Protein AF-A0A0J9XJW2-F1 (afdb_monomer)

Solvent-accessible surface area (backbone atoms only — not comparable to full-atom values): 61788 Å² total; per-residue (Å²): 132,53,54,18,39,38,32,34,36,69,76,20,51,72,46,77,43,64,49,90,80,41,97,39,64,64,52,48,35,55,50,43,28,76,78,68,73,45,54,61,86,39,52,44,51,27,31,77,86,30,41,74,68,50,65,95,68,60,41,72,58,36,48,37,40,40,42,57,51,64,70,35,33,88,87,49,48,76,69,57,67,71,68,71,67,60,87,67,82,83,89,82,77,81,84,81,76,72,84,84,75,93,72,75,88,44,55,66,59,50,45,56,50,40,52,50,40,47,55,49,50,53,52,53,47,51,52,39,52,54,43,47,54,49,38,55,48,49,52,50,19,44,51,40,27,49,54,41,50,52,32,52,49,52,34,50,48,56,55,50,54,54,46,49,56,55,46,51,54,45,48,51,56,47,52,54,47,53,59,54,46,66,67,55,66,48,30,69,60,40,43,69,48,27,61,72,39,70,58,62,73,65,79,55,59,92,85,60,90,59,94,49,31,53,41,73,79,50,67,67,65,60,48,55,56,47,51,60,48,44,56,53,52,51,54,52,48,54,55,51,50,55,50,49,52,54,53,53,50,48,54,52,56,54,47,51,51,53,50,52,58,47,52,50,60,64,68,53,75,89,80,55,99,70,80,66,49,63,60,56,48,50,52,50,44,51,52,53,50,51,51,52,48,53,53,39,57,53,49,68,72,54,66,91,40,77,69,48,49,54,52,48,51,51,53,53,56,43,41,69,68,51,51,57,53,48,48,55,50,49,39,50,49,43,47,55,49,34,48,50,52,26,49,52,43,53,50,52,40,56,52,51,38,55,50,45,30,53,52,49,48,52,51,58,70,47,56,66,47,56,60,53,49,55,49,50,47,50,53,50,54,52,48,47,53,48,49,56,59,49,43,48,55,57,48,44,65,44,54,54,50,52,53,51,50,50,43,34,51,52,52,52,51,54,49,52,50,52,52,53,38,51,54,49,37,53,52,52,52,49,50,53,54,51,52,52,49,51,42,52,52,49,32,74,72,49,16,88,83,36,72,73,42,54,78,77,48,74,86,91,64,91,85,80,83,67,73,77,82,85,80,72,89,73,84,73,58,80,56,49,73,66,57,53,51,53,48,47,51,51,30,51,78,64,75,36,57,70,55,30,53,56,52,47,56,54,52,63,53,67,74,51,83,83,78,77,87,80,75,82,70,86,82,73,81,91,73,83,90,77,87,81,84,86,88,85,77,89,80,87,85,90,85,92,87,88,79,87,90,77,75,62,62,66,59,53,53,54,56,47,52,63,47,49,59,57,48,53,62,50,51,78,69,62,78,83,76,88,86,91,87,86,87,86,91,89,86,89,90,88,88,90,93,87,93,90,92,92,91,93,91,89,87,92,83,90,92,84,80,85,90,79,72,93,85,73,81,79,78,73,73,74,70,61,63,73,58,62,61,70,55,54,66,59,52,59,58,53,55,52,61,54,49,58,56,47,52,62,50,48,61,54,49,55,52,52,53,51,53,54,48,52,56,49,50,53,52,50,50,54,54,48,51,56,51,52,52,50,47,55,51,54,55,50,52,53,52,49,54,51,52,52,56,50,48,54,55,49,50,57,52,46,55,62,46,50,54,50,49,55,51,50,53,51,51,50,52,55,50,52,50,52,52,51,52,52,54,49,54,51,49,55,53,48,50,64,46,49,52,57,49,51,56,54,46,52,58,50,52,55,49,52,52,52,50,51,54,49,51,53,52,50,51,50,52,54,46,57,47,35,28,50,76,24,29,44,78,39,83,40,59,51,98,88,66,50,82,74,47,76,50,74,44,82,45,88,68,52,49,63,66,76,79,55,90,80,70,91,80,87,86,83,89,82,91,84,89,90,78,97,71,88,76,77,77,80,84,77,69,74,85,66,63,76,83,59,52,97,73,69,57,89,83,76,77,76,84,92,77,92,78,99,72,85,70,82,69,59,75,64,48,58,72,57,43,55,58,52,47,53,51,48,52,53,54,41,66,74,65,64,64,61,65,62,62,50,54,50,49,53,49,47,70,72,71,61,73,68,59,67,69,47,40,53,52,51,40,51,56,49,51,55,51,52,51,50,53,55,48,52,54,53,50,56,48,52,51,52,57,49,49,53,52,55,51,58,62,52,63,76,43,75,46,41,62,78,84,50,76,65,36,29,34,44,33,32,66,58,95,56,82,90,44,88,78,58,56,31,31,53,54,59,56,97,52,80,55,42,30,52,59,90,52,87,88,68,57,66,91,82,54,80,62,45,58,26,31,26,73,41,74,44,83,46,63,32,58,76,86,67,85,51,86,77,76,50,84,80,74,66,60,72,71,41,70,34,31,46,29,39,61,44,76,69,130

Secondary structure (DSSP, 8-state):
-PPEEEEETTT--EEEE-GGG-SSHHHHHHHHHHHH---TTTEEEEETTSPBP-GGG--TT-EEEEEETTTT-TTSHHHHTTS---------PPPP-----S---SHHHHHHHHHHHHHHHHHHHHHHHHHHHHHHHHHHHHHHHHHHHHHHHHHHHHHHHHHHHHHHHHHHHHHHHHHHHHHHTTHHHHHHHHTT-BPPGGGS-TT--S--BGGGGS-HHHHHHHHHHHHHHHHHHHHHHHHHHHHHHHHHHHHHHHHHHHHHHHHS----TTTTHHHHHHHHHHHHHHHHHHHHHHHHT--S-HHHHHHHHHHHHHIIIIIHHHHHHHHHHHHHHHHHHHHHHHHHHHHHHHHHHHHHHHHHHHTTHHHHHHHHHHHHHHHHHHHHHHHHHHHHHHHHHHHHHHHHHHHHHHHHHHHHHHHHHHHHHHHHHHHHHHHHHHHHHHTTTSGGGGSSSSS-SPP-----S-----------HHHHHHHHHHHHHTT-HHHHHHHHHHHHHHTS----TT------------------------------SSSSHHHHHHHHHHHHHHHHHHHTTTSS---------------------------------SSS-TTS-SGGGGSHHHHHHHHHHHHHHHHHHHHHHHHHHHHHHHHHHHHHHHHHHHHHHHHHHHHHHHHHHHHHHHHHHHHHHHHHHHHHHHHHHHHHHHHHHHHHHHHHHHHHHHHHHHHHHHHHHHHHHHHHHHHHHHHHHHHHHHHHHHHHHHHHHHHHTTEEEEEEE-TTS-EEEEEEEE-TTGGGGGG-TT-------------------TT-----GGGGGGGSSTTT-S---------TTHHHHHHHHHHHHHHHHHHHHHHS-THHHHHHHHHHHHH---HHHHHHHHHHHHHHHHHHHHHHHHHHHHHHHHHHHHHHHHTTSEESSS--TT-EEEEEE-S-TTSSSPPEEE--SS---EEEPP-GGG-GGG-S-EEEEEEEEEEEE--TTS--TTS-TT-PPTT-EEEEEEEEE--

Sequence (1035 aa):
MSAMRIYNALTGRMTEANPDEFLSVADLKAWIQRNQNVSVDSQLLLTSRAVQLKLESMSYGQQVFIFDKNLFSLSTSSTNLALLKPDCDSLEIPPIPNLNNPSSTSVVSIINVCMARFTWAQEVQKTAQALTMQIDRILFEIGVIKQSLDISLVHLRHHAVGIEKLFNSTVEFAMALEQDASAGSNWKSVLGKLDQIQVLPALLSEEASGKRALSDWIDQTELATIDHQFDSNQQAIKTILSQLRNDVGKVINEGHKLNDDANTWLKERPSITGDSGWQDLLEDIITILHKIQEDCDFVATLSDNAANKKTAVRLMTLHEKEFLPNISDMTREIWEITKKWALVKVSAQKQMISFLQRVSKLQSDTSPLRPKITETGKRLKALEAQRVVLARAIDMPYLYGTILLEFLRRQEWLTEVKQSVSKSAETMAGWINQEQHVRNKWQKKYGDSLGQLKSFGGHDSPSVDVSLLYSRESSMYKVTRRDMENYIDTLKNLNLEEECEELRVQYYQLSKPVIYNSFAVQKKPNKLFKGGSISESQIEPSFRSTTPIEEVDNAIVQGYEARIRKLEDLLHRNQFRDSFQSPELKGVFKKPITPPATNQEEIKRLNEKIQQLEKANETGAQEIENIKKSLKDSEEENKRLVEEARMMKSDLFDNLRTKENEFKQERMSLNGEIKELKGKIYDLEIDLDRETNKCISLEGSADDLQQKVILLENQLKTNQNSVNEQLALEKAQIEANYDKLRIKFELLYSSARDISQKLFTSYKRSCDMLECIGLQASKVLDDNGELVSFKIQRVKGLGRRRNASGSIGDVSILDSPGTEEKLNNNSDIPIDPKVFYWLNSYYNDSEDEEAEADEDDRTSVITADSSMQSALIQKHRRKMSTVREHRYRQFLDTVYLDYDLFRDSVTKRFNDVEHLARKLQKEARNYRDRAHTQEQQSRQKLAYKSFQKGELALFLPTRDPTRDPNPWAAFNVGAPHYFLKPSSELQLSNREWLVARITKMEERVVDRAKGKEGDNPFDLSDGLRWHLIEAKEER

pLDDT: mean 73.36, std 18.09, range [24.77, 93.56]

Structure (mmCIF, N/CA/C/O backbone):
data_AF-A0A0J9XJW2-F1
#
_entry.id   AF-A0A0J9XJW2-F1
#
loop_
_atom_site.group_PDB
_atom_site.id
_atom_site.type_symbol
_atom_site.label_atom_id
_atom_site.label_alt_id
_atom_site.label_comp_id
_atom_site.label_asym_id
_atom_site.label_entity_id
_atom_site.label_seq_id
_atom_site.pdbx_PDB_ins_code
_atom_site.Cartn_x
_atom_site.Cartn_y
_atom_site.Cartn_z
_atom_site.occupancy
_atom_site.B_iso_or_equiv
_atom_site.auth_seq_id
_atom_site.auth_comp_id
_atom_site.auth_asym_id
_atom_site.auth_atom_id
_atom_site.pdbx_PDB_model_num
ATOM 1 N N . MET A 1 1 ? -11.170 -0.815 -29.399 1.00 49.28 1 MET A N 1
ATOM 2 C CA . MET A 1 1 ? -10.513 -0.901 -28.074 1.00 49.28 1 MET A CA 1
ATOM 3 C C . MET A 1 1 ? -9.138 -1.519 -28.291 1.00 49.28 1 MET A C 1
ATOM 5 O O . MET A 1 1 ? -9.046 -2.383 -29.154 1.00 49.28 1 MET A O 1
ATOM 9 N N . SER A 1 2 ? -8.082 -1.086 -27.592 1.00 58.72 2 SER A N 1
ATOM 10 C CA . SER A 1 2 ? -6.783 -1.785 -27.664 1.00 58.72 2 SER A CA 1
ATOM 11 C C . SER A 1 2 ? -6.867 -3.079 -26.862 1.00 58.72 2 SER A C 1
ATOM 13 O O . SER A 1 2 ? -7.333 -3.042 -25.726 1.00 58.72 2 SER A O 1
ATOM 15 N N . ALA A 1 3 ? -6.390 -4.197 -27.405 1.00 82.62 3 ALA A N 1
ATOM 16 C CA . ALA A 1 3 ? -6.274 -5.448 -26.657 1.00 82.62 3 ALA A CA 1
ATOM 17 C C . ALA A 1 3 ? -5.361 -5.292 -25.420 1.00 82.62 3 ALA A C 1
ATOM 19 O O . ALA A 1 3 ? -4.586 -4.333 -25.320 1.00 82.62 3 ALA A O 1
ATOM 20 N N . MET A 1 4 ? -5.459 -6.229 -24.472 1.00 88.88 4 MET A N 1
ATOM 21 C CA . MET A 1 4 ? -4.522 -6.320 -23.348 1.00 88.88 4 MET A CA 1
ATOM 22 C C . MET A 1 4 ? -3.169 -6.804 -23.878 1.00 88.88 4 MET A C 1
ATOM 24 O O . MET A 1 4 ? -3.104 -7.807 -24.593 1.00 88.88 4 MET A O 1
ATOM 28 N N . ARG A 1 5 ? -2.084 -6.103 -23.538 1.00 91.56 5 ARG A N 1
ATOM 29 C CA . ARG A 1 5 ? -0.738 -6.404 -24.044 1.00 91.56 5 ARG A CA 1
ATOM 30 C C . ARG A 1 5 ? 0.055 -7.186 -23.012 1.00 91.56 5 ARG A C 1
ATOM 32 O O . ARG A 1 5 ? 0.322 -6.703 -21.912 1.00 91.56 5 ARG A O 1
ATOM 39 N N . ILE A 1 6 ? 0.432 -8.401 -23.387 1.00 91.81 6 ILE A N 1
ATOM 40 C CA . ILE A 1 6 ? 1.173 -9.336 -22.549 1.00 91.81 6 ILE A CA 1
ATOM 41 C C . ILE A 1 6 ? 2.620 -9.393 -23.041 1.00 91.81 6 ILE A C 1
ATOM 43 O O . ILE A 1 6 ? 2.886 -9.840 -24.157 1.00 91.81 6 ILE A O 1
ATOM 47 N N . TYR A 1 7 ? 3.546 -8.963 -22.192 1.00 92.81 7 TYR A N 1
ATOM 48 C CA . TYR A 1 7 ? 4.979 -8.882 -22.447 1.00 92.81 7 TYR A CA 1
ATOM 49 C C . TYR A 1 7 ? 5.727 -9.996 -21.711 1.00 92.81 7 TYR A C 1
ATOM 51 O O . TYR A 1 7 ? 5.528 -10.220 -20.517 1.00 92.81 7 TYR A O 1
ATOM 59 N N . ASN A 1 8 ? 6.627 -10.687 -22.402 1.00 91.19 8 ASN A N 1
ATOM 60 C CA . ASN A 1 8 ? 7.506 -11.689 -21.807 1.00 91.19 8 ASN A CA 1
ATOM 61 C C . ASN A 1 8 ? 8.812 -11.025 -21.334 1.00 91.19 8 ASN A C 1
ATOM 63 O O . ASN A 1 8 ? 9.619 -10.592 -22.159 1.00 91.19 8 ASN A O 1
ATOM 67 N N . ALA A 1 9 ? 9.037 -10.969 -20.016 1.00 88.75 9 ALA A N 1
ATOM 68 C CA . ALA A 1 9 ? 10.122 -10.194 -19.403 1.00 88.75 9 ALA A CA 1
ATOM 69 C C . ALA A 1 9 ? 11.542 -10.646 -19.787 1.00 88.75 9 ALA A C 1
ATOM 71 O O . ALA A 1 9 ? 12.489 -9.880 -19.618 1.00 88.75 9 ALA A O 1
ATOM 72 N N . LEU A 1 10 ? 11.707 -11.878 -20.292 1.00 85.56 10 LEU A N 1
ATOM 73 C CA . LEU A 1 10 ?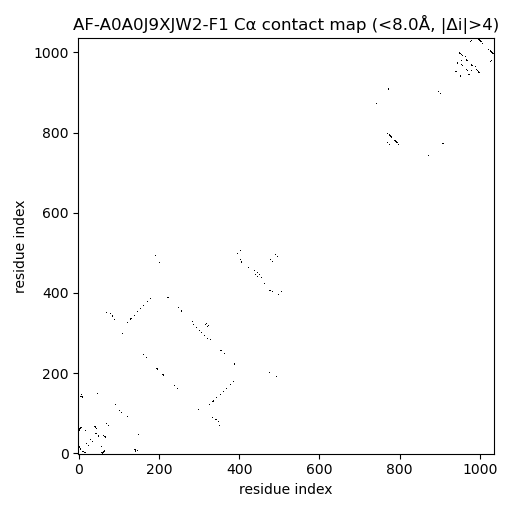 12.998 -12.365 -20.779 1.00 85.56 10 LEU A CA 1
ATOM 74 C C . LEU A 1 10 ? 13.139 -12.245 -22.298 1.00 85.56 10 LEU A C 1
ATOM 76 O O . LEU A 1 10 ? 14.211 -11.894 -22.780 1.00 85.56 10 LEU A O 1
ATOM 80 N N . THR A 1 11 ? 12.114 -12.581 -23.082 1.00 85.25 11 THR A N 1
ATOM 81 C CA . THR A 1 11 ? 12.255 -12.574 -24.552 1.00 85.25 11 THR A CA 1
ATOM 82 C C . THR A 1 11 ? 12.023 -11.199 -25.170 1.00 85.25 11 THR A C 1
ATOM 84 O O . THR A 1 11 ? 12.455 -10.978 -26.301 1.00 85.25 11 THR A O 1
ATOM 87 N N . GLY A 1 12 ? 11.359 -10.295 -24.442 1.00 86.44 12 GLY A N 1
ATOM 88 C CA . GLY A 1 12 ? 10.872 -9.005 -24.930 1.00 86.44 12 GLY A CA 1
ATOM 89 C C . GLY A 1 12 ? 9.621 -9.111 -25.809 1.00 86.44 12 GLY A C 1
ATOM 90 O O . GLY A 1 12 ? 9.044 -8.089 -26.176 1.00 86.44 12 GLY A O 1
ATOM 91 N N . ARG A 1 13 ? 9.181 -10.333 -26.151 1.00 88.44 13 ARG A N 1
ATOM 92 C CA . ARG A 1 13 ? 8.066 -10.559 -27.078 1.00 88.44 13 ARG A CA 1
ATOM 93 C C . ARG A 1 13 ? 6.748 -10.100 -26.466 1.00 88.44 13 ARG A C 1
ATOM 95 O O . ARG A 1 13 ? 6.432 -10.429 -25.321 1.00 88.44 13 ARG A O 1
ATOM 102 N N . MET A 1 14 ? 5.980 -9.378 -27.273 1.00 90.81 14 MET A N 1
ATOM 103 C CA . MET A 1 14 ? 4.640 -8.894 -26.967 1.00 90.81 14 MET A CA 1
ATOM 104 C C . MET A 1 14 ? 3.604 -9.782 -27.667 1.00 90.81 14 MET A C 1
ATOM 106 O O . MET A 1 14 ? 3.793 -10.187 -28.813 1.00 90.81 14 MET A O 1
ATOM 110 N N . THR A 1 15 ? 2.528 -10.103 -26.958 1.00 90.19 15 THR A N 1
ATOM 111 C CA . THR A 1 15 ? 1.366 -10.847 -27.456 1.00 90.19 15 THR A CA 1
ATOM 112 C C . THR A 1 15 ? 0.100 -10.152 -26.984 1.00 90.19 15 THR A C 1
ATOM 114 O O . THR A 1 15 ? -0.012 -9.821 -25.804 1.00 90.19 15 THR A O 1
ATOM 117 N N . GLU A 1 16 ? -0.852 -9.940 -27.885 1.00 90.44 16 GLU A N 1
ATOM 118 C CA . GLU A 1 16 ? -2.149 -9.356 -27.545 1.00 90.44 16 GLU A CA 1
ATOM 119 C C . GLU A 1 16 ? -3.139 -10.436 -27.090 1.00 90.44 16 GLU A C 1
ATOM 121 O O . GLU A 1 16 ? -3.129 -11.561 -27.594 1.00 90.44 16 GLU A O 1
ATOM 126 N N . ALA A 1 17 ? -3.984 -10.092 -26.118 1.00 87.12 17 ALA A N 1
ATOM 127 C CA . ALA A 1 17 ? -5.018 -10.960 -25.573 1.00 87.12 17 ALA A CA 1
ATOM 128 C C . ALA A 1 17 ? -6.316 -10.179 -25.323 1.00 87.12 17 ALA A C 1
ATOM 130 O O . ALA A 1 17 ? -6.302 -8.985 -25.011 1.00 87.12 17 ALA A O 1
ATOM 131 N N . ASN A 1 18 ? -7.445 -10.869 -25.438 1.00 87.19 18 ASN A N 1
ATOM 132 C CA . ASN A 1 18 ? -8.772 -10.314 -25.206 1.00 87.19 18 ASN A CA 1
ATOM 133 C C . ASN A 1 18 ? -9.171 -10.506 -23.727 1.00 87.19 18 ASN A C 1
ATOM 135 O O . ASN A 1 18 ? -9.251 -11.656 -23.297 1.00 87.19 18 ASN A O 1
ATOM 139 N N . PRO A 1 19 ? -9.415 -9.442 -22.933 1.00 83.69 19 PRO A N 1
ATOM 140 C CA . PRO A 1 19 ? -9.812 -9.576 -21.525 1.00 83.69 19 PRO A CA 1
ATOM 141 C C . PRO A 1 19 ? -11.045 -10.468 -21.325 1.00 83.69 19 PRO A C 1
ATOM 143 O O . PRO A 1 19 ? -11.065 -11.294 -20.414 1.00 83.69 19 PRO A O 1
ATOM 146 N N . ASP A 1 20 ? -12.025 -10.347 -22.223 1.00 83.50 20 ASP A N 1
ATOM 147 C CA . ASP A 1 20 ? -13.349 -10.970 -22.112 1.00 83.50 20 ASP A CA 1
ATOM 148 C C . ASP A 1 20 ? -13.332 -12.504 -22.280 1.00 83.50 20 ASP A C 1
ATOM 150 O O . ASP A 1 20 ? -14.319 -13.178 -21.985 1.00 83.50 20 ASP A O 1
ATOM 154 N N . GLU A 1 21 ? -12.210 -13.084 -22.722 1.00 83.56 21 GLU A N 1
ATOM 155 C CA . GLU A 1 21 ? -12.017 -14.539 -22.831 1.00 83.56 21 GLU A CA 1
ATOM 156 C C . GLU A 1 21 ? -11.643 -15.208 -21.493 1.00 83.56 21 GLU A C 1
ATOM 158 O O . GLU A 1 21 ? -11.610 -16.440 -21.407 1.00 83.56 21 GLU A O 1
ATOM 163 N N . PHE A 1 22 ? -11.368 -14.431 -20.437 1.00 86.44 22 PHE A N 1
ATOM 164 C CA . PHE A 1 22 ? -10.823 -14.938 -19.175 1.00 86.44 22 PHE A CA 1
ATOM 165 C C . PHE A 1 22 ? -11.764 -14.706 -17.987 1.00 86.44 22 PHE A C 1
ATOM 167 O O . PHE A 1 22 ? -11.821 -13.624 -17.407 1.00 86.44 22 PHE A O 1
ATOM 174 N N . LEU A 1 23 ? -12.437 -15.770 -17.543 1.00 83.88 23 LEU A N 1
ATOM 175 C CA . LEU A 1 23 ? -13.270 -15.741 -16.332 1.00 83.88 23 LEU A CA 1
ATOM 176 C C . LEU A 1 23 ? -12.440 -15.708 -15.034 1.00 83.88 23 LEU A C 1
ATOM 178 O O . LEU A 1 23 ? -12.959 -15.376 -13.968 1.00 83.88 23 LEU A O 1
ATOM 182 N N . SER A 1 24 ? -11.151 -16.051 -15.102 1.00 87.75 24 SER A N 1
ATOM 183 C CA . SER A 1 24 ? -10.222 -15.997 -13.977 1.00 87.75 24 SER A CA 1
ATOM 184 C C . SER A 1 24 ? -8.772 -15.751 -14.414 1.00 87.75 24 SER A C 1
ATOM 186 O O . SER A 1 24 ? -8.363 -16.033 -15.541 1.00 87.75 24 SER A O 1
ATOM 188 N N . VAL A 1 25 ? -7.937 -15.323 -13.461 1.00 86.56 25 VAL A N 1
ATOM 189 C CA . VAL A 1 25 ? -6.478 -15.218 -13.658 1.00 86.56 25 VAL A CA 1
ATOM 190 C C . VAL A 1 25 ? -5.845 -16.592 -13.958 1.00 86.56 25 VAL A C 1
ATOM 192 O O . VAL A 1 25 ? -4.792 -16.653 -14.589 1.00 86.56 25 VAL A O 1
ATOM 195 N N . ALA A 1 26 ? -6.471 -17.706 -13.556 1.00 87.62 26 ALA A N 1
ATOM 196 C CA . ALA A 1 26 ? -5.978 -19.048 -13.874 1.00 87.62 26 ALA A CA 1
ATOM 197 C C . ALA A 1 26 ? -6.157 -19.396 -15.364 1.00 87.62 26 ALA A C 1
ATOM 199 O O . ALA A 1 26 ? -5.262 -20.001 -15.955 1.00 87.62 26 ALA A O 1
ATOM 200 N N . ASP A 1 27 ? -7.251 -18.948 -15.987 1.00 88.12 27 ASP A N 1
ATOM 201 C CA . ASP A 1 27 ? -7.502 -19.138 -17.422 1.00 88.12 27 ASP A CA 1
ATOM 202 C C . ASP A 1 27 ? -6.476 -18.364 -18.258 1.00 88.12 27 ASP A C 1
ATOM 204 O O . ASP A 1 27 ? -5.870 -18.919 -19.179 1.00 88.12 27 ASP A O 1
ATOM 208 N N . LEU A 1 28 ? -6.187 -17.119 -17.859 1.00 88.69 28 LEU A N 1
ATOM 209 C CA . LEU A 1 28 ? -5.109 -16.315 -18.437 1.00 88.69 28 LEU A CA 1
ATOM 210 C C . LEU A 1 28 ? -3.745 -17.010 -18.295 1.00 88.69 28 LEU A C 1
ATOM 212 O O . LEU A 1 28 ? -2.991 -17.090 -19.264 1.00 88.69 28 LEU A O 1
ATOM 216 N N . LYS A 1 29 ? -3.424 -17.575 -17.122 1.00 90.25 29 LYS A N 1
ATOM 217 C CA . LYS A 1 29 ? -2.177 -18.337 -16.937 1.00 90.25 29 LYS A CA 1
ATOM 218 C C . LYS A 1 29 ? -2.088 -19.564 -17.852 1.00 90.25 29 LYS A C 1
ATOM 220 O O . LYS A 1 29 ? -1.014 -19.846 -18.390 1.00 90.25 29 LYS A O 1
ATOM 225 N N . ALA A 1 30 ? -3.192 -20.284 -18.052 1.00 89.06 30 ALA A N 1
ATOM 226 C CA . ALA A 1 30 ? -3.252 -21.437 -18.950 1.00 89.06 30 ALA A CA 1
ATOM 227 C C . ALA A 1 30 ? -3.125 -21.032 -20.434 1.00 89.06 30 ALA A C 1
ATOM 229 O O . ALA A 1 30 ? -2.483 -21.735 -21.215 1.00 89.06 30 ALA A O 1
ATOM 230 N N . TRP A 1 31 ? -3.674 -19.879 -20.824 1.00 90.50 31 TRP A N 1
ATOM 231 C CA . TRP A 1 31 ? -3.475 -19.269 -22.145 1.00 90.50 31 TRP A CA 1
ATOM 232 C C . TRP A 1 31 ? -2.008 -18.868 -22.360 1.00 90.50 31 TRP A C 1
ATOM 234 O O . TRP A 1 31 ? -1.409 -19.223 -23.376 1.00 90.50 31 TRP A O 1
ATOM 244 N N . ILE A 1 32 ? -1.379 -18.236 -21.361 1.00 88.31 32 ILE A N 1
ATOM 245 C CA . ILE A 1 32 ? 0.049 -17.877 -21.386 1.00 88.31 32 ILE A CA 1
ATOM 246 C C . ILE A 1 32 ? 0.928 -19.129 -21.516 1.00 88.31 32 ILE A C 1
ATOM 248 O O . ILE A 1 32 ? 1.893 -19.116 -22.278 1.00 88.31 32 ILE A O 1
ATOM 252 N N . GLN A 1 33 ? 0.582 -20.236 -20.852 1.00 88.56 33 GLN A N 1
ATOM 253 C CA . GLN A 1 33 ? 1.317 -21.495 -21.007 1.00 88.56 33 GLN A CA 1
ATOM 254 C C . GLN A 1 33 ? 1.276 -22.015 -22.453 1.00 88.56 33 GLN A C 1
ATOM 256 O O . GLN A 1 33 ? 2.303 -22.464 -22.954 1.00 88.56 33 GLN A O 1
ATOM 261 N N . ARG A 1 34 ? 0.125 -21.924 -23.137 1.00 86.94 34 ARG A N 1
ATOM 262 C CA . ARG A 1 34 ? -0.034 -22.371 -24.535 1.00 86.94 34 ARG A CA 1
ATOM 263 C C . ARG A 1 34 ? 0.729 -21.494 -25.533 1.00 86.94 34 ARG A C 1
ATOM 265 O O . ARG A 1 34 ? 1.278 -22.024 -26.492 1.00 86.94 34 ARG A O 1
ATOM 272 N N . ASN A 1 35 ? 0.773 -20.180 -25.301 1.00 85.19 35 ASN A N 1
ATOM 273 C CA . ASN A 1 35 ? 1.282 -19.211 -26.281 1.00 85.19 35 ASN A CA 1
ATOM 274 C C . ASN A 1 35 ? 2.735 -18.762 -26.031 1.00 85.19 35 ASN A C 1
ATOM 276 O O . ASN A 1 35 ? 3.412 -18.333 -26.960 1.00 85.19 35 ASN A O 1
ATOM 280 N N . GLN A 1 36 ? 3.224 -18.847 -24.789 1.00 80.06 36 GLN A N 1
ATOM 281 C CA . GLN A 1 36 ? 4.563 -18.388 -24.376 1.00 80.06 36 GLN A CA 1
ATOM 282 C C . GLN A 1 36 ? 5.411 -19.503 -23.723 1.00 80.06 36 GLN A C 1
ATOM 284 O O . GLN A 1 36 ? 6.542 -19.244 -23.318 1.00 80.06 36 GLN A O 1
ATOM 289 N N . ASN A 1 37 ? 4.897 -20.739 -23.617 1.00 80.81 37 ASN A N 1
ATOM 290 C CA . ASN A 1 37 ? 5.572 -21.914 -23.034 1.00 80.81 37 ASN A CA 1
ATOM 291 C C . ASN A 1 37 ? 6.049 -21.771 -21.566 1.00 80.81 37 ASN A C 1
ATOM 293 O O . ASN A 1 37 ? 6.883 -22.552 -21.109 1.00 80.81 37 ASN A O 1
ATOM 297 N N . VAL A 1 38 ? 5.501 -20.824 -20.791 1.00 82.88 38 VAL A N 1
ATOM 298 C CA . VAL A 1 38 ? 5.831 -20.651 -19.359 1.00 82.88 38 VAL A CA 1
ATOM 299 C C . VAL A 1 38 ? 4.868 -21.453 -18.477 1.00 82.88 38 VAL A C 1
ATOM 301 O O . VAL A 1 38 ? 3.652 -21.321 -18.613 1.00 82.88 38 VAL A O 1
ATOM 304 N N . SER A 1 39 ? 5.378 -22.249 -17.532 1.00 84.44 39 SER A N 1
ATOM 305 C CA . SER A 1 39 ? 4.537 -23.076 -16.648 1.00 84.44 39 SER A CA 1
ATOM 306 C C . SER A 1 39 ? 3.681 -22.243 -15.682 1.00 84.44 39 SER A C 1
ATOM 308 O O . SER A 1 39 ? 4.165 -21.291 -15.071 1.00 84.44 39 SER A O 1
ATOM 310 N N . VAL A 1 40 ? 2.414 -22.628 -15.496 1.00 84.44 40 VAL A N 1
ATOM 311 C CA . VAL A 1 40 ? 1.411 -21.918 -14.670 1.00 84.44 40 VAL A CA 1
ATOM 312 C C . VAL A 1 40 ? 1.913 -21.610 -13.252 1.00 84.44 40 VAL A C 1
ATOM 314 O O . VAL A 1 40 ? 1.679 -20.508 -12.745 1.00 84.44 40 VAL A O 1
ATOM 317 N N . ASP A 1 41 ? 2.651 -22.529 -12.627 1.00 81.31 41 ASP A N 1
ATOM 318 C CA . ASP A 1 41 ? 3.181 -22.370 -11.264 1.00 81.31 41 ASP A CA 1
ATOM 319 C C . ASP A 1 41 ? 4.353 -21.374 -11.190 1.00 81.31 41 ASP A C 1
ATOM 321 O O . ASP A 1 41 ? 4.481 -20.588 -10.235 1.00 81.31 41 ASP A O 1
ATOM 325 N N . SER A 1 42 ? 5.197 -21.366 -12.227 1.00 82.62 42 SER A N 1
ATOM 326 C CA . SER A 1 42 ? 6.384 -20.515 -12.294 1.00 82.62 42 SER A CA 1
ATOM 327 C C . SER A 1 42 ? 6.091 -19.108 -12.821 1.00 82.62 42 SER A C 1
ATOM 329 O O . SER A 1 42 ? 6.840 -18.188 -12.502 1.00 82.62 42 SER A O 1
ATOM 331 N N . GLN A 1 43 ? 4.959 -18.894 -13.503 1.00 89.00 43 GLN A N 1
ATOM 332 C CA . GLN A 1 43 ? 4.474 -17.562 -13.883 1.00 89.00 43 GLN A CA 1
ATOM 333 C C . GLN A 1 43 ? 4.234 -16.654 -12.657 1.00 89.00 43 GLN A C 1
ATOM 335 O O . GLN A 1 43 ? 3.375 -16.922 -11.802 1.00 89.00 43 GLN A O 1
ATOM 340 N N . LEU A 1 44 ? 4.939 -15.526 -12.619 1.00 89.44 44 LEU A N 1
ATOM 341 C CA . LEU A 1 44 ? 4.588 -14.309 -11.885 1.00 89.44 44 LEU A CA 1
ATOM 342 C C . LEU A 1 44 ? 4.103 -13.267 -12.909 1.00 89.44 44 LEU A C 1
ATOM 344 O O . LEU A 1 44 ? 4.768 -13.051 -13.918 1.00 89.44 44 LEU A O 1
ATOM 348 N N . LEU A 1 45 ? 2.945 -12.649 -12.657 1.00 91.69 45 LEU A N 1
ATOM 349 C CA . LEU A 1 45 ? 2.326 -11.652 -13.538 1.00 91.69 45 LEU A CA 1
ATOM 350 C C . LEU A 1 45 ? 2.264 -10.307 -12.809 1.00 91.69 45 LEU A C 1
ATOM 352 O O . LEU A 1 45 ? 1.586 -10.216 -11.782 1.00 91.69 45 LEU A O 1
ATOM 356 N N . LEU A 1 46 ? 2.948 -9.290 -13.333 1.00 92.25 46 LEU A N 1
ATOM 357 C CA . LEU A 1 46 ? 2.930 -7.919 -12.808 1.00 92.25 46 LEU A CA 1
ATOM 358 C C . LEU A 1 46 ? 2.266 -6.971 -13.812 1.00 92.25 46 LEU A C 1
ATOM 360 O O . LEU A 1 46 ? 2.419 -7.144 -15.018 1.00 92.25 46 LEU A O 1
ATOM 364 N N . THR A 1 47 ? 1.543 -5.964 -13.333 1.00 92.69 47 THR A N 1
ATOM 365 C CA . THR A 1 47 ? 1.082 -4.839 -14.162 1.00 92.69 47 THR A CA 1
ATOM 366 C C . THR A 1 47 ? 2.212 -3.832 -14.399 1.00 92.69 47 THR A C 1
ATOM 368 O O . THR A 1 47 ? 3.241 -3.877 -13.722 1.00 92.69 47 THR A O 1
ATOM 371 N N . SER A 1 48 ? 2.005 -2.869 -15.303 1.00 88.25 48 SER A N 1
ATOM 372 C CA . SER A 1 48 ? 2.882 -1.693 -15.458 1.00 88.25 48 SER A CA 1
ATOM 373 C C . SER A 1 48 ? 3.155 -0.957 -14.137 1.00 88.25 48 SER A C 1
ATOM 375 O O . SER A 1 48 ? 4.280 -0.541 -13.891 1.00 88.25 48 SER A O 1
ATOM 377 N N . ARG A 1 49 ? 2.162 -0.876 -13.236 1.00 86.44 49 ARG A N 1
ATOM 378 C CA . ARG A 1 49 ? 2.294 -0.296 -11.881 1.00 86.44 49 ARG A CA 1
ATOM 379 C C . ARG A 1 49 ? 3.018 -1.213 -10.871 1.00 86.44 49 ARG A C 1
ATOM 381 O O . ARG A 1 49 ? 2.929 -0.986 -9.668 1.00 86.44 49 ARG A O 1
ATOM 388 N N . ALA A 1 50 ? 3.697 -2.270 -11.328 1.00 86.94 50 ALA A N 1
ATOM 389 C CA . ALA A 1 50 ? 4.454 -3.224 -10.508 1.00 86.94 50 ALA A CA 1
ATOM 390 C C . ALA A 1 50 ? 3.644 -3.952 -9.411 1.00 86.94 50 ALA A C 1
ATOM 392 O O . ALA A 1 50 ? 4.194 -4.396 -8.399 1.00 86.94 50 ALA A O 1
ATOM 393 N N . VAL A 1 51 ? 2.332 -4.110 -9.619 1.00 87.62 51 VAL A N 1
ATOM 394 C CA . VAL A 1 51 ? 1.423 -4.849 -8.728 1.00 87.62 51 VAL A CA 1
ATOM 395 C C . VAL A 1 51 ? 1.107 -6.215 -9.338 1.00 87.62 51 VAL A C 1
ATOM 397 O O . VAL A 1 51 ? 0.948 -6.336 -10.551 1.00 87.62 51 VAL A O 1
ATOM 400 N N . GLN A 1 52 ? 0.988 -7.256 -8.509 1.00 88.56 52 GLN A N 1
ATOM 401 C CA . GLN A 1 52 ? 0.567 -8.579 -8.978 1.00 88.56 52 GLN A CA 1
ATOM 402 C C . GLN A 1 52 ? -0.852 -8.525 -9.574 1.00 88.56 52 GLN A C 1
ATOM 404 O O . GLN A 1 52 ? -1.779 -8.029 -8.933 1.00 88.56 52 GLN A O 1
ATOM 409 N N . LEU A 1 53 ? -1.018 -9.060 -10.788 1.00 88.44 53 LEU A N 1
ATOM 410 C CA . LEU A 1 53 ? -2.279 -9.006 -11.534 1.00 88.44 53 LEU A CA 1
ATOM 411 C C . LEU A 1 53 ? -3.448 -9.653 -10.765 1.00 88.44 53 LEU A C 1
ATOM 413 O O . LEU A 1 53 ? -3.330 -10.769 -10.250 1.00 88.44 53 LEU A O 1
ATOM 417 N N . LYS A 1 54 ? -4.597 -8.969 -10.758 1.00 88.12 54 LYS A N 1
ATOM 418 C CA . LYS A 1 54 ? -5.886 -9.454 -10.251 1.00 88.12 54 LYS A CA 1
ATOM 419 C C . LYS A 1 54 ? -6.912 -9.505 -11.383 1.00 88.12 54 LYS A C 1
ATOM 421 O O . LYS A 1 54 ? -6.769 -8.796 -12.370 1.00 88.12 54 LYS A O 1
ATOM 426 N N . LEU A 1 55 ? -8.000 -10.253 -11.184 1.00 83.50 55 LEU A N 1
ATOM 427 C CA . LEU A 1 55 ? -9.139 -10.265 -12.112 1.00 83.50 55 LEU A CA 1
ATOM 428 C C . LEU A 1 55 ? -9.762 -8.863 -12.274 1.00 83.50 55 LEU A C 1
ATOM 430 O O . LEU A 1 55 ? -10.034 -8.434 -13.385 1.00 83.50 55 LEU A O 1
ATOM 434 N N . GLU A 1 56 ? -9.875 -8.119 -11.169 1.00 78.38 56 GLU A N 1
ATOM 435 C CA . GLU A 1 56 ? -10.339 -6.718 -11.105 1.00 78.38 56 GLU A CA 1
ATOM 436 C C . GLU A 1 56 ? -9.522 -5.748 -11.984 1.00 78.38 56 GLU A C 1
ATOM 438 O O . GLU A 1 56 ? -9.991 -4.655 -12.278 1.00 78.38 56 GLU A O 1
ATOM 443 N N . SER A 1 57 ? -8.294 -6.116 -12.370 1.00 78.88 57 SER A N 1
ATOM 444 C CA . SER A 1 57 ? -7.381 -5.277 -13.155 1.00 78.88 57 SER A CA 1
ATOM 445 C C . SER A 1 57 ? -7.104 -5.816 -14.564 1.00 78.88 57 SER A C 1
ATOM 447 O O . SER A 1 57 ? -6.141 -5.386 -15.202 1.00 78.88 57 SER A O 1
ATOM 449 N N . MET A 1 58 ? -7.937 -6.738 -15.058 1.00 82.50 58 MET A N 1
ATOM 450 C CA . MET A 1 58 ? -7.903 -7.244 -16.433 1.00 82.50 58 MET A CA 1
ATOM 451 C C . MET A 1 58 ? -8.851 -6.425 -17.317 1.00 82.50 58 MET A C 1
ATOM 453 O O . MET A 1 58 ? -10.052 -6.670 -17.349 1.00 82.50 58 MET A O 1
ATOM 457 N N . SER A 1 59 ? -8.302 -5.439 -18.025 1.00 83.69 59 SER A N 1
ATOM 458 C CA . SER A 1 59 ? -9.049 -4.506 -18.876 1.00 83.69 59 SER A CA 1
ATOM 459 C C . SER A 1 59 ? -8.379 -4.305 -20.239 1.00 83.69 59 SER A C 1
ATOM 461 O O . SER A 1 59 ? -7.204 -4.625 -20.441 1.00 83.69 59 SER A O 1
ATOM 463 N N . TYR A 1 60 ? -9.133 -3.764 -21.197 1.00 84.75 60 TYR A N 1
ATOM 464 C CA . TYR A 1 60 ? -8.597 -3.346 -22.493 1.00 84.75 60 TYR A CA 1
ATOM 465 C C . TYR A 1 60 ? -7.500 -2.281 -22.307 1.00 84.75 60 TYR A C 1
ATOM 467 O O . TYR A 1 60 ? -7.612 -1.399 -21.460 1.00 84.75 60 TYR A O 1
ATOM 475 N N . GLY A 1 61 ? -6.417 -2.377 -23.083 1.00 82.44 61 GLY A N 1
ATOM 476 C CA . GLY A 1 61 ? -5.239 -1.505 -22.982 1.00 82.44 61 GLY A CA 1
ATOM 477 C C . GLY A 1 61 ? -4.264 -1.819 -21.835 1.00 82.44 61 GLY A C 1
ATOM 478 O O . GLY A 1 61 ? -3.147 -1.301 -21.855 1.00 82.44 61 GLY A O 1
ATOM 479 N N . GLN A 1 62 ? -4.625 -2.682 -20.876 1.00 88.50 62 GLN A N 1
ATOM 480 C CA . GLN A 1 62 ? -3.751 -3.049 -19.755 1.00 88.50 62 GLN A CA 1
ATOM 481 C C . GLN A 1 62 ? -2.433 -3.682 -20.238 1.00 88.50 62 GLN A C 1
ATOM 483 O O . GLN A 1 62 ? -2.419 -4.480 -21.180 1.00 88.50 62 GLN A O 1
ATOM 488 N N . GLN A 1 63 ? -1.327 -3.364 -19.557 1.00 91.44 63 GLN A N 1
ATOM 489 C CA . GLN A 1 63 ? -0.008 -3.958 -19.809 1.00 91.44 63 GLN A CA 1
ATOM 490 C C . GLN A 1 63 ? 0.357 -4.950 -18.699 1.00 91.44 63 GLN A C 1
ATOM 492 O O . GLN A 1 63 ? 0.347 -4.600 -17.515 1.00 91.44 63 GLN A O 1
ATOM 497 N N . VAL A 1 64 ? 0.693 -6.185 -19.082 1.00 92.38 64 VAL A N 1
ATOM 498 C CA . VAL A 1 64 ? 1.015 -7.292 -18.168 1.00 92.38 64 VAL A CA 1
ATOM 499 C C . VAL A 1 64 ? 2.376 -7.884 -18.520 1.00 92.38 64 VAL A C 1
ATOM 501 O O . VAL A 1 64 ? 2.605 -8.283 -19.656 1.00 92.38 64 VAL A O 1
ATOM 504 N N . PHE A 1 65 ? 3.260 -8.000 -17.535 1.00 93.56 65 PHE A N 1
ATOM 505 C CA . PHE A 1 65 ? 4.626 -8.495 -17.677 1.00 93.56 65 PHE A CA 1
ATOM 506 C C . PHE A 1 65 ? 4.759 -9.875 -17.014 1.00 93.56 65 PHE A C 1
ATOM 508 O O . PHE A 1 65 ? 4.477 -10.036 -15.822 1.00 93.56 65 PHE A O 1
ATOM 515 N N . ILE A 1 66 ? 5.164 -10.881 -17.797 1.00 92.69 66 ILE A N 1
ATOM 516 C CA . ILE A 1 66 ? 5.349 -12.273 -17.362 1.00 92.69 66 ILE A CA 1
ATOM 517 C C . ILE A 1 66 ? 6.802 -12.508 -16.956 1.00 92.69 66 ILE A C 1
ATOM 519 O O . ILE A 1 66 ? 7.706 -12.371 -17.780 1.00 92.69 66 ILE A O 1
ATOM 523 N N . PHE A 1 67 ? 7.008 -12.991 -15.734 1.00 90.00 67 PHE A N 1
ATOM 524 C CA . PHE A 1 67 ? 8.297 -13.453 -15.223 1.00 90.00 67 PHE A CA 1
ATOM 525 C C . PHE A 1 67 ? 8.224 -14.958 -14.925 1.00 90.00 67 PHE A C 1
ATOM 527 O O . PHE A 1 67 ? 7.292 -15.412 -14.259 1.00 90.00 67 PHE A O 1
ATOM 534 N N . ASP A 1 68 ? 9.210 -15.733 -15.383 1.00 86.31 68 ASP A N 1
ATOM 535 C CA . ASP A 1 68 ? 9.334 -17.163 -15.067 1.00 86.31 68 ASP A CA 1
ATOM 536 C C . ASP A 1 68 ? 10.307 -17.383 -13.899 1.00 86.31 68 ASP A C 1
ATOM 538 O O . ASP A 1 68 ? 11.527 -17.281 -14.060 1.00 86.31 68 ASP A O 1
ATOM 542 N N . LYS A 1 69 ? 9.763 -17.737 -12.727 1.00 83.00 69 LYS A N 1
ATOM 543 C CA . LYS A 1 69 ? 10.527 -18.015 -11.496 1.00 83.00 69 LYS A CA 1
ATOM 544 C C . LYS A 1 69 ? 11.615 -19.075 -11.674 1.00 83.00 69 LYS A C 1
ATOM 546 O O . LYS A 1 69 ? 12.609 -19.046 -10.951 1.00 83.00 69 LYS A O 1
ATOM 551 N N . ASN A 1 70 ? 11.460 -20.003 -12.620 1.00 78.50 70 ASN A N 1
ATOM 552 C CA . ASN A 1 70 ? 12.441 -21.065 -12.834 1.00 78.50 70 ASN A CA 1
ATOM 553 C C . ASN A 1 70 ? 13.784 -20.503 -13.327 1.00 78.50 70 ASN A C 1
ATOM 555 O O . ASN A 1 70 ? 14.841 -21.020 -12.963 1.00 78.50 70 ASN A O 1
ATOM 559 N N . LEU A 1 71 ? 13.760 -19.419 -14.108 1.00 71.31 71 LEU A N 1
ATOM 560 C CA . LEU A 1 71 ? 14.934 -18.879 -14.803 1.00 71.31 71 LEU A CA 1
ATOM 561 C C . LEU A 1 71 ? 15.863 -18.068 -13.886 1.00 71.31 71 LEU A C 1
ATOM 563 O O . LEU A 1 71 ? 17.069 -18.021 -14.122 1.00 71.31 71 LEU A O 1
ATOM 567 N N . PHE A 1 72 ? 15.322 -17.486 -12.812 1.00 71.38 72 PHE A N 1
ATOM 568 C CA . PHE A 1 72 ? 16.084 -16.788 -11.768 1.00 71.38 72 PHE A CA 1
ATOM 569 C C . PHE A 1 72 ? 16.156 -17.555 -10.434 1.00 71.38 72 PHE A C 1
ATOM 571 O O . PHE A 1 72 ? 16.661 -17.033 -9.441 1.00 71.38 72 PHE A O 1
ATOM 578 N N . SER A 1 73 ? 15.723 -18.821 -10.414 1.00 69.81 73 SER A N 1
ATOM 579 C CA . SER A 1 73 ? 15.976 -19.729 -9.292 1.00 69.81 73 SER A CA 1
ATOM 580 C C . SER A 1 73 ? 17.469 -20.089 -9.202 1.00 69.81 73 SER A C 1
ATOM 582 O O . SER A 1 73 ? 18.075 -20.548 -10.171 1.00 69.81 73 SER A O 1
ATOM 584 N N . LEU A 1 74 ? 18.067 -19.910 -8.017 1.00 60.53 74 LEU A N 1
ATOM 585 C CA . LEU A 1 74 ? 19.507 -20.113 -7.764 1.00 60.53 74 LEU A CA 1
ATOM 586 C C . LEU A 1 74 ? 20.008 -21.549 -8.034 1.00 60.53 74 LEU A C 1
ATOM 588 O O . LEU A 1 74 ? 21.211 -21.764 -8.158 1.00 60.53 74 LEU A O 1
ATOM 592 N N . SER A 1 75 ? 19.101 -22.525 -8.123 1.00 54.56 75 SER A N 1
ATOM 593 C CA . SER A 1 75 ? 19.384 -23.947 -8.353 1.00 54.56 75 SER A CA 1
ATOM 594 C C . SER A 1 75 ? 19.571 -24.343 -9.821 1.00 54.56 75 SER A C 1
ATOM 596 O O . SER A 1 75 ? 20.063 -25.436 -10.089 1.00 54.56 75 SER A O 1
ATOM 598 N N . THR A 1 76 ? 19.143 -23.506 -10.771 1.00 53.72 76 THR A N 1
ATOM 599 C CA . THR A 1 76 ? 18.855 -23.937 -12.160 1.00 53.72 76 THR A CA 1
ATOM 600 C C . THR A 1 76 ? 19.660 -23.141 -13.205 1.00 53.72 76 THR A C 1
ATOM 602 O O . THR A 1 76 ? 19.389 -23.174 -14.406 1.00 53.72 76 THR A O 1
ATOM 605 N N . SER A 1 77 ? 20.657 -22.391 -12.735 1.00 51.50 77 SER A N 1
ATOM 606 C CA . SER A 1 77 ? 21.250 -21.240 -13.424 1.00 51.50 77 SER A CA 1
ATOM 607 C C . SER A 1 77 ? 22.102 -21.592 -14.649 1.00 51.50 77 SER A C 1
ATOM 609 O O . SER A 1 77 ? 21.996 -20.944 -15.689 1.00 51.50 77 SER A O 1
ATOM 611 N N . SER A 1 78 ? 22.969 -22.602 -14.540 1.00 51.28 78 SER A N 1
ATOM 612 C CA . SER A 1 78 ? 24.006 -22.892 -15.543 1.00 51.28 78 SER A CA 1
ATOM 613 C C . SER A 1 78 ? 23.463 -23.527 -16.825 1.00 51.28 78 SER A C 1
ATOM 615 O O . SER A 1 78 ? 23.969 -23.235 -17.907 1.00 51.28 78 SER A O 1
ATOM 617 N N . THR A 1 79 ? 22.418 -24.352 -16.734 1.00 50.66 79 THR A N 1
ATOM 618 C CA . THR A 1 79 ? 21.837 -25.056 -17.889 1.00 50.66 79 THR A CA 1
ATOM 619 C C . THR A 1 79 ? 21.004 -24.128 -18.774 1.00 50.66 79 THR A C 1
ATOM 621 O O . THR A 1 79 ? 21.108 -24.179 -19.997 1.00 50.66 79 THR A O 1
ATOM 624 N N . ASN A 1 80 ? 20.204 -23.242 -18.171 1.00 55.97 80 ASN A N 1
ATOM 625 C CA . ASN A 1 80 ? 19.267 -22.387 -18.910 1.00 55.97 80 ASN A CA 1
ATOM 626 C C . ASN A 1 80 ? 19.968 -21.234 -19.649 1.00 55.97 80 ASN A C 1
ATOM 628 O O . ASN A 1 80 ? 19.591 -20.901 -20.772 1.00 55.97 80 ASN A O 1
ATOM 632 N N . LEU A 1 81 ? 21.043 -20.672 -19.081 1.00 59.00 81 LEU A N 1
ATOM 633 C CA . LEU A 1 81 ? 21.842 -19.618 -19.727 1.00 59.00 81 LEU A CA 1
ATOM 634 C C . LEU A 1 81 ? 22.540 -20.081 -21.023 1.00 59.00 81 LEU A C 1
ATOM 636 O O . LEU A 1 81 ? 22.895 -19.241 -21.853 1.00 59.00 81 LEU A O 1
ATOM 640 N N . ALA A 1 82 ? 22.716 -21.394 -21.213 1.00 53.25 82 ALA A N 1
ATOM 641 C CA . ALA A 1 82 ? 23.293 -21.992 -22.419 1.00 53.25 82 ALA A CA 1
ATOM 642 C C . ALA A 1 82 ? 22.279 -22.180 -23.569 1.00 53.25 82 ALA A C 1
ATOM 644 O O . ALA A 1 82 ? 22.685 -22.420 -24.706 1.00 53.25 82 ALA A O 1
ATOM 645 N N . LEU A 1 83 ? 20.973 -22.058 -23.299 1.00 58.56 83 LEU A N 1
ATOM 646 C CA . LEU A 1 83 ? 19.910 -22.195 -24.306 1.00 58.56 83 LEU A CA 1
ATOM 647 C C . LEU A 1 83 ? 19.587 -20.876 -25.032 1.00 58.56 83 LEU A C 1
ATOM 649 O O . LEU A 1 83 ? 18.949 -20.900 -26.084 1.00 58.56 83 LEU A O 1
ATOM 653 N N . LEU A 1 84 ? 20.051 -19.734 -24.509 1.00 67.81 84 LEU A N 1
ATOM 654 C CA . LEU A 1 84 ? 19.887 -18.412 -25.124 1.00 67.81 84 LEU A CA 1
ATOM 655 C C . LEU A 1 84 ? 20.772 -18.267 -26.375 1.00 67.81 84 LEU A C 1
ATOM 657 O O . LEU A 1 84 ? 21.946 -17.896 -26.289 1.00 67.81 84 LEU A O 1
ATOM 661 N N . LYS A 1 85 ? 20.186 -18.549 -27.542 1.00 70.81 85 LYS A N 1
ATOM 662 C CA . LYS A 1 85 ? 20.774 -18.313 -28.870 1.00 70.81 85 LYS A CA 1
ATOM 663 C C . LYS A 1 85 ? 20.306 -16.963 -29.444 1.00 70.81 85 LYS A C 1
ATOM 665 O O . LYS A 1 85 ? 19.185 -16.554 -29.142 1.00 70.81 85 LYS A O 1
ATOM 670 N N . PRO A 1 86 ? 21.119 -16.280 -30.272 1.00 73.69 86 PRO A N 1
ATOM 671 C CA . PRO A 1 86 ? 20.669 -15.099 -31.007 1.00 73.69 86 PRO A CA 1
ATOM 672 C C . PRO A 1 86 ? 19.566 -15.471 -32.013 1.00 73.69 86 PRO A C 1
ATOM 674 O O . PRO A 1 86 ? 19.691 -16.445 -32.750 1.00 73.69 86 PRO A O 1
ATOM 677 N N . ASP A 1 87 ? 18.494 -14.678 -32.024 1.00 69.75 87 ASP A N 1
ATOM 678 C CA . ASP A 1 87 ? 17.276 -14.845 -32.836 1.00 69.75 87 ASP A CA 1
ATOM 679 C C . ASP A 1 87 ? 17.471 -14.176 -34.215 1.00 69.75 87 ASP A C 1
ATOM 681 O O . ASP A 1 87 ? 16.904 -13.118 -34.490 1.00 69.75 87 ASP A O 1
ATOM 685 N N . CYS A 1 88 ? 18.374 -14.744 -35.025 1.00 72.50 88 CYS A N 1
ATOM 686 C CA . CYS A 1 88 ? 18.807 -14.222 -36.327 1.00 72.50 88 CYS A CA 1
ATOM 687 C C . CYS A 1 88 ? 18.899 -15.356 -37.361 1.00 72.50 88 CYS A C 1
ATOM 689 O O . CYS A 1 88 ? 19.541 -16.379 -37.107 1.00 72.50 88 CYS A O 1
ATOM 691 N N . ASP A 1 89 ? 18.253 -15.164 -38.509 1.00 70.94 89 ASP A N 1
ATOM 692 C CA . ASP A 1 89 ? 18.091 -16.172 -39.556 1.00 70.94 89 ASP A CA 1
ATOM 693 C C .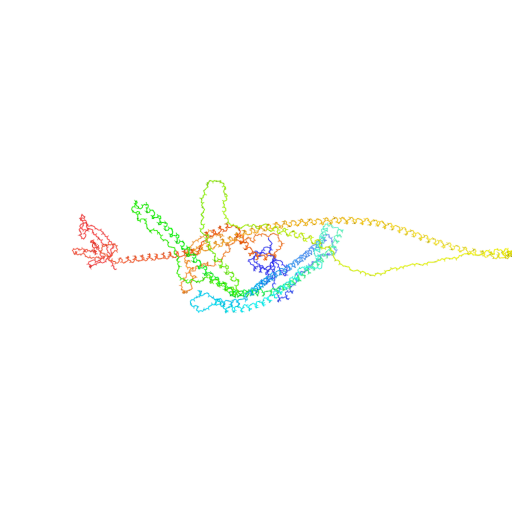 ASP A 1 89 ? 19.294 -16.223 -40.518 1.00 70.94 89 ASP A C 1
ATOM 695 O O . ASP A 1 89 ? 20.121 -15.306 -40.586 1.00 70.94 89 ASP A O 1
ATOM 699 N N . SER A 1 90 ? 19.426 -17.319 -41.270 1.00 72.94 90 SER A N 1
ATOM 700 C CA . SER A 1 90 ? 20.473 -17.472 -42.285 1.00 72.94 90 SER A CA 1
ATOM 701 C C . SER A 1 90 ? 20.183 -16.616 -43.519 1.00 72.94 90 SER A C 1
ATOM 703 O O . SER A 1 90 ? 19.121 -16.736 -44.125 1.00 72.94 90 SER A O 1
ATOM 705 N N . LEU A 1 91 ? 21.150 -15.786 -43.918 1.00 78.62 91 LEU A N 1
ATOM 706 C CA . LEU A 1 91 ? 21.041 -14.920 -45.091 1.00 78.62 91 LEU A CA 1
ATOM 707 C C . LEU A 1 91 ? 21.049 -15.731 -46.398 1.00 78.62 91 LEU A C 1
ATOM 709 O O . LEU A 1 91 ? 22.104 -16.169 -46.860 1.00 78.62 91 LEU A O 1
ATOM 713 N N . GLU A 1 92 ? 19.881 -15.875 -47.020 1.00 76.00 92 GLU A N 1
ATOM 714 C CA . GLU A 1 92 ? 19.722 -16.467 -48.350 1.00 76.00 92 GLU A CA 1
ATOM 715 C C . GLU A 1 92 ? 19.536 -15.362 -49.402 1.00 76.00 92 GLU A C 1
ATOM 717 O O . GLU A 1 92 ? 18.465 -14.773 -49.527 1.00 76.00 92 GLU A O 1
ATOM 722 N N . ILE A 1 93 ? 20.595 -15.072 -50.168 1.00 78.50 93 ILE A N 1
ATOM 723 C CA . ILE A 1 93 ? 20.535 -14.180 -51.337 1.00 78.50 93 ILE A CA 1
ATOM 724 C C . ILE A 1 93 ? 20.467 -15.053 -52.604 1.00 78.50 93 ILE A C 1
ATOM 726 O O . ILE A 1 93 ? 21.371 -15.869 -52.815 1.00 78.50 93 ILE A O 1
ATOM 730 N N . PRO A 1 94 ? 19.437 -14.913 -53.465 1.00 78.56 94 PRO A N 1
ATOM 731 C CA . PRO A 1 94 ? 19.345 -15.677 -54.708 1.00 78.56 94 PRO A CA 1
ATOM 732 C C . PRO A 1 94 ? 20.501 -15.344 -55.675 1.00 78.56 94 PRO A C 1
ATOM 734 O O . PRO A 1 94 ? 21.038 -14.236 -55.642 1.00 78.56 94 PRO A O 1
ATOM 737 N N . PRO A 1 95 ? 20.896 -16.257 -56.582 1.00 78.94 95 PRO A N 1
ATOM 738 C CA . PRO A 1 95 ? 21.960 -15.990 -57.549 1.00 78.94 95 PRO A CA 1
ATOM 739 C C . PRO A 1 95 ? 21.557 -14.905 -58.563 1.00 78.94 95 PRO A C 1
ATOM 741 O O . PRO A 1 95 ? 20.428 -14.889 -59.053 1.00 78.94 95 PRO A O 1
ATOM 744 N N . ILE A 1 96 ? 22.499 -14.018 -58.905 1.00 80.25 96 ILE A N 1
ATOM 745 C CA . ILE A 1 96 ? 22.279 -12.905 -59.845 1.00 80.25 96 ILE A CA 1
ATOM 746 C C . ILE A 1 96 ? 21.914 -13.436 -61.252 1.00 80.25 96 ILE A C 1
ATOM 748 O O . ILE A 1 96 ? 22.621 -14.304 -61.777 1.00 80.25 96 ILE A O 1
ATOM 752 N N . PRO A 1 97 ? 20.868 -12.897 -61.917 1.00 75.12 97 PRO A N 1
ATOM 753 C CA . PRO A 1 97 ? 20.541 -13.222 -63.306 1.00 75.12 97 PRO A CA 1
ATOM 754 C C . PRO A 1 97 ? 21.632 -12.766 -64.293 1.00 75.12 97 PRO A C 1
ATOM 756 O O . PRO A 1 97 ? 21.727 -11.597 -64.690 1.00 75.12 97 PRO A O 1
ATOM 759 N N . ASN A 1 98 ? 22.470 -13.717 -64.700 1.00 65.75 98 ASN A N 1
ATOM 760 C CA . ASN A 1 98 ? 23.590 -13.495 -65.612 1.00 65.75 98 ASN A CA 1
ATOM 761 C C . ASN A 1 98 ? 23.160 -13.391 -67.083 1.00 65.75 98 ASN A C 1
ATOM 763 O O . ASN A 1 98 ? 22.223 -14.050 -67.535 1.00 65.75 98 ASN A O 1
ATOM 767 N N . LEU A 1 99 ? 23.916 -12.608 -67.858 1.00 60.09 99 LEU A N 1
ATOM 768 C CA . LEU A 1 99 ? 23.848 -12.627 -69.317 1.00 60.09 99 LEU A CA 1
ATOM 769 C C . LEU A 1 99 ? 24.520 -13.900 -69.853 1.00 60.09 99 LEU A C 1
ATOM 771 O O . LEU A 1 99 ? 25.744 -14.033 -69.806 1.00 60.09 99 LEU A O 1
ATOM 775 N N . ASN A 1 100 ? 23.734 -14.800 -70.449 1.00 53.00 100 ASN A N 1
ATOM 776 C CA . ASN A 1 100 ? 24.266 -15.865 -71.303 1.00 53.00 100 ASN A CA 1
ATOM 777 C C . ASN A 1 100 ? 24.805 -15.246 -72.609 1.00 53.00 100 ASN A C 1
ATOM 779 O O . ASN A 1 100 ? 24.100 -15.111 -73.608 1.00 53.00 100 ASN A O 1
ATOM 783 N N . ASN A 1 101 ? 26.065 -14.818 -72.554 1.00 49.09 101 ASN A N 1
ATOM 784 C CA . ASN A 1 101 ? 26.836 -14.244 -73.657 1.00 49.09 101 ASN A CA 1
ATOM 785 C C . ASN A 1 101 ? 26.967 -15.204 -74.868 1.00 49.09 101 ASN A C 1
ATOM 787 O O . ASN A 1 101 ? 26.915 -16.418 -74.669 1.00 49.09 101 ASN A O 1
ATOM 791 N N . PRO A 1 102 ? 27.242 -14.716 -76.106 1.00 48.00 102 PRO A N 1
ATOM 792 C CA . PRO A 1 102 ? 27.490 -13.326 -76.502 1.00 48.00 102 PRO A CA 1
ATOM 793 C C . PRO A 1 102 ? 26.713 -12.899 -77.777 1.00 48.00 102 PRO A C 1
ATOM 795 O O . PRO A 1 102 ? 27.315 -12.457 -78.753 1.00 48.00 102 PRO A O 1
ATOM 798 N N . SER A 1 103 ? 25.379 -13.026 -77.821 1.00 47.91 103 SER A N 1
ATOM 799 C CA . SER A 1 103 ? 24.583 -12.391 -78.897 1.00 47.91 103 SER A CA 1
ATOM 800 C C . SER A 1 103 ? 23.143 -12.060 -78.484 1.00 47.91 103 SER A C 1
ATOM 802 O O . SER A 1 103 ? 22.230 -12.871 -78.593 1.00 47.91 103 SER A O 1
ATOM 804 N N . SER A 1 104 ? 22.918 -10.820 -78.043 1.00 51.12 104 SER A N 1
ATOM 805 C CA . SER A 1 104 ? 21.578 -10.258 -77.834 1.00 51.12 104 SER A CA 1
ATOM 806 C C . SER A 1 104 ? 20.962 -9.851 -79.181 1.00 51.12 104 SER A C 1
ATOM 808 O O . SER A 1 104 ? 20.988 -8.679 -79.570 1.00 51.12 104 SER A O 1
ATOM 810 N N . THR A 1 105 ? 20.471 -10.836 -79.937 1.00 57.06 105 THR A N 1
ATOM 811 C CA . THR A 1 105 ? 20.042 -10.683 -81.342 1.00 57.06 105 THR A CA 1
ATOM 812 C C . THR A 1 105 ? 18.944 -9.622 -81.524 1.00 57.06 105 THR A C 1
ATOM 814 O O . THR A 1 105 ? 18.923 -8.918 -82.536 1.00 57.06 105 THR A O 1
ATOM 817 N N . SER A 1 106 ? 18.083 -9.434 -80.520 1.00 64.25 106 SER A N 1
ATOM 818 C CA . SER A 1 106 ? 17.024 -8.413 -80.469 1.00 64.25 106 SER A CA 1
ATOM 819 C C . SER A 1 106 ? 17.023 -7.651 -79.138 1.00 64.25 106 SER A C 1
ATOM 821 O O . SER A 1 106 ? 17.410 -8.201 -78.105 1.00 64.25 106 SER A O 1
ATOM 823 N N . VAL A 1 107 ? 16.523 -6.411 -79.132 1.00 67.75 107 VAL A N 1
ATOM 824 C CA . VAL A 1 107 ? 16.290 -5.616 -77.907 1.00 67.75 107 VAL A CA 1
ATOM 825 C C . VAL A 1 107 ? 15.378 -6.358 -76.919 1.00 67.75 107 VAL A C 1
ATOM 827 O O . VAL A 1 107 ? 15.619 -6.301 -75.718 1.00 67.75 107 VAL A O 1
ATOM 830 N N . VAL A 1 108 ? 14.420 -7.160 -77.403 1.00 73.25 108 VAL A N 1
ATOM 831 C CA . VAL A 1 108 ? 13.545 -8.014 -76.570 1.00 73.25 108 VAL A CA 1
ATOM 832 C C . VAL A 1 108 ? 14.344 -8.955 -75.655 1.00 73.25 108 VAL A C 1
ATOM 834 O O . VAL A 1 108 ? 13.991 -9.131 -74.492 1.00 73.25 108 VAL A O 1
ATOM 837 N N . SER A 1 109 ? 15.462 -9.517 -76.135 1.00 74.31 109 SER A N 1
ATOM 838 C CA . SER A 1 109 ? 16.330 -10.360 -75.295 1.00 74.31 109 SER A CA 1
ATOM 839 C C . SER A 1 109 ? 16.998 -9.583 -74.151 1.00 74.31 109 SER A C 1
ATOM 841 O O . SER A 1 109 ? 17.218 -10.142 -73.080 1.00 74.31 109 SER A O 1
ATOM 843 N N . ILE A 1 110 ? 17.261 -8.287 -74.353 1.00 76.12 110 ILE A N 1
ATOM 844 C CA . ILE A 1 110 ? 17.849 -7.390 -73.352 1.00 76.12 110 ILE A CA 1
ATOM 845 C C . ILE A 1 110 ? 16.780 -6.965 -72.335 1.00 76.12 110 ILE A C 1
ATOM 847 O O . ILE A 1 110 ? 17.041 -7.012 -71.136 1.00 76.12 110 ILE A O 1
ATOM 851 N N . ILE A 1 111 ? 15.563 -6.641 -72.794 1.00 78.75 111 ILE A N 1
ATOM 852 C CA . ILE A 1 111 ? 14.409 -6.333 -71.931 1.00 78.75 111 ILE A CA 1
ATOM 853 C C . ILE A 1 111 ? 14.141 -7.492 -70.963 1.00 78.75 111 ILE A C 1
ATOM 855 O O . ILE A 1 111 ? 14.064 -7.269 -69.759 1.00 78.75 111 ILE A O 1
ATOM 859 N N . ASN A 1 112 ? 14.089 -8.737 -71.452 1.00 81.25 112 ASN A N 1
ATOM 860 C CA . ASN A 1 112 ? 13.854 -9.910 -70.601 1.00 81.25 112 ASN A CA 1
ATOM 861 C C . ASN A 1 112 ? 14.914 -10.069 -69.491 1.00 81.25 112 ASN A C 1
ATOM 863 O O . ASN A 1 112 ? 14.577 -10.453 -68.372 1.00 81.25 112 ASN A O 1
ATOM 867 N N . VAL A 1 113 ? 16.183 -9.750 -69.775 1.00 81.44 113 VAL A N 1
ATOM 868 C CA . VAL A 1 113 ? 17.267 -9.787 -68.777 1.00 81.44 113 VAL A CA 1
ATOM 869 C C . VAL A 1 113 ? 17.184 -8.603 -67.808 1.00 81.44 113 VAL A C 1
ATOM 871 O O . VAL A 1 113 ? 17.418 -8.792 -66.616 1.00 81.44 113 VAL A O 1
ATOM 874 N N . CYS A 1 114 ? 16.795 -7.415 -68.280 1.00 82.44 114 CYS A N 1
ATOM 875 C CA . CYS A 1 114 ? 16.541 -6.252 -67.425 1.00 82.44 114 CYS A CA 1
ATOM 876 C C . CYS A 1 114 ? 15.429 -6.556 -66.413 1.00 82.44 114 CYS A C 1
ATOM 878 O O . CYS A 1 114 ? 15.639 -6.438 -65.209 1.00 82.44 114 CYS A O 1
ATOM 880 N N . MET A 1 115 ? 14.290 -7.072 -66.889 1.00 82.81 115 MET A N 1
ATOM 881 C CA . MET A 1 115 ? 13.165 -7.467 -66.038 1.00 82.81 115 MET A CA 1
ATOM 882 C C . MET A 1 115 ? 13.559 -8.558 -65.035 1.00 82.81 115 MET A C 1
ATOM 884 O O . MET A 1 115 ? 13.221 -8.442 -63.862 1.00 82.81 115 MET A O 1
ATOM 888 N N . ALA A 1 116 ? 14.330 -9.573 -65.448 1.00 83.81 116 ALA A N 1
ATOM 889 C CA . ALA A 1 116 ? 14.827 -10.600 -64.528 1.00 83.81 116 ALA A CA 1
ATOM 890 C C . ALA A 1 116 ? 15.712 -10.005 -63.413 1.00 83.81 116 ALA A C 1
ATOM 892 O O . ALA A 1 116 ? 15.538 -10.334 -62.237 1.00 83.81 116 ALA A O 1
ATOM 893 N N . ARG A 1 117 ? 16.626 -9.091 -63.762 1.00 85.12 117 ARG A N 1
ATOM 894 C CA . ARG A 1 117 ? 17.506 -8.387 -62.810 1.00 85.12 117 ARG A CA 1
ATOM 895 C C . ARG A 1 117 ? 16.737 -7.460 -61.876 1.00 85.12 117 ARG A C 1
ATOM 897 O O . ARG A 1 117 ? 17.028 -7.443 -60.685 1.00 85.12 117 ARG A O 1
ATOM 904 N N . PHE A 1 118 ? 15.725 -6.764 -62.387 1.00 86.44 118 PHE A N 1
ATOM 905 C CA . PHE A 1 118 ? 14.810 -5.965 -61.581 1.00 86.44 118 PHE A CA 1
ATOM 906 C C . PHE A 1 118 ? 14.034 -6.839 -60.585 1.00 86.44 118 PHE A C 1
ATOM 908 O O . PHE A 1 118 ? 14.053 -6.546 -59.395 1.00 86.44 118 PHE A O 1
ATOM 915 N N . THR A 1 119 ? 13.456 -7.969 -61.015 1.00 86.75 119 THR A N 1
ATOM 916 C CA . THR A 1 119 ? 12.763 -8.892 -60.092 1.00 86.75 119 THR A CA 1
ATOM 917 C C . THR A 1 119 ? 13.693 -9.511 -59.044 1.00 86.75 119 THR A C 1
ATOM 919 O O . THR A 1 119 ? 13.278 -9.702 -57.905 1.00 86.75 119 THR A O 1
ATOM 922 N N . TRP A 1 120 ? 14.963 -9.767 -59.381 1.00 91.19 120 TRP A N 1
ATOM 923 C CA . TRP A 1 120 ? 15.975 -10.187 -58.404 1.00 91.19 120 TRP A CA 1
ATOM 924 C C . TRP A 1 120 ? 16.267 -9.078 -57.385 1.00 91.19 120 TRP A C 1
ATOM 926 O O . TRP A 1 120 ? 16.268 -9.335 -56.183 1.00 91.19 120 TRP A O 1
ATOM 936 N N . ALA A 1 121 ? 16.453 -7.838 -57.847 1.00 89.12 121 ALA A N 1
ATOM 937 C CA . ALA A 1 121 ? 16.745 -6.699 -56.980 1.00 89.12 121 ALA A CA 1
ATOM 938 C C . ALA A 1 121 ? 15.561 -6.366 -56.054 1.00 89.12 121 ALA A C 1
ATOM 940 O O . ALA A 1 121 ? 15.774 -6.063 -54.883 1.00 89.12 121 ALA A O 1
ATOM 941 N N . GLN A 1 122 ? 14.320 -6.509 -56.538 1.00 89.88 122 GLN A N 1
ATOM 942 C CA . GLN A 1 122 ? 13.108 -6.437 -55.715 1.00 89.88 122 GLN A CA 1
ATOM 943 C C . GLN A 1 122 ? 13.062 -7.526 -54.633 1.00 89.88 122 GLN A C 1
ATOM 945 O O . GLN A 1 122 ? 12.616 -7.256 -53.522 1.00 89.88 122 GLN A O 1
ATOM 950 N N . GLU A 1 123 ? 13.500 -8.755 -54.918 1.00 89.38 123 GLU A N 1
ATOM 951 C CA . GLU A 1 123 ? 13.492 -9.823 -53.909 1.00 89.38 123 GLU A CA 1
ATOM 952 C C . GLU A 1 123 ? 14.553 -9.583 -52.826 1.00 89.38 123 GLU A C 1
ATOM 954 O O . GLU A 1 123 ? 14.249 -9.666 -51.639 1.00 89.38 123 GLU A O 1
ATOM 959 N N . VAL A 1 124 ? 15.767 -9.176 -53.216 1.00 89.56 124 VAL A N 1
ATOM 960 C CA . VAL A 1 124 ? 16.832 -8.822 -52.259 1.00 89.56 124 VAL A CA 1
ATOM 961 C C . VAL A 1 124 ? 16.457 -7.583 -51.431 1.00 89.56 124 VAL A C 1
ATOM 963 O O . VAL A 1 124 ? 16.712 -7.554 -50.228 1.00 89.56 124 VAL A O 1
ATOM 966 N N . GLN A 1 125 ? 15.758 -6.604 -52.021 1.00 91.62 125 GLN A N 1
ATOM 967 C CA . GLN A 1 125 ? 15.176 -5.471 -51.290 1.00 91.62 125 GLN A CA 1
ATOM 968 C C . GLN A 1 125 ? 14.187 -5.935 -50.205 1.00 91.62 125 GLN A C 1
ATOM 970 O O . GLN A 1 125 ? 14.258 -5.437 -49.082 1.00 91.62 125 GLN A O 1
ATOM 975 N N . LYS A 1 126 ? 13.293 -6.897 -50.485 1.00 90.62 126 LYS A N 1
ATOM 976 C CA . LYS A 1 126 ? 12.383 -7.452 -49.459 1.00 90.62 126 LYS A CA 1
ATOM 977 C C . LYS A 1 126 ? 13.158 -8.114 -48.322 1.00 90.62 126 LYS A C 1
ATOM 979 O O . LYS A 1 126 ? 12.793 -7.933 -47.162 1.00 90.62 126 LYS A O 1
ATOM 984 N N . THR A 1 127 ? 14.234 -8.843 -48.628 1.00 90.25 127 THR A N 1
ATOM 985 C CA . THR A 1 127 ? 15.118 -9.426 -47.607 1.00 90.25 127 THR A CA 1
ATOM 986 C C . THR A 1 127 ? 15.754 -8.337 -46.739 1.00 90.25 127 THR A C 1
ATOM 988 O O . THR A 1 127 ? 15.715 -8.446 -45.516 1.00 90.25 127 THR A O 1
ATOM 991 N N . ALA A 1 128 ? 16.256 -7.248 -47.333 1.00 90.25 128 ALA A N 1
ATOM 992 C CA . ALA A 1 128 ? 16.779 -6.100 -46.586 1.00 90.25 128 ALA A CA 1
ATOM 993 C C . ALA A 1 128 ? 15.705 -5.435 -45.698 1.00 90.25 128 ALA A C 1
ATOM 995 O O . ALA A 1 128 ? 15.951 -5.183 -44.521 1.00 90.25 128 ALA A O 1
ATOM 996 N N . GLN A 1 129 ? 14.486 -5.231 -46.215 1.00 91.31 129 GLN A N 1
ATOM 997 C CA . GLN A 1 129 ? 13.353 -4.704 -45.439 1.00 91.31 129 GLN A CA 1
ATOM 998 C C . GLN A 1 129 ? 12.992 -5.607 -44.250 1.00 91.31 129 GLN A C 1
ATOM 1000 O O . GLN A 1 129 ? 12.788 -5.111 -43.142 1.00 91.31 129 GLN A O 1
ATOM 1005 N N . ALA A 1 130 ? 12.955 -6.928 -44.449 1.00 90.56 130 ALA A N 1
ATOM 1006 C CA . ALA A 1 130 ? 12.682 -7.893 -43.386 1.00 90.56 130 ALA A CA 1
ATOM 1007 C C . ALA A 1 130 ? 13.768 -7.881 -42.293 1.00 90.56 130 ALA A C 1
ATOM 1009 O O . ALA A 1 130 ? 13.444 -7.954 -41.107 1.00 90.56 130 ALA A O 1
ATOM 1010 N N . LEU A 1 131 ? 15.042 -7.726 -42.672 1.00 89.81 131 LEU A N 1
ATOM 1011 C CA . LEU A 1 131 ? 16.163 -7.605 -41.733 1.00 89.81 131 LEU A CA 1
ATOM 1012 C C . LEU A 1 131 ? 16.123 -6.295 -40.933 1.00 89.81 131 LEU A C 1
ATOM 1014 O O . LEU A 1 131 ? 16.380 -6.320 -39.729 1.00 89.81 131 LEU A O 1
ATOM 1018 N N . THR A 1 132 ? 15.740 -5.174 -41.552 1.00 89.94 132 THR A N 1
ATOM 1019 C CA . THR A 1 132 ? 15.516 -3.903 -40.839 1.00 89.94 132 THR A CA 1
ATOM 1020 C C . THR A 1 132 ? 14.341 -4.013 -39.863 1.00 89.94 132 THR A C 1
ATOM 1022 O O . THR A 1 132 ? 14.497 -3.683 -38.690 1.00 89.94 132 THR A O 1
ATOM 1025 N N . MET A 1 133 ? 13.216 -4.617 -40.268 1.00 90.81 133 MET A N 1
ATOM 1026 C CA . MET A 1 133 ? 12.111 -4.921 -39.343 1.00 90.81 133 MET A CA 1
ATOM 1027 C C . MET A 1 133 ? 12.531 -5.864 -38.197 1.00 90.81 133 MET A C 1
ATOM 1029 O O . MET A 1 133 ? 12.008 -5.758 -37.086 1.00 90.81 133 MET A O 1
ATOM 1033 N N . GLN A 1 134 ? 13.482 -6.777 -38.426 1.00 89.94 134 GLN A N 1
ATOM 1034 C CA . GLN A 1 134 ? 14.058 -7.631 -37.380 1.00 89.94 134 GLN A CA 1
ATOM 1035 C C . GLN A 1 134 ? 14.960 -6.840 -36.419 1.00 89.94 134 GLN A C 1
ATOM 1037 O O . GLN A 1 134 ? 14.919 -7.111 -35.219 1.00 89.94 134 GLN A O 1
ATOM 1042 N N . ILE A 1 135 ? 15.715 -5.841 -36.897 1.00 89.06 135 ILE A N 1
ATOM 1043 C CA . ILE A 1 135 ? 16.469 -4.903 -36.044 1.00 89.06 135 ILE A CA 1
ATOM 1044 C C . ILE A 1 135 ? 15.506 -4.105 -35.158 1.00 89.06 135 ILE A C 1
ATOM 1046 O O . ILE A 1 135 ? 15.653 -4.131 -33.936 1.00 89.06 135 ILE A O 1
ATOM 1050 N N . ASP A 1 136 ? 14.481 -3.480 -35.740 1.00 89.69 136 ASP A N 1
ATOM 1051 C CA . ASP A 1 136 ? 13.501 -2.680 -34.995 1.00 89.69 136 ASP A CA 1
ATOM 1052 C C . ASP A 1 136 ? 12.748 -3.532 -33.955 1.00 89.69 136 ASP A C 1
ATOM 1054 O O . ASP A 1 136 ? 12.559 -3.111 -32.808 1.00 89.69 136 ASP A O 1
ATOM 1058 N N . ARG A 1 137 ? 12.403 -4.785 -34.302 1.00 90.69 137 ARG A N 1
ATOM 1059 C CA . ARG A 1 137 ? 11.848 -5.764 -33.352 1.00 90.69 137 ARG A CA 1
ATOM 1060 C C . ARG A 1 137 ? 12.818 -6.056 -32.208 1.00 90.69 137 ARG A C 1
ATOM 1062 O O . ARG A 1 137 ? 12.400 -6.042 -31.054 1.00 90.69 137 ARG A O 1
ATOM 1069 N N . ILE A 1 138 ? 14.095 -6.308 -32.500 1.00 89.69 138 ILE A N 1
ATOM 1070 C CA . ILE A 1 138 ? 15.113 -6.601 -31.480 1.00 89.69 138 ILE A CA 1
ATOM 1071 C C . ILE A 1 138 ? 15.320 -5.399 -30.547 1.00 89.69 138 ILE A C 1
ATOM 1073 O O . ILE A 1 138 ? 15.408 -5.590 -29.333 1.00 89.69 138 ILE A O 1
ATOM 1077 N N . LEU A 1 139 ? 15.342 -4.174 -31.078 1.00 89.75 139 LEU A N 1
ATOM 1078 C CA . LEU A 1 139 ? 15.435 -2.937 -30.296 1.00 89.75 139 LEU A CA 1
ATOM 1079 C C . LEU A 1 139 ? 14.230 -2.768 -29.359 1.00 89.75 139 LEU A C 1
ATOM 1081 O O . LEU A 1 139 ? 14.409 -2.525 -28.163 1.00 89.75 139 LEU A O 1
ATOM 1085 N N . PHE A 1 140 ? 13.013 -2.982 -29.867 1.00 91.81 140 PHE A N 1
ATOM 1086 C CA . PHE A 1 140 ? 11.793 -2.984 -29.057 1.00 91.81 140 PHE A CA 1
ATOM 1087 C C . PHE A 1 140 ? 11.827 -4.065 -27.964 1.00 91.81 140 PHE A C 1
ATOM 1089 O O . PHE A 1 140 ? 11.557 -3.779 -26.798 1.00 91.81 140 PHE A O 1
ATOM 1096 N N . GLU A 1 141 ? 12.225 -5.294 -28.306 1.00 91.94 141 GLU A N 1
ATOM 1097 C CA . GLU A 1 141 ? 12.353 -6.400 -27.353 1.00 91.94 141 GLU A CA 1
ATOM 1098 C C . GLU A 1 141 ? 13.397 -6.101 -26.255 1.00 91.94 141 GLU A C 1
ATOM 1100 O O . GLU A 1 141 ? 13.162 -6.427 -25.091 1.00 91.94 141 GLU A O 1
ATOM 1105 N N . ILE A 1 142 ? 14.517 -5.436 -26.575 1.00 90.94 142 ILE A N 1
ATOM 1106 C CA . ILE A 1 142 ? 15.499 -4.953 -25.582 1.00 90.94 142 ILE A CA 1
ATOM 1107 C C . ILE A 1 142 ? 14.876 -3.886 -24.667 1.00 90.94 142 ILE A C 1
ATOM 1109 O O . ILE A 1 142 ? 15.078 -3.938 -23.451 1.00 90.94 142 ILE A O 1
ATOM 1113 N N . GLY A 1 143 ? 14.092 -2.956 -25.221 1.00 91.19 143 GLY A N 1
ATOM 1114 C CA . GLY A 1 143 ? 13.341 -1.960 -24.451 1.00 91.19 143 GLY A CA 1
ATOM 1115 C C . GLY A 1 143 ? 12.379 -2.602 -23.447 1.00 91.19 143 GLY A C 1
ATOM 1116 O O . GLY A 1 143 ? 12.417 -2.272 -22.262 1.00 91.19 143 GLY A O 1
ATOM 1117 N N . VAL A 1 144 ? 11.597 -3.594 -23.887 1.00 92.94 144 VAL A N 1
ATOM 1118 C CA . VAL A 1 144 ? 10.687 -4.373 -23.027 1.00 92.94 144 VAL A CA 1
ATOM 1119 C C . VAL A 1 144 ? 11.447 -5.124 -21.928 1.00 92.94 144 VAL A C 1
ATOM 1121 O O . VAL A 1 144 ? 10.993 -5.141 -20.784 1.00 92.94 144 VAL A O 1
ATOM 1124 N N . ILE A 1 145 ? 12.613 -5.714 -22.222 1.00 92.19 145 ILE A N 1
ATOM 1125 C CA . ILE A 1 145 ? 13.457 -6.385 -21.212 1.00 92.19 145 ILE A CA 1
ATOM 1126 C C . ILE A 1 145 ? 13.934 -5.383 -20.144 1.00 92.19 145 ILE A C 1
ATOM 1128 O O . ILE A 1 145 ? 13.868 -5.690 -18.952 1.00 92.19 145 ILE A O 1
ATOM 1132 N N . LYS A 1 146 ? 14.355 -4.171 -20.539 1.00 92.00 146 LYS A N 1
ATOM 1133 C CA . LYS A 1 146 ? 14.740 -3.105 -19.595 1.00 92.00 146 LYS A CA 1
ATOM 1134 C C . LYS A 1 146 ? 13.555 -2.625 -18.751 1.00 92.00 146 LYS A C 1
ATOM 1136 O O . LYS A 1 146 ? 13.653 -2.626 -17.526 1.00 92.00 146 LYS A O 1
ATOM 1141 N N . GLN A 1 147 ? 12.418 -2.315 -19.374 1.00 92.38 147 GLN A N 1
ATOM 1142 C CA . GLN A 1 147 ? 11.182 -1.932 -18.675 1.00 92.38 147 GLN A CA 1
ATOM 1143 C C . GLN A 1 147 ? 10.727 -3.015 -17.679 1.00 92.38 147 GLN A C 1
ATOM 1145 O O . GLN A 1 147 ? 10.306 -2.716 -16.564 1.00 92.38 147 GLN A O 1
ATOM 1150 N N . SER A 1 148 ? 10.872 -4.291 -18.046 1.00 92.19 148 SER A N 1
ATOM 1151 C CA . SER A 1 148 ? 10.534 -5.417 -17.171 1.00 92.19 148 SER A CA 1
ATOM 1152 C C . SER A 1 148 ? 11.440 -5.507 -15.938 1.00 92.19 148 SER A C 1
ATOM 1154 O O . SER A 1 148 ? 10.977 -5.926 -14.877 1.00 92.19 148 SER A O 1
ATOM 1156 N N . LEU A 1 149 ? 12.721 -5.125 -16.040 1.00 91.94 149 LEU A N 1
ATOM 1157 C CA . LEU A 1 149 ? 13.596 -5.063 -14.867 1.00 91.94 149 LEU A CA 1
ATOM 1158 C C . LEU A 1 149 ? 13.144 -3.957 -13.911 1.00 91.94 149 LEU A C 1
ATOM 1160 O O . LEU A 1 149 ? 13.014 -4.212 -12.715 1.00 91.94 149 LEU A O 1
ATOM 1164 N N . ASP A 1 150 ? 12.873 -2.764 -14.438 1.00 92.12 150 ASP A N 1
ATOM 1165 C CA . ASP A 1 150 ? 12.423 -1.616 -13.648 1.00 92.12 150 ASP A CA 1
ATOM 1166 C C . ASP A 1 150 ? 11.140 -1.940 -12.861 1.00 92.12 150 ASP A C 1
ATOM 1168 O O . ASP A 1 150 ? 11.112 -1.844 -11.635 1.00 92.12 150 ASP A O 1
ATOM 1172 N N . ILE A 1 151 ? 10.131 -2.513 -13.525 1.00 92.50 151 ILE A N 1
ATOM 1173 C CA . ILE A 1 151 ? 8.893 -3.000 -12.887 1.00 92.50 151 ILE A CA 1
ATOM 1174 C C . ILE A 1 151 ? 9.183 -4.028 -11.771 1.00 92.50 151 ILE A C 1
ATOM 1176 O O . ILE A 1 151 ? 8.526 -4.021 -10.726 1.00 92.50 151 ILE A O 1
ATOM 1180 N N . SER A 1 152 ? 10.189 -4.894 -11.936 1.00 91.06 152 SER A N 1
ATOM 1181 C CA . SER A 1 152 ? 10.604 -5.849 -10.896 1.00 91.06 152 SER A CA 1
ATOM 1182 C C . SER A 1 152 ? 11.260 -5.164 -9.684 1.00 91.06 152 SER A C 1
ATOM 1184 O O . SER A 1 152 ? 11.016 -5.552 -8.537 1.00 91.06 152 SER A O 1
ATOM 1186 N N . LEU A 1 153 ? 12.045 -4.108 -9.916 1.00 90.81 153 LEU A N 1
ATOM 1187 C CA . LEU A 1 153 ? 12.690 -3.304 -8.872 1.00 90.81 153 LEU A CA 1
ATOM 1188 C C . LEU A 1 153 ? 11.682 -2.427 -8.122 1.00 90.81 153 LEU A C 1
ATOM 1190 O O . LEU A 1 153 ? 11.732 -2.361 -6.894 1.00 90.81 153 LEU A O 1
ATOM 1194 N N . VAL A 1 154 ? 10.714 -1.830 -8.820 1.00 90.50 154 VAL A N 1
ATOM 1195 C CA . VAL A 1 154 ? 9.598 -1.094 -8.206 1.00 90.50 154 VAL A CA 1
ATOM 1196 C C . VAL A 1 154 ? 8.758 -2.035 -7.329 1.00 90.50 154 VAL A C 1
ATOM 1198 O O . VAL A 1 154 ? 8.448 -1.696 -6.184 1.00 90.50 154 VAL A O 1
ATOM 1201 N N . HIS A 1 155 ? 8.473 -3.265 -7.781 1.00 88.94 155 HIS A N 1
ATOM 1202 C CA . HIS A 1 155 ? 7.806 -4.275 -6.947 1.00 88.94 155 HIS A CA 1
ATOM 1203 C C . HIS A 1 155 ? 8.622 -4.606 -5.681 1.00 88.94 155 HIS A C 1
ATOM 1205 O O . HIS A 1 155 ? 8.056 -4.693 -4.583 1.00 88.94 155 HIS A O 1
ATOM 1211 N N . LEU A 1 156 ? 9.945 -4.754 -5.809 1.00 87.50 156 LEU A N 1
ATOM 1212 C CA . LEU A 1 156 ? 10.846 -4.996 -4.680 1.00 87.50 156 LEU A CA 1
ATOM 1213 C C . LEU A 1 156 ? 10.857 -3.818 -3.690 1.00 87.50 156 LEU A C 1
ATOM 1215 O O . LEU A 1 156 ? 10.743 -4.043 -2.483 1.00 87.50 156 LEU A O 1
ATOM 1219 N N . ARG A 1 157 ? 10.924 -2.576 -4.189 1.00 86.75 157 ARG A N 1
ATOM 1220 C CA . ARG A 1 157 ? 10.883 -1.337 -3.394 1.00 86.75 157 ARG A CA 1
ATOM 1221 C C . ARG A 1 157 ? 9.590 -1.238 -2.586 1.00 86.75 157 ARG A C 1
ATOM 1223 O O . ARG A 1 157 ? 9.662 -1.016 -1.379 1.00 86.75 157 ARG A O 1
ATOM 1230 N N . HIS A 1 158 ? 8.430 -1.501 -3.195 1.00 85.88 158 HIS A N 1
ATOM 1231 C CA . HIS A 1 158 ? 7.148 -1.559 -2.478 1.00 85.88 158 HIS A CA 1
ATOM 1232 C C . HIS A 1 158 ? 7.165 -2.567 -1.314 1.00 85.88 158 HIS A C 1
ATOM 1234 O O . HIS A 1 158 ? 6.645 -2.279 -0.233 1.00 85.88 158 HIS A O 1
ATOM 1240 N N . HIS A 1 159 ? 7.782 -3.740 -1.498 1.00 84.00 159 HIS A N 1
ATOM 1241 C CA . HIS A 1 159 ? 7.866 -4.751 -0.441 1.00 84.00 159 HIS A CA 1
ATOM 1242 C C . HIS A 1 159 ? 8.853 -4.368 0.678 1.00 84.00 159 HIS A C 1
ATOM 1244 O O . HIS A 1 159 ? 8.553 -4.581 1.855 1.00 84.00 159 HIS A O 1
ATOM 1250 N N . ALA A 1 160 ? 9.998 -3.771 0.328 1.00 86.00 160 ALA A N 1
ATOM 1251 C CA . ALA A 1 160 ? 11.000 -3.302 1.284 1.00 86.00 160 ALA A CA 1
ATOM 1252 C C . ALA A 1 160 ? 10.463 -2.155 2.161 1.00 86.00 160 ALA A C 1
ATOM 1254 O O . ALA A 1 160 ? 10.447 -2.286 3.385 1.00 86.00 160 ALA A O 1
ATOM 1255 N N . VAL A 1 161 ? 9.920 -1.095 1.547 1.00 87.06 161 VAL A N 1
ATOM 1256 C CA . VAL A 1 161 ? 9.321 0.058 2.251 1.00 87.06 161 VAL A CA 1
ATOM 1257 C C . VAL A 1 161 ? 8.147 -0.380 3.137 1.00 87.06 161 VAL A C 1
ATOM 1259 O O . VAL A 1 161 ? 7.995 0.095 4.263 1.00 87.06 161 VAL A O 1
ATOM 1262 N N . GLY A 1 162 ? 7.341 -1.347 2.683 1.00 87.56 162 GLY A N 1
ATOM 1263 C CA . GLY A 1 162 ? 6.265 -1.924 3.492 1.00 87.56 162 GLY A CA 1
ATOM 1264 C C . GLY A 1 162 ? 6.756 -2.624 4.768 1.00 87.56 162 GLY A C 1
ATOM 1265 O O . GLY A 1 162 ? 6.066 -2.590 5.787 1.00 87.56 162 GLY A O 1
ATOM 1266 N N . ILE A 1 163 ? 7.943 -3.236 4.744 1.00 87.94 163 ILE A N 1
ATOM 1267 C CA . ILE A 1 163 ? 8.553 -3.893 5.911 1.00 87.94 163 ILE A CA 1
ATOM 1268 C C . ILE A 1 163 ? 9.306 -2.900 6.795 1.00 87.94 163 ILE A C 1
ATOM 1270 O O . ILE A 1 163 ? 9.220 -3.018 8.016 1.00 87.94 163 ILE A O 1
ATOM 1274 N N . GLU A 1 164 ? 9.950 -1.889 6.216 1.00 89.31 164 GLU A N 1
ATOM 1275 C CA . GLU A 1 164 ? 10.526 -0.768 6.961 1.00 89.31 164 GLU A CA 1
ATOM 1276 C C . GLU A 1 164 ? 9.451 -0.028 7.773 1.00 89.31 164 GLU A C 1
ATOM 1278 O O . GLU A 1 164 ? 9.594 0.124 8.984 1.00 89.31 164 GLU A O 1
ATOM 1283 N N . LYS A 1 165 ? 8.315 0.327 7.155 1.00 91.25 165 LYS A N 1
ATOM 1284 C CA . LYS A 1 165 ? 7.187 0.984 7.841 1.00 91.25 165 LYS A CA 1
ATOM 1285 C C . LYS A 1 165 ? 6.606 0.125 8.974 1.00 91.25 165 LYS A C 1
ATOM 1287 O O . LYS A 1 165 ? 6.288 0.649 10.041 1.00 91.25 165 LYS A O 1
ATOM 1292 N N . LEU A 1 166 ? 6.504 -1.195 8.779 1.00 89.75 166 LEU A N 1
ATOM 1293 C CA . LEU A 1 166 ? 6.080 -2.135 9.829 1.00 89.75 166 LEU A CA 1
ATOM 1294 C C . LEU A 1 166 ? 7.109 -2.253 10.964 1.00 89.75 166 LEU A C 1
ATOM 1296 O O . LEU A 1 166 ? 6.724 -2.349 12.131 1.00 89.75 166 LEU A O 1
ATOM 1300 N N . PHE A 1 167 ? 8.404 -2.249 10.642 1.00 93.44 167 PHE A N 1
ATOM 1301 C CA . PHE A 1 167 ? 9.474 -2.293 11.634 1.00 93.44 167 PHE A CA 1
ATOM 1302 C C . PHE A 1 167 ? 9.526 -1.000 12.456 1.00 93.44 167 PHE A C 1
ATOM 1304 O O . PHE A 1 167 ? 9.460 -1.070 13.681 1.00 93.44 167 PHE A O 1
ATOM 1311 N N . ASN A 1 168 ? 9.548 0.162 11.800 1.00 92.81 168 ASN A N 1
ATOM 1312 C CA . ASN A 1 168 ? 9.607 1.471 12.451 1.00 92.81 168 ASN A CA 1
ATOM 1313 C C . ASN A 1 168 ? 8.404 1.682 13.380 1.00 92.81 168 ASN A C 1
ATOM 1315 O O . ASN A 1 168 ? 8.606 1.972 14.553 1.00 92.81 168 ASN A O 1
ATOM 1319 N N . SER A 1 169 ? 7.180 1.367 12.939 1.00 92.44 169 SER A N 1
ATOM 1320 C CA . SER A 1 169 ? 5.987 1.417 13.804 1.00 92.44 169 SER A CA 1
ATOM 1321 C C . SER A 1 169 ? 6.062 0.460 15.010 1.00 92.44 169 SER A C 1
ATOM 1323 O O . SER A 1 169 ? 5.568 0.773 16.094 1.00 92.44 169 SER A O 1
ATOM 1325 N N . THR A 1 170 ? 6.732 -0.691 14.870 1.00 91.00 170 THR A N 1
ATOM 1326 C CA . THR A 1 170 ? 6.976 -1.613 15.997 1.00 91.00 170 THR A CA 1
ATOM 1327 C C . THR A 1 170 ? 8.031 -1.060 16.969 1.00 91.00 170 THR A C 1
ATOM 1329 O O . THR A 1 170 ? 7.919 -1.276 18.174 1.00 91.00 170 THR A O 1
ATOM 1332 N N . VAL A 1 171 ? 9.032 -0.325 16.471 1.00 92.31 171 VAL A N 1
ATOM 1333 C CA . VAL A 1 171 ? 10.056 0.358 17.283 1.00 92.31 171 VAL A CA 1
ATOM 1334 C C . VAL A 1 171 ? 9.489 1.595 17.986 1.00 92.31 171 VAL A C 1
ATOM 1336 O O . VAL A 1 171 ? 9.775 1.793 19.160 1.00 92.31 171 VAL A O 1
ATOM 1339 N N . GLU A 1 172 ? 8.645 2.385 17.325 1.00 91.19 172 GLU A N 1
ATOM 1340 C CA . GLU A 1 172 ? 7.921 3.519 17.919 1.00 91.19 172 GLU A CA 1
ATOM 1341 C C . GLU A 1 172 ? 7.049 3.058 19.094 1.00 91.19 172 GLU A C 1
ATOM 1343 O O . GLU A 1 172 ? 7.129 3.616 20.187 1.00 91.19 172 GLU A O 1
ATOM 1348 N N . PHE A 1 173 ? 6.282 1.978 18.905 1.00 90.44 173 PHE A N 1
ATOM 1349 C CA . PHE A 1 173 ? 5.476 1.374 19.969 1.00 90.44 173 PHE A CA 1
ATOM 1350 C C . PHE A 1 173 ? 6.342 0.817 21.115 1.00 90.44 173 PHE A C 1
ATOM 1352 O O . PHE A 1 173 ? 5.969 0.942 22.281 1.00 90.44 173 PHE A O 1
ATOM 1359 N N . ALA A 1 174 ? 7.530 0.277 20.814 1.00 89.12 174 ALA A N 1
ATOM 1360 C CA . ALA A 1 174 ? 8.503 -0.122 21.833 1.00 89.12 174 ALA A CA 1
ATOM 1361 C C . ALA A 1 174 ? 9.026 1.076 22.644 1.00 89.12 174 ALA A C 1
ATOM 1363 O O . ALA A 1 174 ? 9.029 1.026 23.870 1.00 89.12 174 ALA A O 1
ATOM 1364 N N . MET A 1 175 ? 9.429 2.158 21.971 1.00 87.44 175 MET A N 1
ATOM 1365 C CA . MET A 1 175 ? 9.961 3.370 22.604 1.00 87.44 175 MET A CA 1
ATOM 1366 C C . MET A 1 175 ? 8.917 4.071 23.476 1.00 87.44 175 MET A C 1
ATOM 1368 O O . MET A 1 175 ? 9.230 4.446 24.605 1.00 87.44 175 MET A O 1
ATOM 1372 N N . ALA A 1 176 ? 7.677 4.190 22.993 1.00 86.06 176 ALA A N 1
ATOM 1373 C CA . ALA A 1 176 ? 6.569 4.736 23.773 1.00 86.06 176 ALA A CA 1
ATOM 1374 C C . ALA A 1 176 ? 6.329 3.916 25.050 1.00 86.06 176 ALA A C 1
ATOM 1376 O O . ALA A 1 176 ? 6.216 4.482 26.135 1.00 86.06 176 ALA A O 1
ATOM 1377 N N . LEU A 1 177 ? 6.334 2.580 24.948 1.00 83.31 177 LEU A N 1
ATOM 1378 C CA . LEU A 1 177 ? 6.169 1.715 26.115 1.00 83.31 177 LEU A CA 1
ATOM 1379 C C . LEU A 1 177 ? 7.362 1.827 27.078 1.00 83.31 177 LEU A C 1
ATOM 1381 O O . LEU A 1 177 ? 7.153 1.877 28.283 1.00 83.31 177 LEU A O 1
ATOM 1385 N N . GLU A 1 178 ? 8.604 1.922 26.595 1.00 79.19 178 GLU A N 1
ATOM 1386 C CA . GLU A 1 178 ? 9.769 2.148 27.465 1.00 79.19 178 GLU A CA 1
ATOM 1387 C C . GLU A 1 178 ? 9.716 3.485 28.217 1.00 79.19 178 GLU A C 1
ATOM 1389 O O . GLU A 1 178 ? 10.048 3.527 29.405 1.00 79.19 178 GLU A O 1
ATOM 1394 N N . GLN A 1 179 ? 9.260 4.556 27.563 1.00 76.62 179 GLN A N 1
ATOM 1395 C CA . GLN A 1 179 ? 9.046 5.854 28.204 1.00 76.62 179 GLN A CA 1
ATOM 1396 C C . GLN A 1 179 ? 7.986 5.742 29.314 1.00 76.62 179 GLN A C 1
ATOM 1398 O O . GLN A 1 179 ? 8.247 6.112 30.460 1.00 76.62 179 GLN A O 1
ATOM 1403 N N . ASP A 1 180 ? 6.846 5.121 29.017 1.00 67.56 180 ASP A N 1
ATOM 1404 C CA . ASP A 1 180 ? 5.756 4.848 29.960 1.00 67.56 180 ASP A CA 1
ATOM 1405 C C . ASP A 1 180 ? 6.147 3.892 31.108 1.00 67.56 180 ASP A C 1
ATOM 1407 O O . ASP A 1 180 ? 5.666 4.017 32.238 1.00 67.56 180 ASP A O 1
ATOM 1411 N N . ALA A 1 181 ? 7.031 2.927 30.848 1.00 62.78 181 ALA A N 1
ATOM 1412 C CA . ALA A 1 181 ? 7.527 1.986 31.852 1.00 62.78 181 ALA A CA 1
ATOM 1413 C C . ALA A 1 181 ? 8.392 2.680 32.915 1.00 62.78 181 ALA A C 1
ATOM 1415 O O . ALA A 1 181 ? 8.394 2.253 34.071 1.00 62.78 181 ALA A O 1
ATOM 1416 N N . SER A 1 182 ? 9.079 3.774 32.561 1.00 59.19 182 SER A N 1
ATOM 1417 C CA . SER A 1 182 ? 9.854 4.554 33.533 1.00 59.19 182 SER A CA 1
ATOM 1418 C C . SER A 1 182 ? 8.967 5.154 34.639 1.00 59.19 182 SER A C 1
ATOM 1420 O O . SER A 1 182 ? 9.337 5.089 35.813 1.00 59.19 182 SER A O 1
ATOM 1422 N N . ALA A 1 183 ? 7.751 5.603 34.300 1.00 51.38 183 ALA A N 1
ATOM 1423 C CA . ALA A 1 183 ? 6.741 6.048 35.265 1.00 51.38 183 ALA A CA 1
ATOM 1424 C C . ALA A 1 183 ? 6.134 4.879 36.071 1.00 51.38 183 ALA A C 1
ATOM 1426 O O . ALA A 1 183 ? 5.943 4.989 37.284 1.00 51.38 183 ALA A O 1
ATOM 1427 N N . GLY A 1 184 ? 5.890 3.736 35.416 1.00 55.00 184 GLY A N 1
ATOM 1428 C CA . GLY A 1 184 ? 5.321 2.531 36.040 1.00 55.00 184 GLY A CA 1
ATOM 1429 C C . GLY A 1 184 ? 6.203 1.867 37.108 1.00 55.00 184 GLY A C 1
ATOM 1430 O O . GLY A 1 184 ? 5.689 1.141 37.959 1.00 55.00 184 GLY A O 1
ATOM 1431 N N . SER A 1 185 ? 7.513 2.143 37.122 1.00 60.09 185 SER A N 1
ATOM 1432 C CA . SER A 1 185 ? 8.460 1.594 38.112 1.00 60.09 185 SER A CA 1
ATOM 1433 C C . SER A 1 185 ? 8.102 1.914 39.577 1.00 60.09 185 SER A C 1
ATOM 1435 O O . SER A 1 185 ? 8.502 1.192 40.493 1.00 60.09 185 SER A O 1
ATOM 1437 N N . ASN A 1 186 ? 7.287 2.949 39.806 1.00 66.38 186 ASN A N 1
ATOM 1438 C CA . ASN A 1 186 ? 6.869 3.399 41.131 1.00 66.38 186 ASN A CA 1
ATOM 1439 C C . ASN A 1 186 ? 5.845 2.486 41.834 1.00 66.38 186 ASN A C 1
ATOM 1441 O O . ASN A 1 186 ? 5.603 2.688 43.025 1.00 66.38 186 ASN A O 1
ATOM 1445 N N . TRP A 1 187 ? 5.266 1.474 41.169 1.00 74.81 187 TRP A N 1
ATOM 1446 C CA . TRP A 1 187 ? 4.193 0.641 41.747 1.00 74.81 187 TRP A CA 1
ATOM 1447 C C . TRP A 1 187 ? 4.575 -0.007 43.094 1.00 74.81 187 TRP A C 1
ATOM 1449 O O . TRP A 1 187 ? 3.769 -0.030 44.022 1.00 74.81 187 TRP A O 1
ATOM 1459 N N . LYS A 1 188 ? 5.837 -0.435 43.250 1.00 75.56 188 LYS A N 1
ATOM 1460 C CA . LYS A 1 188 ? 6.389 -0.997 44.501 1.00 75.56 188 LYS A CA 1
ATOM 1461 C C . LYS A 1 188 ? 6.452 0.032 45.639 1.00 75.56 188 LYS A C 1
ATOM 1463 O O . LYS A 1 188 ? 6.253 -0.317 46.799 1.00 75.56 188 LYS A O 1
ATOM 1468 N N . SER A 1 189 ? 6.701 1.301 45.308 1.00 77.12 189 SER A N 1
ATOM 1469 C CA . SER A 1 189 ? 6.680 2.418 46.263 1.00 77.12 189 SER A CA 1
ATOM 1470 C C . SER A 1 189 ? 5.246 2.763 46.673 1.00 77.12 189 SER A C 1
ATOM 1472 O O . SER A 1 189 ? 4.974 2.951 47.857 1.00 77.12 189 SER A O 1
ATOM 1474 N N . VAL A 1 190 ? 4.304 2.771 45.720 1.00 75.62 190 VAL A N 1
ATOM 1475 C CA . VAL A 1 190 ? 2.879 3.001 46.013 1.00 75.62 190 VAL A CA 1
ATOM 1476 C C . VAL A 1 190 ? 2.295 1.872 46.865 1.00 75.62 190 VAL A C 1
ATOM 1478 O O . VAL A 1 190 ? 1.582 2.167 47.818 1.00 75.62 190 VAL A O 1
ATOM 1481 N N . LEU A 1 191 ? 2.665 0.605 46.638 1.00 77.19 191 LEU A N 1
ATOM 1482 C CA . LEU A 1 191 ? 2.228 -0.511 47.488 1.00 77.19 191 LEU A CA 1
ATOM 1483 C C . LEU A 1 191 ? 2.619 -0.305 48.967 1.00 77.19 191 LEU A C 1
ATOM 1485 O O . LEU A 1 191 ? 1.764 -0.397 49.844 1.00 77.19 191 LEU A O 1
ATOM 1489 N N . GLY A 1 192 ? 3.862 0.112 49.234 1.00 78.44 192 GLY A N 1
ATOM 1490 C CA . GLY A 1 192 ? 4.325 0.458 50.587 1.00 78.44 192 GLY A CA 1
ATOM 1491 C C . GLY A 1 192 ? 3.689 1.724 51.191 1.00 78.44 192 GLY A C 1
ATOM 1492 O O . GLY A 1 192 ? 3.816 1.964 52.394 1.00 78.44 192 GLY A O 1
ATOM 1493 N N . LYS A 1 193 ? 2.986 2.542 50.391 1.00 81.88 193 LYS A N 1
ATOM 1494 C CA . LYS A 1 193 ? 2.081 3.604 50.876 1.00 81.88 193 LYS A CA 1
ATOM 1495 C C . LYS A 1 193 ? 0.672 3.061 51.141 1.00 81.88 193 LYS A C 1
ATOM 1497 O O . LYS A 1 193 ? 0.051 3.458 52.123 1.00 81.88 193 LYS A O 1
ATOM 1502 N N . LEU A 1 194 ? 0.173 2.146 50.306 1.00 79.62 194 LEU A N 1
ATOM 1503 C CA . LEU A 1 194 ? -1.139 1.502 50.461 1.00 79.62 194 LEU A CA 1
ATOM 1504 C C . LEU A 1 194 ? -1.243 0.697 51.767 1.00 79.62 194 LEU A C 1
ATOM 1506 O O . LEU A 1 194 ? -2.301 0.722 52.391 1.00 79.62 194 LEU A O 1
ATOM 1510 N N . ASP A 1 195 ? -0.144 0.090 52.231 1.00 80.44 195 ASP A N 1
ATOM 1511 C CA . ASP A 1 195 ? -0.032 -0.546 53.560 1.00 80.44 195 ASP A CA 1
ATOM 1512 C C . ASP A 1 195 ? -0.354 0.409 54.730 1.00 80.44 195 ASP A C 1
ATOM 1514 O O . ASP A 1 195 ? -0.758 -0.019 55.812 1.00 80.44 195 ASP A O 1
ATOM 1518 N N . GLN A 1 196 ? -0.177 1.719 54.529 1.00 80.25 196 GLN A N 1
ATOM 1519 C CA . GLN A 1 196 ? -0.388 2.753 55.548 1.00 80.25 196 GLN A CA 1
ATOM 1520 C C . GLN A 1 196 ? -1.822 3.314 55.520 1.00 80.25 196 GLN A C 1
ATOM 1522 O O . GLN A 1 196 ? -2.264 3.936 56.488 1.00 80.25 196 GLN A O 1
ATOM 1527 N N . ILE A 1 197 ? -2.572 3.068 54.439 1.00 83.06 197 ILE A N 1
ATOM 1528 C CA . ILE A 1 197 ? -3.971 3.479 54.283 1.00 83.06 197 ILE A CA 1
ATOM 1529 C C . ILE A 1 197 ? -4.874 2.382 54.853 1.00 83.06 197 ILE A C 1
ATOM 1531 O O . ILE A 1 197 ? -4.986 1.299 54.283 1.00 83.06 197 ILE A O 1
ATOM 1535 N N . GLN A 1 198 ? -5.566 2.661 55.959 1.00 81.38 198 GLN A N 1
ATOM 1536 C CA . GLN A 1 198 ? -6.557 1.731 56.512 1.00 81.38 198 GLN A CA 1
ATOM 1537 C C . GLN A 1 198 ? -7.923 1.914 55.847 1.00 81.38 198 GLN A C 1
ATOM 1539 O O . GLN A 1 198 ? -8.417 3.034 55.689 1.00 81.38 198 GLN A O 1
ATOM 1544 N N . VAL A 1 199 ? -8.552 0.794 55.493 1.00 81.00 199 VAL A N 1
ATOM 1545 C CA . VAL A 1 199 ? -9.911 0.767 54.944 1.00 81.00 199 VAL A CA 1
ATOM 1546 C C . VAL A 1 199 ? -10.916 1.202 56.017 1.00 81.00 199 VAL A C 1
ATOM 1548 O O . VAL A 1 199 ? -10.841 0.774 57.170 1.00 81.00 199 VAL A O 1
ATOM 1551 N N . LEU A 1 200 ? -11.875 2.052 55.641 1.00 77.19 200 LEU A N 1
ATOM 1552 C CA . LEU A 1 200 ? -12.900 2.571 56.548 1.00 77.19 200 LEU A CA 1
ATOM 1553 C C . LEU A 1 200 ? -13.747 1.418 57.118 1.00 77.19 200 LEU A C 1
ATOM 1555 O O . LEU A 1 200 ? -14.365 0.698 56.330 1.00 77.19 200 LEU A O 1
ATOM 1559 N N . PRO A 1 201 ? -13.864 1.265 58.457 1.00 68.56 201 PRO A N 1
ATOM 1560 C CA . PRO A 1 201 ? -14.541 0.119 59.074 1.00 68.56 201 PRO A CA 1
ATOM 1561 C C . PRO A 1 201 ? -15.993 -0.091 58.640 1.00 68.56 201 PRO A C 1
ATOM 1563 O O . PRO A 1 201 ? -16.484 -1.211 58.695 1.00 68.56 201 PRO A O 1
ATOM 1566 N N . ALA A 1 202 ? -16.672 0.963 58.174 1.00 65.44 202 ALA A N 1
ATOM 1567 C CA . ALA A 1 202 ? -18.009 0.853 57.602 1.00 65.44 202 ALA A CA 1
ATOM 1568 C C . ALA A 1 202 ? -18.064 -0.098 56.391 1.00 65.44 202 ALA A C 1
ATOM 1570 O O . ALA A 1 202 ? -19.070 -0.772 56.218 1.00 65.44 202 ALA A O 1
ATOM 1571 N N . LEU A 1 203 ? -17.014 -0.150 55.563 1.00 68.06 203 LEU A N 1
ATOM 1572 C CA . LEU A 1 203 ? -16.973 -0.915 54.309 1.00 68.06 203 LEU A CA 1
ATOM 1573 C C . LEU A 1 203 ? -16.621 -2.401 54.492 1.00 68.06 203 LEU A C 1
ATOM 1575 O O . LEU A 1 203 ? -16.650 -3.155 53.521 1.00 68.06 203 LEU A O 1
ATOM 1579 N N . LEU A 1 204 ? -16.275 -2.825 55.708 1.00 68.00 204 LEU A N 1
ATOM 1580 C CA . LEU A 1 204 ? -15.919 -4.208 56.016 1.00 68.00 204 LEU A CA 1
ATOM 1581 C C . LEU A 1 204 ? -17.181 -5.010 56.373 1.00 68.00 204 LEU A C 1
ATOM 1583 O O . LEU A 1 204 ? -18.056 -4.520 57.084 1.00 68.00 204 LEU A O 1
ATOM 1587 N N . SER A 1 205 ? -17.284 -6.249 55.887 1.00 59.72 205 SER A N 1
ATOM 1588 C CA . SER A 1 205 ? -18.343 -7.174 56.308 1.00 59.72 205 SER A CA 1
ATOM 1589 C C . SER A 1 205 ? -18.071 -7.715 57.716 1.00 59.72 205 SER A C 1
ATOM 1591 O O . SER A 1 205 ? -16.919 -7.863 58.121 1.00 59.72 205 SER A O 1
ATOM 1593 N N . GLU A 1 206 ? -19.128 -8.059 58.458 1.00 56.25 206 GLU A N 1
ATOM 1594 C CA . GLU A 1 206 ? -19.024 -8.512 59.859 1.00 56.25 206 GLU A CA 1
ATOM 1595 C C . GLU A 1 206 ? -18.201 -9.809 60.032 1.00 56.25 206 GLU A C 1
ATOM 1597 O O . GLU A 1 206 ? -17.674 -10.074 61.110 1.00 56.25 206 GLU A O 1
ATOM 1602 N N . GLU A 1 207 ? -18.028 -10.591 58.961 1.00 51.09 207 GLU A N 1
ATOM 1603 C CA . GLU A 1 207 ? -17.208 -11.811 58.930 1.00 51.09 207 GLU A CA 1
ATOM 1604 C C . GLU A 1 207 ? -15.695 -11.533 58.763 1.00 51.09 207 GLU A C 1
ATOM 1606 O O . GLU A 1 207 ? -14.865 -12.405 59.027 1.00 51.09 207 GLU A O 1
ATOM 1611 N N . ALA A 1 208 ? -15.299 -10.326 58.342 1.00 51.19 208 ALA A N 1
ATOM 1612 C CA . ALA A 1 208 ? -13.915 -9.973 58.015 1.00 51.19 208 ALA A CA 1
ATOM 1613 C C . ALA A 1 208 ? -13.126 -9.464 59.241 1.00 51.19 208 ALA A C 1
ATOM 1615 O O . ALA A 1 208 ? -12.679 -8.319 59.284 1.00 51.19 208 ALA A O 1
ATOM 1616 N N . SER A 1 209 ? -12.916 -10.324 60.244 1.00 48.25 209 SER A N 1
ATOM 1617 C CA . SER A 1 209 ? -12.342 -9.980 61.564 1.00 48.25 209 SER A CA 1
ATOM 1618 C C . SER A 1 209 ? -10.837 -9.625 61.608 1.00 48.25 209 SER A C 1
ATOM 1620 O O . SER A 1 209 ? -10.195 -9.735 62.654 1.00 48.25 209 SER A O 1
ATOM 1622 N N . GLY A 1 210 ? -10.256 -9.165 60.497 1.00 49.97 210 GLY A N 1
ATOM 1623 C CA . GLY A 1 210 ? -8.871 -8.698 60.410 1.00 49.97 210 GLY A CA 1
ATOM 1624 C C . GLY A 1 210 ? -8.799 -7.241 59.961 1.00 49.97 210 GLY A C 1
ATOM 1625 O O . GLY A 1 210 ? -9.466 -6.858 59.003 1.00 49.97 210 GLY A O 1
ATOM 1626 N N . LYS A 1 211 ? -7.951 -6.434 60.615 1.00 59.00 211 LYS A N 1
ATOM 1627 C CA . LYS A 1 211 ? -7.560 -5.120 60.078 1.00 59.00 211 LYS A CA 1
ATOM 1628 C C . LYS A 1 211 ? -6.941 -5.339 58.701 1.00 59.00 211 LYS A C 1
ATOM 1630 O O . LYS A 1 211 ? -6.012 -6.135 58.601 1.00 59.00 211 LYS A O 1
ATOM 1635 N N . ARG A 1 212 ? -7.445 -4.639 57.687 1.00 65.31 212 ARG A N 1
ATOM 1636 C CA . ARG A 1 212 ? -6.919 -4.697 56.323 1.00 65.31 212 ARG A CA 1
ATOM 1637 C C . ARG A 1 212 ? -6.550 -3.303 55.834 1.00 65.31 212 ARG A C 1
ATOM 1639 O O . ARG A 1 212 ? -7.342 -2.364 55.963 1.00 65.31 212 ARG A O 1
ATOM 1646 N N . ALA A 1 213 ? -5.329 -3.180 55.337 1.00 77.50 213 ALA A N 1
ATOM 1647 C CA . ALA A 1 213 ? -4.864 -2.002 54.629 1.00 77.50 213 ALA A CA 1
ATOM 1648 C C . ALA A 1 213 ? -5.433 -2.001 53.202 1.00 77.50 213 ALA A C 1
ATOM 1650 O O . ALA A 1 213 ? -5.990 -2.997 52.736 1.00 77.50 213 ALA A O 1
ATOM 1651 N N . LEU A 1 214 ? -5.303 -0.888 52.481 1.00 80.00 214 LEU A N 1
ATOM 1652 C CA . LEU A 1 214 ? -5.778 -0.810 51.098 1.00 80.00 214 LEU A CA 1
ATOM 1653 C C . LEU A 1 214 ? -4.956 -1.711 50.150 1.00 80.00 214 LEU A C 1
ATOM 1655 O O . LEU A 1 214 ? -5.437 -2.090 49.085 1.00 80.00 214 LEU A O 1
ATOM 1659 N N . SER A 1 215 ? -3.753 -2.119 50.563 1.00 77.19 215 SER A N 1
ATOM 1660 C CA . SER A 1 215 ? -2.924 -3.124 49.888 1.00 77.19 215 SER A CA 1
ATOM 1661 C C . SER A 1 215 ? -3.473 -4.558 49.985 1.00 77.19 215 SER A C 1
ATOM 1663 O O . SER A 1 215 ? -3.200 -5.353 49.091 1.00 77.19 215 SER A O 1
ATOM 1665 N N . ASP A 1 216 ? -4.296 -4.893 50.991 1.00 79.00 216 ASP A N 1
ATOM 1666 C CA . ASP A 1 216 ? -4.969 -6.204 51.114 1.00 79.00 216 ASP A CA 1
ATOM 1667 C C . ASP A 1 216 ? -6.138 -6.377 50.120 1.00 79.00 216 ASP A C 1
ATOM 1669 O O . ASP A 1 216 ? -6.763 -7.438 50.056 1.00 79.00 216 ASP A O 1
ATOM 1673 N N . TRP A 1 217 ? -6.487 -5.326 49.369 1.00 77.94 217 TRP A N 1
ATOM 1674 C CA . TRP A 1 217 ? -7.471 -5.377 48.279 1.00 77.94 217 TRP A CA 1
ATOM 1675 C C . TRP A 1 217 ? -6.824 -5.742 46.927 1.00 77.94 217 TRP A C 1
ATOM 1677 O O . TRP A 1 217 ? -7.497 -5.715 45.897 1.00 77.94 217 TRP A O 1
ATOM 1687 N N . ILE A 1 218 ? -5.528 -6.077 46.920 1.00 78.94 218 ILE A N 1
ATOM 1688 C CA . ILE A 1 218 ? -4.718 -6.344 45.727 1.00 78.94 218 ILE A CA 1
ATOM 1689 C C . ILE A 1 218 ? -3.909 -7.630 45.947 1.00 78.94 218 ILE A C 1
ATOM 1691 O O . ILE A 1 218 ? -3.296 -7.800 47.000 1.00 78.94 218 ILE A O 1
ATOM 1695 N N . ASP A 1 219 ? -3.853 -8.528 44.959 1.00 80.81 219 ASP A N 1
ATOM 1696 C CA . ASP A 1 219 ? -2.978 -9.702 45.050 1.00 80.81 219 ASP A CA 1
ATOM 1697 C C . ASP A 1 219 ? -1.514 -9.301 44.793 1.00 80.81 219 ASP A C 1
ATOM 1699 O O . ASP A 1 219 ? -1.062 -9.097 43.662 1.00 80.81 219 ASP A O 1
ATOM 1703 N N . GLN A 1 220 ? -0.759 -9.179 45.885 1.00 78.81 220 GLN A N 1
ATOM 1704 C CA . GLN A 1 220 ? 0.662 -8.835 45.859 1.00 78.81 220 GLN A CA 1
ATOM 1705 C C . GLN A 1 220 ? 1.519 -9.929 45.196 1.00 78.81 220 GLN A C 1
ATOM 1707 O O . GLN A 1 220 ? 2.591 -9.634 44.664 1.00 78.81 220 GLN A O 1
ATOM 1712 N N . THR A 1 221 ? 1.057 -11.186 45.198 1.00 79.69 221 THR A N 1
ATOM 1713 C CA . THR A 1 221 ? 1.762 -12.311 44.567 1.00 79.69 221 THR A CA 1
ATOM 1714 C C . THR A 1 221 ? 1.537 -12.335 43.057 1.00 79.69 221 THR A C 1
ATOM 1716 O O . THR A 1 221 ? 2.498 -12.527 42.310 1.00 79.69 221 THR A O 1
ATOM 1719 N N . GLU A 1 222 ? 0.320 -12.027 42.591 1.00 83.19 222 GLU A N 1
ATOM 1720 C CA . GLU A 1 222 ? 0.023 -11.824 41.168 1.00 83.19 222 GLU A CA 1
ATOM 1721 C C . GLU A 1 222 ? 0.935 -10.724 40.599 1.00 83.19 222 GLU A C 1
ATOM 1723 O O . GLU A 1 222 ? 1.714 -10.986 39.678 1.00 83.19 222 GLU A O 1
ATOM 1728 N N . LEU A 1 223 ? 0.939 -9.536 41.218 1.00 82.31 223 LEU A N 1
ATOM 1729 C CA . LEU A 1 223 ? 1.781 -8.406 40.803 1.00 82.31 223 LEU A CA 1
ATOM 1730 C C . LEU A 1 223 ? 3.275 -8.757 40.755 1.00 82.31 223 LEU A C 1
ATOM 1732 O O . LEU A 1 223 ? 3.935 -8.470 39.756 1.00 82.31 223 LEU A O 1
ATOM 1736 N N . ALA A 1 224 ? 3.809 -9.415 41.789 1.00 81.25 224 ALA A N 1
ATOM 1737 C CA . ALA A 1 224 ? 5.221 -9.796 41.832 1.00 81.25 224 ALA A CA 1
ATOM 1738 C C . ALA A 1 224 ? 5.609 -10.796 40.722 1.00 81.25 224 ALA A C 1
ATOM 1740 O O . ALA A 1 224 ? 6.708 -10.711 40.170 1.00 81.25 224 ALA A O 1
ATOM 1741 N N . THR A 1 225 ? 4.715 -11.722 40.349 1.00 85.12 225 THR A N 1
ATOM 1742 C CA . THR A 1 225 ? 4.974 -12.630 39.215 1.00 85.12 225 THR A CA 1
ATOM 1743 C C . THR A 1 225 ? 4.887 -11.924 37.862 1.00 85.12 225 THR A C 1
ATOM 1745 O O . THR A 1 225 ? 5.680 -12.232 36.970 1.00 85.12 225 THR A O 1
ATOM 1748 N N . ILE A 1 226 ? 3.975 -10.959 37.705 1.00 85.00 226 ILE A N 1
ATOM 1749 C CA . ILE A 1 226 ? 3.829 -10.166 36.476 1.00 85.00 226 ILE A CA 1
ATOM 1750 C C . ILE A 1 226 ? 5.034 -9.241 36.272 1.00 85.00 226 ILE A C 1
ATOM 1752 O O . ILE A 1 226 ? 5.525 -9.141 35.154 1.00 85.00 226 ILE A O 1
ATOM 1756 N N . ASP A 1 227 ? 5.556 -8.630 37.333 1.00 83.69 227 ASP A N 1
ATOM 1757 C CA . ASP A 1 227 ? 6.741 -7.760 37.317 1.00 83.69 227 ASP A CA 1
ATOM 1758 C C . ASP A 1 227 ? 8.007 -8.503 36.840 1.00 83.69 227 ASP A C 1
ATOM 1760 O O . ASP A 1 227 ? 8.658 -8.072 35.887 1.00 83.69 227 ASP A O 1
ATOM 1764 N N . HIS A 1 228 ? 8.288 -9.699 37.373 1.00 84.38 228 HIS A N 1
ATOM 1765 C CA . HIS A 1 228 ? 9.399 -10.529 36.883 1.00 84.38 228 HIS A CA 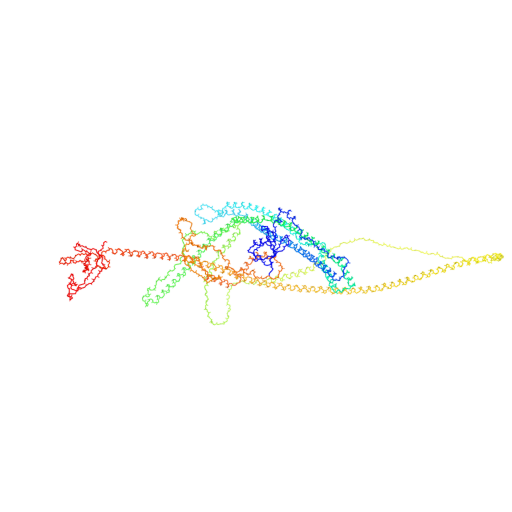1
ATOM 1766 C C . HIS A 1 228 ? 9.186 -11.000 35.427 1.00 84.38 228 HIS A C 1
ATOM 1768 O O . HIS A 1 228 ? 10.146 -11.133 34.658 1.00 84.38 228 HIS A O 1
ATOM 1774 N N . GLN A 1 229 ? 7.945 -11.280 35.013 1.00 85.31 229 GLN A N 1
ATOM 1775 C CA . GLN A 1 229 ? 7.655 -11.609 33.611 1.00 85.31 229 GLN A CA 1
ATOM 1776 C C . GLN A 1 229 ? 7.842 -10.396 32.692 1.00 85.31 229 GLN A C 1
ATOM 1778 O O . GLN A 1 229 ? 8.367 -10.554 31.591 1.00 85.31 229 GLN A O 1
ATOM 1783 N N . PHE A 1 230 ? 7.450 -9.202 33.140 1.00 85.50 230 PHE A N 1
ATOM 1784 C CA . PHE A 1 230 ? 7.577 -7.945 32.411 1.00 85.50 230 PHE A CA 1
ATOM 1785 C C . PHE A 1 230 ? 9.047 -7.630 32.110 1.00 85.50 230 PHE A C 1
ATOM 1787 O O . PHE A 1 230 ? 9.398 -7.499 30.937 1.00 85.50 230 PHE A O 1
ATOM 1794 N N . ASP A 1 231 ? 9.919 -7.622 33.124 1.00 83.25 231 ASP A N 1
ATOM 1795 C CA . ASP A 1 231 ? 11.360 -7.375 32.956 1.00 83.25 231 ASP A CA 1
ATOM 1796 C C . ASP A 1 231 ? 12.009 -8.389 31.998 1.00 83.25 231 ASP A C 1
ATOM 1798 O O . ASP A 1 231 ? 12.755 -8.021 31.084 1.00 83.25 231 ASP A O 1
ATOM 1802 N N . SER A 1 232 ? 11.689 -9.677 32.163 1.00 87.00 232 SER A N 1
ATOM 1803 C CA . SER A 1 232 ? 12.221 -10.750 31.315 1.00 87.00 232 SER A CA 1
ATOM 1804 C C . SER A 1 232 ? 11.762 -10.614 29.855 1.00 87.00 232 SER A C 1
ATOM 1806 O O . SER A 1 232 ? 12.578 -10.694 28.929 1.00 87.00 232 SER A O 1
ATOM 1808 N N . ASN A 1 233 ? 10.475 -10.324 29.636 1.00 86.44 233 ASN A N 1
ATOM 1809 C CA . ASN A 1 233 ? 9.919 -10.076 28.308 1.00 86.44 233 ASN A CA 1
ATOM 1810 C C . ASN A 1 233 ? 10.501 -8.799 27.677 1.00 86.44 233 ASN A C 1
ATOM 1812 O O . ASN A 1 233 ? 10.791 -8.798 26.479 1.00 86.44 233 ASN A O 1
ATOM 1816 N N . GLN A 1 234 ? 10.721 -7.732 28.455 1.00 86.44 234 GLN A N 1
ATOM 1817 C CA . GLN A 1 234 ? 11.274 -6.466 27.964 1.00 86.44 234 GLN A CA 1
ATOM 1818 C C . GLN A 1 234 ? 12.714 -6.648 27.465 1.00 86.44 234 GLN A C 1
ATOM 1820 O O . GLN A 1 234 ? 13.052 -6.199 26.367 1.00 86.44 234 GLN A O 1
ATOM 1825 N N . GLN A 1 235 ? 13.552 -7.360 28.226 1.00 86.56 235 GLN A N 1
ATOM 1826 C CA . GLN A 1 235 ? 14.924 -7.685 27.823 1.00 86.56 235 GLN A CA 1
ATOM 1827 C C . GLN A 1 235 ? 14.948 -8.551 26.554 1.00 86.56 235 GLN A C 1
ATOM 1829 O O . GLN A 1 235 ? 15.673 -8.237 25.608 1.00 86.56 235 GLN A O 1
ATOM 1834 N N . ALA A 1 236 ? 14.097 -9.581 26.478 1.00 88.81 236 ALA A N 1
ATOM 1835 C CA . ALA A 1 236 ? 13.981 -10.423 25.288 1.00 88.81 236 ALA A CA 1
ATOM 1836 C C . ALA A 1 236 ? 13.540 -9.624 24.044 1.00 88.81 236 ALA A C 1
ATOM 1838 O O . ALA A 1 236 ? 14.112 -9.788 22.965 1.00 88.81 236 ALA A O 1
ATOM 1839 N N . ILE A 1 237 ? 12.564 -8.719 24.188 1.00 90.44 237 ILE A N 1
ATOM 1840 C CA . ILE A 1 237 ? 12.099 -7.838 23.106 1.00 90.44 237 ILE A CA 1
ATOM 1841 C C . ILE A 1 237 ? 13.215 -6.886 22.650 1.00 90.44 237 ILE A C 1
ATOM 1843 O O . ILE A 1 237 ? 13.422 -6.753 21.445 1.00 90.44 237 ILE A O 1
ATOM 1847 N N . LYS A 1 238 ? 13.999 -6.297 23.563 1.00 88.88 238 LYS A N 1
ATOM 1848 C CA . LYS A 1 238 ? 15.168 -5.456 23.222 1.00 88.88 238 LYS A CA 1
ATOM 1849 C C . LYS A 1 238 ? 16.219 -6.212 22.401 1.00 88.88 238 LYS A C 1
ATOM 1851 O O . LYS A 1 238 ? 16.744 -5.686 21.412 1.00 88.88 238 LYS A O 1
ATOM 1856 N N . THR A 1 239 ? 16.500 -7.467 22.752 1.00 91.31 239 THR A N 1
ATOM 1857 C CA . THR A 1 239 ? 17.398 -8.329 21.967 1.00 91.31 239 THR A CA 1
ATOM 1858 C C . THR A 1 239 ? 16.823 -8.640 20.580 1.00 91.31 239 THR A C 1
ATOM 1860 O O . THR A 1 239 ? 17.537 -8.537 19.585 1.00 91.31 239 THR A O 1
ATOM 1863 N N . ILE A 1 240 ? 15.527 -8.951 20.477 1.00 92.38 240 ILE A N 1
ATOM 1864 C CA . ILE A 1 240 ? 14.874 -9.254 19.191 1.00 92.38 240 ILE A CA 1
ATOM 1865 C C . ILE A 1 240 ? 14.809 -8.009 18.287 1.00 92.38 240 ILE A C 1
ATOM 1867 O O . ILE A 1 240 ? 15.116 -8.100 17.098 1.00 92.38 240 ILE A O 1
ATOM 1871 N N . LEU A 1 241 ? 14.475 -6.834 18.831 1.00 92.50 241 LEU A N 1
ATOM 1872 C CA . LEU A 1 241 ? 14.406 -5.577 18.076 1.00 92.50 241 LEU A CA 1
ATOM 1873 C C . LEU A 1 241 ? 15.776 -5.131 17.554 1.00 92.50 241 LEU A C 1
ATOM 1875 O O . LEU A 1 241 ? 15.864 -4.663 16.421 1.00 92.50 241 LEU A O 1
ATOM 1879 N N . SER A 1 242 ? 16.854 -5.305 18.326 1.00 90.44 242 SER A N 1
ATOM 1880 C CA . SER A 1 242 ? 18.211 -4.983 17.854 1.00 90.44 242 SER A CA 1
ATOM 1881 C C . SER A 1 242 ? 18.702 -5.945 16.762 1.00 90.44 242 SER A C 1
ATOM 1883 O O . SER A 1 242 ? 19.324 -5.499 15.796 1.00 90.44 242 SER A O 1
ATOM 1885 N N . GLN A 1 243 ? 18.353 -7.235 16.835 1.00 92.00 243 GLN A N 1
ATOM 1886 C CA . GLN A 1 243 ? 18.589 -8.188 15.741 1.00 92.00 243 GLN A CA 1
ATOM 1887 C C . GLN A 1 243 ? 17.791 -7.816 14.481 1.00 92.00 243 GLN A C 1
ATOM 1889 O O . GLN A 1 243 ? 18.370 -7.701 13.401 1.00 92.00 243 GLN A O 1
ATOM 1894 N N . LEU A 1 244 ? 16.488 -7.541 14.621 1.00 92.44 244 LEU A N 1
ATOM 1895 C CA . LEU A 1 244 ? 15.632 -7.119 13.509 1.00 92.44 244 LEU A CA 1
ATOM 1896 C C . LEU A 1 244 ? 16.103 -5.807 12.871 1.00 92.44 244 LEU A C 1
ATOM 1898 O O . LEU A 1 244 ? 16.105 -5.719 11.647 1.00 92.44 244 LEU A O 1
ATOM 1902 N N . ARG A 1 245 ? 16.579 -4.830 13.656 1.00 93.12 245 ARG A N 1
ATOM 1903 C CA . ARG A 1 245 ? 17.159 -3.581 13.130 1.00 93.12 245 ARG A CA 1
ATOM 1904 C C . ARG A 1 245 ? 18.343 -3.853 12.205 1.00 93.12 245 ARG A C 1
ATOM 1906 O O . ARG A 1 245 ? 18.442 -3.251 11.139 1.00 93.12 245 ARG A O 1
ATOM 1913 N N . ASN A 1 246 ? 19.222 -4.771 12.603 1.00 91.00 246 ASN A N 1
ATOM 1914 C CA . ASN A 1 246 ? 20.390 -5.146 11.812 1.00 91.00 246 ASN A CA 1
ATOM 1915 C C . ASN A 1 246 ? 20.000 -5.917 10.543 1.00 91.00 246 ASN A C 1
ATOM 1917 O O . ASN A 1 246 ? 20.590 -5.683 9.493 1.00 91.00 246 ASN A O 1
ATOM 1921 N N . ASP A 1 247 ? 19.016 -6.816 10.609 1.00 89.12 247 ASP A N 1
ATOM 1922 C CA . ASP A 1 247 ? 18.595 -7.611 9.449 1.00 89.12 247 ASP A CA 1
ATOM 1923 C C . ASP A 1 247 ? 17.771 -6.792 8.437 1.00 89.12 247 ASP A C 1
ATOM 1925 O O . ASP A 1 247 ? 18.049 -6.849 7.239 1.00 89.12 247 ASP A O 1
ATOM 1929 N N . VAL A 1 248 ? 16.835 -5.956 8.903 1.00 91.38 248 VAL A N 1
ATOM 1930 C CA . VAL A 1 248 ? 16.108 -4.985 8.061 1.00 91.38 248 VAL A CA 1
ATOM 1931 C C . VAL A 1 248 ? 17.089 -3.984 7.438 1.00 91.38 248 VAL A C 1
ATOM 1933 O O . VAL A 1 248 ? 17.032 -3.737 6.235 1.00 91.38 248 VAL A O 1
ATOM 1936 N N . GLY A 1 249 ? 18.058 -3.484 8.213 1.00 88.88 249 GLY A N 1
ATOM 1937 C CA . GLY A 1 249 ? 19.106 -2.593 7.714 1.00 88.88 249 GLY A CA 1
ATOM 1938 C C . GLY A 1 249 ? 19.992 -3.220 6.629 1.00 88.88 249 GLY A C 1
ATOM 1939 O O . GLY A 1 249 ? 20.354 -2.531 5.676 1.00 88.88 249 GLY A O 1
ATOM 1940 N N . LYS A 1 250 ? 20.319 -4.519 6.707 1.00 88.56 250 LYS A N 1
ATOM 1941 C CA . LYS A 1 250 ? 21.020 -5.229 5.614 1.00 88.56 250 LYS A CA 1
ATOM 1942 C C . LYS A 1 250 ? 20.163 -5.279 4.351 1.00 88.56 250 LYS A C 1
ATOM 1944 O O . LYS A 1 250 ? 20.653 -4.917 3.287 1.00 88.56 250 LYS A O 1
ATOM 1949 N N . VAL A 1 251 ? 18.896 -5.683 4.477 1.00 89.12 251 VAL A N 1
ATOM 1950 C CA . VAL A 1 251 ? 17.960 -5.806 3.346 1.00 89.12 251 VAL A CA 1
ATOM 1951 C C . VAL A 1 251 ? 17.769 -4.470 2.626 1.00 89.12 251 VAL A C 1
ATOM 1953 O O . VAL A 1 251 ? 17.857 -4.428 1.402 1.00 89.12 251 VAL A O 1
ATOM 1956 N N . ILE A 1 252 ? 17.581 -3.374 3.365 1.00 88.19 252 ILE A N 1
ATOM 1957 C CA . ILE A 1 252 ? 17.456 -2.026 2.791 1.00 88.19 252 ILE A CA 1
ATOM 1958 C C . ILE A 1 252 ? 18.751 -1.630 2.058 1.00 88.19 252 ILE A C 1
ATOM 1960 O O . ILE A 1 252 ? 18.705 -1.239 0.893 1.00 88.19 252 ILE A O 1
ATOM 1964 N N . ASN A 1 253 ? 19.920 -1.814 2.681 1.00 89.00 253 ASN A N 1
ATOM 1965 C CA . ASN A 1 253 ? 21.211 -1.468 2.073 1.00 89.00 253 ASN A CA 1
ATOM 1966 C C . ASN A 1 253 ? 21.579 -2.327 0.843 1.00 89.00 253 ASN A C 1
ATOM 1968 O O . ASN A 1 253 ? 22.169 -1.810 -0.106 1.00 89.00 253 ASN A O 1
ATOM 1972 N N . GLU A 1 254 ? 21.261 -3.626 0.832 1.00 88.12 254 GLU A N 1
ATOM 1973 C CA . GLU A 1 254 ? 21.430 -4.482 -0.356 1.00 88.12 254 GLU A CA 1
ATOM 1974 C C . GLU A 1 254 ? 20.406 -4.133 -1.451 1.00 88.12 254 GLU A C 1
ATOM 1976 O O . GLU A 1 254 ? 20.752 -4.163 -2.634 1.00 88.12 254 GLU A O 1
ATOM 1981 N N . GLY A 1 255 ? 19.190 -3.723 -1.070 1.00 89.88 255 GLY A N 1
ATOM 1982 C CA . GLY A 1 255 ? 18.154 -3.219 -1.973 1.00 89.88 255 GLY A CA 1
ATOM 1983 C C . GLY A 1 255 ? 18.548 -1.928 -2.690 1.00 89.88 255 GLY A C 1
ATOM 1984 O O . GLY A 1 255 ? 18.435 -1.870 -3.912 1.00 89.88 255 GLY A O 1
ATOM 1985 N N . HIS A 1 256 ? 19.082 -0.932 -1.973 1.00 88.31 256 HIS A N 1
ATOM 1986 C CA . HIS A 1 256 ? 19.601 0.298 -2.587 1.00 88.31 256 HIS A CA 1
ATOM 1987 C C . HIS A 1 256 ? 20.739 0.004 -3.571 1.00 88.31 256 HIS A C 1
ATOM 1989 O O . HIS A 1 256 ? 20.656 0.397 -4.727 1.00 88.31 256 HIS A O 1
ATOM 1995 N N . LYS A 1 257 ? 21.745 -0.790 -3.181 1.00 89.88 257 LYS A N 1
ATOM 1996 C CA . LYS A 1 257 ? 22.848 -1.159 -4.091 1.00 89.88 257 LYS A CA 1
ATOM 1997 C C . LYS A 1 257 ? 22.359 -1.868 -5.357 1.00 89.88 257 LYS A C 1
ATOM 1999 O O . LYS A 1 257 ? 22.827 -1.570 -6.447 1.00 89.88 257 LYS A O 1
ATOM 2004 N N . LEU A 1 258 ? 21.406 -2.794 -5.223 1.00 91.31 258 LEU A N 1
ATOM 2005 C CA . LEU A 1 258 ? 20.775 -3.468 -6.362 1.00 91.31 258 LEU A CA 1
ATOM 2006 C C . LEU A 1 258 ? 20.017 -2.485 -7.268 1.00 91.31 258 LEU A C 1
ATOM 2008 O O . LEU A 1 258 ? 20.126 -2.578 -8.488 1.00 91.31 258 LEU A O 1
ATOM 2012 N N . ASN A 1 259 ? 19.281 -1.546 -6.674 1.00 90.69 259 ASN A N 1
ATOM 2013 C CA . ASN A 1 259 ? 18.597 -0.474 -7.388 1.00 90.69 259 ASN A CA 1
ATOM 2014 C C . ASN A 1 259 ? 19.583 0.426 -8.149 1.00 90.69 259 ASN A C 1
ATOM 2016 O O . ASN A 1 259 ? 19.309 0.770 -9.293 1.00 90.69 259 ASN A O 1
ATOM 2020 N N . ASP A 1 260 ? 20.718 0.786 -7.554 1.00 89.69 260 ASP A N 1
ATOM 2021 C CA . ASP A 1 260 ? 21.673 1.737 -8.134 1.00 89.69 260 ASP A CA 1
ATOM 2022 C C . ASP A 1 260 ? 22.501 1.097 -9.265 1.00 89.69 260 ASP A C 1
ATOM 2024 O O . ASP A 1 260 ? 22.647 1.688 -10.341 1.00 89.69 260 ASP A O 1
ATOM 2028 N N . ASP A 1 261 ? 22.943 -0.154 -9.075 1.00 90.94 261 ASP A N 1
ATOM 2029 C CA . ASP A 1 261 ? 23.560 -0.974 -10.127 1.00 90.94 261 ASP A CA 1
ATOM 2030 C C . ASP A 1 261 ? 22.620 -1.104 -11.340 1.00 90.94 261 ASP A C 1
ATOM 2032 O O . ASP A 1 261 ? 23.019 -0.900 -12.489 1.00 90.94 261 ASP A O 1
ATOM 2036 N N . ALA A 1 262 ? 21.345 -1.422 -11.090 1.00 91.19 262 ALA A N 1
ATOM 2037 C CA . ALA A 1 262 ? 20.366 -1.612 -12.151 1.00 91.19 262 ALA A CA 1
ATOM 2038 C C . ALA A 1 262 ? 19.946 -0.295 -12.816 1.00 91.19 262 ALA A C 1
ATOM 2040 O O . ALA A 1 262 ? 19.819 -0.256 -14.034 1.00 91.19 262 ALA A O 1
ATOM 2041 N N . ASN A 1 263 ? 19.791 0.802 -12.067 1.00 89.56 263 ASN A N 1
ATOM 2042 C CA . ASN A 1 263 ? 19.510 2.126 -12.632 1.00 89.56 263 ASN A CA 1
ATOM 2043 C C . ASN A 1 263 ? 20.645 2.629 -13.530 1.00 89.56 263 ASN A C 1
ATOM 2045 O O . ASN A 1 263 ? 20.384 3.348 -14.494 1.00 89.56 263 ASN A O 1
ATOM 2049 N N . THR A 1 264 ? 21.889 2.244 -13.241 1.00 91.06 264 THR A N 1
ATOM 2050 C CA . THR A 1 264 ? 23.031 2.506 -14.125 1.00 91.06 264 THR A CA 1
ATOM 2051 C C . THR A 1 264 ? 22.839 1.769 -15.452 1.00 91.06 264 THR A C 1
ATOM 2053 O O . THR A 1 264 ? 22.752 2.409 -16.500 1.00 91.06 264 THR A O 1
ATOM 2056 N N . TRP A 1 265 ? 22.617 0.450 -15.404 1.00 92.00 265 TRP A N 1
ATOM 2057 C CA . TRP A 1 265 ? 22.353 -0.365 -16.596 1.00 92.00 265 TRP A CA 1
ATOM 2058 C C . TRP A 1 265 ? 21.085 0.047 -17.363 1.00 92.00 265 TRP A C 1
ATOM 2060 O O . TRP A 1 265 ? 21.048 -0.041 -18.587 1.00 92.00 265 TRP A O 1
ATOM 2070 N N . LEU A 1 266 ? 20.032 0.521 -16.694 1.00 88.81 266 LEU A N 1
ATOM 2071 C CA . LEU A 1 266 ? 18.815 1.011 -17.351 1.00 88.81 266 LEU A CA 1
ATOM 2072 C C . LEU A 1 266 ? 19.084 2.290 -18.161 1.00 88.81 266 LEU A C 1
ATOM 2074 O O . LEU A 1 266 ? 18.579 2.411 -19.276 1.00 88.81 266 LEU A O 1
ATOM 2078 N N . LYS A 1 267 ? 19.922 3.198 -17.640 1.00 87.00 267 LYS A N 1
ATOM 2079 C CA . LYS A 1 267 ? 20.306 4.465 -18.292 1.00 87.00 267 LYS A CA 1
ATOM 2080 C C . LYS A 1 267 ? 21.309 4.294 -19.435 1.00 87.00 267 LYS A C 1
ATOM 2082 O O . LYS A 1 267 ? 21.335 5.129 -20.338 1.00 87.00 267 LYS A O 1
ATOM 2087 N N . GLU A 1 268 ? 22.112 3.231 -19.428 1.00 85.62 268 GLU A N 1
ATOM 2088 C CA . GLU A 1 268 ? 22.963 2.866 -20.566 1.00 85.62 268 GLU A CA 1
ATOM 2089 C C . GLU A 1 268 ? 22.102 2.644 -21.819 1.00 85.62 268 GLU A C 1
ATOM 2091 O O . GLU A 1 268 ? 21.324 1.687 -21.900 1.00 85.62 268 GLU A O 1
ATOM 2096 N N . ARG A 1 269 ? 22.238 3.505 -22.833 1.00 76.81 269 ARG A N 1
ATOM 2097 C CA . ARG A 1 269 ? 21.625 3.236 -24.139 1.00 76.81 269 ARG A CA 1
ATOM 2098 C C . ARG A 1 269 ? 22.329 2.030 -24.773 1.00 76.81 269 ARG A C 1
ATOM 2100 O O . ARG A 1 269 ? 23.556 2.054 -24.859 1.00 76.81 269 ARG A O 1
ATOM 2107 N N . PRO A 1 270 ? 21.597 0.990 -25.219 1.00 74.12 270 PRO A N 1
ATOM 2108 C CA . PRO A 1 270 ? 22.164 -0.016 -26.106 1.00 74.12 270 PRO A CA 1
ATOM 2109 C C . PRO A 1 270 ? 22.701 0.691 -27.351 1.00 74.12 270 PRO A C 1
ATOM 2111 O O . PRO A 1 270 ? 21.966 1.472 -27.952 1.00 74.12 270 PRO A O 1
ATOM 2114 N N . SER A 1 271 ? 23.957 0.441 -27.704 1.00 70.00 271 SER A N 1
ATOM 2115 C CA . SER A 1 271 ? 24.592 1.056 -28.865 1.00 70.00 271 SER A CA 1
ATOM 2116 C C . SER A 1 271 ? 25.612 0.131 -29.513 1.00 70.00 271 SER A C 1
ATOM 2118 O O . SER A 1 271 ? 26.243 -0.709 -28.861 1.00 70.00 271 SER A O 1
ATOM 2120 N N . ILE A 1 272 ? 25.765 0.294 -30.820 1.00 68.06 272 ILE A N 1
ATOM 2121 C CA . ILE A 1 272 ? 26.756 -0.362 -31.662 1.00 68.06 272 ILE A CA 1
ATOM 2122 C C . ILE A 1 272 ? 27.594 0.733 -32.331 1.00 68.06 272 ILE A C 1
ATOM 2124 O O . ILE A 1 272 ? 27.125 1.814 -32.682 1.00 68.06 272 ILE A O 1
ATOM 2128 N N . THR A 1 273 ? 28.886 0.470 -32.518 1.00 54.94 273 THR A N 1
ATOM 2129 C CA . THR A 1 273 ? 29.767 1.367 -33.274 1.00 54.94 273 THR A CA 1
ATOM 2130 C C . THR A 1 273 ? 29.284 1.458 -34.729 1.00 54.94 273 THR A C 1
ATOM 2132 O O . THR A 1 273 ? 29.456 0.494 -35.477 1.00 54.94 273 THR A O 1
ATOM 2135 N N . GLY A 1 274 ? 28.686 2.593 -35.114 1.00 55.03 274 GLY A N 1
ATOM 2136 C CA . GLY A 1 274 ? 28.035 2.791 -36.422 1.00 55.03 274 GLY A CA 1
ATOM 2137 C C . GLY A 1 274 ? 26.496 2.829 -36.393 1.00 55.03 274 GLY A C 1
ATOM 2138 O O . GLY A 1 274 ? 25.873 2.563 -37.415 1.00 55.03 274 GLY A O 1
ATOM 2139 N N . ASP A 1 275 ? 25.897 3.144 -35.240 1.00 54.66 275 ASP A N 1
ATOM 2140 C CA . ASP A 1 275 ? 24.460 3.079 -34.895 1.00 54.66 275 ASP A CA 1
ATOM 2141 C C . ASP A 1 275 ? 23.413 3.748 -35.822 1.00 54.66 275 ASP A C 1
ATOM 2143 O O . ASP A 1 275 ? 22.228 3.665 -35.515 1.00 54.66 275 ASP A O 1
ATOM 2147 N N . SER A 1 276 ? 23.788 4.413 -36.921 1.00 57.00 276 SER A N 1
ATOM 2148 C CA . SER A 1 276 ? 22.836 5.057 -37.848 1.00 57.00 276 SER A CA 1
ATOM 2149 C C . SER A 1 276 ? 22.645 4.329 -39.186 1.00 57.00 276 SER A C 1
ATOM 2151 O O . SER A 1 276 ? 21.640 4.540 -39.853 1.00 57.00 276 SER A O 1
ATOM 2153 N N . GLY A 1 277 ? 23.576 3.461 -39.597 1.00 71.31 277 GLY A N 1
ATOM 2154 C CA . GLY A 1 277 ? 23.714 3.115 -41.020 1.00 71.31 277 GLY A CA 1
ATOM 2155 C C . GLY A 1 277 ? 22.627 2.233 -41.651 1.00 71.31 277 GLY A C 1
ATOM 2156 O O . GLY A 1 277 ? 22.494 2.240 -42.867 1.00 71.31 277 GLY A O 1
ATOM 2157 N N . TRP A 1 278 ? 21.847 1.444 -40.898 1.00 85.44 278 TRP A N 1
ATOM 2158 C CA . TRP A 1 278 ? 20.969 0.428 -41.520 1.00 85.44 278 TRP A CA 1
ATOM 2159 C C . TRP A 1 278 ? 19.670 0.979 -42.128 1.00 85.44 278 TRP A C 1
ATOM 2161 O O . TRP A 1 278 ? 19.029 0.280 -42.914 1.00 85.44 278 TRP A O 1
ATOM 2171 N N . GLN A 1 279 ? 19.272 2.204 -41.771 1.00 88.06 279 GLN A N 1
ATOM 2172 C CA . GLN A 1 279 ? 18.160 2.902 -42.426 1.00 88.06 279 GLN A CA 1
ATOM 2173 C C . GLN A 1 279 ? 18.658 3.562 -43.719 1.00 88.06 279 GLN A C 1
ATOM 2175 O O . GLN A 1 279 ? 18.100 3.288 -44.780 1.00 88.06 279 GLN A O 1
ATOM 2180 N N . ASP A 1 280 ? 19.781 4.283 -43.648 1.00 88.94 280 ASP A N 1
ATOM 2181 C CA . ASP A 1 280 ? 20.486 4.872 -44.795 1.00 88.94 280 ASP A CA 1
ATOM 2182 C C . ASP A 1 280 ? 20.786 3.813 -45.883 1.00 88.94 280 ASP A C 1
ATOM 2184 O O . ASP A 1 280 ? 20.395 3.971 -47.037 1.00 88.94 280 ASP A O 1
ATOM 2188 N N . LEU A 1 281 ? 21.370 2.665 -45.503 1.00 89.44 281 LEU A N 1
ATOM 2189 C CA . LEU A 1 281 ? 21.653 1.536 -46.409 1.00 89.44 281 LEU A CA 1
ATOM 2190 C C . LEU A 1 281 ? 20.392 0.967 -47.082 1.00 89.44 281 LEU A C 1
ATOM 2192 O O . LEU A 1 281 ? 20.462 0.456 -48.201 1.00 89.44 281 LEU A O 1
ATOM 2196 N N . LEU A 1 282 ? 19.232 1.023 -46.419 1.00 91.25 282 LEU A N 1
ATOM 2197 C CA . LEU A 1 282 ? 17.969 0.578 -47.007 1.00 91.25 282 LEU A CA 1
ATOM 2198 C C . LEU A 1 282 ? 17.421 1.613 -48.003 1.00 91.25 282 LEU A C 1
ATOM 2200 O O . LEU A 1 282 ? 16.884 1.224 -49.042 1.00 91.25 282 LEU A O 1
ATOM 2204 N N . GLU A 1 283 ? 17.584 2.908 -47.726 1.00 91.88 283 GLU A N 1
ATOM 2205 C CA . GLU A 1 283 ? 17.232 3.995 -48.648 1.00 91.88 283 GLU A CA 1
ATOM 2206 C C . GLU A 1 283 ? 18.146 4.009 -49.890 1.00 91.88 283 GLU A C 1
ATOM 2208 O O . GLU A 1 283 ? 17.653 4.168 -51.011 1.00 91.88 283 GLU A O 1
ATOM 2213 N N . ASP A 1 284 ? 19.437 3.698 -49.738 1.00 90.69 284 ASP A N 1
ATOM 2214 C CA . ASP A 1 284 ? 20.365 3.471 -50.855 1.00 90.69 284 ASP A CA 1
ATOM 2215 C C . ASP A 1 284 ? 19.944 2.264 -51.717 1.00 90.69 284 ASP A C 1
ATOM 2217 O O . ASP A 1 284 ? 19.881 2.369 -52.946 1.00 90.69 284 ASP A O 1
ATOM 2221 N N . ILE A 1 285 ? 19.575 1.125 -51.108 1.00 91.25 285 ILE A N 1
ATOM 2222 C CA . ILE A 1 285 ? 19.031 -0.038 -51.842 1.00 91.25 285 ILE A CA 1
ATOM 2223 C C . ILE A 1 285 ? 17.763 0.349 -52.625 1.00 91.25 285 ILE A C 1
ATOM 2225 O O . ILE A 1 285 ? 17.625 -0.025 -53.793 1.00 91.25 285 ILE A O 1
ATOM 2229 N N . ILE A 1 286 ? 16.847 1.111 -52.014 1.00 92.25 286 ILE A N 1
ATOM 2230 C CA . ILE A 1 286 ? 15.621 1.607 -52.663 1.00 92.25 286 ILE A CA 1
ATOM 2231 C C . ILE A 1 286 ? 15.959 2.535 -53.841 1.00 92.25 286 ILE A C 1
ATOM 2233 O O . ILE A 1 286 ? 15.372 2.403 -54.917 1.00 92.25 286 ILE A O 1
ATOM 2237 N N . THR A 1 287 ? 16.934 3.426 -53.670 1.00 92.81 287 THR A N 1
ATOM 2238 C CA . THR A 1 287 ? 17.362 4.395 -54.689 1.00 92.81 287 THR A CA 1
ATOM 2239 C C . THR A 1 287 ? 17.995 3.700 -55.897 1.00 92.81 287 THR A C 1
ATOM 2241 O O . THR A 1 287 ? 17.623 3.977 -57.041 1.00 92.81 287 THR A O 1
ATOM 2244 N N . ILE A 1 288 ? 18.886 2.726 -55.673 1.00 90.50 288 ILE A N 1
ATOM 2245 C CA . ILE A 1 288 ? 19.481 1.925 -56.755 1.00 90.50 288 ILE A CA 1
ATOM 2246 C C . ILE A 1 288 ? 18.413 1.062 -57.444 1.00 90.50 288 ILE A C 1
ATOM 2248 O O . ILE A 1 288 ? 18.423 0.942 -58.671 1.00 90.50 288 ILE A O 1
ATOM 2252 N N . LEU A 1 289 ? 17.451 0.501 -56.702 1.00 91.81 289 LEU A N 1
ATOM 2253 C CA . LEU A 1 289 ? 16.340 -0.253 -57.288 1.00 91.81 289 LEU A CA 1
ATOM 2254 C C . LEU A 1 289 ? 15.461 0.622 -58.196 1.00 91.81 289 LEU A C 1
ATOM 2256 O O . LEU A 1 289 ? 15.096 0.186 -59.289 1.00 91.81 289 LEU A O 1
ATOM 2260 N N . HIS A 1 290 ? 15.158 1.857 -57.787 1.00 91.44 290 HIS A N 1
ATOM 2261 C CA . HIS A 1 290 ? 14.421 2.803 -58.627 1.00 91.44 290 HIS A CA 1
ATOM 2262 C C . HIS A 1 290 ? 15.215 3.165 -59.892 1.00 91.44 290 HIS A C 1
ATOM 2264 O O . HIS A 1 290 ? 14.658 3.179 -60.987 1.00 91.44 290 HIS A O 1
ATOM 2270 N N . LYS A 1 291 ? 16.538 3.334 -59.778 1.00 90.50 291 LYS A N 1
ATOM 2271 C CA . LYS A 1 291 ? 17.431 3.570 -60.924 1.00 90.50 291 LYS A CA 1
ATOM 2272 C C . LYS A 1 291 ? 17.482 2.374 -61.891 1.00 90.50 291 LYS A C 1
ATOM 2274 O O . LYS A 1 291 ? 17.451 2.579 -63.104 1.00 90.50 291 LYS A O 1
ATOM 2279 N N . ILE A 1 292 ? 17.472 1.132 -61.391 1.00 87.88 292 ILE A N 1
ATOM 2280 C CA . ILE A 1 292 ? 17.306 -0.079 -62.222 1.00 87.88 292 ILE A CA 1
ATOM 2281 C C . ILE A 1 292 ? 15.949 -0.060 -62.942 1.00 87.88 292 ILE A C 1
ATOM 2283 O O . ILE A 1 292 ? 15.895 -0.389 -64.128 1.00 87.88 292 ILE A O 1
ATOM 2287 N N . GLN A 1 293 ? 14.872 0.345 -62.258 1.00 89.94 293 GLN A N 1
ATOM 2288 C CA . GLN A 1 293 ? 13.538 0.444 -62.854 1.00 89.94 293 GLN A CA 1
ATOM 2289 C C . GLN A 1 293 ? 13.503 1.464 -64.002 1.00 89.94 293 GLN A C 1
ATOM 2291 O O . GLN A 1 293 ? 13.123 1.098 -65.112 1.00 89.94 293 GLN A O 1
ATOM 2296 N N . GLU A 1 294 ? 13.967 2.698 -63.769 1.00 89.62 294 GLU A N 1
ATOM 2297 C CA . GLU A 1 294 ? 14.067 3.741 -64.802 1.00 89.62 294 GLU A CA 1
ATOM 2298 C C . GLU A 1 294 ? 14.843 3.258 -66.035 1.00 89.62 294 GLU A C 1
ATOM 2300 O O . GLU A 1 294 ? 14.446 3.523 -67.169 1.00 89.62 294 GLU A O 1
ATOM 2305 N N . ASP A 1 295 ? 15.953 2.543 -65.827 1.00 86.44 295 ASP A N 1
ATOM 2306 C CA . ASP A 1 295 ? 16.776 2.023 -66.917 1.00 86.44 295 ASP A CA 1
ATOM 2307 C C . ASP A 1 295 ? 16.067 0.897 -67.692 1.00 86.44 295 ASP A C 1
ATOM 2309 O O . ASP A 1 295 ? 16.213 0.821 -68.915 1.00 86.44 295 ASP A O 1
ATOM 2313 N N . CYS A 1 296 ? 15.277 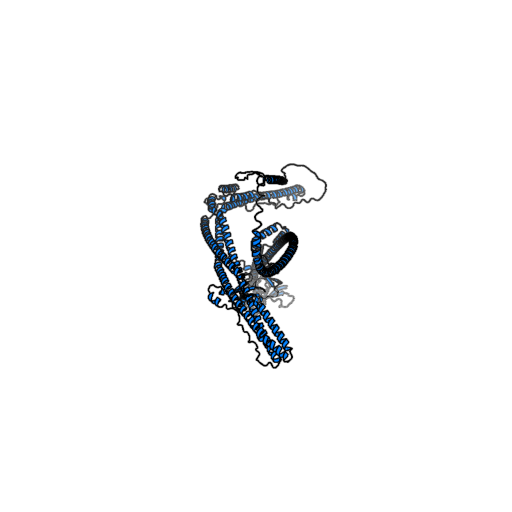0.043 -67.028 1.00 84.56 296 CYS A N 1
ATOM 2314 C CA . CYS A 1 296 ? 14.464 -0.973 -67.704 1.00 84.56 296 CYS A CA 1
ATOM 2315 C C . CYS A 1 296 ? 13.285 -0.364 -68.470 1.00 84.56 296 CYS A C 1
ATOM 2317 O O . CYS A 1 296 ? 13.070 -0.737 -69.626 1.00 84.56 296 CYS A O 1
ATOM 2319 N N . ASP A 1 297 ? 12.577 0.601 -67.880 1.00 86.62 297 ASP A N 1
ATOM 2320 C CA . ASP A 1 297 ? 11.495 1.339 -68.540 1.00 86.62 297 ASP A CA 1
ATOM 2321 C C . ASP A 1 297 ? 12.039 2.114 -69.756 1.00 86.62 297 ASP A C 1
ATOM 2323 O O . ASP A 1 297 ? 11.474 2.043 -70.851 1.00 86.62 297 ASP A O 1
ATOM 2327 N N . PHE A 1 298 ? 13.207 2.756 -69.630 1.00 85.75 298 PHE A N 1
ATOM 2328 C CA . PHE A 1 298 ? 13.904 3.385 -70.754 1.00 85.75 298 PHE A CA 1
ATOM 2329 C C . PHE A 1 298 ? 14.254 2.371 -71.852 1.00 85.75 298 PHE A C 1
ATOM 2331 O O . PHE A 1 298 ? 13.911 2.594 -73.015 1.00 85.75 298 PHE A O 1
ATOM 2338 N N . VAL A 1 299 ? 14.879 1.236 -71.513 1.00 83.06 299 VAL A N 1
ATOM 2339 C CA . VAL A 1 299 ? 15.233 0.188 -72.490 1.00 83.06 299 VAL A CA 1
ATOM 2340 C C . VAL A 1 299 ? 13.994 -0.409 -73.171 1.00 83.06 299 VAL A C 1
ATOM 2342 O O . VAL A 1 299 ? 14.070 -0.739 -74.356 1.00 83.06 299 VAL A O 1
ATOM 2345 N N . ALA A 1 300 ? 12.844 -0.471 -72.494 1.00 82.06 300 ALA A N 1
ATOM 2346 C CA . ALA A 1 300 ? 11.578 -0.906 -73.084 1.00 82.06 300 ALA A CA 1
ATOM 2347 C C . ALA A 1 300 ? 11.029 0.061 -74.157 1.00 82.06 300 ALA A C 1
ATOM 2349 O O . ALA A 1 300 ? 10.326 -0.380 -75.066 1.00 82.06 300 ALA A O 1
ATOM 2350 N N . THR A 1 301 ? 11.384 1.354 -74.117 1.00 83.06 301 THR A N 1
ATOM 2351 C CA . THR A 1 301 ? 11.001 2.331 -75.163 1.00 83.06 301 THR A CA 1
ATOM 2352 C C . THR A 1 301 ? 11.886 2.301 -76.418 1.00 83.06 301 THR A C 1
ATOM 2354 O O . THR A 1 301 ? 11.557 2.937 -77.423 1.00 83.06 301 THR A O 1
ATOM 2357 N N . LEU A 1 302 ? 13.013 1.579 -76.400 1.00 80.88 302 LEU A N 1
ATOM 2358 C CA . LEU A 1 302 ? 14.001 1.620 -77.481 1.00 80.88 302 LEU A CA 1
ATOM 2359 C C . LEU A 1 302 ? 13.614 0.752 -78.688 1.00 80.88 302 LEU A C 1
ATOM 2361 O O . LEU A 1 302 ? 13.410 -0.456 -78.587 1.00 80.88 302 LEU A O 1
ATOM 2365 N N . SER A 1 303 ? 13.640 1.350 -79.882 1.00 73.06 303 SER A N 1
ATOM 2366 C CA . SER A 1 303 ? 13.508 0.621 -81.149 1.00 73.06 303 SER A CA 1
ATOM 2367 C C . SER A 1 303 ? 14.755 -0.218 -81.478 1.00 73.06 303 SER A C 1
ATOM 2369 O O . SER A 1 303 ? 15.873 0.118 -81.072 1.00 73.06 303 SER A O 1
ATOM 2371 N N . ASP A 1 304 ? 14.578 -1.306 -82.239 1.00 71.81 304 ASP A N 1
ATOM 2372 C CA . ASP A 1 304 ? 15.613 -2.313 -82.540 1.00 71.81 304 ASP A CA 1
ATOM 2373 C C . ASP A 1 304 ? 16.671 -1.811 -83.553 1.00 71.81 304 ASP A C 1
ATOM 2375 O O . ASP A 1 304 ? 16.745 -2.241 -84.699 1.00 71.81 304 ASP A O 1
ATOM 2379 N N . ASN A 1 305 ? 17.507 -0.863 -83.122 1.00 76.50 305 ASN A N 1
ATOM 2380 C CA . ASN A 1 305 ? 18.592 -0.261 -83.902 1.00 76.50 305 ASN A CA 1
ATOM 2381 C C . ASN A 1 305 ? 19.959 -0.588 -83.266 1.00 76.50 305 ASN A C 1
ATOM 2383 O O . ASN A 1 305 ? 20.079 -0.665 -82.044 1.00 76.50 305 ASN A O 1
ATOM 2387 N N . ALA A 1 306 ? 21.015 -0.741 -84.071 1.00 71.69 306 ALA A N 1
ATOM 2388 C CA . ALA A 1 306 ? 22.370 -1.058 -83.608 1.00 71.69 306 ALA A CA 1
ATOM 2389 C C . ALA A 1 306 ? 22.925 -0.039 -82.588 1.00 71.69 306 ALA A C 1
ATOM 2391 O O . ALA A 1 306 ? 23.606 -0.429 -81.639 1.00 71.69 306 ALA A O 1
ATOM 2392 N N . ALA A 1 307 ? 22.591 1.249 -82.738 1.00 75.25 307 ALA A N 1
ATOM 2393 C CA . ALA A 1 307 ? 22.938 2.279 -81.756 1.00 75.25 307 ALA A CA 1
ATOM 2394 C C . ALA A 1 307 ? 22.233 2.040 -80.406 1.00 75.25 307 ALA A C 1
ATOM 2396 O O . ALA A 1 307 ? 22.888 1.976 -79.367 1.00 75.25 307 ALA A O 1
ATOM 2397 N N . ASN A 1 308 ? 20.917 1.813 -80.434 1.00 76.88 308 ASN A N 1
ATOM 2398 C CA . ASN A 1 308 ? 20.101 1.558 -79.244 1.00 76.88 308 ASN A CA 1
ATOM 2399 C C . ASN A 1 308 ? 20.527 0.269 -78.526 1.00 76.88 308 ASN A C 1
ATOM 2401 O O . ASN A 1 308 ? 20.667 0.272 -77.305 1.00 76.88 308 ASN A O 1
ATOM 2405 N N . LYS A 1 309 ? 20.830 -0.803 -79.275 1.00 73.44 309 LYS A N 1
ATOM 2406 C CA . LYS A 1 309 ? 21.395 -2.052 -78.732 1.00 73.44 309 LYS A CA 1
ATOM 2407 C C . LYS A 1 309 ? 22.698 -1.794 -77.972 1.00 73.44 309 LYS A C 1
ATOM 2409 O O . LYS A 1 309 ? 22.867 -2.314 -76.874 1.00 73.44 309 LYS A O 1
ATOM 2414 N N . LYS A 1 310 ? 23.593 -0.948 -78.498 1.00 77.00 310 LYS A N 1
ATOM 2415 C CA . LYS A 1 310 ? 24.847 -0.577 -77.817 1.00 77.00 310 LYS A CA 1
ATOM 2416 C C . LYS A 1 310 ? 24.600 0.206 -76.518 1.00 77.00 310 LYS A C 1
ATOM 2418 O O . LYS A 1 310 ? 25.300 -0.033 -75.536 1.00 77.00 310 LYS A O 1
ATOM 2423 N N . THR A 1 311 ? 23.603 1.092 -76.487 1.00 79.25 311 THR A N 1
ATOM 2424 C CA . THR A 1 311 ? 23.195 1.817 -75.268 1.00 79.25 311 THR A CA 1
ATOM 2425 C C . THR A 1 311 ? 22.583 0.878 -74.224 1.00 79.25 311 THR A C 1
ATOM 2427 O O . THR A 1 311 ? 23.011 0.895 -73.073 1.00 79.25 311 THR A O 1
ATOM 2430 N N . ALA A 1 312 ? 21.653 0.007 -74.624 1.00 78.56 312 ALA A N 1
ATOM 2431 C CA . ALA A 1 312 ? 21.008 -0.950 -73.726 1.00 78.56 312 ALA A CA 1
ATOM 2432 C C . ALA A 1 312 ? 22.013 -1.958 -73.134 1.00 78.56 312 ALA A C 1
ATOM 2434 O O . ALA A 1 312 ? 22.007 -2.201 -71.929 1.00 78.56 312 ALA A O 1
ATOM 2435 N N . VAL A 1 313 ? 22.948 -2.476 -73.943 1.00 80.19 313 VAL A N 1
ATOM 2436 C CA . VAL A 1 313 ? 24.050 -3.322 -73.448 1.00 80.19 313 VAL A CA 1
ATOM 2437 C C . VAL A 1 313 ? 24.940 -2.558 -72.461 1.00 80.19 313 VAL A C 1
ATOM 2439 O O . VAL A 1 313 ? 25.321 -3.130 -71.444 1.00 80.19 313 VAL A O 1
ATOM 2442 N N . ARG A 1 314 ? 25.232 -1.266 -72.691 1.00 82.38 314 ARG A N 1
ATOM 2443 C CA . ARG A 1 314 ? 26.012 -0.452 -71.741 1.00 82.38 314 ARG A CA 1
ATOM 2444 C C . ARG A 1 314 ? 25.322 -0.350 -70.376 1.00 82.38 314 ARG A C 1
ATOM 2446 O O . ARG A 1 314 ? 25.993 -0.565 -69.369 1.00 82.38 314 ARG A O 1
ATOM 2453 N N . LEU A 1 315 ? 24.013 -0.082 -70.343 1.00 82.44 315 LEU A N 1
ATOM 2454 C CA . LEU A 1 315 ? 23.230 -0.066 -69.098 1.00 82.44 315 LEU A CA 1
ATOM 2455 C C . LEU A 1 315 ? 23.260 -1.439 -68.409 1.00 82.44 315 LEU A C 1
ATOM 2457 O O . LEU A 1 315 ? 23.575 -1.524 -67.225 1.00 82.44 315 LEU A O 1
ATOM 2461 N N . MET A 1 316 ? 23.073 -2.534 -69.155 1.00 82.00 316 MET A N 1
ATOM 2462 C CA . MET A 1 316 ? 23.141 -3.885 -68.579 1.00 82.00 316 MET A CA 1
ATOM 2463 C C . MET A 1 316 ? 24.524 -4.241 -68.022 1.00 82.00 316 MET A C 1
ATOM 2465 O O . MET A 1 316 ? 24.601 -4.923 -67.001 1.00 82.00 316 MET A O 1
ATOM 2469 N N . THR A 1 317 ? 25.616 -3.762 -68.629 1.00 81.50 317 THR A N 1
ATOM 2470 C CA . THR A 1 317 ? 26.967 -3.939 -68.063 1.00 81.50 317 THR A CA 1
ATOM 2471 C C . THR A 1 317 ? 27.241 -3.073 -66.834 1.00 81.50 317 THR A C 1
ATOM 2473 O O . THR A 1 317 ? 28.146 -3.404 -66.074 1.00 81.50 317 THR A O 1
ATOM 2476 N N . LEU A 1 318 ? 26.484 -1.990 -66.628 1.00 84.62 318 LEU A N 1
ATOM 2477 C CA . LEU A 1 318 ? 26.559 -1.157 -65.426 1.00 84.62 318 LEU A CA 1
ATOM 2478 C C . LEU A 1 318 ? 25.776 -1.814 -64.282 1.00 84.62 318 LEU A C 1
ATOM 2480 O O . LEU A 1 318 ? 26.318 -1.999 -63.195 1.00 84.62 318 LEU A O 1
ATOM 2484 N N . HIS A 1 319 ? 24.557 -2.295 -64.557 1.00 84.19 319 HIS A N 1
ATOM 2485 C CA . HIS A 1 319 ? 23.760 -3.069 -63.594 1.00 84.19 319 HIS A CA 1
ATOM 2486 C C . HIS A 1 319 ? 24.536 -4.284 -63.063 1.00 84.19 319 HIS A C 1
ATOM 2488 O O . HIS A 1 319 ? 24.572 -4.521 -61.861 1.00 84.19 319 HIS A O 1
ATOM 2494 N N . GLU A 1 320 ? 25.200 -5.024 -63.955 1.00 82.69 320 GLU A N 1
ATOM 2495 C CA . GLU A 1 320 ? 25.981 -6.227 -63.630 1.00 82.69 320 GLU A CA 1
ATOM 2496 C C . GLU A 1 320 ? 27.228 -5.962 -62.772 1.00 82.69 320 GLU A C 1
ATOM 2498 O O . GLU A 1 320 ? 27.628 -6.834 -62.004 1.00 82.69 320 GLU A O 1
ATOM 2503 N N . LYS A 1 321 ? 27.851 -4.784 -62.906 1.00 82.81 321 LYS A N 1
ATOM 2504 C CA . LYS A 1 321 ? 29.137 -4.466 -62.261 1.00 82.81 321 LYS A CA 1
ATOM 2505 C C . LYS A 1 321 ? 29.024 -3.604 -61.015 1.00 82.81 321 LYS A C 1
ATOM 2507 O O . LYS A 1 321 ? 29.867 -3.732 -60.136 1.00 82.81 321 LYS A O 1
ATOM 2512 N N . GLU A 1 322 ? 28.040 -2.714 -60.970 1.00 85.19 322 GLU A N 1
ATOM 2513 C CA . GLU A 1 322 ? 27.945 -1.668 -59.949 1.00 85.19 322 GLU A CA 1
ATOM 2514 C C . GLU A 1 322 ? 26.680 -1.861 -59.104 1.00 85.19 322 GLU A C 1
ATOM 2516 O O . GLU A 1 322 ? 26.777 -2.066 -57.898 1.00 85.19 322 GLU A O 1
ATOM 2521 N N . PHE A 1 323 ? 25.493 -1.888 -59.718 1.00 87.50 323 PHE A N 1
ATOM 2522 C CA . PHE A 1 323 ? 24.233 -1.878 -58.959 1.00 87.50 323 PHE A CA 1
ATOM 2523 C C . PHE A 1 323 ? 23.906 -3.204 -58.253 1.00 87.50 323 PHE A C 1
ATOM 2525 O O . PHE A 1 323 ? 23.633 -3.210 -57.053 1.00 87.50 323 PHE A O 1
ATOM 2532 N N . LEU A 1 324 ? 23.920 -4.333 -58.971 1.00 87.81 324 LEU A N 1
ATOM 2533 C CA . LEU A 1 324 ? 23.498 -5.626 -58.413 1.00 87.81 324 LEU A CA 1
ATOM 2534 C C . LEU A 1 324 ? 24.470 -6.157 -57.335 1.00 87.81 324 LEU A C 1
ATOM 2536 O O . LEU A 1 324 ? 23.984 -6.643 -56.311 1.00 87.81 324 LEU A O 1
ATOM 2540 N N . PRO A 1 325 ? 25.810 -6.026 -57.476 1.00 88.75 325 PRO A N 1
ATOM 2541 C CA . PRO A 1 325 ? 26.737 -6.333 -56.388 1.00 88.75 325 PRO A CA 1
ATOM 2542 C C . PRO A 1 325 ? 26.517 -5.439 -55.162 1.00 88.75 325 PRO A C 1
ATOM 2544 O O . PRO A 1 325 ? 26.394 -5.963 -54.059 1.00 88.75 325 PRO A O 1
ATOM 2547 N N . ASN A 1 326 ? 26.368 -4.119 -55.346 1.00 89.31 326 ASN A N 1
ATOM 2548 C CA . ASN A 1 326 ? 26.204 -3.189 -54.225 1.00 89.31 326 ASN A CA 1
ATOM 2549 C C . ASN A 1 326 ? 24.923 -3.472 -53.415 1.00 89.31 326 ASN A C 1
ATOM 2551 O O . ASN A 1 326 ? 24.969 -3.512 -52.190 1.00 89.31 326 ASN A O 1
ATOM 2555 N N . ILE A 1 327 ? 23.798 -3.784 -54.074 1.00 88.50 327 ILE A N 1
ATOM 2556 C CA . ILE A 1 327 ? 22.566 -4.221 -53.387 1.00 88.50 327 ILE A CA 1
ATOM 2557 C C . ILE A 1 327 ? 22.807 -5.492 -52.544 1.00 88.50 327 ILE A C 1
ATOM 2559 O O . ILE A 1 327 ? 22.343 -5.570 -51.404 1.00 88.50 327 ILE A O 1
ATOM 2563 N N . SER A 1 328 ? 23.555 -6.475 -53.061 1.00 88.94 328 SER A N 1
ATOM 2564 C CA . SER A 1 328 ? 23.903 -7.705 -52.322 1.00 88.94 328 SER A CA 1
ATOM 2565 C C . SER A 1 328 ? 24.828 -7.445 -51.128 1.00 88.94 328 SER A C 1
ATOM 2567 O O . SER A 1 328 ? 24.696 -8.091 -50.085 1.00 88.94 328 SER A O 1
ATOM 2569 N N . ASP A 1 329 ? 25.763 -6.506 -51.265 1.00 89.50 329 ASP A N 1
ATOM 2570 C CA . ASP A 1 329 ? 26.755 -6.200 -50.237 1.00 89.50 329 ASP A CA 1
ATOM 2571 C C . ASP A 1 329 ? 26.158 -5.341 -49.110 1.00 89.50 329 ASP A C 1
ATOM 2573 O O . ASP A 1 329 ? 26.303 -5.710 -47.943 1.00 89.50 329 ASP A O 1
ATOM 2577 N N . MET A 1 330 ? 25.366 -4.309 -49.431 1.00 89.88 330 MET A N 1
ATOM 2578 C CA . MET A 1 330 ? 24.601 -3.534 -48.440 1.00 89.88 330 MET A CA 1
ATOM 2579 C C . MET A 1 330 ? 23.596 -4.414 -47.674 1.00 89.88 330 MET A C 1
ATOM 2581 O O . MET A 1 330 ? 23.497 -4.328 -46.451 1.00 89.88 330 MET A O 1
ATOM 2585 N N . THR A 1 331 ? 22.911 -5.345 -48.352 1.00 90.31 331 THR A N 1
ATOM 2586 C CA . THR A 1 331 ? 22.005 -6.305 -47.684 1.00 90.31 331 THR A CA 1
ATOM 2587 C C . THR A 1 331 ? 22.760 -7.224 -46.712 1.00 90.31 331 THR A C 1
ATOM 2589 O O . THR A 1 331 ? 22.243 -7.577 -45.649 1.00 90.31 331 THR A O 1
ATOM 2592 N N . ARG A 1 332 ? 24.010 -7.589 -47.031 1.00 90.00 332 ARG A N 1
ATOM 2593 C CA . ARG A 1 332 ? 24.878 -8.379 -46.142 1.00 90.00 332 ARG A CA 1
ATOM 2594 C C . ARG A 1 332 ? 25.386 -7.567 -44.949 1.00 90.00 332 ARG A C 1
ATOM 2596 O O . ARG A 1 332 ? 25.531 -8.128 -43.864 1.00 90.00 332 ARG A O 1
ATOM 2603 N N . GLU A 1 333 ? 25.623 -6.270 -45.126 1.00 89.81 333 GLU A N 1
ATOM 2604 C CA . GLU A 1 333 ? 25.958 -5.364 -44.025 1.00 89.81 333 GLU A CA 1
ATOM 2605 C C . GLU A 1 333 ? 24.782 -5.192 -43.055 1.00 89.81 333 GLU A C 1
ATOM 2607 O O . GLU A 1 333 ? 24.973 -5.371 -41.850 1.00 89.81 333 GLU A O 1
ATOM 2612 N N . ILE A 1 334 ? 23.560 -4.979 -43.564 1.00 89.12 334 ILE A N 1
ATOM 2613 C CA . ILE A 1 334 ? 22.337 -4.959 -42.743 1.00 89.12 334 ILE A CA 1
ATOM 2614 C C . ILE A 1 334 ? 22.209 -6.271 -41.945 1.00 89.12 334 ILE A C 1
ATOM 2616 O O . ILE A 1 334 ? 21.996 -6.221 -40.737 1.00 89.12 334 ILE A O 1
ATOM 2620 N N . TRP A 1 335 ? 22.444 -7.441 -42.556 1.00 90.31 335 TRP A N 1
ATOM 2621 C CA . TRP A 1 335 ? 22.423 -8.729 -41.839 1.00 90.31 335 TRP A CA 1
ATOM 2622 C C . TRP A 1 335 ? 23.486 -8.841 -40.727 1.00 90.31 335 TRP A C 1
ATOM 2624 O O . TRP A 1 335 ? 23.182 -9.303 -39.624 1.00 90.31 335 TRP A O 1
ATOM 2634 N N . GLU A 1 336 ? 24.726 -8.390 -40.959 1.00 88.25 336 GLU A N 1
ATOM 2635 C CA . GLU A 1 336 ? 25.746 -8.335 -39.899 1.00 88.25 336 GLU A CA 1
ATOM 2636 C C . GLU A 1 336 ? 25.369 -7.336 -38.786 1.00 88.25 336 GLU A C 1
ATOM 2638 O O . GLU A 1 336 ? 25.693 -7.570 -37.619 1.00 88.25 336 GLU A O 1
ATOM 2643 N N . ILE A 1 337 ? 24.640 -6.257 -39.093 1.00 88.50 337 ILE A N 1
ATOM 2644 C CA . ILE A 1 337 ? 24.061 -5.347 -38.091 1.00 88.50 337 ILE A CA 1
ATOM 2645 C C . ILE A 1 337 ? 22.955 -6.056 -37.285 1.00 88.50 337 ILE A C 1
ATOM 2647 O O . ILE A 1 337 ? 23.034 -6.069 -36.053 1.00 88.50 337 ILE A O 1
ATOM 2651 N N . THR A 1 338 ? 21.999 -6.740 -37.929 1.00 89.00 338 THR A N 1
ATOM 2652 C CA . THR A 1 338 ? 20.962 -7.562 -37.264 1.00 89.00 338 THR A CA 1
ATOM 2653 C C . THR A 1 338 ? 21.581 -8.595 -36.320 1.00 89.00 338 THR A C 1
ATOM 2655 O O . THR A 1 338 ? 21.161 -8.754 -35.172 1.00 89.00 338 THR A O 1
ATOM 2658 N N . LYS A 1 339 ? 22.644 -9.268 -36.769 1.00 88.25 339 LYS A N 1
ATOM 2659 C CA . LYS A 1 339 ? 23.403 -10.269 -36.011 1.00 88.25 339 LYS A CA 1
ATOM 2660 C C . LYS A 1 339 ? 24.133 -9.673 -34.799 1.00 88.25 339 LYS A C 1
ATOM 2662 O O . LYS A 1 339 ? 24.112 -10.288 -33.730 1.00 88.25 339 LYS A O 1
ATOM 2667 N N . LYS A 1 340 ? 24.721 -8.473 -34.909 1.00 88.75 340 LYS A N 1
ATOM 2668 C CA . LYS A 1 340 ? 25.282 -7.744 -33.752 1.00 88.75 340 LYS A CA 1
ATOM 2669 C C . LYS A 1 340 ? 24.178 -7.364 -32.753 1.00 88.75 340 LYS A C 1
ATOM 2671 O O . LYS A 1 340 ? 24.330 -7.644 -31.564 1.00 88.75 340 LYS A O 1
ATOM 2676 N N . TRP A 1 341 ? 23.044 -6.825 -33.212 1.00 89.75 341 TRP A N 1
ATOM 2677 C CA . TRP A 1 341 ? 21.897 -6.499 -32.349 1.00 89.75 341 TRP A CA 1
ATOM 2678 C C . TRP A 1 341 ? 21.332 -7.728 -31.621 1.00 89.75 341 TRP A C 1
ATOM 2680 O O . TRP A 1 341 ? 21.067 -7.668 -30.418 1.00 89.75 341 TRP A O 1
ATOM 2690 N N . ALA A 1 342 ? 21.239 -8.880 -32.290 1.00 88.75 342 ALA A N 1
ATOM 2691 C CA . ALA A 1 342 ? 20.821 -10.135 -31.664 1.00 88.75 342 ALA A CA 1
ATOM 2692 C C . ALA A 1 342 ? 21.784 -10.595 -30.545 1.00 88.75 342 ALA A C 1
ATOM 2694 O O . ALA A 1 342 ? 21.338 -11.134 -29.528 1.00 88.75 342 ALA A O 1
ATOM 2695 N N . LEU A 1 343 ? 23.093 -10.342 -30.676 1.00 88.75 343 LEU A N 1
ATOM 2696 C CA . LEU A 1 343 ? 24.073 -10.590 -29.608 1.00 88.75 343 LEU A CA 1
ATOM 2697 C C . LEU A 1 343 ? 23.930 -9.596 -28.441 1.00 88.75 343 LEU A C 1
ATOM 2699 O O . LEU A 1 343 ? 24.017 -10.012 -27.282 1.00 88.75 343 LEU A O 1
ATOM 2703 N N . VAL A 1 344 ? 23.647 -8.316 -28.718 1.00 89.50 344 VAL A N 1
ATOM 2704 C CA . VAL A 1 344 ? 23.335 -7.310 -27.682 1.00 89.50 344 VAL A CA 1
ATOM 2705 C C . VAL A 1 344 ? 22.085 -7.718 -26.892 1.00 89.50 344 VAL A C 1
ATOM 2707 O O . VAL A 1 344 ? 22.115 -7.692 -25.660 1.00 89.50 344 VAL A O 1
ATOM 2710 N N . LYS A 1 345 ? 21.031 -8.211 -27.561 1.00 90.25 345 LYS A N 1
ATOM 2711 C CA . LYS A 1 345 ? 19.837 -8.768 -26.901 1.00 90.25 345 LYS A CA 1
ATOM 2712 C C . LYS A 1 345 ? 20.184 -9.932 -25.970 1.00 90.25 345 LYS A C 1
ATOM 2714 O O . LYS A 1 345 ? 19.791 -9.912 -24.807 1.00 90.25 345 LYS A O 1
ATOM 2719 N N . VAL A 1 346 ? 20.970 -10.909 -26.430 1.00 89.38 346 VAL A N 1
ATOM 2720 C CA . VAL A 1 346 ? 21.402 -12.046 -25.590 1.00 89.38 346 VAL A CA 1
ATOM 2721 C C . VAL A 1 346 ? 22.265 -11.589 -24.402 1.00 89.38 346 VAL A C 1
ATOM 2723 O O . VAL A 1 346 ? 22.181 -12.178 -23.324 1.00 89.38 346 VAL A O 1
ATOM 2726 N N . SER A 1 347 ? 23.060 -10.522 -24.546 1.00 88.56 347 SER A N 1
ATOM 2727 C CA . SER A 1 347 ? 23.771 -9.899 -23.418 1.00 88.56 347 SER A CA 1
ATOM 2728 C C . SER A 1 347 ? 22.801 -9.272 -22.408 1.00 88.56 347 SER A C 1
ATOM 2730 O O . SER A 1 347 ? 22.888 -9.556 -21.212 1.00 88.56 347 SER A O 1
ATOM 2732 N N . ALA A 1 348 ? 21.826 -8.489 -22.880 1.00 90.44 348 ALA A N 1
ATOM 2733 C CA . ALA A 1 348 ? 20.809 -7.866 -22.035 1.00 90.44 348 ALA A CA 1
ATOM 2734 C C . ALA A 1 348 ? 19.970 -8.905 -21.266 1.00 90.44 348 ALA A C 1
ATOM 2736 O O . ALA A 1 348 ? 19.723 -8.739 -20.075 1.00 90.44 348 ALA A O 1
ATOM 2737 N N . GLN A 1 349 ? 19.615 -10.023 -21.906 1.00 89.12 349 GLN A N 1
ATOM 2738 C CA . GLN A 1 349 ? 18.916 -11.148 -21.271 1.00 89.12 349 GLN A CA 1
ATOM 2739 C C . GLN A 1 349 ? 19.719 -11.780 -20.125 1.00 89.12 349 GLN A C 1
ATOM 2741 O O . GLN A 1 349 ? 19.164 -12.082 -19.069 1.00 89.12 349 GLN A O 1
ATOM 2746 N N . LYS A 1 350 ? 21.033 -11.956 -20.302 1.00 87.44 350 LYS A N 1
ATOM 2747 C CA . LYS A 1 350 ? 21.917 -12.515 -19.263 1.00 87.44 350 LYS A CA 1
ATOM 2748 C C . LYS A 1 350 ? 22.061 -11.571 -18.065 1.00 87.44 350 LYS A C 1
ATOM 2750 O O . LYS A 1 350 ? 22.089 -12.042 -16.930 1.00 87.44 350 LYS A O 1
ATOM 2755 N N . GLN A 1 351 ? 22.098 -10.261 -18.309 1.00 88.88 351 GLN A N 1
ATOM 2756 C CA . GLN A 1 351 ? 22.138 -9.236 -17.259 1.00 88.88 351 GLN A CA 1
ATOM 2757 C C . GLN A 1 351 ? 20.794 -9.128 -16.519 1.00 88.88 351 GLN A C 1
ATOM 2759 O O . GLN A 1 351 ? 20.766 -9.141 -15.293 1.00 88.88 351 GLN A O 1
ATOM 2764 N N . MET A 1 352 ? 19.668 -9.158 -17.238 1.00 89.75 352 MET A N 1
ATOM 2765 C CA . MET A 1 352 ? 18.327 -9.254 -16.646 1.00 89.75 352 MET A CA 1
ATOM 2766 C C . MET A 1 352 ? 18.198 -10.469 -15.710 1.00 89.75 352 MET A C 1
ATOM 2768 O O . MET A 1 352 ? 17.735 -10.332 -14.579 1.00 89.75 352 MET A O 1
ATOM 2772 N N . ILE A 1 353 ? 18.677 -11.651 -16.121 1.00 88.31 353 ILE A N 1
ATOM 2773 C CA . ILE A 1 353 ? 18.663 -12.850 -15.265 1.00 88.31 353 ILE A CA 1
ATOM 2774 C C . ILE A 1 353 ? 19.507 -12.657 -13.992 1.00 88.31 353 ILE A C 1
ATOM 2776 O O . ILE A 1 353 ? 19.049 -13.038 -12.914 1.00 88.31 353 ILE A O 1
ATOM 2780 N N . SER A 1 354 ? 20.703 -12.058 -14.066 1.00 88.25 354 SER A N 1
ATOM 2781 C CA . SER A 1 354 ? 21.540 -11.858 -12.871 1.00 88.25 354 SER A CA 1
ATOM 2782 C C . SER A 1 354 ? 20.962 -10.807 -11.912 1.00 88.25 354 SER A C 1
ATOM 2784 O O . SER A 1 354 ? 21.026 -10.993 -10.693 1.00 88.25 354 SER A O 1
ATOM 2786 N N . PHE A 1 355 ? 20.308 -9.759 -12.426 1.00 90.94 355 PHE A N 1
ATOM 2787 C CA . PHE A 1 355 ? 19.532 -8.834 -11.599 1.00 90.94 355 PHE A CA 1
ATOM 2788 C C . PHE A 1 355 ? 18.328 -9.530 -10.943 1.00 90.94 355 PHE A C 1
ATOM 2790 O O . PHE A 1 355 ? 18.172 -9.432 -9.726 1.00 90.94 355 PHE A O 1
ATOM 2797 N N . LEU A 1 356 ? 17.527 -10.305 -11.685 1.00 89.75 356 LEU A N 1
ATOM 2798 C CA . LEU A 1 356 ? 16.390 -11.051 -11.122 1.00 89.75 356 LEU A CA 1
ATOM 2799 C C . LEU A 1 356 ? 16.816 -12.099 -10.076 1.00 89.75 356 LEU A C 1
ATOM 2801 O O . LEU A 1 356 ? 16.104 -12.308 -9.095 1.00 89.75 356 LEU A O 1
ATOM 2805 N N . GLN A 1 357 ? 17.994 -12.713 -10.217 1.00 87.62 357 GLN A N 1
ATOM 2806 C CA . GLN A 1 357 ? 18.569 -13.589 -9.185 1.00 87.62 357 GLN A CA 1
ATOM 2807 C C . GLN A 1 357 ? 18.890 -12.814 -7.893 1.00 87.62 357 GLN A C 1
ATOM 2809 O O . GLN A 1 357 ? 18.607 -13.304 -6.797 1.00 87.62 357 GLN A O 1
ATOM 2814 N N . ARG A 1 358 ? 19.414 -11.582 -7.997 1.00 89.06 358 ARG A N 1
ATOM 2815 C CA . ARG A 1 358 ? 19.636 -10.692 -6.838 1.00 89.06 358 ARG A CA 1
ATOM 2816 C C . ARG A 1 358 ? 18.316 -10.237 -6.206 1.00 89.06 358 ARG A C 1
ATOM 2818 O O . ARG A 1 358 ? 18.199 -10.297 -4.984 1.00 89.06 358 ARG A O 1
ATOM 2825 N N . VAL A 1 359 ? 17.312 -9.875 -7.014 1.00 89.94 359 VAL A N 1
ATOM 2826 C CA . VAL A 1 359 ? 15.937 -9.578 -6.556 1.00 89.94 359 VAL A CA 1
ATOM 2827 C C . VAL A 1 359 ? 15.370 -10.773 -5.782 1.00 89.94 359 VAL A C 1
ATOM 2829 O O . VAL A 1 359 ? 14.921 -10.617 -4.648 1.00 89.94 359 VAL A O 1
ATOM 2832 N N . SER A 1 360 ? 15.447 -11.981 -6.347 1.00 88.62 360 SER A N 1
ATOM 2833 C CA . SER A 1 360 ? 14.920 -13.202 -5.728 1.00 88.62 360 SER A CA 1
ATOM 2834 C C . SER A 1 360 ? 15.655 -13.589 -4.442 1.00 88.62 360 SER A C 1
ATOM 2836 O O . SER A 1 360 ? 15.009 -14.077 -3.511 1.00 88.62 360 SER A O 1
ATOM 2838 N N . LYS A 1 361 ? 16.975 -13.359 -4.350 1.00 86.88 361 LYS A N 1
ATOM 2839 C CA . LYS A 1 361 ? 17.718 -13.515 -3.090 1.00 86.88 361 LYS A CA 1
ATOM 2840 C C . LYS A 1 361 ? 17.194 -12.532 -2.043 1.00 86.88 361 LYS A C 1
ATOM 2842 O O . LYS A 1 361 ? 16.822 -12.961 -0.956 1.00 86.88 361 LYS A O 1
ATOM 2847 N N . LEU A 1 362 ? 17.091 -11.242 -2.379 1.00 88.25 362 LEU A N 1
ATOM 2848 C CA . LEU A 1 362 ? 16.622 -10.232 -1.429 1.00 88.25 362 LEU A CA 1
ATOM 2849 C C . LEU A 1 362 ? 15.190 -10.524 -0.954 1.00 88.25 362 LEU A C 1
ATOM 2851 O O . LEU A 1 362 ? 14.910 -10.417 0.236 1.00 88.25 362 LEU A O 1
ATOM 2855 N N . GLN A 1 363 ? 14.296 -10.967 -1.844 1.00 86.31 363 GLN A N 1
ATOM 2856 C CA . GLN A 1 363 ? 12.942 -11.405 -1.479 1.00 86.31 363 GLN A CA 1
ATOM 2857 C C . GLN A 1 363 ? 12.953 -12.607 -0.519 1.00 86.31 363 GLN A C 1
ATOM 2859 O O . GLN A 1 363 ? 12.193 -12.612 0.451 1.00 86.31 363 GLN A O 1
ATOM 2864 N N . SER A 1 364 ? 13.838 -13.587 -0.739 1.00 86.25 364 SER A N 1
ATOM 2865 C CA . SER A 1 364 ? 14.038 -14.723 0.173 1.00 86.25 364 SER A CA 1
ATOM 2866 C C . SER A 1 364 ? 14.519 -14.268 1.554 1.00 86.25 364 SER A C 1
ATOM 2868 O O . SER A 1 364 ? 13.918 -14.642 2.559 1.00 86.25 364 SER A O 1
ATOM 2870 N N . ASP A 1 365 ? 15.542 -13.410 1.608 1.00 85.00 365 ASP A N 1
ATOM 2871 C CA . ASP A 1 365 ? 16.105 -12.868 2.855 1.00 85.00 365 ASP A CA 1
ATOM 2872 C C . ASP A 1 365 ? 15.089 -11.978 3.608 1.00 85.00 365 ASP A C 1
ATOM 2874 O O . ASP A 1 365 ? 15.067 -11.933 4.839 1.00 85.00 365 ASP A O 1
ATOM 2878 N N . THR A 1 366 ? 14.187 -11.320 2.872 1.00 87.25 366 THR A N 1
ATOM 2879 C CA . THR A 1 366 ? 13.120 -10.454 3.404 1.00 87.25 366 THR A CA 1
ATOM 2880 C C . THR A 1 366 ? 11.920 -11.241 3.950 1.00 87.25 366 THR A C 1
ATOM 2882 O O . THR A 1 366 ? 11.309 -10.836 4.943 1.00 87.25 366 THR A O 1
ATOM 2885 N N . SER A 1 367 ? 11.573 -12.371 3.325 1.00 86.81 367 SER A N 1
ATOM 2886 C CA . SER A 1 367 ? 10.419 -13.216 3.672 1.00 86.81 367 SER A CA 1
ATOM 2887 C C . SER A 1 367 ? 10.290 -13.551 5.176 1.00 86.81 367 SER A C 1
ATOM 2889 O O . SER A 1 367 ? 9.214 -13.318 5.737 1.00 86.81 367 SER A O 1
ATOM 2891 N N . PRO A 1 368 ? 11.345 -14.002 5.895 1.00 89.12 368 PRO A N 1
ATOM 2892 C CA . PRO A 1 368 ? 11.255 -14.310 7.325 1.00 89.12 368 PRO A CA 1
ATOM 2893 C C . PRO A 1 368 ? 11.221 -13.079 8.247 1.00 89.12 368 PRO A C 1
ATOM 2895 O O . PRO A 1 368 ? 10.957 -13.239 9.440 1.00 89.12 368 PRO A O 1
ATOM 2898 N N . LEU A 1 369 ? 11.478 -11.858 7.760 1.00 90.06 369 LEU A N 1
ATOM 2899 C CA . LEU A 1 369 ? 11.478 -10.659 8.612 1.00 90.06 369 LEU A CA 1
ATOM 2900 C C . LEU A 1 369 ? 10.057 -10.234 8.987 1.00 90.06 369 LEU A C 1
ATOM 2902 O O . LEU A 1 369 ? 9.773 -9.988 10.159 1.00 90.06 369 LEU A O 1
ATOM 2906 N N . ARG A 1 370 ? 9.135 -10.218 8.018 1.00 90.06 370 ARG A N 1
ATOM 2907 C CA . ARG A 1 370 ? 7.735 -9.821 8.238 1.00 90.06 370 ARG A CA 1
ATOM 2908 C C . ARG A 1 370 ? 7.027 -10.625 9.347 1.00 90.06 370 ARG A C 1
ATOM 2910 O O . ARG A 1 370 ? 6.460 -9.979 10.230 1.00 90.06 370 ARG A O 1
ATOM 2917 N N . PRO A 1 371 ? 7.068 -11.977 9.393 1.00 92.00 371 PRO A N 1
ATOM 2918 C CA . PRO A 1 371 ? 6.469 -12.723 10.498 1.00 92.00 371 PRO A CA 1
ATOM 2919 C C . PRO A 1 371 ? 7.142 -12.411 11.843 1.00 92.00 371 PRO A C 1
ATOM 2921 O O . PRO A 1 371 ? 6.420 -12.115 12.794 1.00 92.00 371 PRO A O 1
ATOM 2924 N N . LYS A 1 372 ? 8.485 -12.357 11.921 1.00 91.50 372 LYS A N 1
ATOM 2925 C CA . LYS A 1 372 ? 9.217 -11.990 13.154 1.00 91.50 372 LYS A CA 1
ATOM 2926 C C . LYS A 1 372 ? 8.810 -10.612 13.694 1.00 91.50 372 LYS A C 1
ATOM 2928 O O . LYS A 1 372 ? 8.606 -10.465 14.898 1.00 91.50 372 LYS A O 1
ATOM 2933 N N . ILE A 1 373 ? 8.650 -9.612 12.822 1.00 93.00 373 ILE A N 1
ATOM 2934 C CA . ILE A 1 373 ? 8.181 -8.268 13.200 1.00 93.00 373 ILE A CA 1
ATOM 2935 C C . ILE A 1 373 ? 6.757 -8.350 13.770 1.00 93.00 373 ILE A C 1
ATOM 2937 O O . ILE A 1 373 ? 6.511 -7.860 14.871 1.00 93.00 373 ILE A O 1
ATOM 2941 N N . THR A 1 374 ? 5.830 -9.042 13.093 1.00 91.69 374 THR A N 1
ATOM 2942 C CA . THR A 1 374 ? 4.452 -9.192 13.606 1.00 91.69 374 THR A CA 1
ATOM 2943 C C . THR A 1 374 ? 4.365 -9.996 14.907 1.00 91.69 374 THR A C 1
ATOM 2945 O O . THR A 1 374 ? 3.498 -9.722 15.734 1.00 91.69 374 THR A O 1
ATOM 2948 N N . GLU A 1 375 ? 5.260 -10.961 15.131 1.00 92.25 375 GLU A N 1
ATOM 2949 C CA . GLU A 1 375 ? 5.355 -11.682 16.401 1.00 92.25 375 GLU A CA 1
ATOM 2950 C C . GLU A 1 375 ? 5.901 -10.780 17.514 1.00 92.25 375 GLU A C 1
ATOM 2952 O O . GLU A 1 375 ? 5.343 -10.750 18.610 1.00 92.25 375 GLU A O 1
ATOM 2957 N N . THR A 1 376 ? 6.923 -9.974 17.219 1.00 92.12 376 THR A N 1
ATOM 2958 C CA . THR A 1 376 ? 7.467 -8.978 18.155 1.00 92.12 376 THR A CA 1
ATOM 2959 C C . THR A 1 376 ? 6.389 -7.970 18.557 1.00 92.12 376 THR A C 1
ATOM 2961 O O . THR A 1 376 ? 6.195 -7.735 19.745 1.00 92.12 376 THR A O 1
ATOM 2964 N N . GLY A 1 377 ? 5.592 -7.474 17.603 1.00 91.88 377 GLY A N 1
ATOM 2965 C CA . GLY A 1 377 ? 4.435 -6.618 17.884 1.00 91.88 377 GLY A CA 1
ATOM 2966 C C . GLY A 1 377 ? 3.353 -7.290 18.746 1.00 91.88 377 GLY A C 1
ATOM 2967 O O . GLY A 1 377 ? 2.761 -6.633 19.600 1.00 91.88 377 GLY A O 1
ATOM 2968 N N . LYS A 1 378 ? 3.117 -8.605 18.600 1.00 90.31 378 LYS A N 1
ATOM 2969 C CA . LYS A 1 378 ? 2.228 -9.365 19.507 1.00 90.31 378 LYS A CA 1
ATOM 2970 C C . LYS A 1 378 ? 2.808 -9.463 20.921 1.00 90.31 378 LYS A C 1
ATOM 2972 O O . LYS A 1 378 ? 2.079 -9.230 21.881 1.00 90.31 378 LYS A O 1
ATOM 2977 N N . ARG A 1 379 ? 4.104 -9.774 21.051 1.00 90.25 379 ARG A N 1
ATOM 2978 C CA . ARG A 1 379 ? 4.809 -9.827 22.345 1.00 90.25 379 ARG A CA 1
ATOM 2979 C C . ARG A 1 379 ? 4.769 -8.468 23.054 1.00 90.25 379 ARG A C 1
ATOM 2981 O O . ARG A 1 379 ? 4.532 -8.421 24.254 1.00 90.25 379 ARG A O 1
ATOM 2988 N N . LEU A 1 380 ? 4.905 -7.369 22.310 1.00 90.88 380 LEU A N 1
ATOM 2989 C CA . LEU A 1 380 ? 4.869 -6.011 22.861 1.00 90.88 380 LEU A CA 1
ATOM 2990 C C . LEU A 1 380 ? 3.466 -5.608 23.354 1.00 90.88 380 LEU A C 1
ATOM 2992 O O . LEU A 1 380 ? 3.354 -5.012 24.418 1.00 90.88 380 LEU A O 1
ATOM 2996 N N . LYS A 1 381 ? 2.391 -6.042 22.677 1.00 89.19 381 LYS A N 1
ATOM 2997 C CA . LYS A 1 381 ? 1.007 -5.897 23.181 1.00 89.19 381 LYS A CA 1
ATOM 2998 C C . LYS A 1 381 ? 0.704 -6.764 24.408 1.00 89.19 381 LYS A C 1
ATOM 3000 O O . LYS A 1 381 ? -0.066 -6.358 25.272 1.00 89.19 381 LYS A O 1
ATOM 3005 N N . ALA A 1 382 ? 1.305 -7.950 24.515 1.00 87.62 382 ALA A N 1
ATOM 3006 C CA . ALA A 1 382 ? 1.203 -8.755 25.735 1.00 87.62 382 ALA A CA 1
ATOM 3007 C C . ALA A 1 382 ? 1.915 -8.070 26.919 1.00 87.62 382 ALA A C 1
ATOM 3009 O O . ALA A 1 382 ? 1.392 -8.054 28.030 1.00 87.62 382 ALA A O 1
ATOM 3010 N N . LEU A 1 383 ? 3.065 -7.442 26.661 1.00 87.12 383 LEU A N 1
ATOM 3011 C CA . LEU A 1 383 ? 3.821 -6.668 27.645 1.00 87.12 383 LEU A CA 1
ATOM 3012 C C . LEU A 1 383 ? 3.103 -5.353 28.032 1.00 87.12 383 LEU A C 1
ATOM 3014 O O . LEU A 1 383 ? 3.115 -4.970 29.200 1.00 87.12 383 LEU A O 1
ATOM 3018 N N . GLU A 1 384 ? 2.393 -4.706 27.103 1.00 87.31 384 GLU A N 1
ATOM 3019 C CA . GLU A 1 384 ? 1.465 -3.600 27.396 1.00 87.31 384 GLU A CA 1
ATOM 3020 C C . GLU A 1 384 ? 0.345 -4.042 28.352 1.00 87.31 384 GLU A C 1
ATOM 3022 O O . GLU A 1 384 ? 0.094 -3.373 29.353 1.00 87.31 384 GLU A O 1
ATOM 3027 N N . ALA A 1 385 ? -0.277 -5.200 28.108 1.00 86.31 385 ALA A N 1
ATOM 3028 C CA . ALA A 1 385 ? -1.290 -5.748 29.008 1.00 86.31 385 ALA A CA 1
ATOM 3029 C C . ALA A 1 385 ? -0.722 -6.062 30.409 1.00 86.31 385 ALA A C 1
ATOM 3031 O O . ALA A 1 385 ? -1.383 -5.777 31.407 1.00 86.31 385 ALA A O 1
ATOM 3032 N N . GLN A 1 386 ? 0.515 -6.571 30.499 1.00 84.19 386 GLN A N 1
ATOM 3033 C CA . GLN A 1 386 ? 1.227 -6.738 31.775 1.00 84.19 386 GLN A CA 1
ATOM 3034 C C . GLN A 1 386 ? 1.439 -5.386 32.485 1.00 84.19 386 GLN A C 1
ATOM 3036 O O . GLN A 1 386 ? 1.130 -5.272 33.672 1.00 84.19 386 GLN A O 1
ATOM 3041 N N . ARG A 1 387 ? 1.859 -4.333 31.761 1.00 82.62 387 ARG A N 1
ATOM 3042 C CA . ARG A 1 387 ? 1.995 -2.968 32.309 1.00 82.62 387 ARG A CA 1
ATOM 3043 C C . ARG A 1 387 ? 0.684 -2.442 32.891 1.00 82.62 387 ARG A C 1
ATOM 3045 O O . ARG A 1 387 ? 0.695 -1.874 33.977 1.00 82.62 387 ARG A O 1
ATOM 3052 N N . VAL A 1 388 ? -0.439 -2.643 32.198 1.00 83.25 388 VAL A N 1
ATOM 3053 C CA . VAL A 1 388 ? -1.763 -2.186 32.660 1.00 83.25 388 VAL A CA 1
ATOM 3054 C C . VAL A 1 388 ? -2.197 -2.897 33.947 1.00 83.25 388 VAL A C 1
ATOM 3056 O O . VAL A 1 388 ? -2.858 -2.279 34.776 1.00 83.25 388 VAL A O 1
ATOM 3059 N N . VAL A 1 389 ? -1.809 -4.159 34.172 1.00 81.25 389 VAL A N 1
ATOM 3060 C CA . VAL A 1 389 ? -2.079 -4.831 35.458 1.00 81.25 389 VAL A CA 1
ATOM 3061 C C . VAL A 1 389 ? -1.218 -4.250 36.584 1.00 81.25 389 VAL A C 1
ATOM 3063 O O . VAL A 1 389 ? -1.756 -3.985 37.656 1.00 81.25 389 VAL A O 1
ATOM 3066 N N . LEU A 1 390 ? 0.069 -3.971 36.335 1.00 79.94 390 LEU A N 1
ATOM 3067 C CA . LEU A 1 390 ? 0.948 -3.303 37.310 1.00 79.94 390 LEU A CA 1
ATOM 3068 C C . LEU A 1 390 ? 0.462 -1.879 37.649 1.00 79.94 390 LEU A C 1
ATOM 3070 O O . LEU A 1 390 ? 0.485 -1.480 38.813 1.00 79.94 390 LEU A O 1
ATOM 3074 N N . ALA A 1 391 ? -0.043 -1.138 36.657 1.00 79.12 391 ALA A N 1
ATOM 3075 C CA . ALA A 1 391 ? -0.568 0.219 36.831 1.00 79.12 391 ALA A CA 1
ATOM 3076 C C . ALA A 1 391 ? -1.776 0.295 37.784 1.00 79.12 391 ALA A C 1
ATOM 3078 O O . ALA A 1 391 ? -1.905 1.276 38.510 1.00 79.12 391 ALA A O 1
ATOM 3079 N N . ARG A 1 392 ? -2.595 -0.765 37.897 1.00 77.25 392 ARG A N 1
ATOM 3080 C CA . ARG A 1 392 ? -3.724 -0.807 38.853 1.00 77.25 392 ARG A CA 1
ATOM 3081 C C . ARG A 1 392 ? -3.294 -0.534 40.295 1.00 77.25 392 ARG A C 1
ATOM 3083 O O . ARG A 1 392 ? -4.055 0.056 41.052 1.00 77.25 392 ARG A O 1
ATOM 3090 N N . ALA A 1 393 ? -2.088 -0.956 40.686 1.00 75.56 393 ALA A N 1
ATOM 3091 C CA . ALA A 1 393 ? -1.558 -0.699 42.025 1.00 75.56 393 ALA A CA 1
ATOM 3092 C C . ALA A 1 393 ? -1.246 0.790 42.270 1.00 75.56 393 ALA A C 1
ATOM 3094 O O . ALA A 1 393 ? -1.209 1.220 43.420 1.00 75.56 393 ALA A O 1
ATOM 3095 N N . ILE A 1 394 ? -1.046 1.568 41.201 1.00 78.56 394 ILE A N 1
ATOM 3096 C CA . ILE A 1 394 ? -0.874 3.024 41.236 1.00 78.56 394 ILE A CA 1
ATOM 3097 C C . ILE A 1 394 ? -2.248 3.710 41.309 1.00 78.56 394 ILE A C 1
ATOM 3099 O O . ILE A 1 394 ? -2.429 4.587 42.141 1.00 78.56 394 ILE A O 1
ATOM 3103 N N . ASP A 1 395 ? -3.241 3.250 40.537 1.00 81.31 395 ASP A N 1
ATOM 3104 C CA . ASP A 1 395 ? -4.595 3.841 40.494 1.00 81.31 395 ASP A CA 1
ATOM 3105 C C . ASP A 1 395 ? -5.428 3.619 41.779 1.00 81.31 395 ASP A C 1
ATOM 3107 O O . ASP A 1 395 ? -6.407 4.326 42.042 1.00 81.31 395 ASP A O 1
ATOM 3111 N N . MET A 1 396 ? -5.088 2.611 42.588 1.00 83.56 396 MET A N 1
ATOM 3112 C CA . MET A 1 396 ? -5.900 2.159 43.730 1.00 83.56 396 MET A CA 1
ATOM 3113 C C . MET A 1 396 ? -6.229 3.201 44.825 1.00 83.56 396 MET A C 1
ATOM 3115 O O . MET A 1 396 ? -7.353 3.138 45.337 1.00 83.56 396 MET A O 1
ATOM 3119 N N . PRO A 1 397 ? -5.364 4.175 45.191 1.00 86.19 397 PRO A N 1
ATOM 3120 C CA . PRO A 1 397 ? -5.745 5.259 46.098 1.00 86.19 397 PRO A CA 1
ATOM 3121 C C . PRO A 1 397 ? -6.870 6.120 45.500 1.00 86.19 397 PRO A C 1
ATOM 3123 O O . PRO A 1 397 ? -7.897 6.348 46.142 1.00 86.19 397 PRO A O 1
ATOM 3126 N N . TYR A 1 398 ? -6.729 6.532 44.237 1.00 86.62 398 TYR A N 1
ATOM 3127 C CA . TYR A 1 398 ? -7.752 7.305 43.535 1.00 86.62 398 TYR A CA 1
ATOM 3128 C C . TYR A 1 398 ? -9.077 6.532 43.443 1.00 86.62 398 TYR A C 1
ATOM 3130 O O . TYR A 1 398 ? -10.129 7.049 43.831 1.00 86.62 398 TYR A O 1
ATOM 3138 N N . LEU A 1 399 ? -9.031 5.261 43.025 1.00 85.19 399 LEU A N 1
ATOM 3139 C CA . LEU A 1 399 ? -10.214 4.400 42.927 1.00 85.19 399 LEU A CA 1
ATOM 3140 C C . LEU A 1 399 ? -10.953 4.280 44.270 1.00 85.19 399 LEU A C 1
ATOM 3142 O O . LEU A 1 399 ? -12.167 4.490 44.318 1.00 85.19 399 LEU A O 1
ATOM 3146 N N . TYR A 1 400 ? -10.240 4.029 45.370 1.00 87.25 400 TYR A N 1
ATOM 3147 C CA . TYR A 1 400 ? -10.833 3.991 46.709 1.00 87.25 400 TYR A CA 1
ATOM 3148 C C . TYR A 1 400 ? -11.440 5.347 47.116 1.00 87.25 400 TYR A C 1
ATOM 3150 O O . TYR A 1 400 ? -12.567 5.391 47.615 1.00 87.25 400 TYR A O 1
ATOM 3158 N N . GLY A 1 401 ? -10.773 6.464 46.808 1.00 87.25 401 GLY A N 1
ATOM 3159 C CA . GLY A 1 401 ? -11.322 7.809 47.000 1.00 87.25 401 GLY A CA 1
ATOM 3160 C C . GLY A 1 401 ? -12.636 8.058 46.248 1.00 87.25 401 GLY A C 1
ATOM 3161 O O . GLY A 1 401 ? -13.579 8.602 46.827 1.00 87.25 401 GLY A O 1
ATOM 3162 N N . THR A 1 402 ? -12.754 7.607 44.992 1.00 86.31 402 THR A N 1
ATOM 3163 C CA . THR A 1 402 ? -14.011 7.744 44.224 1.00 86.31 402 THR A CA 1
ATOM 3164 C C . THR A 1 402 ? -15.153 6.900 44.802 1.00 86.31 402 THR A C 1
ATOM 3166 O O . THR A 1 402 ? -16.303 7.341 44.795 1.00 86.31 402 THR A O 1
ATOM 3169 N N . ILE A 1 403 ? -14.853 5.728 45.377 1.00 85.56 403 ILE A N 1
ATOM 3170 C CA . ILE A 1 403 ? -15.834 4.876 46.070 1.00 85.56 403 ILE A CA 1
ATOM 3171 C C . ILE A 1 403 ? -16.397 5.596 47.306 1.00 85.56 403 ILE A C 1
ATOM 3173 O O . ILE A 1 403 ? -17.615 5.628 47.506 1.00 85.56 403 ILE A O 1
ATOM 3177 N N . LEU A 1 404 ? -15.532 6.220 48.112 1.00 85.25 404 LEU A N 1
ATOM 3178 C CA . LEU A 1 404 ? -15.951 7.010 49.274 1.00 85.25 404 LEU A CA 1
ATOM 3179 C C . LEU A 1 404 ? -16.786 8.236 48.870 1.00 85.25 404 LEU A C 1
ATOM 3181 O O . LEU A 1 404 ? -17.833 8.493 49.476 1.00 85.25 404 LEU A O 1
ATOM 3185 N N . LEU A 1 405 ? -16.381 8.939 47.808 1.00 85.12 405 LEU A N 1
ATOM 3186 C CA . LEU A 1 405 ? -17.125 10.069 47.251 1.00 85.12 405 LEU A CA 1
ATOM 3187 C C . LEU A 1 405 ? -18.524 9.649 46.763 1.00 85.12 405 LEU A C 1
ATOM 3189 O O . LEU A 1 405 ? -19.505 10.343 47.031 1.00 85.12 405 LEU A O 1
ATOM 3193 N N . GLU A 1 406 ? -18.649 8.496 46.098 1.00 85.12 406 GLU A N 1
ATOM 3194 C CA . GLU A 1 406 ? -19.937 7.946 45.659 1.00 85.12 406 GLU A CA 1
ATOM 3195 C C . GLU A 1 406 ? -20.871 7.628 46.834 1.00 85.12 406 GLU A C 1
ATOM 3197 O O . GLU A 1 406 ? -22.062 7.947 46.775 1.00 85.12 406 GLU A O 1
ATOM 3202 N N . PHE A 1 407 ? -20.362 7.038 47.921 1.00 83.94 407 PHE A N 1
ATOM 3203 C CA . PHE A 1 407 ? -21.180 6.795 49.115 1.00 83.94 407 PHE A CA 1
ATOM 3204 C C . PHE A 1 407 ? -21.651 8.095 49.769 1.00 83.94 407 PHE A C 1
ATOM 3206 O O . PHE A 1 407 ? -22.812 8.182 50.182 1.00 83.94 407 PHE A O 1
ATOM 3213 N N . LEU A 1 408 ? -20.799 9.119 49.798 1.00 84.12 408 LEU A N 1
ATOM 3214 C CA . LEU A 1 408 ? -21.156 10.440 50.304 1.00 84.12 408 LEU A CA 1
ATOM 3215 C C . LEU A 1 408 ? -22.225 11.108 49.419 1.00 84.12 408 LEU A C 1
ATOM 3217 O O . LEU A 1 408 ? -23.271 11.519 49.925 1.00 84.12 408 LEU A O 1
ATOM 3221 N N . ARG A 1 409 ? -22.048 11.096 48.089 1.00 85.12 409 ARG A N 1
ATOM 3222 C CA . ARG A 1 409 ? -23.024 11.622 47.114 1.00 85.12 409 ARG A CA 1
ATOM 3223 C C . ARG A 1 409 ? -24.400 10.969 47.259 1.00 85.12 409 ARG A C 1
ATOM 3225 O O . ARG A 1 409 ? -25.424 11.645 47.165 1.00 85.12 409 ARG A O 1
ATOM 3232 N N . ARG A 1 410 ? -24.443 9.653 47.495 1.00 81.00 410 ARG A N 1
ATOM 3233 C CA . ARG A 1 410 ? -25.696 8.898 47.685 1.00 81.00 410 ARG A CA 1
ATOM 3234 C C . ARG A 1 410 ? -26.427 9.294 48.970 1.00 81.00 410 ARG A C 1
ATOM 3236 O O . ARG A 1 410 ? -27.655 9.358 48.955 1.00 81.00 410 ARG A O 1
ATOM 3243 N N . GLN A 1 411 ? -25.705 9.589 50.054 1.00 79.06 411 GLN A N 1
ATOM 3244 C CA . GLN A 1 411 ? -26.302 10.095 51.297 1.00 79.06 411 GLN A CA 1
ATOM 3245 C C . GLN A 1 411 ? -26.828 11.528 51.151 1.00 79.06 411 GLN A C 1
ATOM 3247 O O . GLN A 1 411 ? -27.926 11.828 51.628 1.00 79.06 411 GLN A O 1
ATOM 3252 N N . GLU A 1 412 ? -26.085 12.405 50.473 1.00 79.94 412 GLU A N 1
ATOM 3253 C CA . GLU A 1 412 ? -26.512 13.788 50.230 1.00 79.94 412 GLU A CA 1
ATOM 3254 C C . GLU A 1 412 ? -27.761 13.828 49.341 1.00 79.94 412 GLU A C 1
ATOM 3256 O O . GLU A 1 412 ? -28.768 14.413 49.738 1.00 79.94 412 GLU A O 1
ATOM 3261 N N . TRP A 1 413 ? -27.773 13.082 48.230 1.00 81.81 413 TRP A N 1
ATOM 3262 C CA . TRP A 1 413 ? -28.957 12.926 47.377 1.00 81.81 413 TRP A CA 1
ATOM 3263 C C . TRP A 1 413 ? -30.170 12.365 48.138 1.00 81.81 413 TRP A C 1
ATOM 3265 O O . TRP A 1 413 ? -31.275 12.894 48.023 1.00 81.81 413 TRP A O 1
ATOM 3275 N N . LEU A 1 414 ? -29.983 11.333 48.972 1.00 81.00 414 LEU A N 1
ATOM 3276 C CA . LEU A 1 414 ? -31.065 10.784 49.801 1.00 81.00 414 LEU A CA 1
ATOM 3277 C C . LEU A 1 414 ? -31.607 11.822 50.803 1.00 81.00 414 LEU A C 1
ATOM 3279 O O . LEU A 1 414 ? -32.790 11.793 51.149 1.00 81.00 414 LEU A O 1
ATOM 3283 N N . THR A 1 415 ? -30.760 12.747 51.257 1.00 81.50 415 THR A N 1
ATOM 3284 C CA . THR A 1 415 ? -31.139 13.841 52.158 1.00 81.50 415 THR A CA 1
ATOM 3285 C C . THR A 1 415 ? -31.912 14.934 51.414 1.00 81.50 415 THR A C 1
ATOM 3287 O O . THR A 1 415 ? -32.976 15.337 51.886 1.00 81.50 415 THR A O 1
ATOM 3290 N N . GLU A 1 416 ? -31.460 15.349 50.225 1.00 82.00 416 GLU A N 1
ATOM 3291 C CA . GLU A 1 416 ? -32.199 16.272 49.348 1.00 82.00 416 GLU A CA 1
ATOM 3292 C C . GLU A 1 416 ? -33.582 15.715 48.972 1.00 82.00 416 GLU A C 1
ATOM 3294 O O . GLU A 1 416 ? -34.588 16.420 49.073 1.00 82.00 416 GLU A O 1
ATOM 3299 N N . VAL A 1 417 ? -33.665 14.431 48.603 1.00 81.06 417 VAL A N 1
ATOM 3300 C CA . VAL A 1 417 ? -34.934 13.762 48.270 1.00 81.06 417 VAL A CA 1
ATOM 3301 C C . VAL A 1 417 ? -35.880 13.734 49.472 1.00 81.06 417 VAL A C 1
ATOM 3303 O O . VAL A 1 417 ? -37.056 14.065 49.319 1.00 81.06 417 VAL A O 1
ATOM 3306 N N . LYS A 1 418 ? -35.390 13.423 50.681 1.00 82.06 418 LYS A N 1
ATOM 3307 C CA . LYS A 1 418 ? -36.200 13.481 51.914 1.00 82.06 418 LYS A CA 1
ATOM 3308 C C . LYS A 1 418 ? -36.734 14.891 52.195 1.00 82.06 418 LYS A C 1
ATOM 3310 O O . LYS A 1 418 ? -37.915 15.034 52.506 1.00 82.06 418 LYS A O 1
ATOM 3315 N N . GLN A 1 419 ? -35.912 15.930 52.033 1.00 83.75 419 GLN A N 1
ATOM 3316 C CA . GLN A 1 419 ? -36.348 17.326 52.191 1.00 83.75 419 GLN A CA 1
ATOM 3317 C C . GLN A 1 419 ? -37.376 17.737 51.122 1.00 83.75 419 GLN A C 1
ATOM 3319 O O . GLN A 1 419 ? -38.382 18.369 51.441 1.00 83.75 419 GLN A O 1
ATOM 3324 N N . SER A 1 420 ? -37.160 17.345 49.863 1.00 81.94 420 SER A N 1
ATOM 3325 C CA . SER A 1 420 ? -38.069 17.627 48.744 1.00 81.94 420 SER A CA 1
ATOM 3326 C C . SER A 1 420 ? -39.435 16.951 48.919 1.00 81.94 420 SER A C 1
ATOM 3328 O O . SER A 1 420 ? -40.478 17.563 48.671 1.00 81.94 420 SER A O 1
ATOM 3330 N N . VAL A 1 421 ? -39.445 15.716 49.430 1.00 84.38 421 VAL A N 1
ATOM 3331 C CA . VAL A 1 421 ? -40.671 14.988 49.776 1.00 84.38 421 VAL A CA 1
ATOM 3332 C C . VAL A 1 421 ? -41.400 15.648 50.950 1.00 84.38 421 VAL A C 1
ATOM 3334 O O . VAL A 1 421 ? -42.595 15.902 50.817 1.00 84.38 421 VAL A O 1
ATOM 3337 N N . SER A 1 422 ? -40.703 16.024 52.034 1.00 82.00 422 SER A N 1
ATOM 3338 C CA . SER A 1 422 ? -41.305 16.769 53.162 1.00 82.00 422 SER A CA 1
ATOM 3339 C C . SER A 1 422 ? -41.983 18.052 52.685 1.00 82.00 422 SER A C 1
ATOM 3341 O O . SER A 1 422 ? -43.173 18.258 52.911 1.00 82.00 422 SER A O 1
ATOM 3343 N N . LYS A 1 423 ? -41.260 18.867 51.909 1.00 85.31 423 LYS A N 1
ATOM 3344 C CA . LYS A 1 423 ? -41.775 20.118 51.344 1.00 85.31 423 LYS A CA 1
ATOM 3345 C C . LYS A 1 423 ? -42.968 19.893 50.409 1.00 85.31 423 LYS A C 1
ATOM 3347 O O . LYS A 1 423 ? -43.893 20.703 50.374 1.00 85.31 423 LYS A O 1
ATOM 3352 N N . SER A 1 424 ? -42.974 18.790 49.662 1.00 82.56 424 SER A N 1
ATOM 3353 C CA . SER A 1 424 ? -44.106 18.420 48.806 1.00 82.56 424 SER A CA 1
ATOM 3354 C C . SER A 1 424 ? -45.332 18.038 49.642 1.00 82.56 424 SER A C 1
ATOM 3356 O O . SER A 1 424 ? -46.420 18.562 49.393 1.00 82.56 424 SER A O 1
ATOM 3358 N N . ALA A 1 425 ? -45.150 17.222 50.685 1.00 84.50 425 ALA A N 1
ATOM 3359 C CA . ALA A 1 425 ? -46.196 16.875 51.646 1.00 84.50 425 ALA A CA 1
ATOM 3360 C C . ALA A 1 425 ? -46.775 18.123 52.341 1.00 84.50 425 ALA A C 1
ATOM 3362 O O . ALA A 1 425 ? -47.993 18.284 52.396 1.00 84.50 425 ALA A O 1
ATOM 3363 N N . GLU A 1 426 ? -45.922 19.056 52.778 1.00 84.94 426 GLU A N 1
ATOM 3364 C CA . GLU A 1 426 ? -46.322 20.353 53.342 1.00 84.94 426 GLU A CA 1
ATOM 3365 C C . GLU A 1 426 ? -47.201 21.159 52.368 1.00 84.94 426 GLU A C 1
ATOM 3367 O O . GLU A 1 426 ? -48.246 21.679 52.766 1.00 84.94 426 GLU A O 1
ATOM 3372 N N . THR A 1 427 ? -46.841 21.231 51.078 1.00 86.62 427 THR A N 1
ATOM 3373 C CA . THR A 1 427 ? -47.669 21.944 50.085 1.00 86.62 427 THR A CA 1
ATOM 3374 C C . THR A 1 427 ? -49.019 21.273 49.828 1.00 86.62 427 THR A C 1
ATOM 3376 O O . THR A 1 427 ? -50.026 21.977 49.726 1.00 86.62 427 THR A O 1
ATOM 3379 N N . MET A 1 428 ? -49.083 19.937 49.792 1.00 81.12 428 MET A N 1
ATOM 3380 C CA . MET A 1 428 ? -50.348 19.210 49.621 1.00 81.12 428 MET A CA 1
ATOM 3381 C C . MET A 1 428 ? -51.244 19.332 50.860 1.00 81.12 428 MET A C 1
ATOM 3383 O O . MET A 1 428 ? -52.442 19.586 50.726 1.00 81.12 428 MET A O 1
ATOM 3387 N N . ALA A 1 429 ? -50.671 19.268 52.065 1.00 82.62 429 ALA A N 1
ATOM 3388 C CA . ALA A 1 429 ? -51.380 19.579 53.305 1.00 82.62 429 ALA A CA 1
ATOM 3389 C C . ALA A 1 429 ? -51.898 21.031 53.313 1.00 82.62 429 ALA A C 1
ATOM 3391 O O . ALA A 1 429 ? -53.020 21.290 53.750 1.00 82.62 429 ALA A O 1
ATOM 3392 N N . GLY A 1 430 ? -51.129 21.980 52.769 1.00 84.88 430 GLY A N 1
ATOM 3393 C CA . GLY A 1 430 ? -51.568 23.359 52.538 1.00 84.88 430 GLY A CA 1
ATOM 3394 C C . GLY A 1 430 ? -52.807 23.457 51.638 1.00 84.88 430 GLY A C 1
ATOM 3395 O O . GLY A 1 430 ? -53.759 24.157 51.986 1.00 84.88 430 GLY A O 1
ATOM 3396 N N . TRP A 1 431 ? -52.842 22.718 50.524 1.00 83.50 431 TRP A N 1
ATOM 3397 C CA . TRP A 1 431 ? -54.006 22.669 49.627 1.00 83.50 431 TRP A CA 1
ATOM 3398 C C . TRP A 1 431 ? -55.237 22.042 50.292 1.00 83.50 431 TRP A C 1
ATOM 3400 O O . TRP A 1 431 ? -56.329 22.602 50.190 1.00 83.50 431 TRP A O 1
ATOM 3410 N N . ILE A 1 432 ? -55.067 20.932 51.021 1.00 81.75 432 ILE A N 1
ATOM 3411 C CA . ILE A 1 432 ? -56.151 20.272 51.770 1.00 81.75 432 ILE A CA 1
ATOM 3412 C C . ILE A 1 432 ? -56.739 21.233 52.816 1.00 81.75 432 ILE A C 1
ATOM 3414 O O . ILE A 1 432 ? -57.957 21.404 52.886 1.00 81.75 432 ILE A O 1
ATOM 3418 N N . ASN A 1 433 ? -55.889 21.939 53.568 1.00 82.81 433 ASN A N 1
ATOM 3419 C CA . ASN A 1 433 ? -56.323 22.949 54.536 1.00 82.81 433 ASN A CA 1
ATOM 3420 C C . ASN A 1 433 ? -57.064 24.128 53.877 1.00 82.81 433 ASN A C 1
ATOM 3422 O O . ASN A 1 433 ? -58.057 24.615 54.425 1.00 82.81 433 ASN A O 1
ATOM 3426 N N . GLN A 1 434 ? -56.625 24.581 52.697 1.00 83.62 434 GLN A N 1
ATOM 3427 C CA . GLN A 1 434 ? -57.296 25.651 51.953 1.00 83.62 434 GLN A CA 1
ATOM 3428 C C . GLN A 1 434 ? -58.681 25.218 51.447 1.00 83.62 434 GLN A C 1
ATOM 3430 O O . GLN A 1 434 ? -59.653 25.951 51.637 1.00 83.62 434 GLN A O 1
ATOM 3435 N N . GLU A 1 435 ? -58.793 24.029 50.853 1.00 83.25 435 GLU A N 1
ATOM 3436 C CA . GLU A 1 435 ? -60.065 23.456 50.392 1.00 83.25 435 GLU A CA 1
ATOM 3437 C C . GLU A 1 435 ? -61.035 23.243 51.565 1.00 83.25 435 GLU A C 1
ATOM 3439 O O . GLU A 1 435 ? -62.188 23.678 51.513 1.00 83.25 435 GLU A O 1
ATOM 3444 N N . GLN A 1 436 ? -60.562 22.679 52.682 1.00 81.19 436 GLN A N 1
ATOM 3445 C CA . GLN A 1 436 ? -61.383 22.516 53.882 1.00 81.19 436 GLN A CA 1
ATOM 3446 C C . GLN A 1 436 ? -61.845 23.874 54.442 1.00 81.19 436 GLN A C 1
ATOM 3448 O O . GLN A 1 436 ? -62.996 24.005 54.861 1.00 81.19 436 GLN A O 1
ATOM 3453 N N . HIS A 1 437 ? -61.009 24.919 54.393 1.00 82.62 437 HIS A N 1
ATOM 3454 C CA . HIS A 1 437 ? -61.422 26.275 54.768 1.00 82.62 437 HIS A CA 1
ATOM 3455 C C . HIS A 1 437 ? -62.507 26.836 53.831 1.00 82.62 437 HIS A C 1
ATOM 3457 O O . HIS A 1 437 ? -63.466 27.449 54.309 1.00 82.62 437 HIS A O 1
ATOM 3463 N N . VAL A 1 438 ? -62.405 26.612 52.515 1.00 82.75 438 VAL A N 1
ATOM 3464 C CA . VAL A 1 438 ? -63.428 27.028 51.536 1.00 82.75 438 VAL A CA 1
ATOM 3465 C C . VAL A 1 438 ? -64.753 26.304 51.789 1.00 82.75 438 VAL A C 1
ATOM 3467 O O . VAL A 1 438 ? -65.785 26.973 51.893 1.00 82.75 438 VAL A O 1
ATOM 3470 N N . ARG A 1 439 ? -64.734 24.979 51.989 1.00 80.38 439 ARG A N 1
ATOM 3471 C CA . ARG A 1 439 ? -65.925 24.182 52.343 1.00 80.38 439 ARG A CA 1
ATOM 3472 C C . ARG A 1 439 ? -66.576 24.672 53.632 1.00 80.38 439 ARG A C 1
ATOM 3474 O O . ARG A 1 439 ? -67.765 24.983 53.631 1.00 80.38 439 ARG A O 1
ATOM 3481 N N . ASN A 1 440 ? -65.791 24.846 54.697 1.00 80.75 440 ASN A N 1
ATOM 3482 C CA . ASN A 1 440 ? -66.276 25.354 55.983 1.00 80.75 440 ASN A CA 1
ATOM 3483 C C . ASN A 1 440 ? -66.885 26.768 55.847 1.00 80.75 440 ASN A C 1
ATOM 3485 O O . ASN A 1 440 ? -67.872 27.092 56.509 1.00 80.75 440 ASN A O 1
ATOM 3489 N N . LYS A 1 441 ? -66.328 27.627 54.981 1.00 81.00 441 LYS A N 1
ATOM 3490 C CA . LYS A 1 441 ? -66.841 28.984 54.719 1.00 81.00 441 LYS A CA 1
ATOM 3491 C C . LYS A 1 441 ? -68.125 28.982 53.881 1.00 81.00 441 LYS A C 1
ATOM 3493 O O . LYS A 1 441 ? -69.005 29.804 54.128 1.00 81.00 441 LYS A O 1
ATOM 3498 N N . TRP A 1 442 ? -68.257 28.062 52.926 1.00 82.25 442 TRP A N 1
ATOM 3499 C CA . TRP A 1 442 ? -69.483 27.849 52.150 1.00 82.25 442 TRP A CA 1
ATOM 3500 C C . TRP A 1 442 ? -70.610 27.278 53.024 1.00 82.25 442 TRP A C 1
ATOM 3502 O O . TRP A 1 442 ? -71.701 27.848 53.058 1.00 82.25 442 TRP A O 1
ATOM 3512 N N . GLN A 1 443 ? -70.321 26.245 53.821 1.00 77.69 443 GLN A N 1
ATOM 3513 C CA . GLN A 1 443 ? -71.248 25.650 54.788 1.00 77.69 443 GLN A CA 1
ATOM 3514 C C . GLN A 1 443 ? -71.769 26.700 55.783 1.00 77.69 443 GLN A C 1
ATOM 3516 O O . GLN A 1 443 ? -72.975 26.804 55.979 1.00 77.69 443 GLN A O 1
ATOM 3521 N N . LYS A 1 444 ? -70.894 27.558 56.332 1.00 78.25 444 LYS A N 1
ATOM 3522 C CA . LYS A 1 444 ? -71.293 28.690 57.195 1.00 78.25 444 LYS A CA 1
ATOM 3523 C C . LYS A 1 444 ? -72.132 29.768 56.498 1.00 78.25 444 LYS A C 1
ATOM 3525 O O . LYS A 1 444 ? -72.778 30.548 57.185 1.00 78.25 444 LYS A O 1
ATOM 3530 N N . LYS A 1 445 ? -72.104 29.862 55.163 1.00 77.94 445 LYS A N 1
ATOM 3531 C CA . LYS A 1 445 ? -72.841 30.886 54.401 1.00 77.94 445 LYS A CA 1
ATOM 3532 C C . LYS A 1 445 ? -74.205 30.400 53.894 1.00 77.94 445 LYS A C 1
ATOM 3534 O O . LYS A 1 445 ? -75.106 31.217 53.748 1.00 77.94 445 LYS A O 1
ATOM 3539 N N . TYR A 1 446 ? -74.348 29.104 53.611 1.00 74.75 446 TYR A N 1
ATOM 3540 C CA . TYR A 1 446 ? -75.552 28.535 52.982 1.00 74.75 446 TYR A CA 1
ATOM 3541 C C . TYR A 1 446 ? -76.220 27.411 53.796 1.00 74.75 446 TYR A C 1
ATOM 3543 O O . TYR A 1 446 ? -77.378 27.080 53.544 1.00 74.75 446 TYR A O 1
ATOM 3551 N N . GLY A 1 447 ? -75.532 26.842 54.792 1.00 70.00 447 GLY A N 1
ATOM 3552 C CA . GLY A 1 447 ? -76.011 25.708 55.590 1.00 70.00 447 GLY A CA 1
ATOM 3553 C C . GLY A 1 447 ? -77.195 26.016 56.508 1.00 70.00 447 GLY A C 1
ATOM 3554 O O . GLY A 1 447 ? -77.982 25.122 56.803 1.00 70.00 447 GLY A O 1
ATOM 3555 N N . ASP A 1 448 ? -77.367 27.266 56.940 1.00 66.44 448 ASP A N 1
ATOM 3556 C CA . ASP A 1 448 ? -78.537 27.673 57.733 1.00 66.44 448 ASP A CA 1
ATOM 3557 C C . ASP A 1 448 ? -79.809 27.848 56.887 1.00 66.44 448 ASP A C 1
ATOM 3559 O O . ASP A 1 448 ? -80.910 27.699 57.408 1.00 66.44 448 ASP A O 1
ATOM 3563 N N . SER A 1 449 ? -79.680 28.102 55.580 1.00 69.62 449 SER A N 1
ATOM 3564 C CA . SER A 1 449 ? -80.823 28.277 54.668 1.00 69.62 449 SER A CA 1
ATOM 3565 C C . SER A 1 449 ? -81.404 26.956 54.149 1.00 69.62 449 SER A C 1
ATOM 3567 O O . SER A 1 449 ? -82.543 26.925 53.693 1.00 69.62 449 SER A O 1
ATOM 3569 N N . LEU A 1 450 ? -80.626 25.870 54.189 1.00 61.97 450 LEU A N 1
ATOM 3570 C CA . LEU A 1 450 ? -80.982 24.549 53.665 1.00 61.97 450 LEU A CA 1
ATOM 3571 C C . LEU A 1 450 ? -80.442 23.478 54.617 1.00 61.97 450 LEU A C 1
ATOM 3573 O O . LEU A 1 450 ? -79.265 23.135 54.559 1.00 61.97 450 LEU A O 1
ATOM 3577 N N . GLY A 1 451 ? -81.300 22.920 55.478 1.00 63.88 451 GLY A N 1
ATOM 3578 C CA . GLY A 1 451 ? -80.873 22.043 56.581 1.00 63.88 451 GLY A CA 1
ATOM 3579 C C . GLY A 1 451 ? -80.020 20.833 56.169 1.00 63.88 451 GLY A C 1
ATOM 3580 O O . GLY A 1 451 ? -79.107 20.461 56.901 1.00 63.88 451 GLY A O 1
ATOM 3581 N N . GLN A 1 452 ? -80.243 20.269 54.974 1.00 63.31 452 GLN A N 1
ATOM 3582 C CA . GLN A 1 452 ? -79.414 19.181 54.432 1.00 63.31 452 GLN A CA 1
ATOM 3583 C C . GLN A 1 452 ? -77.966 19.610 54.134 1.00 63.31 452 GLN A C 1
ATOM 3585 O O . GLN A 1 452 ? -77.060 18.793 54.240 1.00 63.31 452 GLN A O 1
ATOM 3590 N N . LEU A 1 453 ? -77.697 20.885 53.824 1.00 59.97 453 LEU A N 1
ATOM 3591 C CA . LEU A 1 453 ? -76.330 21.365 53.576 1.00 59.97 453 LEU A CA 1
ATOM 3592 C C . LEU A 1 453 ? -75.450 21.356 54.835 1.00 59.97 453 LEU A C 1
ATOM 3594 O O . LEU A 1 453 ? -74.228 21.429 54.715 1.00 59.97 453 LEU A O 1
ATOM 3598 N N . LYS A 1 454 ? -76.025 21.207 56.039 1.00 61.91 454 LYS A N 1
ATOM 3599 C CA . LYS A 1 454 ? -75.235 21.089 57.273 1.00 61.91 454 LYS A CA 1
ATOM 3600 C C . LYS A 1 454 ? -74.411 19.800 57.330 1.00 61.91 454 LYS A C 1
ATOM 3602 O O . LYS A 1 454 ? -73.320 19.849 57.889 1.00 61.91 454 LYS A O 1
ATOM 3607 N N . SER A 1 455 ? -74.854 18.702 56.707 1.00 60.50 455 SER A N 1
ATOM 3608 C CA . SER A 1 455 ? -74.075 17.453 56.624 1.00 60.50 455 SER A CA 1
ATOM 3609 C C . SER A 1 455 ? -73.051 17.422 55.482 1.00 60.50 455 SER A C 1
ATOM 3611 O O . SER A 1 455 ? -72.161 16.584 55.507 1.00 60.50 455 SER A O 1
ATOM 3613 N N . PHE A 1 456 ? -73.119 18.336 54.507 1.00 61.09 456 PHE A N 1
ATOM 3614 C CA . PHE A 1 456 ? -72.194 18.385 53.359 1.00 61.09 456 PHE A CA 1
ATOM 3615 C C . PHE A 1 456 ? -70.913 19.209 53.617 1.00 61.09 456 PHE A C 1
ATOM 3617 O O . PHE A 1 456 ? -70.277 19.698 52.683 1.00 61.09 456 PHE A O 1
ATOM 3624 N N . GLY A 1 457 ? -70.516 19.377 54.882 1.00 57.41 457 GLY A N 1
ATOM 3625 C CA . GLY A 1 457 ? -69.285 20.075 55.258 1.00 57.41 457 GLY A CA 1
ATOM 3626 C C . GLY A 1 457 ? -68.591 19.429 56.454 1.00 57.41 457 GLY A C 1
ATOM 3627 O O . GLY A 1 457 ? -68.932 19.698 57.604 1.00 57.41 457 GLY A O 1
ATOM 3628 N N . GLY A 1 458 ? -67.594 18.593 56.169 1.00 59.50 458 GLY A N 1
ATOM 3629 C CA . GLY A 1 458 ? -66.729 17.969 57.169 1.00 59.50 458 GLY A CA 1
ATOM 3630 C C . GLY A 1 458 ? -65.944 16.797 56.583 1.00 59.50 458 GLY A C 1
ATOM 3631 O O . GLY A 1 458 ? -66.542 15.908 55.998 1.00 59.50 458 GLY A O 1
ATOM 3632 N N . HIS A 1 459 ? -64.620 16.821 56.746 1.00 56.25 459 HIS A N 1
ATOM 3633 C CA . HIS A 1 459 ? -63.647 15.726 56.571 1.00 56.25 459 HIS A CA 1
ATOM 3634 C C . HIS A 1 459 ? -63.554 14.922 55.252 1.00 56.25 459 HIS A C 1
ATOM 3636 O O . HIS A 1 459 ? -62.482 14.370 55.017 1.00 56.25 459 HIS A O 1
ATOM 3642 N N . ASP A 1 460 ? -64.543 14.911 54.353 1.00 57.84 460 ASP A N 1
ATOM 3643 C CA . ASP A 1 460 ? -64.488 14.197 53.056 1.00 57.84 460 ASP A CA 1
ATOM 3644 C C . ASP A 1 460 ? -63.614 14.912 51.993 1.00 57.84 460 ASP A C 1
ATOM 3646 O O . ASP A 1 460 ? -64.011 15.157 50.848 1.00 57.84 460 ASP A O 1
ATOM 3650 N N . SER A 1 461 ? -62.396 15.297 52.372 1.00 61.81 461 SER A N 1
ATOM 3651 C CA . SER A 1 461 ? -61.321 15.730 51.474 1.00 61.81 461 SER A CA 1
ATOM 3652 C C . SER A 1 461 ? -60.312 14.584 51.309 1.00 61.81 461 SER A C 1
ATOM 3654 O O . SER A 1 461 ? -59.809 14.105 52.327 1.00 61.81 461 SER A O 1
ATOM 3656 N N . PRO A 1 462 ? -59.978 14.138 50.082 1.00 61.78 462 PRO A N 1
ATOM 3657 C CA . PRO A 1 462 ? -59.077 13.004 49.887 1.00 61.78 462 PRO A CA 1
ATOM 3658 C C . PRO A 1 462 ? -57.669 13.316 50.415 1.00 61.78 462 PRO A C 1
ATOM 3660 O O . PRO A 1 462 ? -56.994 14.222 49.926 1.00 61.78 462 PRO A O 1
ATOM 3663 N N . SER A 1 463 ? -57.223 12.551 51.411 1.00 62.34 463 SER A N 1
ATOM 3664 C CA . SER A 1 463 ? -55.882 12.652 51.987 1.00 62.34 463 SER A CA 1
ATOM 3665 C C . SER A 1 463 ? -54.837 12.058 51.042 1.00 62.34 463 SER A C 1
ATOM 3667 O O . SER A 1 463 ? -54.874 10.860 50.758 1.00 62.34 463 SER A O 1
ATOM 3669 N N . VAL A 1 464 ? -53.883 12.876 50.594 1.00 68.25 464 VAL A N 1
ATOM 3670 C CA . VAL A 1 464 ? -52.712 12.421 49.832 1.00 68.25 464 VAL A CA 1
ATOM 3671 C C . VAL A 1 464 ? -51.514 12.358 50.775 1.00 68.25 464 VAL A C 1
ATOM 3673 O O . VAL A 1 464 ? -51.019 13.392 51.219 1.00 68.25 464 VAL A O 1
ATOM 3676 N N . ASP A 1 465 ? -51.064 11.144 51.083 1.00 68.50 465 ASP A N 1
ATOM 3677 C CA . ASP A 1 465 ? -49.824 10.888 51.820 1.00 68.50 465 ASP A CA 1
ATOM 3678 C C . ASP A 1 465 ? -48.661 10.774 50.819 1.00 68.50 465 ASP A C 1
ATOM 3680 O O . ASP A 1 465 ? -48.741 10.023 49.844 1.00 68.50 465 ASP A O 1
ATOM 3684 N N . VAL A 1 466 ? -47.591 11.542 51.039 1.00 73.88 466 VAL A N 1
ATOM 3685 C CA . VAL A 1 466 ? -46.397 11.568 50.179 1.00 73.88 466 VAL A CA 1
ATOM 3686 C C . VAL A 1 466 ? -45.234 10.905 50.919 1.00 73.88 466 VAL A C 1
ATOM 3688 O O . VAL A 1 466 ? -44.283 11.557 51.344 1.00 73.88 466 VAL A O 1
ATOM 3691 N N . SER A 1 467 ? -45.327 9.588 51.090 1.00 69.62 467 SER A N 1
ATOM 3692 C CA . SER A 1 467 ? -44.329 8.783 51.802 1.00 69.62 467 SER A CA 1
ATOM 3693 C C . SER A 1 467 ? -43.318 8.110 50.863 1.00 69.62 467 SER A C 1
ATOM 3695 O O . SER A 1 467 ? -43.672 7.562 49.817 1.00 69.62 467 SER A O 1
ATOM 3697 N N . LEU A 1 468 ? -42.040 8.095 51.264 1.00 74.31 468 LEU A N 1
ATOM 3698 C CA . LEU A 1 468 ? -40.970 7.381 50.555 1.00 74.31 468 LEU A CA 1
ATOM 3699 C C . LEU A 1 468 ? -41.096 5.864 50.756 1.00 74.31 468 LEU A C 1
ATOM 3701 O O . LEU A 1 468 ? -40.654 5.308 51.765 1.00 74.31 468 LEU A O 1
ATOM 3705 N N . LEU A 1 469 ? -41.670 5.185 49.762 1.00 58.03 469 LEU A N 1
ATOM 3706 C CA . LEU A 1 469 ? -41.619 3.727 49.661 1.00 58.03 469 LEU A CA 1
ATOM 3707 C C . LEU A 1 469 ? -40.152 3.262 49.591 1.00 58.03 469 LEU A C 1
ATOM 3709 O O . LEU A 1 469 ? -39.346 3.848 48.874 1.00 58.03 469 LEU A O 1
ATOM 3713 N N . TYR A 1 470 ? -39.830 2.194 50.329 1.00 56.12 470 TYR A N 1
ATOM 3714 C CA . TYR A 1 470 ? -38.471 1.664 50.546 1.00 56.12 470 TYR A CA 1
ATOM 3715 C C . TYR A 1 470 ? -37.517 2.551 51.372 1.00 56.12 470 TYR A C 1
ATOM 3717 O O . TYR A 1 470 ? -36.388 2.817 50.977 1.00 56.12 470 TYR A O 1
ATOM 3725 N N . SER A 1 471 ? -37.918 2.881 52.605 1.00 51.59 471 SER A N 1
ATOM 3726 C CA . SER A 1 471 ? -36.982 3.239 53.691 1.00 51.59 471 SER A CA 1
ATOM 3727 C C . SER A 1 471 ? -36.802 2.099 54.711 1.00 51.59 471 SER A C 1
ATOM 3729 O O . SER A 1 471 ? -36.723 2.348 55.914 1.00 51.59 471 SER A O 1
ATOM 3731 N N . ARG A 1 472 ? -36.756 0.836 54.254 1.00 44.06 472 ARG A N 1
ATOM 3732 C CA . ARG A 1 472 ? -36.374 -0.302 55.110 1.00 44.06 472 ARG A CA 1
ATOM 3733 C C . ARG A 1 472 ? -34.858 -0.462 55.054 1.00 44.06 472 ARG A C 1
ATOM 3735 O O . ARG A 1 472 ? -34.289 -0.524 53.969 1.00 44.06 472 ARG A O 1
ATOM 3742 N N . GLU A 1 473 ? -34.218 -0.470 56.213 1.00 50.56 473 GLU A N 1
ATOM 3743 C CA . GLU A 1 473 ? -32.768 -0.327 56.331 1.00 50.56 473 GLU A CA 1
ATOM 3744 C C . GLU A 1 473 ? -32.021 -1.517 55.713 1.00 50.56 473 GLU A C 1
ATOM 3746 O O . GLU A 1 473 ? -32.114 -2.649 56.179 1.00 50.56 473 GLU A O 1
ATOM 3751 N N . SER A 1 474 ? -31.243 -1.248 54.667 1.00 43.41 474 SER A N 1
ATOM 3752 C CA . SER A 1 474 ? -30.163 -2.116 54.193 1.00 43.41 474 SER A CA 1
ATOM 3753 C C . SER A 1 474 ? -28.862 -1.336 54.330 1.00 43.41 474 SER A C 1
ATOM 3755 O O . SER A 1 474 ? -28.444 -0.666 53.390 1.00 43.41 474 SER A O 1
ATOM 3757 N N . SER A 1 475 ? -28.333 -1.333 55.562 1.00 52.66 475 SER A N 1
ATOM 3758 C CA . SER A 1 475 ? -26.970 -0.937 55.969 1.00 52.66 475 SER A CA 1
ATOM 3759 C C . SER A 1 475 ? -26.214 -0.021 54.993 1.00 52.66 475 SER A C 1
ATOM 3761 O O . SER A 1 475 ? -25.188 -0.401 54.431 1.00 52.66 475 SER A O 1
ATOM 3763 N N . MET A 1 476 ? -26.715 1.199 54.776 1.00 54.50 476 MET A N 1
ATOM 3764 C CA . MET A 1 476 ? -26.052 2.140 53.874 1.00 54.50 476 MET A CA 1
ATOM 3765 C C . MET A 1 476 ? -24.751 2.619 54.525 1.00 54.50 476 MET A C 1
ATOM 3767 O O . MET A 1 476 ? -24.781 3.183 55.621 1.00 54.50 476 MET A O 1
ATOM 3771 N N . TYR A 1 477 ? -23.619 2.366 53.866 1.00 65.88 477 TYR A N 1
ATOM 3772 C CA . TYR A 1 477 ? -22.283 2.647 54.388 1.00 65.88 477 TYR A CA 1
ATOM 3773 C C . TYR A 1 477 ? -22.128 4.118 54.808 1.00 65.88 477 TYR A C 1
ATOM 3775 O O . TYR A 1 477 ? -22.167 5.025 53.974 1.00 65.88 477 TYR A O 1
ATOM 3783 N N . LYS A 1 478 ? -21.967 4.349 56.118 1.00 67.62 478 LYS A N 1
ATOM 3784 C CA . LYS A 1 478 ? -21.933 5.683 56.739 1.00 67.62 478 LYS A CA 1
ATOM 3785 C C . LYS A 1 478 ? -20.562 6.351 56.588 1.00 67.62 478 LYS A C 1
ATOM 3787 O O . LYS A 1 478 ? -19.826 6.486 57.557 1.00 67.62 478 LYS A O 1
ATOM 3792 N N . VAL A 1 479 ? -20.244 6.768 55.366 1.00 80.06 479 VAL A N 1
ATOM 3793 C CA . VAL A 1 479 ? -19.123 7.675 55.058 1.00 80.06 479 VAL A CA 1
ATOM 3794 C C . VAL A 1 479 ? -19.567 9.120 55.306 1.00 80.06 479 VAL A C 1
ATOM 3796 O O . VAL A 1 479 ? -20.621 9.519 54.813 1.00 80.06 479 VAL A O 1
ATOM 3799 N N . THR A 1 480 ? -18.799 9.914 56.050 1.00 81.94 480 THR A N 1
ATOM 3800 C CA . THR A 1 480 ? -19.081 11.339 56.300 1.00 81.94 480 THR A CA 1
ATOM 3801 C C . THR A 1 480 ? -18.105 12.257 55.557 1.00 81.94 480 THR A C 1
ATOM 3803 O O . THR A 1 480 ? -17.043 11.827 55.109 1.00 81.94 480 THR A O 1
ATOM 3806 N N . ARG A 1 481 ? -18.428 13.558 55.467 1.00 82.19 481 ARG A N 1
ATOM 3807 C CA . ARG A 1 481 ? -17.516 14.589 54.925 1.00 82.19 481 ARG A CA 1
ATOM 3808 C C . ARG A 1 481 ? -16.157 14.597 55.625 1.00 82.19 481 ARG A C 1
ATOM 3810 O O . ARG A 1 481 ? -15.133 14.682 54.959 1.00 82.19 481 ARG A O 1
ATOM 3817 N N . ARG A 1 482 ? -16.150 14.381 56.944 1.00 83.56 482 ARG A N 1
ATOM 3818 C CA . ARG A 1 482 ? -14.920 14.294 57.734 1.00 83.56 482 ARG A CA 1
ATOM 3819 C C . ARG A 1 482 ? -14.066 13.085 57.350 1.00 83.56 482 ARG A C 1
ATOM 3821 O O . ARG A 1 482 ? -12.849 13.180 57.396 1.00 83.56 482 ARG A O 1
ATOM 3828 N N . ASP A 1 483 ? -14.677 11.970 56.956 1.00 83.75 483 ASP A N 1
ATOM 3829 C CA . ASP A 1 483 ? -13.938 10.777 56.529 1.00 83.75 483 ASP A CA 1
ATOM 3830 C C . ASP A 1 483 ? -13.289 10.984 55.153 1.00 83.75 483 ASP A C 1
ATOM 3832 O O . ASP A 1 483 ? -12.151 10.568 54.952 1.00 83.75 483 ASP A O 1
ATOM 3836 N N . MET A 1 484 ? -13.963 11.701 54.243 1.00 84.25 484 MET A N 1
ATOM 3837 C CA . MET A 1 484 ? -13.368 12.162 52.981 1.00 84.25 484 MET A CA 1
ATOM 3838 C C . MET A 1 484 ? -12.232 13.163 53.205 1.00 84.25 484 MET A C 1
ATOM 3840 O O . MET A 1 484 ? -11.182 13.028 52.588 1.00 84.25 484 MET A O 1
ATOM 3844 N N . GLU A 1 485 ? -12.414 14.143 54.092 1.00 84.94 485 GLU A N 1
ATOM 3845 C CA . GLU A 1 485 ? -11.393 15.147 54.427 1.00 84.94 485 GLU A CA 1
ATOM 3846 C C . GLU A 1 485 ? -10.159 14.494 55.070 1.00 84.94 485 GLU A C 1
ATOM 3848 O O . GLU A 1 485 ? -9.044 14.695 54.592 1.00 84.94 485 GLU A O 1
ATOM 3853 N N . ASN A 1 486 ? -10.361 13.611 56.058 1.00 85.44 486 ASN A N 1
ATOM 3854 C CA . ASN A 1 486 ? -9.300 12.780 56.635 1.00 85.44 486 ASN A CA 1
ATOM 3855 C C . ASN A 1 486 ? -8.568 11.969 55.550 1.00 85.44 486 ASN A C 1
ATOM 3857 O O . ASN A 1 486 ? -7.341 11.900 55.563 1.00 85.44 486 ASN A O 1
ATOM 3861 N N . TYR A 1 487 ? -9.300 11.348 54.616 1.00 87.00 487 TYR A N 1
ATOM 3862 C CA . TYR A 1 487 ? -8.701 10.523 53.565 1.00 87.00 487 TYR A CA 1
ATOM 3863 C C . TYR A 1 487 ? -7.852 11.351 52.588 1.00 87.00 487 TYR A C 1
ATOM 3865 O O . TYR A 1 487 ? -6.692 11.026 52.324 1.00 87.00 487 TYR A O 1
ATOM 3873 N N . ILE A 1 488 ? -8.405 12.468 52.119 1.00 85.50 488 ILE A N 1
ATOM 3874 C CA . ILE A 1 488 ? -7.738 13.451 51.261 1.00 85.50 488 ILE A CA 1
ATOM 3875 C C . ILE A 1 488 ? -6.444 13.967 51.918 1.00 85.50 488 ILE A C 1
ATOM 3877 O O . ILE A 1 488 ? -5.420 14.085 51.242 1.00 85.50 488 ILE A O 1
ATOM 3881 N N . ASP A 1 489 ? -6.444 14.212 53.229 1.00 85.06 489 ASP A N 1
ATOM 3882 C CA . ASP A 1 489 ? -5.237 14.623 53.953 1.00 85.06 489 ASP A CA 1
ATOM 3883 C C . ASP A 1 489 ? -4.257 13.453 54.198 1.00 85.06 489 ASP A C 1
ATOM 3885 O O . ASP A 1 489 ? -3.044 13.669 54.169 1.00 85.06 489 ASP A O 1
ATOM 3889 N N . THR A 1 490 ? -4.714 12.196 54.335 1.00 84.56 490 THR A N 1
ATOM 3890 C CA . THR A 1 490 ? -3.791 11.038 54.328 1.00 84.56 490 THR A CA 1
ATOM 3891 C C . THR A 1 490 ? -3.073 10.858 52.990 1.00 84.56 490 THR A C 1
ATOM 3893 O O . THR A 1 490 ? -1.888 10.537 53.000 1.00 84.56 490 THR A O 1
ATOM 3896 N N . LEU A 1 491 ? -3.719 11.142 51.851 1.00 84.25 491 LEU A N 1
ATOM 3897 C CA . LEU A 1 491 ? -3.052 11.130 50.541 1.00 84.25 491 LEU A CA 1
ATOM 3898 C C . LEU A 1 491 ? -1.950 12.195 50.445 1.00 84.25 491 LEU A C 1
ATOM 3900 O O . LEU A 1 491 ? -0.842 11.892 49.997 1.00 84.25 491 LEU A O 1
ATOM 3904 N N . LYS A 1 492 ? -2.204 13.412 50.949 1.00 84.19 492 LYS A N 1
ATOM 3905 C CA . LYS A 1 492 ? -1.183 14.476 51.013 1.00 84.19 492 LYS A CA 1
ATOM 3906 C C . LYS A 1 492 ? 0.009 14.070 51.875 1.00 84.19 492 LYS A C 1
ATOM 3908 O O . LYS A 1 492 ? 1.146 14.195 51.435 1.00 84.19 492 LYS A O 1
ATOM 3913 N N . ASN A 1 493 ? -0.241 13.503 53.056 1.00 85.12 493 ASN A N 1
ATOM 3914 C CA . ASN A 1 493 ? 0.816 13.031 53.958 1.00 85.12 493 ASN A CA 1
ATOM 3915 C C . ASN A 1 493 ? 1.635 11.848 53.397 1.00 85.12 493 ASN A C 1
ATOM 3917 O O . ASN A 1 493 ? 2.741 11.597 53.870 1.00 85.12 493 ASN A O 1
ATOM 3921 N N . LEU A 1 494 ? 1.115 11.129 52.394 1.00 82.94 494 LEU A N 1
ATOM 3922 C CA . LEU A 1 494 ? 1.797 10.033 51.696 1.00 82.94 494 LEU A CA 1
ATOM 3923 C C . LEU A 1 494 ? 2.475 10.476 50.384 1.00 82.94 494 LEU A C 1
ATOM 3925 O O . LEU A 1 494 ? 2.962 9.627 49.631 1.00 82.94 494 LEU A O 1
ATOM 3929 N N . ASN A 1 495 ? 2.533 11.780 50.090 1.00 79.06 495 ASN A N 1
ATOM 3930 C CA . ASN A 1 495 ? 3.022 12.337 48.822 1.00 79.06 495 ASN A CA 1
ATOM 3931 C C . ASN A 1 495 ? 2.338 11.674 47.606 1.00 79.06 495 ASN A C 1
ATOM 3933 O O . ASN A 1 495 ? 3.010 11.103 46.743 1.00 79.06 495 ASN A O 1
ATOM 3937 N N . LEU A 1 496 ? 1.004 11.669 47.602 1.00 78.38 496 LEU A N 1
ATOM 3938 C CA . LEU A 1 496 ? 0.132 11.268 46.489 1.00 78.38 496 LEU A CA 1
ATOM 3939 C C . LEU A 1 496 ? -0.692 12.501 46.087 1.00 78.38 496 LEU A C 1
ATOM 3941 O O . LEU A 1 496 ? -1.861 12.643 46.450 1.00 78.38 496 LEU A O 1
ATOM 3945 N N . GLU A 1 497 ? -0.011 13.494 45.506 1.00 74.38 497 GLU A N 1
ATOM 3946 C CA . GLU A 1 497 ? -0.587 14.826 45.277 1.00 74.38 497 GLU A CA 1
ATOM 3947 C C . GLU A 1 497 ? -1.534 14.864 44.073 1.00 74.38 497 GLU A C 1
ATOM 3949 O O . GLU A 1 497 ? -2.567 15.524 44.148 1.00 74.38 497 GLU A O 1
ATOM 3954 N N . GLU A 1 498 ? -1.227 14.138 42.996 1.00 76.12 498 GLU A N 1
ATOM 3955 C CA . GLU A 1 498 ? -2.015 14.135 41.755 1.00 76.12 498 GLU A CA 1
ATOM 3956 C C . GLU A 1 498 ? -3.401 13.511 41.989 1.00 76.12 498 GLU A C 1
ATOM 3958 O O . GLU A 1 498 ? -4.431 14.139 41.733 1.00 76.12 498 GLU A O 1
ATOM 3963 N N . GLU A 1 499 ? -3.431 12.340 42.629 1.00 79.69 499 GLU A N 1
ATOM 3964 C CA . GLU A 1 499 ? -4.652 11.645 43.040 1.00 79.69 499 GLU A CA 1
ATOM 3965 C C . GLU A 1 499 ? -5.458 12.466 44.059 1.00 79.69 499 GLU A C 1
ATOM 3967 O O . GLU A 1 499 ? -6.693 12.451 44.054 1.00 79.69 499 GLU A O 1
ATOM 3972 N N . CYS A 1 500 ? -4.771 13.203 44.941 1.00 82.19 500 CYS A N 1
ATOM 3973 C CA . CYS A 1 500 ? -5.417 14.057 45.931 1.00 82.19 500 CYS A CA 1
ATOM 3974 C C . CYS A 1 500 ? -6.125 15.252 45.282 1.00 82.19 500 CYS A C 1
ATOM 3976 O O . CYS A 1 500 ? -7.287 15.511 45.610 1.00 82.19 500 CYS A O 1
ATOM 3978 N N . GLU A 1 501 ? -5.479 15.970 44.356 1.00 82.12 501 GLU A N 1
ATOM 3979 C CA . GLU A 1 501 ? -6.094 17.166 43.774 1.00 82.12 501 GLU A CA 1
ATOM 3980 C C . GLU A 1 501 ? -7.236 16.817 42.804 1.00 82.12 501 GLU A C 1
ATOM 3982 O O . GLU A 1 501 ? -8.241 17.535 42.793 1.00 82.12 501 GLU A O 1
ATOM 3987 N N . GLU A 1 502 ? -7.177 15.687 42.082 1.00 83.62 502 GLU A N 1
ATOM 3988 C CA . GLU A 1 502 ? -8.337 15.184 41.326 1.00 83.62 502 GLU A CA 1
ATOM 3989 C C . GLU A 1 502 ? -9.536 14.892 42.245 1.00 83.62 502 GLU A C 1
ATOM 3991 O O . GLU A 1 502 ? -10.654 15.361 41.993 1.00 83.62 502 GLU A O 1
ATOM 3996 N N . LEU A 1 503 ? -9.315 14.175 43.355 1.00 85.56 503 LEU A N 1
ATOM 3997 C CA . LEU A 1 503 ? -10.366 13.884 44.336 1.00 85.56 503 LEU A CA 1
ATOM 3998 C C . LEU A 1 503 ? -10.908 15.163 44.994 1.00 85.56 503 LEU A C 1
ATOM 4000 O O . LEU A 1 503 ? -12.123 15.278 45.186 1.00 85.56 503 LEU A O 1
ATOM 4004 N N . ARG A 1 504 ? -10.058 16.162 45.278 1.00 84.00 504 ARG A N 1
ATOM 4005 C CA . ARG A 1 504 ? -10.504 17.482 45.766 1.00 84.00 504 ARG A CA 1
ATOM 4006 C C . ARG A 1 504 ? -11.389 18.188 44.742 1.00 84.00 504 ARG A C 1
ATOM 4008 O O . ARG A 1 504 ? -12.435 18.713 45.124 1.00 84.00 504 ARG A O 1
ATOM 4015 N N . VAL A 1 505 ? -11.037 18.181 43.453 1.00 85.31 505 VAL A N 1
ATOM 4016 C CA . VAL A 1 505 ? -11.866 18.785 42.391 1.00 85.31 505 VAL A CA 1
ATOM 4017 C C . VAL A 1 505 ? -13.256 18.143 42.331 1.00 85.31 505 VAL A C 1
ATOM 4019 O O . VAL A 1 505 ? -14.247 18.863 42.182 1.00 85.31 505 VAL A O 1
ATOM 4022 N N . GLN A 1 506 ? -13.363 16.823 42.495 1.00 81.75 506 GLN A N 1
ATOM 4023 C CA . GLN A 1 506 ? -14.659 16.134 42.527 1.00 81.75 506 GLN A CA 1
ATOM 4024 C C . GLN A 1 506 ? -15.440 16.414 43.828 1.00 81.75 506 GLN A C 1
ATOM 4026 O O . GLN A 1 506 ? -16.642 16.688 43.777 1.00 81.75 506 GLN A O 1
ATOM 4031 N N . TYR A 1 507 ? -14.768 16.461 44.983 1.00 84.25 507 TYR A N 1
ATOM 4032 C CA . TYR A 1 507 ? -15.375 16.834 46.269 1.00 84.25 507 TYR A CA 1
ATOM 4033 C C . TYR A 1 507 ? -15.952 18.265 46.253 1.00 84.25 507 TYR A C 1
ATOM 4035 O O . TYR A 1 507 ? -17.095 18.484 46.660 1.00 84.25 507 TYR A O 1
ATOM 4043 N N . TYR A 1 508 ? -15.233 19.232 45.669 1.00 81.50 508 TYR A N 1
ATOM 4044 C CA . TYR A 1 508 ? -15.726 20.604 45.470 1.00 81.50 508 TYR A CA 1
ATOM 4045 C C . TYR A 1 508 ? -16.868 20.726 44.444 1.00 81.50 508 TYR A C 1
ATOM 4047 O O . TYR A 1 508 ? -17.580 21.737 44.431 1.00 81.50 508 TYR A O 1
ATOM 4055 N N . GLN A 1 509 ? -17.061 19.741 43.561 1.00 76.81 509 GLN A N 1
ATOM 4056 C CA . GLN A 1 509 ? -18.242 19.695 42.692 1.00 76.81 509 GLN A CA 1
ATOM 4057 C C . GLN A 1 509 ? -19.477 19.209 43.455 1.00 76.81 509 GLN A C 1
ATOM 4059 O O . GLN A 1 509 ? -20.543 19.796 43.277 1.00 76.81 509 GLN A O 1
ATOM 4064 N N . LEU A 1 510 ? -19.325 18.224 44.349 1.00 71.81 510 LEU A N 1
ATOM 4065 C CA . LEU A 1 510 ? -20.398 17.742 45.229 1.00 71.81 510 LEU A CA 1
ATOM 4066 C C . LEU A 1 510 ? -20.990 18.857 46.101 1.00 71.81 510 LEU A C 1
ATOM 4068 O O . LEU A 1 510 ? -22.202 18.945 46.264 1.00 71.81 510 LEU A O 1
ATOM 4072 N N . SER A 1 511 ? -20.148 19.754 46.624 1.00 59.88 511 SER A N 1
ATOM 4073 C CA . SER A 1 511 ? -20.587 20.830 47.521 1.00 59.88 511 SER A CA 1
ATOM 4074 C C . SER A 1 511 ? -21.432 21.933 46.854 1.00 59.88 511 SER A C 1
ATOM 4076 O O . SER A 1 511 ? -21.813 22.891 47.530 1.00 59.88 511 SER A O 1
ATOM 4078 N N . LYS A 1 512 ? -21.703 21.855 45.543 1.00 61.28 512 LYS A N 1
ATOM 4079 C CA . LYS A 1 512 ? -22.517 22.835 44.806 1.00 61.28 512 LYS A CA 1
ATOM 4080 C C . LYS A 1 512 ? -23.986 22.380 44.775 1.00 61.28 512 LYS A C 1
ATOM 4082 O O . LYS A 1 512 ? -24.253 21.287 44.285 1.00 61.28 512 LYS A O 1
ATOM 4087 N N . PRO A 1 513 ? -24.952 23.201 45.234 1.00 52.56 513 PRO A N 1
ATOM 4088 C CA . PRO A 1 513 ? -26.358 22.799 45.286 1.00 52.56 513 PRO A CA 1
ATOM 4089 C C . PRO A 1 513 ? -26.915 22.520 43.884 1.00 52.56 513 PRO A C 1
ATOM 4091 O O . PRO A 1 513 ? -26.706 23.308 42.956 1.00 52.56 513 PRO A O 1
ATOM 4094 N N . VAL A 1 514 ? -27.655 21.419 43.729 1.00 49.31 514 VAL A N 1
ATOM 4095 C CA . VAL A 1 514 ? -28.162 20.977 42.422 1.00 49.31 514 VAL A CA 1
ATOM 4096 C C . VAL A 1 514 ? -29.355 21.837 41.989 1.00 49.31 514 VAL A C 1
ATOM 4098 O O . VAL A 1 514 ? -30.505 21.601 42.362 1.00 49.31 514 VAL A O 1
ATOM 4101 N N . ILE A 1 515 ? -29.091 22.856 41.167 1.00 42.22 515 ILE A N 1
ATOM 4102 C CA . ILE A 1 515 ? -30.132 23.735 40.618 1.00 42.22 515 ILE A CA 1
ATOM 4103 C C . ILE A 1 515 ? -30.923 22.990 39.528 1.00 42.22 515 ILE A C 1
ATOM 4105 O O . ILE A 1 515 ? -30.602 23.059 38.339 1.00 42.22 515 ILE A O 1
ATOM 4109 N N . TYR A 1 516 ? -31.997 22.303 39.928 1.00 40.94 516 TYR A N 1
ATOM 4110 C CA . TYR A 1 5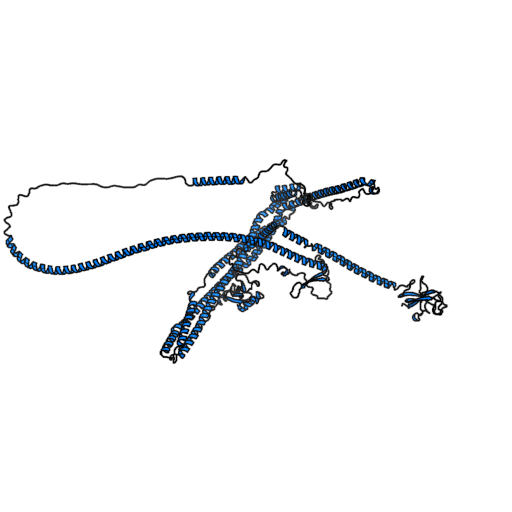16 ? -32.966 21.658 39.031 1.00 40.94 516 TYR A CA 1
ATOM 4111 C C . TYR A 1 516 ? -33.803 22.685 38.237 1.00 40.94 516 TYR A C 1
ATOM 4113 O O . TYR A 1 516 ? -34.995 22.886 38.472 1.00 40.94 516 TYR A O 1
ATOM 4121 N N . ASN A 1 517 ? -33.182 23.323 37.241 1.00 37.47 517 ASN A N 1
ATOM 4122 C CA . ASN A 1 517 ? -33.814 24.243 36.286 1.00 37.47 517 ASN A CA 1
ATOM 4123 C C . ASN A 1 517 ? -34.682 23.509 35.233 1.00 37.47 517 ASN A C 1
ATOM 4125 O O . ASN A 1 517 ? -34.539 23.725 34.032 1.00 37.47 517 ASN A O 1
ATOM 4129 N N . SER A 1 518 ? -35.594 22.636 35.674 1.00 35.28 518 SER A N 1
ATOM 4130 C CA . SER A 1 518 ? -36.433 21.787 34.806 1.00 35.28 518 SER A CA 1
ATOM 4131 C C . SER A 1 518 ? -37.951 21.962 34.981 1.00 35.28 518 SER A C 1
ATOM 4133 O O . SER A 1 518 ? -38.712 21.327 34.258 1.00 35.28 518 SER A O 1
ATOM 4135 N N . PHE A 1 519 ? -38.412 22.865 35.860 1.00 31.86 519 PHE A N 1
ATOM 4136 C CA . PHE A 1 519 ? -39.844 23.190 36.031 1.00 31.86 519 PHE A CA 1
ATOM 4137 C C . PHE A 1 519 ? -40.202 24.677 35.847 1.00 31.86 519 PHE A C 1
ATOM 4139 O O . PHE A 1 519 ? -41.286 25.123 36.228 1.00 31.86 519 PHE A O 1
ATOM 4146 N N . ALA A 1 520 ? -39.339 25.449 35.179 1.00 34.59 520 ALA A N 1
ATOM 4147 C CA . ALA A 1 520 ? -39.621 26.822 34.749 1.00 34.59 520 ALA A CA 1
ATOM 4148 C C . ALA A 1 520 ? -40.585 26.872 33.537 1.00 34.59 520 ALA A C 1
ATOM 4150 O O . ALA A 1 520 ? -40.252 27.379 32.465 1.00 34.59 520 ALA A O 1
ATOM 4151 N N . VAL A 1 521 ? -41.798 26.329 33.696 1.00 35.50 521 VAL A N 1
ATOM 4152 C CA . VAL A 1 521 ? -42.869 26.412 32.688 1.00 35.50 521 VAL A CA 1
ATOM 4153 C C . VAL A 1 521 ? -43.213 27.881 32.420 1.00 35.50 521 VAL A C 1
ATOM 4155 O O . VAL A 1 521 ? -43.337 28.687 33.343 1.00 35.50 521 VAL A O 1
ATOM 4158 N N . GLN A 1 522 ? -43.364 28.232 31.140 1.00 38.62 522 GLN A N 1
ATOM 4159 C CA . GLN A 1 522 ? -43.407 29.611 30.647 1.00 38.62 522 GLN A CA 1
ATOM 4160 C C . GLN A 1 522 ? -44.597 30.437 31.176 1.00 38.62 522 GLN A C 1
ATOM 4162 O O . GLN A 1 522 ? -45.610 30.607 30.495 1.00 38.62 522 GLN A O 1
ATOM 4167 N N . LYS A 1 523 ? -44.453 31.072 32.344 1.00 34.44 523 LYS A N 1
ATOM 4168 C CA . LYS A 1 523 ? -45.327 32.181 32.757 1.00 34.44 523 LYS A CA 1
ATOM 4169 C C . LYS A 1 523 ? -44.909 33.485 32.072 1.00 34.44 523 LYS A C 1
ATOM 4171 O O . LYS A 1 523 ? -44.353 34.377 32.703 1.00 34.44 523 LYS A O 1
ATOM 4176 N N . LYS A 1 524 ? -45.239 33.621 30.782 1.00 32.12 524 LYS A N 1
ATOM 4177 C CA . LYS A 1 524 ? -45.391 34.943 30.153 1.00 32.12 524 LYS A CA 1
ATOM 4178 C C . LYS A 1 524 ? -46.703 35.572 30.652 1.00 32.12 524 LYS A C 1
ATOM 4180 O O . LYS A 1 524 ? -47.764 35.026 30.348 1.00 32.12 524 LYS A O 1
ATOM 4185 N N . PRO A 1 525 ? -46.689 36.696 31.390 1.00 34.53 525 PRO A N 1
ATOM 4186 C CA . PRO A 1 525 ? -47.914 37.424 31.686 1.00 34.53 525 PRO A CA 1
ATOM 4187 C C . PRO A 1 525 ? -48.361 38.198 30.439 1.00 34.53 525 PRO A C 1
ATOM 4189 O O . PRO A 1 525 ? -47.739 39.187 30.057 1.00 34.53 525 PRO A O 1
ATOM 4192 N N . ASN A 1 526 ? -49.462 37.780 29.811 1.00 34.16 526 ASN A N 1
ATOM 4193 C CA . ASN A 1 526 ? -50.090 38.569 28.751 1.00 34.16 526 ASN A CA 1
ATOM 4194 C C . ASN A 1 526 ? -50.658 39.879 29.329 1.00 34.16 526 ASN A C 1
ATOM 4196 O O . ASN A 1 526 ? -51.725 39.887 29.941 1.00 34.16 526 ASN A O 1
ATOM 4200 N N . LYS A 1 527 ? -49.968 40.994 29.075 1.00 35.22 527 LYS A N 1
ATOM 4201 C CA . LYS A 1 527 ? -50.543 42.346 29.052 1.00 35.22 527 LYS A CA 1
ATOM 4202 C C . LYS A 1 527 ? -50.224 42.929 27.673 1.00 35.22 527 LYS A C 1
ATOM 4204 O O . LYS A 1 527 ? -49.063 43.146 27.360 1.00 35.22 527 LYS A O 1
ATOM 4209 N N . LEU A 1 528 ? -51.162 42.917 26.727 1.00 35.53 528 LEU A N 1
ATOM 4210 C CA . LEU A 1 528 ? -52.261 43.885 26.583 1.00 35.53 528 LEU A CA 1
ATOM 4211 C C . LEU A 1 528 ? -51.764 45.336 26.577 1.00 35.53 528 LEU A C 1
ATOM 4213 O O . LEU A 1 528 ? -51.423 45.913 27.604 1.00 35.53 528 LEU A O 1
ATOM 4217 N N . PHE A 1 529 ? -51.761 45.881 25.365 1.00 32.44 529 PHE A N 1
ATOM 4218 C CA . PHE A 1 529 ? -51.326 47.213 24.963 1.00 32.44 529 PHE A CA 1
ATOM 4219 C C . PHE A 1 529 ? -52.309 48.285 25.466 1.00 32.44 529 PHE A C 1
ATOM 4221 O O . PHE A 1 529 ? -53.502 48.193 25.168 1.00 32.44 529 PHE A O 1
ATOM 4228 N N . LYS A 1 530 ? -51.845 49.305 26.205 1.00 36.34 530 LYS A N 1
ATOM 4229 C CA . LYS A 1 530 ? -52.633 50.522 26.489 1.00 36.34 530 LYS A CA 1
ATOM 4230 C C . LYS A 1 530 ? -51.778 51.647 27.079 1.00 36.34 530 LYS A C 1
ATOM 4232 O O . LYS A 1 530 ? -51.121 51.433 28.089 1.00 36.34 530 LYS A O 1
ATOM 4237 N N . GLY A 1 531 ? -51.900 52.848 26.508 1.00 30.41 531 GLY A N 1
ATOM 4238 C CA . GLY A 1 531 ? -51.185 54.046 26.960 1.00 30.41 531 GLY A CA 1
ATOM 4239 C C . GLY A 1 531 ? -49.711 54.045 26.546 1.00 30.41 531 GLY A C 1
ATOM 4240 O O . GLY A 1 531 ? -49.068 53.002 26.502 1.00 30.41 531 GLY A O 1
ATOM 4241 N N . GLY A 1 532 ? -49.186 55.218 26.208 1.00 28.72 532 GLY A N 1
ATOM 4242 C CA . GLY A 1 532 ? -47.761 55.416 25.948 1.00 28.72 532 GLY A CA 1
ATOM 4243 C C . GLY A 1 532 ? -47.232 56.606 26.741 1.00 28.72 532 GLY A C 1
ATOM 4244 O O . GLY A 1 532 ? -47.903 57.083 27.652 1.00 28.72 532 GLY A O 1
ATOM 4245 N N . SER A 1 533 ? -46.098 57.135 26.279 1.00 29.05 533 SER A N 1
ATOM 4246 C CA . SER A 1 533 ? -45.454 58.377 26.728 1.00 29.05 533 SER A CA 1
ATOM 4247 C C . SER A 1 533 ? -44.508 58.285 27.935 1.00 29.05 533 SER A C 1
ATOM 4249 O O . SER A 1 533 ? -44.934 58.165 29.076 1.00 29.05 533 SER A O 1
ATOM 4251 N N . ILE A 1 534 ? -43.234 58.538 27.609 1.00 29.42 534 ILE A N 1
ATOM 4252 C CA . ILE A 1 534 ? -42.212 59.228 28.413 1.00 29.42 534 ILE A CA 1
ATOM 4253 C C . ILE A 1 534 ? -41.528 58.455 29.557 1.00 29.42 534 ILE A C 1
ATOM 4255 O O . ILE A 1 534 ? -42.071 57.578 30.219 1.00 29.42 534 ILE A O 1
ATOM 4259 N N . SER A 1 535 ? -40.245 58.788 29.690 1.00 32.50 535 SER A N 1
ATOM 4260 C CA . SER A 1 535 ? -39.265 58.335 30.671 1.00 32.50 535 SER A CA 1
ATOM 4261 C C . SER A 1 535 ? -39.531 58.862 32.075 1.00 32.50 535 SER A C 1
ATOM 4263 O O . SER A 1 535 ? -39.883 60.031 32.227 1.00 32.50 535 SER A O 1
ATOM 4265 N N . GLU A 1 536 ? -39.135 58.089 33.083 1.00 26.47 536 GLU A N 1
ATOM 4266 C CA . GLU A 1 536 ? -38.718 58.650 34.366 1.00 26.47 536 GLU A CA 1
ATOM 4267 C C . GLU A 1 536 ? -37.346 58.085 34.755 1.00 26.47 536 GLU A C 1
ATOM 4269 O O . GLU A 1 536 ? -37.024 56.928 34.475 1.00 26.47 536 GLU A O 1
ATOM 4274 N N . SER A 1 537 ? -36.513 58.955 35.318 1.00 28.47 537 SER A N 1
ATOM 4275 C CA . SER A 1 537 ? -35.140 58.680 35.746 1.00 28.47 537 SER A CA 1
ATOM 4276 C C . SER A 1 537 ? -35.100 58.503 37.264 1.00 28.47 537 SER A C 1
ATOM 4278 O O . SER A 1 537 ? -36.004 58.981 37.939 1.00 28.47 537 SER A O 1
ATOM 4280 N N . GLN A 1 538 ? -33.979 57.987 37.793 1.00 27.95 538 GLN A N 1
ATOM 4281 C CA . GLN A 1 538 ? -33.612 58.055 39.224 1.00 27.95 538 GLN A CA 1
ATOM 4282 C C . GLN A 1 538 ? -34.501 57.183 40.162 1.00 27.95 538 GLN A C 1
ATOM 4284 O O . GLN A 1 538 ? -35.639 56.870 39.846 1.00 27.95 538 GLN A O 1
ATOM 4289 N N . ILE A 1 539 ? -34.041 56.653 41.304 1.00 29.45 539 ILE A N 1
ATOM 4290 C CA . ILE A 1 539 ? -32.771 56.797 42.040 1.00 29.45 539 ILE A CA 1
ATOM 4291 C C . ILE A 1 539 ? -32.227 55.409 42.471 1.00 29.45 539 ILE A C 1
ATOM 4293 O O . ILE A 1 539 ? -32.991 54.496 42.765 1.00 29.45 539 ILE A O 1
ATOM 4297 N N . GLU A 1 540 ? -30.892 55.313 42.459 1.00 24.77 540 GLU A N 1
ATOM 4298 C CA . GLU A 1 540 ? -29.921 54.612 43.341 1.00 24.77 540 GLU A CA 1
ATOM 4299 C C . GLU A 1 540 ? -30.361 53.916 44.674 1.00 24.77 540 GLU A C 1
ATOM 4301 O O . GLU A 1 540 ? -31.491 54.118 45.112 1.00 24.77 540 GLU A O 1
ATOM 4306 N N . PRO A 1 541 ? -29.474 53.162 45.401 1.00 41.28 541 PRO A N 1
ATOM 4307 C CA . PRO A 1 541 ? -27.995 53.111 45.299 1.00 41.28 541 PRO A CA 1
ATOM 4308 C C . PRO A 1 541 ? -27.285 51.727 45.365 1.00 41.28 541 PRO A C 1
ATOM 4310 O O . PRO A 1 541 ? -27.848 50.704 45.738 1.00 41.28 541 PRO A O 1
ATOM 4313 N N . SER A 1 542 ? -25.962 51.782 45.139 1.00 27.55 542 SER A N 1
ATOM 4314 C CA . SER A 1 542 ? -24.902 50.919 45.711 1.00 27.55 542 SER A CA 1
ATOM 4315 C C . SER A 1 542 ? -24.828 49.418 45.372 1.00 27.55 542 SER A C 1
ATOM 4317 O O . SER A 1 542 ? -25.315 48.572 46.115 1.00 27.55 542 SER A O 1
ATOM 4319 N N . PHE A 1 543 ? -23.925 49.078 44.443 1.00 31.58 543 PHE A N 1
ATOM 4320 C CA . PHE A 1 543 ? -22.560 48.669 44.838 1.00 31.58 543 PHE A CA 1
ATOM 4321 C C . PHE A 1 543 ? -21.547 49.019 43.726 1.00 31.58 543 PHE A C 1
ATOM 4323 O O . PHE A 1 543 ? -21.888 48.973 42.547 1.00 31.58 543 PHE A O 1
ATOM 4330 N N . ARG A 1 544 ? -20.316 49.423 44.080 1.00 28.86 544 ARG A N 1
ATOM 4331 C CA . ARG A 1 544 ? -19.294 49.897 43.119 1.00 28.86 544 ARG A CA 1
ATOM 4332 C C . ARG A 1 544 ? -18.250 48.828 42.783 1.00 28.86 544 ARG A C 1
ATOM 4334 O O . ARG A 1 544 ? -17.515 48.427 43.680 1.00 28.86 544 ARG A O 1
ATOM 4341 N N . SER A 1 545 ? -18.050 48.563 41.491 1.00 29.42 545 SER A N 1
ATOM 4342 C CA . SER A 1 545 ? -16.722 48.304 40.900 1.00 29.42 545 SER A CA 1
ATOM 4343 C C . SER A 1 545 ? -16.777 48.326 39.363 1.00 29.42 545 SER A C 1
ATOM 4345 O O . SER A 1 545 ? -17.273 47.399 38.733 1.00 29.42 545 SER A O 1
ATOM 4347 N N . THR A 1 546 ? -16.245 49.385 38.744 1.00 30.55 546 THR A N 1
ATOM 4348 C CA . THR A 1 546 ? -16.111 49.500 37.278 1.00 30.55 546 THR A CA 1
ATOM 4349 C C . THR A 1 546 ? -14.851 50.277 36.904 1.00 30.55 546 THR A C 1
ATOM 4351 O O . THR A 1 546 ? -14.753 51.467 37.200 1.00 30.55 546 THR A O 1
ATOM 4354 N N . THR A 1 547 ? -13.934 49.626 36.192 1.00 37.62 547 THR A N 1
ATOM 4355 C CA . THR A 1 547 ? -12.829 50.246 35.440 1.00 37.62 547 THR A CA 1
ATOM 4356 C C . THR A 1 547 ? -12.652 49.452 34.143 1.00 37.62 547 THR A C 1
ATOM 4358 O O . THR A 1 547 ? -12.391 48.250 34.240 1.00 37.62 547 THR A O 1
ATOM 4361 N N . PRO A 1 548 ? -12.817 50.049 32.948 1.00 41.12 548 PRO A N 1
ATOM 4362 C CA . PRO A 1 548 ? -12.552 49.362 31.685 1.00 41.12 548 PRO A CA 1
ATOM 4363 C C . PRO A 1 548 ? -11.052 49.085 31.529 1.00 41.12 548 PRO A C 1
ATOM 4365 O O . PRO A 1 548 ? -10.236 49.943 31.858 1.00 41.12 548 PRO A O 1
ATOM 4368 N N . ILE A 1 549 ? -10.685 47.913 31.008 1.00 44.06 549 ILE A N 1
ATOM 4369 C CA . ILE A 1 549 ? -9.287 47.548 30.724 1.00 44.06 549 ILE A CA 1
ATOM 4370 C C . ILE A 1 549 ? -9.123 47.383 29.208 1.00 44.06 549 ILE A C 1
ATOM 4372 O O . ILE A 1 549 ? -8.965 46.277 28.709 1.00 44.06 549 ILE A O 1
ATOM 4376 N N . GLU A 1 550 ? -9.203 48.503 28.484 1.00 42.38 550 GLU A N 1
ATOM 4377 C CA . GLU A 1 550 ? -8.864 48.591 27.047 1.00 42.38 550 GLU A CA 1
ATOM 4378 C C . GLU A 1 550 ? -7.994 49.827 26.702 1.00 42.38 550 GLU A C 1
ATOM 4380 O O . GLU A 1 550 ? -7.459 49.919 25.601 1.00 42.38 550 GLU A O 1
ATOM 4385 N N . GLU A 1 551 ? -7.771 50.762 27.641 1.00 47.31 551 GLU A N 1
ATOM 4386 C CA . GLU A 1 551 ? -6.963 51.981 27.408 1.00 47.31 551 GLU A CA 1
ATOM 4387 C C . GLU A 1 551 ? -5.491 51.876 27.871 1.00 47.31 551 GLU A C 1
ATOM 4389 O O . GLU A 1 551 ? -4.712 52.805 27.666 1.00 47.31 551 GLU A O 1
ATOM 4394 N N . VAL A 1 552 ? -5.078 50.759 28.484 1.00 49.66 552 VAL A N 1
ATOM 4395 C CA . VAL A 1 552 ? -3.735 50.621 29.092 1.00 49.66 552 VAL A CA 1
ATOM 4396 C C . VAL A 1 552 ? -2.662 50.187 28.083 1.00 49.66 552 VAL A C 1
ATOM 4398 O O . VAL A 1 552 ? -1.561 50.740 28.085 1.00 49.66 552 VAL A O 1
ATOM 4401 N N . ASP A 1 553 ? -2.967 49.248 27.183 1.00 49.66 553 ASP A N 1
ATOM 4402 C CA . ASP A 1 553 ? -1.943 48.624 26.329 1.00 49.66 553 ASP A CA 1
ATOM 4403 C C . ASP A 1 553 ? -1.406 49.563 25.234 1.00 49.66 553 ASP A C 1
ATOM 4405 O O . ASP A 1 553 ? -0.207 49.568 24.946 1.00 49.66 553 ASP A O 1
ATOM 4409 N N . ASN A 1 554 ? -2.249 50.441 24.677 1.00 57.41 554 ASN A N 1
ATOM 4410 C CA . ASN A 1 554 ? -1.827 51.409 23.653 1.00 57.41 554 ASN A CA 1
ATOM 4411 C C . ASN A 1 554 ? -0.779 52.414 24.175 1.00 57.41 554 ASN A C 1
ATOM 4413 O O . ASN A 1 554 ? 0.128 52.802 23.435 1.00 57.41 554 ASN A O 1
ATOM 4417 N N . ALA A 1 555 ? -0.852 52.798 25.455 1.00 56.81 555 ALA A N 1
ATOM 4418 C CA . ALA A 1 555 ? 0.146 53.669 26.081 1.00 56.81 555 ALA A CA 1
ATOM 4419 C C . ALA A 1 555 ? 1.498 52.955 26.281 1.00 56.81 555 ALA A C 1
ATOM 4421 O O . ALA A 1 555 ? 2.559 53.573 26.168 1.00 56.81 555 ALA A O 1
ATOM 4422 N N . ILE A 1 556 ? 1.469 51.642 26.534 1.00 58.69 556 ILE A N 1
ATOM 4423 C CA . ILE A 1 556 ? 2.667 50.811 26.688 1.00 58.69 556 ILE A CA 1
ATOM 4424 C C . ILE A 1 556 ? 3.379 50.641 25.336 1.00 58.69 556 ILE A C 1
ATOM 4426 O O . ILE A 1 556 ? 4.595 50.826 25.264 1.00 58.69 556 ILE A O 1
ATOM 4430 N N . VAL A 1 557 ? 2.637 50.374 24.253 1.00 58.00 557 VAL A N 1
ATOM 4431 C CA . VAL A 1 557 ? 3.197 50.231 22.892 1.00 58.00 557 VAL A CA 1
ATOM 4432 C C . VAL A 1 557 ? 3.910 51.510 22.433 1.00 58.00 557 VAL A C 1
ATOM 4434 O O . VAL A 1 557 ? 5.073 51.443 22.028 1.00 58.00 557 VAL A O 1
ATOM 4437 N N . GLN A 1 558 ? 3.288 52.685 22.586 1.00 58.66 558 GLN A N 1
ATOM 4438 C CA . GLN A 1 558 ? 3.927 53.968 22.245 1.00 58.66 558 GLN A CA 1
ATOM 4439 C C . GLN A 1 558 ? 5.187 54.243 23.090 1.00 58.66 558 GLN A C 1
ATOM 4441 O O . GLN A 1 558 ? 6.167 54.809 22.597 1.00 58.66 558 GLN A O 1
ATOM 4446 N N . GLY A 1 559 ? 5.205 53.788 24.349 1.00 63.03 559 GLY A N 1
ATOM 4447 C CA . GLY A 1 559 ? 6.387 53.833 25.213 1.00 63.03 559 GLY A CA 1
ATOM 4448 C C . GLY A 1 559 ? 7.557 52.977 24.708 1.00 63.03 559 GLY A C 1
ATOM 4449 O O . GLY A 1 559 ? 8.717 53.358 24.893 1.00 63.03 559 GLY A O 1
ATOM 4450 N N . TYR A 1 560 ? 7.282 51.856 24.033 1.00 58.50 560 TYR A N 1
ATOM 4451 C CA . TYR A 1 560 ? 8.310 51.034 23.392 1.00 58.50 560 TYR A CA 1
ATOM 4452 C C . TYR A 1 560 ? 8.793 51.627 22.062 1.00 58.50 560 TYR A C 1
ATOM 4454 O O . TYR A 1 560 ? 10.005 51.692 21.861 1.00 58.50 560 TYR A O 1
ATOM 4462 N N . GLU A 1 561 ? 7.913 52.153 21.203 1.00 59.78 561 GLU A N 1
ATOM 4463 C CA . GLU A 1 561 ? 8.328 52.833 19.960 1.00 59.78 561 GLU A CA 1
ATOM 4464 C C . GLU A 1 561 ? 9.253 54.031 20.233 1.00 59.78 561 GLU A C 1
ATOM 4466 O O . GLU A 1 561 ? 10.319 54.162 19.624 1.00 59.78 561 GLU A O 1
ATOM 4471 N N . ALA A 1 562 ? 8.897 54.876 21.207 1.00 63.75 562 ALA A N 1
ATOM 4472 C CA . ALA A 1 562 ? 9.718 56.015 21.624 1.00 63.75 562 ALA A CA 1
ATOM 4473 C C . ALA A 1 562 ? 11.075 55.597 22.228 1.00 63.75 562 ALA A C 1
ATOM 4475 O O . ALA A 1 562 ? 12.024 56.387 22.243 1.00 63.75 562 ALA A O 1
ATOM 4476 N N . ARG A 1 563 ? 11.187 54.356 22.721 1.00 64.81 563 ARG A N 1
ATOM 4477 C CA . ARG A 1 563 ? 12.424 53.782 23.266 1.00 64.81 563 ARG A CA 1
ATOM 4478 C C . ARG A 1 563 ? 13.285 53.126 22.187 1.00 64.81 563 ARG A C 1
ATOM 4480 O O . ARG A 1 563 ? 14.501 53.271 22.253 1.00 64.81 563 ARG A O 1
ATOM 4487 N N . ILE A 1 564 ? 12.679 52.473 21.195 1.00 63.25 564 ILE A N 1
ATOM 4488 C CA . ILE A 1 564 ? 13.363 51.883 20.032 1.00 63.25 564 ILE A CA 1
ATOM 4489 C C . ILE A 1 564 ? 13.992 52.989 19.179 1.00 63.25 564 ILE A C 1
ATOM 4491 O O . ILE A 1 564 ? 15.208 52.991 19.003 1.00 63.25 564 ILE A O 1
ATOM 4495 N N . ARG A 1 565 ? 13.220 54.021 18.812 1.00 68.38 565 ARG A N 1
ATOM 4496 C CA . ARG A 1 565 ? 13.716 55.177 18.037 1.00 68.38 565 ARG A CA 1
ATOM 4497 C C . ARG A 1 565 ? 14.889 55.902 18.716 1.00 68.38 565 ARG A C 1
ATOM 4499 O O . ARG A 1 565 ? 15.781 56.423 18.057 1.00 68.38 565 ARG A O 1
ATOM 4506 N N . LYS A 1 566 ? 14.927 55.882 20.054 1.00 62.41 566 LYS A N 1
ATOM 4507 C CA . LYS A 1 566 ? 16.013 56.446 20.877 1.00 62.41 566 LYS A CA 1
ATOM 4508 C C . LYS A 1 566 ? 17.225 55.515 21.042 1.00 62.41 566 LYS A C 1
ATOM 4510 O O . LYS A 1 566 ? 18.294 55.982 21.428 1.00 62.41 566 LYS A O 1
ATOM 4515 N N . LEU A 1 567 ? 17.079 54.217 20.775 1.00 58.38 567 LEU A N 1
ATOM 4516 C CA . LEU A 1 567 ? 18.185 53.256 20.699 1.00 58.38 567 LEU A CA 1
ATOM 4517 C C . LEU A 1 567 ? 18.818 53.250 19.300 1.00 58.38 567 LEU A C 1
ATOM 4519 O O . LEU A 1 567 ? 20.036 53.157 19.199 1.00 58.38 567 LEU A O 1
ATOM 4523 N N . GLU A 1 568 ? 18.023 53.441 18.248 1.00 63.12 568 GLU A N 1
ATOM 4524 C CA . GLU A 1 568 ? 18.485 53.594 16.859 1.00 63.12 568 GLU A CA 1
ATOM 4525 C C . GLU A 1 568 ? 19.360 54.855 16.696 1.00 63.12 568 GLU A C 1
ATOM 4527 O O . GLU A 1 568 ? 20.496 54.761 16.225 1.00 63.12 568 GLU A O 1
ATOM 4532 N N . ASP A 1 569 ? 18.916 56.004 17.224 1.00 56.66 569 ASP A N 1
ATOM 4533 C CA . ASP A 1 569 ? 19.710 57.249 17.307 1.00 56.66 569 ASP A CA 1
ATOM 4534 C C . ASP A 1 569 ? 21.040 57.083 18.078 1.00 56.66 569 ASP A C 1
ATOM 4536 O O . ASP A 1 569 ? 22.019 57.790 17.822 1.00 56.66 569 ASP A O 1
ATOM 4540 N N . LEU A 1 570 ? 21.101 56.153 19.040 1.00 53.75 570 LEU A N 1
ATOM 4541 C CA . LEU A 1 570 ? 22.321 55.847 19.799 1.00 53.75 570 LEU A CA 1
ATOM 4542 C C . LEU A 1 570 ? 23.209 54.800 19.113 1.00 53.75 570 LEU A C 1
ATOM 4544 O O . LEU A 1 570 ? 24.419 54.806 19.335 1.00 53.75 570 LEU A O 1
ATOM 4548 N N . LEU A 1 571 ? 22.649 53.946 18.253 1.00 46.97 571 LEU A N 1
ATOM 4549 C CA . LEU A 1 571 ? 23.404 53.008 17.426 1.00 46.97 571 LEU A CA 1
ATOM 4550 C C . LEU A 1 571 ? 24.168 53.766 16.330 1.00 46.97 571 LEU A C 1
ATOM 4552 O O . LEU A 1 571 ? 25.392 53.648 16.229 1.00 46.97 571 LEU A O 1
ATOM 4556 N N . HIS A 1 572 ? 23.472 54.636 15.590 1.00 50.91 572 HIS A N 1
ATOM 4557 C CA . HIS A 1 572 ? 24.068 55.445 14.521 1.00 50.91 572 HIS A CA 1
ATOM 4558 C C . HIS A 1 572 ? 25.119 56.454 15.010 1.00 50.91 572 HIS A C 1
ATOM 4560 O O . HIS A 1 572 ? 25.963 56.879 14.223 1.00 50.91 572 HIS A O 1
ATOM 4566 N N . ARG A 1 573 ? 25.126 56.808 16.304 1.00 49.12 573 ARG A N 1
ATOM 4567 C CA . ARG A 1 573 ? 26.113 57.737 16.882 1.00 49.12 573 ARG A CA 1
ATOM 4568 C C . ARG A 1 573 ? 27.341 57.067 17.514 1.00 49.12 573 ARG A C 1
ATOM 4570 O O . ARG A 1 573 ? 28.277 57.779 17.866 1.00 49.12 573 ARG A O 1
ATOM 4577 N N . ASN A 1 574 ? 27.364 55.736 17.634 1.00 49.06 574 ASN A N 1
ATOM 4578 C CA . ASN A 1 574 ? 28.435 55.001 18.325 1.00 49.06 574 ASN A CA 1
ATOM 4579 C C . ASN A 1 574 ? 29.333 54.142 17.414 1.00 49.06 574 ASN A C 1
ATOM 4581 O O . ASN A 1 574 ? 30.351 53.650 17.893 1.00 49.06 574 ASN A O 1
ATOM 4585 N N . GLN A 1 575 ? 29.004 53.939 16.132 1.00 47.31 575 GLN A N 1
ATOM 4586 C CA . GLN A 1 575 ? 29.752 52.984 15.293 1.00 47.31 575 GLN A CA 1
ATOM 4587 C C . GLN A 1 575 ? 31.039 53.518 14.638 1.00 47.31 575 GLN A C 1
ATOM 4589 O O . GLN A 1 575 ? 31.896 52.709 14.300 1.00 47.31 575 GLN A O 1
ATOM 4594 N N . PHE A 1 576 ? 31.224 54.839 14.500 1.00 42.31 576 PHE A N 1
ATOM 4595 C CA . PHE A 1 576 ? 32.453 55.415 13.928 1.00 42.31 576 PHE A CA 1
ATOM 4596 C C . PHE A 1 576 ? 32.890 56.727 14.598 1.00 42.31 576 PHE A C 1
ATOM 4598 O O . PHE A 1 576 ? 32.817 57.794 13.986 1.00 42.31 576 PHE A O 1
ATOM 4605 N N . ARG A 1 577 ? 33.419 56.651 15.832 1.00 32.75 577 ARG A N 1
ATOM 4606 C CA . ARG A 1 577 ? 34.392 57.652 16.306 1.00 32.75 577 ARG A CA 1
ATOM 4607 C C . ARG A 1 577 ? 35.372 57.156 17.391 1.00 32.75 577 ARG A C 1
ATOM 4609 O O . ARG A 1 577 ? 34.961 56.794 18.483 1.00 32.75 577 ARG A O 1
ATOM 4616 N N . ASP A 1 578 ? 36.662 57.262 17.062 1.00 29.75 578 ASP A N 1
ATOM 4617 C CA . ASP A 1 578 ? 37.873 57.377 17.901 1.00 29.75 578 ASP A CA 1
ATOM 4618 C C . ASP A 1 578 ? 38.116 56.408 19.084 1.00 29.75 578 ASP A C 1
ATOM 4620 O O . ASP A 1 578 ? 37.675 56.646 20.207 1.00 29.75 578 ASP A O 1
ATOM 4624 N N . SER A 1 579 ? 39.033 55.445 18.884 1.00 27.89 579 SER A N 1
ATOM 4625 C CA . SER A 1 579 ? 40.275 55.298 19.689 1.00 27.89 579 SER A CA 1
ATOM 4626 C C . SER A 1 579 ? 41.241 54.301 19.020 1.00 27.89 579 SER A C 1
ATOM 4628 O O . SER A 1 579 ? 40.914 53.131 18.880 1.00 27.89 579 SER A O 1
ATOM 4630 N N . PHE A 1 580 ? 42.338 54.739 18.388 1.00 28.95 580 PHE A N 1
ATOM 4631 C CA . PHE A 1 580 ? 43.621 55.216 18.955 1.00 28.95 580 PHE A CA 1
ATOM 4632 C C . PHE A 1 580 ? 44.618 54.098 19.324 1.00 28.95 580 PHE A C 1
ATOM 4634 O O . PHE A 1 580 ? 44.513 53.528 20.404 1.00 28.95 580 PHE A O 1
ATOM 4641 N N . GLN A 1 581 ? 45.662 53.909 18.496 1.00 29.94 581 GLN A N 1
ATOM 4642 C CA . GLN A 1 581 ? 47.081 53.866 18.920 1.00 29.94 581 GLN A CA 1
ATOM 4643 C C . GLN A 1 581 ? 48.055 53.807 17.720 1.00 29.94 581 GLN A C 1
ATOM 4645 O O . GLN A 1 581 ? 47.744 53.217 16.690 1.00 29.94 581 GLN A O 1
ATOM 4650 N N . SER A 1 582 ? 49.244 54.404 17.884 1.00 32.88 582 SER A N 1
ATOM 4651 C CA . SER A 1 582 ? 50.363 54.425 16.917 1.00 32.88 582 SER A CA 1
ATOM 4652 C C . SER A 1 582 ? 51.657 53.940 17.589 1.00 32.88 582 SER A C 1
ATOM 4654 O O . SER A 1 582 ? 51.804 54.135 18.796 1.00 32.88 582 SER A O 1
ATOM 4656 N N . PRO A 1 583 ? 52.603 53.348 16.835 1.00 36.59 583 PRO A N 1
ATOM 4657 C CA . PRO A 1 583 ? 54.020 53.782 16.883 1.00 36.59 583 PRO A CA 1
ATOM 4658 C C . PRO A 1 583 ? 54.703 53.761 15.484 1.00 36.59 583 PRO A C 1
ATOM 4660 O O . PRO A 1 583 ? 54.415 52.897 14.667 1.00 36.59 583 PRO A O 1
ATOM 4663 N N . GLU A 1 584 ? 55.454 54.774 15.029 1.00 28.20 584 GLU A N 1
ATOM 4664 C CA . GLU A 1 584 ? 56.833 55.222 15.370 1.00 28.20 584 GLU A CA 1
ATOM 4665 C C . GLU A 1 584 ? 58.018 54.601 14.559 1.00 28.20 584 GLU A C 1
ATOM 4667 O O . GLU A 1 584 ? 58.400 53.456 14.753 1.00 28.20 584 GLU A O 1
ATOM 4672 N N . LEU A 1 585 ? 58.697 55.471 13.782 1.00 29.64 585 LEU A N 1
ATOM 4673 C CA . LEU A 1 585 ? 60.168 55.707 13.705 1.00 29.64 585 LEU A CA 1
ATOM 4674 C C . LEU A 1 585 ? 61.220 54.688 13.146 1.00 29.64 585 LEU A C 1
ATOM 4676 O O . LEU A 1 585 ? 61.505 53.673 13.770 1.00 29.64 585 LEU A O 1
ATOM 4680 N N . LYS A 1 586 ? 62.017 55.195 12.162 1.00 30.78 586 LYS A N 1
ATOM 4681 C CA . LYS A 1 586 ? 63.506 55.092 11.908 1.00 30.78 586 LYS A CA 1
ATOM 4682 C C . LYS A 1 586 ? 64.027 54.401 10.616 1.00 30.78 586 LYS A C 1
ATOM 4684 O O . LYS A 1 586 ? 63.546 53.355 10.216 1.00 30.78 586 LYS A O 1
ATOM 4689 N N . GLY A 1 587 ? 65.122 54.972 10.061 1.00 28.44 587 GLY A N 1
ATOM 4690 C CA . GLY A 1 587 ? 66.041 54.393 9.042 1.00 28.44 587 GLY A CA 1
ATOM 4691 C C . GLY A 1 587 ? 65.948 55.008 7.624 1.00 28.44 587 GLY A C 1
ATOM 4692 O O . GLY A 1 587 ? 65.219 54.479 6.803 1.00 28.44 587 GLY A O 1
ATOM 4693 N N . VAL A 1 588 ? 66.478 56.197 7.280 1.00 30.06 588 VAL A N 1
ATOM 4694 C CA . VAL A 1 588 ? 67.882 56.702 7.186 1.00 30.06 588 VAL A CA 1
ATOM 4695 C C . VAL A 1 588 ? 68.694 56.208 5.962 1.00 30.06 588 VAL A C 1
ATOM 4697 O O . VAL A 1 588 ? 68.853 55.005 5.794 1.00 30.06 588 VAL A O 1
ATOM 4700 N N . PHE A 1 589 ? 69.297 57.198 5.245 1.00 28.84 589 PHE A N 1
ATOM 4701 C CA . PHE A 1 589 ? 70.291 57.193 4.123 1.00 28.84 589 PHE A CA 1
ATOM 4702 C C . PHE A 1 589 ? 69.744 57.532 2.704 1.00 28.84 589 PHE A C 1
ATOM 4704 O O . PHE A 1 589 ? 68.646 57.111 2.376 1.00 28.84 589 PHE A O 1
ATOM 4711 N N . LYS A 1 590 ? 70.435 58.270 1.794 1.00 30.41 590 LYS A N 1
ATOM 4712 C CA . LYS A 1 590 ? 71.555 59.263 1.892 1.00 30.41 590 LYS A CA 1
ATOM 4713 C C . LYS A 1 590 ? 71.678 60.138 0.598 1.00 30.41 590 LYS A C 1
ATOM 4715 O O . LYS A 1 590 ? 70.929 59.949 -0.351 1.00 30.41 590 LYS A O 1
ATOM 4720 N N . LYS A 1 591 ? 72.647 61.074 0.565 1.00 38.16 591 LYS A N 1
ATOM 4721 C CA . LYS A 1 591 ? 73.281 61.784 -0.599 1.00 38.16 591 LYS A CA 1
ATOM 4722 C C . LYS A 1 591 ? 74.814 61.929 -0.276 1.00 38.16 591 LYS A C 1
ATOM 4724 O O . LYS A 1 591 ? 75.207 61.196 0.642 1.00 38.16 591 LYS A O 1
ATOM 4729 N N . PRO A 1 592 ? 75.684 62.855 -0.795 1.00 44.19 592 PRO A N 1
ATOM 4730 C CA . PRO A 1 592 ? 75.688 63.816 -1.945 1.00 44.19 592 PRO A CA 1
ATOM 4731 C C . PRO A 1 592 ? 77.082 63.927 -2.698 1.00 44.19 592 PRO A C 1
ATOM 4733 O O . PRO A 1 592 ? 77.887 63.014 -2.560 1.00 44.19 592 PRO A O 1
ATOM 4736 N N . ILE A 1 593 ? 77.384 65.073 -3.380 1.00 30.22 593 ILE A N 1
ATOM 4737 C CA . ILE A 1 593 ? 78.715 65.770 -3.615 1.00 30.22 593 ILE A CA 1
ATOM 4738 C C . ILE A 1 593 ? 79.272 65.895 -5.076 1.00 30.22 593 ILE A C 1
ATOM 4740 O O . ILE A 1 593 ? 79.000 65.047 -5.920 1.00 30.22 593 ILE A O 1
ATOM 4744 N N . THR A 1 594 ? 80.008 67.001 -5.366 1.00 38.56 594 THR A N 1
ATOM 4745 C CA . THR A 1 594 ? 80.621 67.447 -6.665 1.00 38.56 594 THR A CA 1
ATOM 4746 C C . THR A 1 594 ? 82.067 68.091 -6.518 1.00 38.56 594 THR A C 1
ATOM 4748 O O . THR A 1 594 ? 82.783 67.583 -5.659 1.00 38.56 594 THR A O 1
ATOM 4751 N N . PRO A 1 595 ? 82.593 69.066 -7.335 1.00 58.44 595 PRO A N 1
ATOM 4752 C CA . PRO A 1 595 ? 83.921 69.085 -8.043 1.00 58.44 595 PRO A CA 1
ATOM 4753 C C . PRO A 1 595 ? 85.072 69.933 -7.386 1.00 58.44 595 PRO A C 1
ATOM 4755 O O . PRO A 1 595 ? 84.857 70.359 -6.249 1.00 58.44 595 PRO A O 1
ATOM 4758 N N . PRO A 1 596 ? 86.280 70.190 -8.010 1.00 48.22 596 PRO A N 1
ATOM 4759 C CA . PRO A 1 596 ? 86.611 71.531 -8.639 1.00 48.22 596 PRO A CA 1
ATOM 4760 C C . PRO A 1 596 ? 87.863 71.725 -9.617 1.00 48.22 596 PRO A C 1
ATOM 4762 O O . PRO A 1 596 ? 88.705 70.840 -9.728 1.00 48.22 596 PRO A O 1
ATOM 4765 N N . ALA A 1 597 ? 88.039 72.964 -10.173 1.00 40.34 597 ALA A N 1
ATOM 4766 C CA . ALA A 1 597 ? 89.268 73.699 -10.687 1.00 40.34 597 ALA A CA 1
ATOM 4767 C C . ALA A 1 597 ? 89.977 73.281 -12.039 1.00 40.34 597 ALA A C 1
ATOM 4769 O O . ALA A 1 597 ? 89.564 72.272 -12.600 1.00 40.34 597 ALA A O 1
ATOM 4770 N N . THR A 1 598 ? 90.951 73.979 -12.710 1.00 38.28 598 THR A N 1
ATOM 4771 C CA . THR A 1 598 ? 91.825 75.205 -12.493 1.00 38.28 598 THR A CA 1
ATOM 4772 C C . THR A 1 598 ? 92.273 75.928 -13.838 1.00 38.28 598 THR A C 1
ATOM 4774 O O . THR A 1 598 ? 91.665 75.654 -14.866 1.00 38.28 598 THR A O 1
ATOM 4777 N N . ASN A 1 599 ? 93.308 76.828 -13.875 1.00 46.22 599 ASN A N 1
ATOM 4778 C CA . ASN A 1 599 ? 93.616 77.867 -14.928 1.00 46.22 599 ASN A CA 1
ATOM 4779 C C . ASN A 1 599 ? 95.132 78.083 -15.343 1.00 46.22 599 ASN A C 1
ATOM 4781 O O . ASN A 1 599 ? 96.011 77.486 -14.728 1.00 46.22 599 ASN A O 1
ATOM 4785 N N . GLN A 1 600 ? 95.401 79.071 -16.247 1.00 40.25 600 GLN A N 1
ATOM 4786 C CA . GLN A 1 600 ? 96.638 79.907 -16.496 1.00 40.25 600 GLN A CA 1
ATOM 4787 C C . GLN A 1 600 ? 97.659 79.497 -17.618 1.00 40.25 600 GLN A C 1
ATOM 4789 O O . GLN A 1 600 ? 97.483 78.452 -18.236 1.00 40.25 600 GLN A O 1
ATOM 4794 N N . GLU A 1 601 ? 98.795 80.208 -17.854 1.00 48.59 601 GLU A N 1
ATOM 4795 C CA . GLU A 1 601 ? 99.115 81.411 -18.717 1.00 48.59 601 GLU A CA 1
ATOM 4796 C C . GLU A 1 601 ? 100.678 81.474 -18.960 1.00 48.59 601 GLU A C 1
ATOM 4798 O O . GLU A 1 601 ? 101.357 80.601 -18.423 1.00 48.59 601 GLU A O 1
ATOM 4803 N N . GLU A 1 602 ? 101.413 82.332 -19.719 1.00 44.78 602 GLU A N 1
ATOM 4804 C CA . GLU A 1 602 ? 101.232 83.569 -20.548 1.00 44.78 602 GLU A CA 1
ATOM 4805 C C . GLU A 1 602 ? 102.200 83.576 -21.805 1.00 44.78 602 GLU A C 1
ATOM 4807 O O . GLU A 1 602 ? 102.425 82.509 -22.375 1.00 44.78 602 GLU A O 1
ATOM 4812 N N . ILE A 1 603 ? 102.747 84.716 -22.310 1.00 49.28 603 ILE A N 1
ATOM 4813 C CA . ILE A 1 603 ? 103.268 84.910 -23.704 1.00 49.28 603 ILE A CA 1
ATOM 4814 C C . ILE A 1 603 ? 104.601 85.754 -23.854 1.00 49.28 603 ILE A C 1
ATOM 4816 O O . ILE A 1 603 ? 105.042 86.425 -22.929 1.00 49.28 603 ILE A O 1
ATOM 4820 N N . LYS A 1 604 ? 105.218 85.764 -25.072 1.00 51.19 604 LYS A N 1
ATOM 4821 C CA . LYS A 1 604 ? 106.257 86.692 -25.671 1.00 51.19 604 LYS A CA 1
ATOM 4822 C C . LYS A 1 604 ? 107.744 86.688 -25.214 1.00 51.19 604 LYS A C 1
ATOM 4824 O O . LYS A 1 604 ? 108.051 87.023 -24.075 1.00 51.19 604 LYS A O 1
ATOM 4829 N N . ARG A 1 605 ? 108.683 86.618 -26.194 1.00 41.03 605 ARG A N 1
ATOM 4830 C CA . ARG A 1 605 ? 109.925 87.454 -26.294 1.00 41.03 605 ARG A CA 1
ATOM 4831 C C . ARG A 1 605 ? 110.695 87.318 -27.639 1.00 41.03 605 ARG A C 1
ATOM 4833 O O . ARG A 1 605 ? 110.594 86.288 -28.287 1.00 41.03 605 ARG A O 1
ATOM 4840 N N . LEU A 1 606 ? 111.522 88.340 -27.940 1.00 40.25 606 LEU A N 1
ATOM 4841 C CA . LEU A 1 606 ? 112.642 88.444 -28.920 1.00 40.25 606 LEU A CA 1
ATOM 4842 C C . LEU A 1 606 ? 112.351 88.594 -30.442 1.00 40.25 606 LEU A C 1
ATOM 4844 O O . LEU A 1 606 ? 111.785 87.716 -31.079 1.00 40.25 606 LEU A O 1
ATOM 4848 N N . ASN A 1 607 ? 112.860 89.697 -31.025 1.00 52.59 607 ASN A N 1
ATOM 4849 C CA . ASN A 1 607 ? 112.771 90.116 -32.442 1.00 52.59 607 ASN A CA 1
ATOM 4850 C C . ASN A 1 607 ? 114.161 90.588 -32.967 1.00 52.59 607 ASN A C 1
ATOM 4852 O O . ASN A 1 607 ? 114.355 91.784 -33.166 1.00 52.59 607 ASN A O 1
ATOM 4856 N N . GLU A 1 608 ? 115.161 89.708 -33.147 1.00 53.50 608 GLU A N 1
ATOM 4857 C CA . GLU A 1 608 ? 116.569 90.170 -33.324 1.00 53.50 608 GLU A CA 1
ATOM 4858 C C . GLU A 1 608 ? 117.413 89.537 -34.460 1.00 53.50 608 GLU A C 1
ATOM 4860 O O . GLU A 1 608 ? 118.593 89.860 -34.583 1.00 53.50 608 GLU A O 1
ATOM 4865 N N . LYS A 1 609 ? 116.875 88.664 -35.331 1.00 54.91 609 LYS A N 1
ATOM 4866 C CA . LYS A 1 609 ? 117.713 87.875 -36.279 1.00 54.91 609 LYS A CA 1
ATOM 4867 C C . LYS A 1 609 ? 117.628 88.236 -37.776 1.00 54.91 609 LYS A C 1
ATOM 4869 O O . LYS A 1 609 ? 118.166 87.511 -38.604 1.00 54.91 609 LYS A O 1
ATOM 4874 N N . ILE A 1 610 ? 116.996 89.349 -38.152 1.00 57.41 610 ILE A N 1
ATOM 4875 C CA . ILE A 1 610 ? 116.674 89.651 -39.567 1.00 57.41 610 ILE A CA 1
ATOM 4876 C C . ILE A 1 610 ? 117.853 90.223 -40.396 1.00 57.41 610 ILE A C 1
ATOM 4878 O O . ILE A 1 610 ? 117.815 90.174 -41.620 1.00 57.41 610 ILE A O 1
ATOM 4882 N N . GLN A 1 611 ? 118.935 90.712 -39.779 1.00 55.31 611 GLN A N 1
ATOM 4883 C CA . GLN A 1 611 ? 119.879 91.634 -40.444 1.00 55.31 611 GLN A CA 1
ATOM 4884 C C . GLN A 1 611 ? 121.250 91.037 -40.867 1.00 55.31 611 GLN A C 1
ATOM 4886 O O . GLN A 1 611 ? 122.251 91.749 -40.835 1.00 55.31 611 GLN A O 1
ATOM 4891 N N . GLN A 1 612 ? 121.347 89.741 -41.217 1.00 55.59 612 GLN A N 1
ATOM 4892 C CA . GLN A 1 612 ? 122.654 89.057 -41.413 1.00 55.59 612 GLN A CA 1
ATOM 4893 C C . GLN A 1 612 ? 122.903 88.286 -42.736 1.00 55.59 612 GLN A C 1
ATOM 4895 O O . GLN A 1 612 ? 124.013 87.780 -42.891 1.00 55.59 612 GLN A O 1
ATOM 4900 N N . LEU A 1 613 ? 121.958 88.162 -43.687 1.00 58.31 613 LEU A N 1
ATOM 4901 C CA . LEU A 1 613 ? 122.056 87.123 -44.746 1.00 58.31 613 LEU A CA 1
ATOM 4902 C C . LEU A 1 613 ? 122.149 87.561 -46.225 1.00 58.31 613 LEU A C 1
ATOM 4904 O O . LEU A 1 613 ? 122.410 86.712 -47.073 1.00 58.31 613 LEU A O 1
ATOM 4908 N N . GLU A 1 614 ? 122.002 88.838 -46.582 1.00 60.50 614 GLU A N 1
ATOM 4909 C CA . GLU A 1 614 ? 121.812 89.244 -47.997 1.00 60.50 614 GLU A CA 1
ATOM 4910 C C . GLU A 1 614 ? 123.045 89.126 -48.926 1.00 60.50 614 GLU A C 1
ATOM 4912 O O . GLU A 1 614 ? 122.944 89.436 -50.110 1.00 60.50 614 GLU A O 1
ATOM 4917 N N . LYS A 1 615 ? 124.217 88.686 -48.441 1.00 52.50 615 LYS A N 1
ATOM 4918 C CA . LYS A 1 615 ? 125.504 88.857 -49.156 1.00 52.50 615 LYS A CA 1
ATOM 4919 C C . LYS A 1 615 ? 126.180 87.590 -49.707 1.00 52.50 615 LYS A C 1
ATOM 4921 O O . LYS A 1 615 ? 127.359 87.648 -50.044 1.00 52.50 615 LYS A O 1
ATOM 4926 N N . ALA A 1 616 ? 125.473 86.460 -49.782 1.00 54.16 616 ALA A N 1
ATOM 4927 C CA . ALA A 1 616 ? 126.066 85.153 -50.122 1.00 54.16 616 ALA A CA 1
ATOM 4928 C C . ALA A 1 616 ? 125.546 84.490 -51.420 1.00 54.16 616 ALA A C 1
ATOM 4930 O O . ALA A 1 616 ? 125.993 83.398 -51.758 1.00 54.16 616 ALA A O 1
ATOM 4931 N N . ASN A 1 617 ? 124.593 85.097 -52.136 1.00 59.59 617 ASN A N 1
ATOM 4932 C CA . ASN A 1 617 ? 123.718 84.361 -53.065 1.00 59.59 617 ASN A CA 1
ATOM 4933 C C . ASN A 1 617 ? 124.161 84.317 -54.549 1.00 59.59 617 ASN A C 1
ATOM 4935 O O . ASN A 1 617 ? 123.445 83.764 -55.377 1.00 59.59 617 ASN A O 1
ATOM 4939 N N . GLU A 1 618 ? 125.298 84.913 -54.924 1.00 60.62 618 GLU A N 1
ATOM 4940 C CA . GLU A 1 618 ? 125.645 85.134 -56.346 1.00 60.62 618 GLU A CA 1
ATOM 4941 C C . GLU A 1 618 ? 126.419 83.984 -57.024 1.00 60.62 618 GLU A C 1
ATOM 4943 O O . GLU A 1 618 ? 126.446 83.905 -58.251 1.00 60.62 618 GLU A O 1
ATOM 4948 N N . THR A 1 619 ? 127.045 83.071 -56.274 1.00 55.94 619 THR A N 1
ATOM 4949 C CA . THR A 1 619 ? 128.014 82.104 -56.837 1.00 55.94 619 THR A CA 1
ATOM 4950 C C . THR A 1 619 ? 127.412 80.810 -57.397 1.00 55.94 619 THR A C 1
ATOM 4952 O O . THR A 1 619 ? 128.059 80.147 -58.203 1.00 55.94 619 THR A O 1
ATOM 4955 N N . GLY A 1 620 ? 126.188 80.432 -57.017 1.00 57.62 620 GLY A N 1
ATOM 4956 C CA . GLY A 1 620 ? 125.610 79.117 -57.352 1.00 57.62 620 GLY A CA 1
ATOM 4957 C C . GLY A 1 620 ? 125.072 78.949 -58.783 1.00 57.62 620 GLY A C 1
ATOM 4958 O O . GLY A 1 620 ? 124.628 77.863 -59.148 1.00 57.62 620 GLY A O 1
ATOM 4959 N N . ALA A 1 621 ? 125.063 80.002 -59.605 1.00 64.00 621 ALA A N 1
ATOM 4960 C CA . ALA A 1 621 ? 124.302 80.018 -60.859 1.00 64.00 621 ALA A CA 1
ATOM 4961 C C . ALA A 1 621 ? 124.863 79.122 -61.987 1.00 64.00 621 ALA A C 1
ATOM 4963 O O . ALA A 1 621 ? 124.124 78.784 -62.912 1.00 64.00 621 ALA A O 1
ATOM 4964 N N . GLN A 1 622 ? 126.149 78.754 -61.945 1.00 58.94 622 GLN A N 1
ATOM 4965 C CA . GLN A 1 622 ? 126.866 78.215 -63.114 1.00 58.94 622 GLN A CA 1
ATOM 4966 C C . GLN A 1 622 ? 126.891 76.677 -63.228 1.00 58.94 622 GLN A C 1
ATOM 4968 O O . GLN A 1 622 ? 127.070 76.164 -64.329 1.00 58.94 622 GLN A O 1
ATOM 4973 N N . GLU A 1 623 ? 126.644 75.917 -62.156 1.00 59.88 623 GLU A N 1
ATOM 4974 C CA . GLU A 1 623 ? 126.607 74.438 -62.234 1.00 59.88 623 GLU A CA 1
ATOM 4975 C C . GLU A 1 623 ? 125.296 73.892 -62.838 1.00 59.88 623 GLU A C 1
ATOM 4977 O O . GLU A 1 623 ? 125.248 72.775 -63.358 1.00 59.88 623 GLU A O 1
ATOM 4982 N N . ILE A 1 624 ? 124.228 74.696 -62.819 1.00 65.62 624 ILE A N 1
ATOM 4983 C CA . ILE A 1 624 ? 122.855 74.295 -63.172 1.00 65.62 624 ILE A CA 1
ATOM 4984 C C . ILE A 1 624 ? 122.696 73.938 -64.663 1.00 65.62 624 ILE A C 1
ATOM 4986 O O . ILE A 1 624 ? 121.803 73.167 -65.025 1.00 65.62 624 ILE A O 1
ATOM 4990 N N . GLU A 1 625 ? 123.528 74.483 -65.556 1.00 68.94 625 GLU A N 1
ATOM 4991 C CA . GLU A 1 625 ? 123.311 74.356 -67.003 1.00 68.94 625 GLU A CA 1
ATOM 4992 C C . GLU A 1 625 ? 123.619 72.951 -67.551 1.00 68.94 625 GLU A C 1
ATOM 4994 O O . GLU A 1 625 ? 122.846 72.427 -68.355 1.00 68.94 625 GLU A O 1
ATOM 4999 N N . ASN A 1 626 ? 124.675 72.290 -67.063 1.00 59.47 626 ASN A N 1
ATOM 5000 C CA . ASN A 1 626 ? 125.075 70.965 -67.558 1.00 59.47 626 ASN A CA 1
ATOM 5001 C C . ASN A 1 626 ? 124.047 69.863 -67.240 1.00 59.47 626 ASN A C 1
ATOM 5003 O O . ASN A 1 626 ? 123.855 68.944 -68.038 1.00 59.47 626 ASN A O 1
ATOM 5007 N N . ILE A 1 627 ? 123.335 69.973 -66.113 1.00 67.94 627 ILE A N 1
ATOM 5008 C CA . ILE A 1 627 ? 122.332 68.985 -65.677 1.00 67.94 627 ILE A CA 1
ATOM 5009 C C . ILE A 1 627 ? 121.125 68.946 -66.637 1.00 67.94 627 ILE A C 1
ATOM 5011 O O . ILE A 1 627 ? 120.548 67.882 -66.869 1.00 67.94 627 ILE A O 1
ATOM 5015 N N . LYS A 1 628 ? 120.770 70.080 -67.262 1.00 69.38 628 LYS A N 1
ATOM 5016 C CA . LYS A 1 628 ? 119.561 70.210 -68.099 1.00 69.38 628 LYS A CA 1
ATOM 5017 C C . LYS A 1 628 ? 119.535 69.317 -69.342 1.00 69.38 628 LYS A C 1
ATOM 5019 O O . LYS A 1 628 ? 118.446 69.031 -69.831 1.00 69.38 628 LYS A O 1
ATOM 5024 N N . LYS A 1 629 ? 120.687 68.887 -69.874 1.00 65.75 629 LYS A N 1
ATOM 5025 C CA . LYS A 1 629 ? 120.719 68.017 -71.066 1.00 65.75 629 LYS A CA 1
ATOM 5026 C C . LYS A 1 629 ? 120.324 66.575 -70.749 1.00 65.75 629 LYS A C 1
ATOM 5028 O O . LYS A 1 629 ? 119.435 66.053 -71.406 1.00 65.75 629 LYS A O 1
ATOM 5033 N N . SER A 1 630 ? 120.922 65.973 -69.718 1.00 60.00 630 SER A N 1
ATOM 5034 C CA . SER A 1 630 ? 120.681 64.562 -69.358 1.00 60.00 630 SER A CA 1
ATOM 5035 C C . SER A 1 630 ? 119.232 64.293 -68.922 1.00 60.00 630 SER A C 1
ATOM 5037 O O . SER A 1 630 ? 118.686 63.220 -69.162 1.00 60.00 630 SER A O 1
ATOM 5039 N N . LEU A 1 631 ? 118.574 65.295 -68.326 1.00 69.12 631 LEU A N 1
ATOM 5040 C CA . LEU A 1 631 ? 117.173 65.201 -67.907 1.00 69.12 631 LEU A CA 1
ATOM 5041 C C . LEU A 1 631 ? 116.215 64.921 -69.080 1.00 69.12 631 LEU A C 1
ATOM 5043 O O . LEU A 1 631 ? 115.235 64.199 -68.913 1.00 69.12 631 LEU A O 1
ATOM 5047 N N . LYS A 1 632 ? 116.488 65.495 -70.259 1.00 73.75 632 LYS A N 1
ATOM 5048 C CA . LYS A 1 632 ? 115.501 65.593 -71.340 1.00 73.75 632 LYS A CA 1
ATOM 5049 C C . LYS A 1 632 ? 115.186 64.246 -71.993 1.00 73.75 632 LYS A C 1
ATOM 5051 O O . LYS A 1 632 ? 114.018 63.960 -72.246 1.00 73.75 632 LYS A O 1
ATOM 5056 N N . ASP A 1 633 ? 116.199 63.416 -72.214 1.00 66.62 633 ASP A N 1
ATOM 5057 C CA . ASP A 1 633 ? 116.031 62.128 -72.896 1.00 66.62 633 ASP A CA 1
ATOM 5058 C C . ASP A 1 633 ? 115.228 61.142 -72.019 1.00 66.62 633 ASP A C 1
ATOM 5060 O O . ASP A 1 633 ? 114.375 60.405 -72.513 1.00 66.62 633 ASP A O 1
ATOM 5064 N N . SER A 1 634 ? 115.400 61.211 -70.690 1.00 65.81 634 SER A N 1
ATOM 5065 C CA . SER A 1 634 ? 114.628 60.411 -69.725 1.00 65.81 634 SER A CA 1
ATOM 5066 C C . SER A 1 634 ? 113.149 60.823 -69.634 1.00 65.81 634 SER A C 1
ATOM 5068 O O . SER A 1 634 ? 112.291 59.997 -69.307 1.00 65.81 634 SER A O 1
ATOM 5070 N N . GLU A 1 635 ? 112.802 62.075 -69.957 1.00 71.88 635 GLU A N 1
ATOM 5071 C CA . GLU A 1 635 ? 111.397 62.489 -69.992 1.00 71.88 635 GLU A CA 1
ATOM 5072 C C . GLU A 1 635 ? 110.605 61.839 -71.137 1.00 71.88 635 GLU A C 1
ATOM 5074 O O . GLU A 1 635 ? 109.388 61.697 -71.019 1.00 71.88 635 GLU A O 1
ATOM 5079 N N . GLU A 1 636 ? 111.239 61.499 -72.264 1.00 73.88 636 GLU A N 1
ATOM 5080 C CA . GLU A 1 636 ? 110.524 60.994 -73.446 1.00 73.88 636 GLU A CA 1
ATOM 5081 C C . GLU A 1 636 ? 110.141 59.513 -73.328 1.00 73.88 636 GLU A C 1
ATOM 5083 O O . GLU A 1 636 ? 109.065 59.124 -73.786 1.00 73.88 636 GLU A O 1
ATOM 5088 N N . GLU A 1 637 ? 110.943 58.704 -72.632 1.00 70.69 637 GLU A N 1
ATOM 5089 C CA . GLU A 1 637 ? 110.597 57.311 -72.318 1.00 70.69 637 GLU A CA 1
ATOM 5090 C C . GLU A 1 637 ? 109.467 57.231 -71.275 1.00 70.69 637 GLU A C 1
ATOM 5092 O O . GLU A 1 637 ? 108.457 56.557 -71.498 1.00 70.69 637 GLU A O 1
ATOM 5097 N N . ASN A 1 638 ? 109.564 58.014 -70.191 1.00 67.50 638 ASN A N 1
ATOM 5098 C CA . ASN A 1 638 ? 108.527 58.092 -69.152 1.00 67.50 638 ASN A CA 1
ATOM 5099 C C . ASN A 1 638 ? 107.145 58.484 -69.713 1.00 67.50 638 ASN A C 1
ATOM 5101 O O . ASN A 1 638 ? 106.122 57.963 -69.263 1.00 67.50 638 ASN A O 1
ATOM 5105 N N . LYS A 1 639 ? 107.093 59.363 -70.727 1.00 76.94 639 LYS A N 1
ATOM 5106 C CA . LYS A 1 639 ? 105.836 59.781 -71.378 1.00 76.94 639 LYS A CA 1
ATOM 5107 C C . LYS A 1 639 ? 105.078 58.617 -72.034 1.00 76.94 639 LYS A C 1
ATOM 5109 O O . LYS A 1 639 ? 103.855 58.685 -72.096 1.00 76.94 639 LYS A O 1
ATOM 5114 N N . ARG A 1 640 ? 105.753 57.549 -72.486 1.00 73.81 640 ARG A N 1
ATOM 5115 C CA . ARG A 1 640 ? 105.089 56.392 -73.124 1.00 73.81 640 ARG A CA 1
ATOM 5116 C C . ARG A 1 640 ? 104.393 55.486 -72.109 1.00 73.81 640 ARG A C 1
ATOM 5118 O O . ARG A 1 640 ? 103.206 55.211 -72.259 1.00 73.81 640 ARG A O 1
ATOM 5125 N N . LEU A 1 641 ? 105.099 55.090 -71.048 1.00 72.31 641 LEU A N 1
ATOM 5126 C CA . LEU A 1 641 ? 104.554 54.220 -69.993 1.00 72.31 641 LEU A CA 1
ATOM 5127 C C . LEU A 1 641 ? 103.381 54.874 -69.241 1.00 72.31 641 LEU A C 1
ATOM 5129 O O . LEU A 1 641 ? 102.432 54.196 -68.848 1.00 72.31 641 LEU A O 1
ATOM 5133 N N . VAL A 1 642 ? 103.409 56.202 -69.085 1.00 73.25 642 VAL A N 1
ATOM 5134 C CA . VAL A 1 642 ? 102.294 56.969 -68.507 1.00 73.25 642 VAL A CA 1
ATOM 5135 C C . VAL A 1 642 ? 101.021 56.882 -69.360 1.00 73.25 642 VAL A C 1
ATOM 5137 O O . VAL A 1 642 ? 99.927 56.919 -68.796 1.00 73.25 642 VAL A O 1
ATOM 5140 N N . GLU A 1 643 ? 101.125 56.740 -70.685 1.00 78.62 643 GLU A N 1
ATOM 5141 C CA . GLU A 1 643 ? 99.955 56.734 -71.573 1.00 78.62 643 GLU A CA 1
ATOM 5142 C C . GLU A 1 643 ? 99.258 55.365 -71.631 1.00 78.62 643 GLU A C 1
ATOM 5144 O O . GLU A 1 643 ? 98.034 55.303 -71.523 1.00 78.62 643 GLU A O 1
ATOM 5149 N N . GLU A 1 644 ? 100.001 54.253 -71.663 1.00 75.50 644 GLU A N 1
ATOM 5150 C CA . GLU A 1 644 ? 99.397 52.913 -71.514 1.00 75.50 644 GLU A CA 1
ATOM 5151 C C . GLU A 1 644 ? 98.706 52.756 -70.148 1.00 75.50 644 GLU A C 1
ATOM 5153 O O . GLU A 1 644 ? 97.575 52.267 -70.062 1.00 75.50 644 GLU A O 1
ATOM 5158 N N . ALA A 1 645 ? 99.332 53.268 -69.081 1.00 71.00 645 ALA A N 1
ATOM 5159 C CA . ALA A 1 645 ? 98.744 53.290 -67.744 1.00 71.00 645 ALA A CA 1
ATOM 5160 C C . ALA A 1 645 ? 97.483 54.175 -67.647 1.00 71.00 645 ALA A C 1
ATOM 5162 O O . ALA A 1 645 ? 96.614 53.910 -66.813 1.00 71.00 645 ALA A O 1
ATOM 5163 N N . ARG A 1 646 ? 97.343 55.209 -68.492 1.00 73.12 646 ARG A N 1
ATOM 5164 C CA . ARG A 1 646 ? 96.108 56.010 -68.608 1.00 73.12 646 ARG A CA 1
ATOM 5165 C C . ARG A 1 646 ? 94.991 55.236 -69.302 1.00 73.12 646 ARG A C 1
ATOM 5167 O O . ARG A 1 646 ? 93.863 55.286 -68.817 1.00 73.12 646 ARG A O 1
ATOM 5174 N N . MET A 1 647 ? 95.298 54.500 -70.371 1.00 78.19 647 MET A N 1
ATOM 5175 C CA . MET A 1 647 ? 94.301 53.721 -71.115 1.00 78.19 647 MET A CA 1
ATOM 5176 C C . MET A 1 647 ? 93.677 52.618 -70.249 1.00 78.19 647 MET A C 1
ATOM 5178 O O . MET A 1 647 ? 92.466 52.628 -70.045 1.00 78.19 647 MET A O 1
ATOM 5182 N N . MET A 1 648 ? 94.488 51.749 -69.626 1.00 75.75 648 MET A N 1
ATOM 5183 C CA . MET A 1 648 ? 93.963 50.693 -68.736 1.00 75.75 648 MET A CA 1
ATOM 5184 C C . MET A 1 648 ? 93.180 51.257 -67.540 1.00 75.75 648 MET A C 1
ATOM 5186 O O . MET A 1 648 ? 92.212 50.657 -67.072 1.00 75.75 648 MET A O 1
ATOM 5190 N N . LYS A 1 649 ? 93.586 52.431 -67.042 1.00 76.75 649 LYS A N 1
ATOM 5191 C CA . LYS A 1 649 ? 92.873 53.147 -65.981 1.00 76.75 649 LYS A CA 1
ATOM 5192 C C . LYS A 1 649 ? 91.490 53.620 -66.446 1.00 76.75 649 LYS A C 1
ATOM 5194 O O . LYS A 1 649 ? 90.563 53.564 -65.644 1.00 76.75 649 LYS A O 1
ATOM 5199 N N . SER A 1 650 ? 91.336 54.054 -67.700 1.00 82.38 650 SER A N 1
ATOM 5200 C CA . SER A 1 650 ? 90.045 54.490 -68.253 1.00 82.38 650 SER A CA 1
ATOM 5201 C C . SER A 1 650 ? 89.030 53.344 -68.286 1.00 82.38 650 SER A C 1
ATOM 5203 O O . SER A 1 650 ? 87.967 53.458 -67.675 1.00 82.38 650 SER A O 1
ATOM 5205 N N . ASP A 1 651 ? 89.394 52.208 -68.888 1.00 81.00 651 ASP A N 1
ATOM 5206 C CA . ASP A 1 651 ? 88.501 51.048 -69.047 1.00 81.00 651 ASP A CA 1
ATOM 5207 C C . ASP A 1 651 ? 88.022 50.480 -67.697 1.00 81.00 651 ASP A C 1
ATOM 5209 O O . ASP A 1 651 ? 86.876 50.038 -67.554 1.00 81.00 651 ASP A O 1
ATOM 5213 N N . LEU A 1 652 ? 88.883 50.529 -66.672 1.00 78.50 652 LEU A N 1
ATOM 5214 C CA . LEU A 1 652 ? 88.532 50.158 -65.299 1.00 78.50 652 LEU A CA 1
ATOM 5215 C C . LEU A 1 652 ? 87.550 51.142 -64.650 1.00 78.50 652 LEU A C 1
ATOM 5217 O O . LEU A 1 652 ? 86.639 50.705 -63.941 1.00 78.50 652 LEU A O 1
ATOM 5221 N N . PHE A 1 653 ? 87.697 52.449 -64.890 1.00 78.94 653 PHE A N 1
ATOM 5222 C CA . PHE A 1 653 ? 86.760 53.444 -64.365 1.00 78.94 653 PHE A CA 1
ATOM 5223 C C . PHE A 1 653 ? 85.382 53.348 -65.015 1.00 78.94 653 PHE A C 1
ATOM 5225 O O . PHE A 1 653 ? 84.390 53.445 -64.293 1.00 78.94 653 PHE A O 1
ATOM 5232 N N . ASP A 1 654 ? 85.285 53.102 -66.322 1.00 81.25 654 ASP A N 1
ATOM 5233 C CA . ASP A 1 654 ? 83.980 52.983 -66.982 1.00 81.25 654 ASP A CA 1
ATOM 5234 C C . ASP A 1 654 ? 83.246 51.678 -66.608 1.00 81.25 654 ASP A C 1
ATOM 5236 O O . ASP A 1 654 ? 82.025 51.692 -66.418 1.00 81.25 654 ASP A O 1
ATOM 5240 N N . ASN A 1 655 ? 83.964 50.576 -66.348 1.00 79.88 655 ASN A N 1
ATOM 5241 C CA . ASN A 1 655 ? 83.375 49.373 -65.738 1.00 79.88 655 ASN A CA 1
ATOM 5242 C C . ASN A 1 655 ? 82.839 49.636 -64.318 1.00 79.88 655 ASN A C 1
ATOM 5244 O O . ASN A 1 655 ? 81.690 49.300 -64.014 1.00 79.88 655 ASN A O 1
ATOM 5248 N N . LEU A 1 656 ? 83.638 50.278 -63.454 1.00 79.94 656 LEU A N 1
ATOM 5249 C CA . LEU A 1 656 ? 83.216 50.664 -62.101 1.00 79.94 656 LEU A CA 1
ATOM 5250 C C . LEU A 1 656 ? 81.986 51.577 -62.127 1.00 79.94 656 LEU A C 1
ATOM 5252 O O . LEU A 1 656 ? 81.025 51.341 -61.399 1.00 79.94 656 LEU A O 1
ATOM 5256 N N . ARG A 1 657 ? 81.988 52.581 -63.007 1.00 80.06 657 ARG A N 1
ATOM 5257 C CA . ARG A 1 657 ? 80.901 53.550 -63.186 1.00 80.06 657 ARG A CA 1
ATOM 5258 C C . ARG A 1 657 ? 79.615 52.902 -63.698 1.00 80.06 657 ARG A C 1
ATOM 5260 O O . ARG A 1 657 ? 78.528 53.309 -63.294 1.00 80.06 657 ARG A O 1
ATOM 5267 N N . THR A 1 658 ? 79.732 51.876 -64.541 1.00 83.62 658 THR A N 1
ATOM 5268 C CA . THR A 1 658 ? 78.589 51.076 -65.002 1.00 83.62 658 THR A CA 1
ATOM 5269 C C . THR A 1 658 ? 77.952 50.327 -63.829 1.00 83.62 658 THR A C 1
ATOM 5271 O O . THR A 1 658 ? 76.758 50.492 -63.582 1.00 83.62 658 THR A O 1
ATOM 5274 N N . LYS A 1 659 ? 78.749 49.612 -63.019 1.00 83.81 659 LYS A N 1
ATOM 5275 C CA . LYS A 1 659 ? 78.244 48.913 -61.821 1.00 83.81 659 LYS A CA 1
ATOM 5276 C C . LYS A 1 659 ? 77.708 49.858 -60.745 1.00 83.81 659 LYS A C 1
ATOM 5278 O O . LYS A 1 659 ? 76.697 49.560 -60.116 1.00 83.81 659 LYS A O 1
ATOM 5283 N N . GLU A 1 660 ? 78.322 51.024 -60.556 1.00 79.31 660 GLU A N 1
ATOM 5284 C CA . GLU A 1 660 ? 77.820 52.037 -59.621 1.00 79.31 660 GLU A CA 1
ATOM 5285 C C . GLU A 1 660 ? 76.448 52.591 -60.053 1.00 79.31 660 GLU A C 1
ATOM 5287 O O . GLU A 1 660 ? 75.615 52.905 -59.203 1.00 79.31 660 GLU A O 1
ATOM 5292 N N . ASN A 1 661 ? 76.185 52.692 -61.361 1.00 85.56 661 ASN A N 1
ATOM 5293 C CA . ASN A 1 661 ? 74.887 53.110 -61.892 1.00 85.56 661 ASN A CA 1
ATOM 5294 C C . ASN A 1 661 ? 73.813 52.020 -61.752 1.00 85.56 661 ASN A C 1
ATOM 5296 O O . ASN A 1 661 ? 72.690 52.347 -61.369 1.00 85.56 661 ASN A O 1
ATOM 5300 N N . GLU A 1 662 ? 74.150 50.747 -61.987 1.00 84.38 662 GLU A N 1
ATOM 5301 C CA . GLU A 1 662 ? 73.243 49.613 -61.739 1.00 84.38 662 GLU A CA 1
ATOM 5302 C C . GLU A 1 662 ? 72.789 49.581 -60.268 1.00 84.38 662 GLU A C 1
ATOM 5304 O O . GLU A 1 662 ? 71.593 49.667 -59.988 1.00 84.38 662 GLU A O 1
ATOM 5309 N N . PHE A 1 663 ? 73.728 49.601 -59.311 1.00 81.56 663 PHE A N 1
ATOM 5310 C CA . PHE A 1 663 ? 73.392 49.622 -57.880 1.00 81.56 663 PHE A CA 1
ATOM 5311 C C . PHE A 1 663 ? 72.606 50.876 -57.457 1.00 81.56 663 PHE A C 1
ATOM 5313 O O . PHE A 1 663 ? 71.815 50.826 -56.511 1.00 81.56 663 PHE A O 1
ATOM 5320 N N . LYS A 1 664 ? 72.784 52.019 -58.138 1.00 84.56 664 LYS A N 1
ATOM 5321 C CA . LYS A 1 664 ? 71.946 53.212 -57.919 1.00 84.56 664 LYS A CA 1
ATOM 5322 C C . LYS A 1 664 ? 70.515 53.000 -58.414 1.00 84.56 664 LYS A C 1
ATOM 5324 O O . LYS A 1 664 ? 69.593 53.405 -57.711 1.00 84.56 664 LYS A O 1
ATOM 5329 N N . GLN A 1 665 ? 70.317 52.352 -59.563 1.00 85.81 665 GLN A N 1
ATOM 5330 C CA . GLN A 1 665 ? 68.982 52.015 -60.069 1.00 85.81 665 GLN A CA 1
ATOM 5331 C C . GLN A 1 665 ? 68.271 51.000 -59.165 1.00 85.81 665 GLN A C 1
ATOM 5333 O O . GLN A 1 665 ? 67.129 51.246 -58.779 1.00 85.81 665 GLN A O 1
ATOM 5338 N N . GLU A 1 666 ? 68.951 49.935 -58.728 1.00 85.19 666 GLU A N 1
ATOM 5339 C CA . GLU A 1 666 ? 68.394 48.968 -57.768 1.00 85.19 666 GLU A CA 1
ATOM 5340 C C . GLU A 1 666 ? 67.986 49.646 -56.452 1.00 85.19 666 GLU A C 1
ATOM 5342 O O . GLU A 1 666 ? 66.856 49.482 -55.986 1.00 85.19 666 GLU A O 1
ATOM 5347 N N . ARG A 1 667 ? 68.858 50.488 -55.876 1.00 83.50 667 ARG A N 1
ATOM 5348 C CA . ARG A 1 667 ? 68.532 51.242 -54.653 1.00 83.50 667 ARG A CA 1
ATOM 5349 C C . ARG A 1 667 ? 67.400 52.249 -54.849 1.00 83.50 667 ARG A C 1
ATOM 5351 O O . ARG A 1 667 ? 66.648 52.471 -53.902 1.00 83.50 667 ARG A O 1
ATOM 5358 N N . MET A 1 668 ? 67.255 52.853 -56.029 1.00 84.69 668 MET A N 1
ATOM 5359 C CA . MET A 1 668 ? 66.109 53.716 -56.340 1.00 84.69 668 MET A CA 1
ATOM 5360 C C . MET A 1 668 ? 64.809 52.913 -56.451 1.00 84.69 668 MET A C 1
ATOM 5362 O O . MET A 1 668 ? 63.803 53.343 -55.891 1.00 84.69 668 MET A O 1
ATOM 5366 N N . SER A 1 669 ? 64.839 51.740 -57.093 1.00 88.31 669 SER A N 1
ATOM 5367 C CA . SER A 1 669 ? 63.687 50.837 -57.209 1.00 88.31 669 SER A CA 1
ATOM 5368 C C . SER A 1 669 ? 63.215 50.355 -55.835 1.00 88.31 669 SER A C 1
ATOM 5370 O O . SER A 1 669 ? 62.072 50.602 -55.455 1.00 88.31 669 SER A O 1
ATOM 5372 N N . LEU A 1 670 ? 64.117 49.770 -55.039 1.00 86.50 670 LEU A N 1
ATOM 5373 C CA . LEU A 1 670 ? 63.815 49.265 -53.694 1.00 86.50 670 LEU A CA 1
ATOM 5374 C C . LEU A 1 670 ? 63.339 50.377 -52.746 1.00 86.50 670 LEU A C 1
ATOM 5376 O O . LEU A 1 670 ? 62.429 50.171 -51.950 1.00 86.50 670 LEU A O 1
ATOM 5380 N N . ASN A 1 671 ? 63.908 51.584 -52.832 1.00 85.06 671 ASN A N 1
ATOM 5381 C CA . ASN A 1 671 ? 63.448 52.715 -52.021 1.00 85.06 671 ASN A CA 1
ATOM 5382 C C . ASN A 1 671 ? 62.093 53.281 -52.497 1.00 85.06 671 ASN A C 1
ATOM 5384 O O . ASN A 1 671 ? 61.367 53.874 -51.698 1.00 85.06 671 ASN A O 1
ATOM 5388 N N . GLY A 1 672 ? 61.733 53.087 -53.771 1.00 88.12 672 GLY A N 1
ATOM 5389 C CA . GLY A 1 672 ? 60.385 53.327 -54.290 1.00 88.12 672 GLY A CA 1
ATOM 5390 C C . GLY A 1 672 ? 59.375 52.326 -53.727 1.00 88.12 672 GLY A C 1
ATOM 5391 O O . GLY A 1 672 ? 58.369 52.733 -53.152 1.00 88.12 672 GLY A O 1
ATOM 5392 N N . GLU A 1 673 ? 59.692 51.033 -53.791 1.00 90.19 673 GLU A N 1
ATOM 5393 C CA . GLU A 1 673 ? 58.865 49.947 -53.249 1.00 90.19 673 GLU A CA 1
ATOM 5394 C C . GLU A 1 673 ? 58.661 50.081 -51.728 1.00 90.19 673 GLU A C 1
ATOM 5396 O O . GLU A 1 673 ? 57.531 50.039 -51.247 1.00 90.19 673 GLU A O 1
ATOM 5401 N N . ILE A 1 674 ? 59.720 50.379 -50.964 1.00 85.88 674 ILE A N 1
ATOM 5402 C CA . ILE A 1 674 ? 59.630 50.681 -49.523 1.00 85.88 674 ILE A CA 1
ATOM 5403 C C . ILE A 1 674 ? 58.716 51.887 -49.249 1.00 85.88 674 ILE A C 1
ATOM 5405 O O . ILE A 1 674 ? 58.035 51.920 -48.221 1.00 85.88 674 ILE A O 1
ATOM 5409 N N . LYS A 1 675 ? 58.680 52.890 -50.137 1.00 90.06 675 LYS A N 1
ATOM 5410 C CA . LYS A 1 675 ? 57.778 54.042 -49.998 1.00 90.06 675 LYS A CA 1
ATOM 5411 C C . LYS A 1 675 ? 56.324 53.657 -50.289 1.00 90.06 675 LYS A C 1
ATOM 5413 O O . LYS A 1 675 ? 55.438 54.110 -49.570 1.00 90.06 675 LYS A O 1
ATOM 5418 N N . GLU A 1 676 ? 56.078 52.818 -51.292 1.00 91.00 676 GLU A N 1
ATOM 5419 C CA . GLU A 1 676 ? 54.737 52.321 -51.621 1.00 91.00 676 GLU A CA 1
ATOM 5420 C C . GLU A 1 676 ? 54.183 51.402 -50.521 1.00 91.00 676 GLU A C 1
ATOM 5422 O O . GLU A 1 676 ? 53.046 51.576 -50.086 1.00 91.00 676 GLU A O 1
ATOM 5427 N N . LEU A 1 677 ? 55.005 50.485 -49.999 1.00 87.81 677 LEU A N 1
ATOM 5428 C CA . LEU A 1 677 ? 54.651 49.621 -48.870 1.00 87.81 677 LEU A CA 1
ATOM 5429 C C . LEU A 1 677 ? 54.337 50.432 -47.605 1.00 87.81 677 LEU A C 1
ATOM 5431 O O . LEU A 1 677 ? 53.379 50.117 -46.908 1.00 87.81 677 LEU A O 1
ATOM 5435 N N . LYS A 1 678 ? 55.079 51.515 -47.333 1.00 86.19 678 LYS A N 1
ATOM 5436 C CA . LYS A 1 678 ? 54.757 52.442 -46.232 1.00 86.19 678 LYS A CA 1
ATOM 5437 C C . LYS A 1 678 ? 53.446 53.202 -46.441 1.00 86.19 678 LYS A C 1
ATOM 5439 O O . LYS A 1 678 ? 52.754 53.447 -45.462 1.00 86.19 678 LYS A O 1
ATOM 5444 N N . GLY A 1 679 ? 53.094 53.542 -47.684 1.00 88.12 679 GLY A N 1
ATOM 5445 C CA . GLY A 1 679 ? 51.771 54.083 -48.012 1.00 88.12 679 GLY A CA 1
ATOM 5446 C C . GLY A 1 679 ? 50.665 53.083 -47.677 1.00 88.12 679 GLY A C 1
ATOM 5447 O O . GLY A 1 679 ? 49.787 53.386 -46.882 1.00 88.12 679 GLY A O 1
ATOM 5448 N N . LYS A 1 680 ? 50.794 51.845 -48.170 1.00 90.12 680 LYS A N 1
ATOM 5449 C CA . LYS A 1 680 ? 49.837 50.757 -47.908 1.00 90.12 680 LYS A CA 1
ATOM 5450 C C . LYS A 1 680 ? 49.688 50.425 -46.420 1.00 90.12 680 LYS A C 1
ATOM 5452 O O . LYS A 1 680 ? 48.585 50.114 -45.991 1.00 90.12 680 LYS A O 1
ATOM 5457 N N . ILE A 1 681 ? 50.764 50.499 -45.632 1.00 84.25 681 ILE A N 1
ATOM 5458 C CA . ILE A 1 681 ? 50.695 50.346 -44.168 1.00 84.25 681 ILE A CA 1
ATOM 5459 C C . ILE A 1 681 ? 49.857 51.472 -43.548 1.00 84.25 681 ILE A C 1
ATOM 5461 O O . ILE A 1 681 ? 48.953 51.177 -42.779 1.00 84.25 681 ILE A O 1
ATOM 5465 N N . TYR A 1 682 ? 50.092 52.729 -43.930 1.00 89.06 682 TYR A N 1
ATOM 5466 C CA . TYR A 1 682 ? 49.333 53.875 -43.418 1.00 89.06 682 TYR A CA 1
ATOM 5467 C C . TYR A 1 682 ? 47.844 53.837 -43.812 1.00 89.06 682 TYR A C 1
ATOM 5469 O O . TYR A 1 682 ? 46.976 54.129 -42.992 1.00 89.06 682 TYR A O 1
ATOM 5477 N N . ASP A 1 683 ? 47.531 53.414 -45.040 1.00 90.31 683 ASP A N 1
ATOM 5478 C CA . ASP A 1 683 ? 46.146 53.223 -45.486 1.00 90.31 683 ASP A CA 1
ATOM 5479 C C . ASP A 1 683 ? 45.444 52.103 -44.682 1.00 90.31 683 ASP A C 1
ATOM 5481 O O . ASP A 1 683 ? 44.296 52.260 -44.266 1.00 90.31 683 ASP A O 1
ATOM 5485 N N . LEU A 1 684 ? 46.152 51.001 -44.389 1.00 89.00 684 LEU A N 1
ATOM 5486 C CA . LEU A 1 684 ? 45.653 49.903 -43.547 1.00 89.00 684 LEU A CA 1
ATOM 5487 C C . LEU A 1 684 ? 45.513 50.290 -42.065 1.00 89.00 684 LEU A C 1
ATOM 5489 O O . LEU A 1 684 ? 44.590 49.815 -41.408 1.00 89.00 684 LEU A O 1
ATOM 5493 N N . GLU A 1 685 ? 46.386 51.152 -41.538 1.00 87.38 685 GLU A N 1
ATOM 5494 C CA . GLU A 1 685 ? 46.252 51.735 -40.194 1.00 87.38 685 GLU A CA 1
ATOM 5495 C C . GLU A 1 685 ? 44.971 52.586 -40.101 1.00 87.38 685 GLU A C 1
ATOM 5497 O O . GLU A 1 685 ? 44.201 52.434 -39.154 1.00 87.38 685 GLU A O 1
ATOM 5502 N N . ILE A 1 686 ? 44.669 53.395 -41.125 1.00 88.69 686 ILE A N 1
ATOM 5503 C CA . ILE A 1 686 ? 43.424 54.181 -41.201 1.00 88.69 686 ILE A CA 1
ATOM 5504 C C . ILE A 1 686 ? 42.175 53.287 -41.277 1.00 88.69 686 ILE A C 1
ATOM 5506 O O . ILE A 1 686 ? 41.164 53.592 -40.639 1.00 88.69 686 ILE A O 1
ATOM 5510 N N . ASP A 1 687 ? 42.202 52.199 -42.050 1.00 89.25 687 ASP A N 1
ATOM 5511 C CA . ASP A 1 687 ? 41.060 51.278 -42.134 1.00 89.25 687 ASP A CA 1
ATOM 5512 C C . ASP A 1 687 ? 40.885 50.427 -40.862 1.00 89.25 687 ASP A C 1
ATOM 5514 O O . ASP A 1 687 ? 39.750 50.142 -40.468 1.00 89.25 687 ASP A O 1
ATOM 5518 N N . LEU A 1 688 ? 41.971 50.116 -40.146 1.00 87.88 688 LEU A N 1
ATOM 5519 C CA . LEU A 1 688 ? 41.910 49.519 -38.809 1.00 87.88 688 LEU A CA 1
ATOM 5520 C C . LEU A 1 688 ? 41.300 50.489 -37.780 1.00 87.88 688 LEU A C 1
ATOM 5522 O O . LEU A 1 688 ? 40.433 50.086 -37.002 1.00 87.88 688 LEU A O 1
ATOM 5526 N N . ASP A 1 689 ? 41.678 51.769 -37.806 1.00 85.50 689 ASP A N 1
ATOM 5527 C CA . ASP A 1 689 ? 41.063 52.810 -36.970 1.00 85.50 689 ASP A CA 1
ATOM 5528 C C . ASP A 1 689 ? 39.562 52.978 -37.284 1.00 85.50 689 ASP A C 1
ATOM 5530 O O . ASP A 1 689 ? 38.750 53.195 -36.381 1.00 85.50 689 ASP A O 1
ATOM 5534 N N . ARG A 1 690 ? 39.142 52.828 -38.548 1.00 87.25 690 ARG A N 1
ATOM 5535 C CA . ARG A 1 690 ? 37.716 52.862 -38.931 1.00 87.25 690 ARG A CA 1
ATOM 5536 C C . ARG A 1 690 ? 36.936 51.675 -38.372 1.00 87.25 690 ARG A C 1
ATOM 5538 O O . ARG A 1 690 ? 35.887 51.877 -37.758 1.00 87.25 690 ARG A O 1
ATOM 5545 N N . GLU A 1 691 ? 37.425 50.452 -38.565 1.00 84.94 691 GLU A N 1
ATOM 5546 C CA . GLU A 1 691 ? 36.719 49.253 -38.097 1.00 84.94 691 GLU A CA 1
ATOM 5547 C C . GLU A 1 691 ? 36.761 49.107 -36.566 1.00 84.94 691 GLU A C 1
ATOM 5549 O O . GLU A 1 691 ? 35.769 48.685 -35.980 1.00 84.94 691 GLU A O 1
ATOM 5554 N N . THR A 1 692 ? 37.817 49.553 -35.876 1.00 84.31 692 THR A N 1
ATOM 5555 C CA . THR A 1 692 ? 37.834 49.583 -34.397 1.00 84.31 692 THR A CA 1
ATOM 5556 C C . THR A 1 692 ? 36.825 50.580 -33.817 1.00 84.31 692 THR A C 1
ATOM 5558 O O . THR A 1 692 ? 36.062 50.212 -32.925 1.00 84.31 692 THR A O 1
ATOM 5561 N N . ASN A 1 693 ? 36.716 51.802 -34.358 1.00 85.19 693 ASN A N 1
ATOM 5562 C CA . ASN A 1 693 ? 35.661 52.752 -33.964 1.00 85.19 693 ASN A CA 1
ATOM 5563 C C . ASN A 1 693 ? 34.243 52.206 -34.244 1.00 85.19 693 ASN A C 1
ATOM 5565 O O . ASN A 1 693 ? 33.294 52.464 -33.497 1.00 85.19 693 ASN A O 1
ATOM 5569 N N . LYS A 1 694 ? 34.090 51.411 -35.306 1.00 87.56 694 LYS A N 1
ATOM 5570 C CA . LYS A 1 694 ? 32.839 50.724 -35.644 1.00 87.56 694 LYS A CA 1
ATOM 5571 C C . LYS A 1 694 ? 32.529 49.580 -34.669 1.00 87.56 694 LYS A C 1
ATOM 5573 O O . LYS A 1 694 ? 31.389 49.491 -34.228 1.00 87.56 694 LYS A O 1
ATOM 5578 N N . CYS A 1 695 ? 33.518 48.794 -34.241 1.00 81.12 695 CYS A N 1
ATOM 5579 C CA . CYS A 1 695 ? 33.353 47.822 -33.154 1.00 81.12 695 CYS A CA 1
ATOM 5580 C C . CYS A 1 695 ? 32.909 48.501 -31.851 1.00 81.12 695 CYS A C 1
ATOM 5582 O O . CYS A 1 695 ? 31.900 48.092 -31.292 1.00 81.12 695 CYS A O 1
ATOM 5584 N N . ILE A 1 696 ? 33.560 49.594 -31.434 1.00 84.00 696 ILE A N 1
ATOM 5585 C CA . ILE A 1 696 ? 33.202 50.337 -30.209 1.00 84.00 696 ILE A CA 1
ATOM 5586 C C . ILE A 1 696 ? 31.744 50.838 -30.250 1.00 84.00 696 ILE A C 1
ATOM 5588 O O . ILE A 1 696 ? 31.031 50.779 -29.247 1.00 84.00 696 ILE A O 1
ATOM 5592 N N . SER A 1 697 ? 31.258 51.305 -31.408 1.00 82.38 697 SER A N 1
ATOM 5593 C CA . SER A 1 697 ? 29.853 51.735 -31.535 1.00 82.38 697 SER A CA 1
ATOM 5594 C C . SER A 1 697 ? 28.851 50.570 -31.565 1.00 82.38 697 SER A C 1
ATOM 5596 O O . SER A 1 697 ? 27.721 50.730 -31.099 1.00 82.38 697 SER A O 1
ATOM 5598 N N . LEU A 1 698 ? 29.258 49.386 -32.035 1.00 85.12 698 LEU A N 1
ATOM 5599 C CA . LEU A 1 698 ? 28.462 48.157 -31.952 1.00 85.12 698 LEU A CA 1
ATOM 5600 C C . LEU A 1 698 ? 28.441 47.570 -30.531 1.00 85.12 698 LEU A C 1
ATOM 5602 O O . LEU A 1 698 ? 27.379 47.146 -30.087 1.00 85.12 698 LEU A O 1
ATOM 5606 N N . GLU A 1 699 ? 29.558 47.607 -29.802 1.00 81.50 699 GLU A N 1
ATOM 5607 C CA . GLU A 1 699 ? 29.650 47.225 -28.383 1.00 81.50 699 GLU A CA 1
ATOM 5608 C C . GLU A 1 699 ? 28.741 48.110 -27.522 1.00 81.50 699 GLU A C 1
ATOM 5610 O O . GLU A 1 699 ? 27.883 47.595 -26.808 1.00 81.50 699 GLU A O 1
ATOM 5615 N N . GLY A 1 700 ? 28.814 49.437 -27.685 1.00 82.69 700 GLY A N 1
ATOM 5616 C CA . GLY A 1 700 ? 27.904 50.359 -27.000 1.00 82.69 700 GLY A CA 1
ATOM 5617 C C . GLY A 1 700 ? 26.425 50.097 -27.320 1.00 82.69 700 GLY A C 1
ATOM 5618 O O . GLY A 1 700 ? 25.580 50.181 -26.433 1.00 82.69 700 GLY A O 1
ATOM 5619 N N . SER A 1 701 ? 26.093 49.713 -28.559 1.00 85.50 701 SER A N 1
ATOM 5620 C CA . SER A 1 701 ? 24.725 49.308 -28.918 1.00 85.50 701 SER A CA 1
ATOM 5621 C C . SER A 1 701 ? 24.330 47.928 -28.376 1.00 85.50 701 SER A C 1
ATOM 5623 O O . SER A 1 701 ? 23.133 47.667 -28.238 1.00 85.50 701 SER A O 1
ATOM 5625 N N . ALA A 1 702 ? 25.287 47.041 -28.096 1.00 83.50 702 ALA A N 1
ATOM 5626 C CA . ALA A 1 702 ? 25.041 45.737 -27.491 1.00 83.50 702 ALA A CA 1
ATOM 5627 C C . ALA A 1 702 ? 24.755 45.876 -25.989 1.00 83.50 702 ALA A C 1
ATOM 5629 O O . ALA A 1 702 ? 23.757 45.328 -25.523 1.00 83.50 702 ALA A O 1
ATOM 5630 N N . ASP A 1 703 ? 25.529 46.692 -25.267 1.00 85.19 703 ASP A N 1
ATOM 5631 C CA . ASP A 1 703 ? 25.272 47.047 -23.862 1.00 85.19 703 ASP A CA 1
ATOM 5632 C C . ASP A 1 703 ? 23.873 47.664 -23.689 1.00 85.19 703 ASP A C 1
ATOM 5634 O O . ASP A 1 703 ? 23.101 47.278 -22.806 1.00 85.19 703 ASP A O 1
ATOM 5638 N N . ASP A 1 704 ? 23.504 48.584 -24.584 1.00 86.06 704 ASP A N 1
ATOM 5639 C CA . ASP A 1 704 ? 22.213 49.281 -24.579 1.00 86.06 704 ASP A CA 1
ATOM 5640 C C . ASP A 1 704 ? 21.023 48.351 -24.907 1.00 86.06 704 ASP A C 1
ATOM 5642 O O . ASP A 1 704 ? 19.873 48.642 -24.557 1.00 86.06 704 ASP A O 1
ATOM 5646 N N . LEU A 1 705 ? 21.273 47.222 -25.581 1.00 87.38 705 LEU A N 1
ATOM 5647 C CA . LEU A 1 705 ? 20.306 46.138 -25.782 1.00 87.38 705 LEU A CA 1
ATOM 5648 C C . LEU A 1 705 ? 20.287 45.175 -24.589 1.00 87.38 705 LEU A C 1
ATOM 5650 O O . LEU A 1 705 ? 19.207 44.782 -24.150 1.00 87.38 705 LEU A O 1
ATOM 5654 N N . GLN A 1 706 ? 21.442 44.849 -24.009 1.00 87.12 706 GLN A N 1
ATOM 5655 C CA . GLN A 1 706 ? 21.555 43.975 -22.843 1.00 87.12 706 GLN A CA 1
ATOM 5656 C C . GLN A 1 706 ? 20.868 44.585 -21.611 1.00 87.12 706 GLN A C 1
ATOM 5658 O O . GLN A 1 706 ? 20.133 43.887 -20.914 1.00 87.12 706 GLN A O 1
ATOM 5663 N N . GLN A 1 707 ? 20.990 45.899 -21.389 1.00 88.75 707 GLN A N 1
ATOM 5664 C CA . GLN A 1 707 ? 20.229 46.599 -20.345 1.00 88.75 707 GLN A CA 1
ATOM 5665 C C . GLN A 1 707 ? 18.709 46.541 -20.582 1.00 88.75 707 GLN A C 1
ATOM 5667 O O . GLN A 1 707 ? 17.945 46.379 -19.628 1.00 88.75 707 GLN A O 1
ATOM 5672 N N . LYS A 1 708 ? 18.250 46.614 -21.841 1.00 89.44 708 LYS A N 1
ATOM 5673 C CA . LYS A 1 708 ? 16.823 46.464 -22.187 1.00 89.44 708 LYS A CA 1
ATOM 5674 C C . LYS A 1 708 ? 16.327 45.035 -21.963 1.00 89.44 708 LYS A C 1
ATOM 5676 O O . LYS A 1 708 ? 15.221 44.873 -21.456 1.00 89.44 708 LYS A O 1
ATOM 5681 N N . VAL A 1 709 ? 17.138 44.018 -22.269 1.00 87.31 709 VAL A N 1
ATOM 5682 C CA . VAL A 1 709 ? 16.832 42.613 -21.943 1.00 87.31 709 VAL A CA 1
ATOM 5683 C C . VAL A 1 709 ? 16.695 42.441 -20.431 1.00 87.31 709 VAL A C 1
ATOM 5685 O O . VAL A 1 709 ? 15.641 42.006 -19.981 1.00 87.31 709 VAL A O 1
ATOM 5688 N N . ILE A 1 710 ? 17.671 42.896 -19.638 1.00 88.75 710 ILE A N 1
ATOM 5689 C CA . ILE A 1 710 ? 17.624 42.822 -18.166 1.00 88.75 710 ILE A CA 1
ATOM 5690 C C . ILE A 1 710 ? 16.384 43.545 -17.604 1.00 88.75 710 ILE A C 1
ATOM 5692 O O . ILE A 1 710 ? 15.747 43.060 -16.667 1.00 88.75 710 ILE A O 1
ATOM 5696 N N . LEU A 1 711 ? 15.995 44.695 -18.166 1.00 89.19 711 LEU A N 1
ATOM 5697 C CA . LEU A 1 711 ? 14.778 45.402 -17.753 1.00 89.19 711 LEU A CA 1
ATOM 5698 C C . LEU A 1 711 ? 13.503 44.597 -18.066 1.00 89.19 711 LEU A C 1
ATOM 5700 O O . LEU A 1 711 ? 12.622 44.497 -17.211 1.00 89.19 711 LEU A O 1
ATOM 5704 N N . LEU A 1 712 ? 13.413 44.002 -19.258 1.00 89.38 712 LEU A N 1
ATOM 5705 C CA . LEU A 1 712 ? 12.274 43.179 -19.679 1.00 89.38 712 LEU A CA 1
ATOM 5706 C C . LEU A 1 712 ? 12.190 41.858 -18.900 1.00 89.38 712 LEU A C 1
ATOM 5708 O O . LEU A 1 712 ? 11.097 41.462 -18.506 1.00 89.38 712 LEU A O 1
ATOM 5712 N N . GLU A 1 713 ? 13.318 41.212 -18.602 1.00 87.12 713 GLU A N 1
ATOM 5713 C CA . GLU A 1 713 ? 13.392 40.031 -17.731 1.00 87.12 713 GLU A CA 1
ATOM 5714 C C . GLU A 1 713 ? 12.871 40.339 -16.323 1.00 87.12 713 GLU A C 1
ATOM 5716 O O . GLU A 1 713 ? 12.074 39.578 -15.771 1.00 87.12 713 GLU A O 1
ATOM 5721 N N . ASN A 1 714 ? 13.255 41.486 -15.751 1.00 86.69 714 ASN A N 1
ATOM 5722 C CA . ASN A 1 714 ? 12.738 41.923 -14.455 1.00 86.69 714 ASN A CA 1
ATOM 5723 C C . ASN A 1 714 ? 11.228 42.220 -14.504 1.00 86.69 714 ASN A C 1
ATOM 5725 O O . ASN A 1 714 ? 10.513 41.816 -13.589 1.00 86.69 714 ASN A O 1
ATOM 5729 N N . GLN A 1 715 ? 10.725 42.849 -15.574 1.00 87.88 715 GLN A N 1
ATOM 5730 C CA . GLN A 1 715 ? 9.286 43.095 -15.758 1.00 87.88 715 GLN A CA 1
ATOM 5731 C C . GLN A 1 715 ? 8.481 41.796 -15.937 1.00 87.88 715 GLN A C 1
ATOM 5733 O O . GLN A 1 715 ? 7.419 41.636 -15.331 1.00 87.88 715 GLN A O 1
ATOM 5738 N N . LEU A 1 716 ? 8.997 40.837 -16.714 1.00 82.31 716 LEU A N 1
ATOM 5739 C CA . LEU A 1 716 ? 8.413 39.500 -16.846 1.00 82.31 716 LEU A CA 1
ATOM 5740 C C . LEU A 1 716 ? 8.365 38.797 -15.486 1.00 82.31 716 LEU A C 1
ATOM 5742 O O . LEU A 1 716 ? 7.315 38.286 -15.105 1.00 82.31 716 LEU A O 1
ATOM 5746 N N . LYS A 1 717 ? 9.453 38.854 -14.712 1.00 84.81 717 LYS A N 1
ATOM 5747 C CA . LYS A 1 717 ? 9.540 38.265 -13.371 1.00 84.81 717 LYS A CA 1
ATOM 5748 C C . LYS A 1 717 ? 8.561 38.900 -12.376 1.00 84.81 717 LYS A C 1
ATOM 5750 O O . LYS A 1 717 ? 7.924 38.171 -11.618 1.00 84.81 717 LYS A O 1
ATOM 5755 N N . THR A 1 718 ? 8.373 40.224 -12.386 1.00 83.94 718 THR A N 1
ATOM 5756 C CA . THR A 1 718 ? 7.354 40.876 -11.538 1.00 83.94 718 THR A CA 1
ATOM 5757 C C . THR A 1 718 ? 5.932 40.504 -11.951 1.00 83.94 718 THR A C 1
ATOM 5759 O O . THR A 1 718 ? 5.104 40.228 -11.084 1.00 83.94 718 THR A O 1
ATOM 5762 N N . ASN A 1 719 ? 5.652 40.424 -13.255 1.00 85.12 719 ASN A N 1
ATOM 5763 C CA . ASN A 1 719 ? 4.330 40.045 -13.755 1.00 85.12 719 ASN A CA 1
ATOM 5764 C C . ASN A 1 719 ? 4.016 38.575 -13.436 1.00 85.12 719 ASN A C 1
ATOM 5766 O O . ASN A 1 719 ? 2.931 38.271 -12.949 1.00 85.12 719 ASN A O 1
ATOM 5770 N N . GLN A 1 720 ? 4.982 37.674 -13.633 1.00 83.00 720 GLN A N 1
ATOM 5771 C CA . GLN A 1 720 ? 4.849 36.251 -13.319 1.00 83.00 720 GLN A CA 1
ATOM 5772 C C . GLN A 1 720 ? 4.642 36.019 -11.815 1.00 83.00 720 GLN A C 1
ATOM 5774 O O . GLN A 1 720 ? 3.783 35.226 -11.439 1.00 83.00 720 GLN A O 1
ATOM 5779 N N . ASN A 1 721 ? 5.342 36.762 -10.949 1.00 81.94 721 ASN A N 1
ATOM 5780 C CA . ASN A 1 721 ? 5.094 36.730 -9.506 1.00 81.94 721 ASN A CA 1
ATOM 5781 C C . ASN A 1 721 ? 3.663 37.178 -9.154 1.00 81.94 721 ASN A C 1
ATOM 5783 O O . ASN A 1 721 ? 3.002 36.507 -8.367 1.00 81.94 721 ASN A O 1
ATOM 5787 N N . SER A 1 722 ? 3.163 38.263 -9.758 1.00 83.62 722 SER A N 1
ATOM 5788 C CA . SER A 1 722 ? 1.804 38.762 -9.494 1.00 83.62 722 SER A CA 1
ATOM 5789 C C . SER A 1 722 ? 0.712 37.798 -9.979 1.00 83.62 722 SER A C 1
ATOM 5791 O O . SER A 1 722 ? -0.270 37.574 -9.272 1.00 83.62 722 SER A O 1
ATOM 5793 N N . VAL A 1 723 ? 0.901 37.161 -11.141 1.00 85.88 723 VAL A N 1
ATOM 5794 C CA . VAL A 1 723 ? -0.001 36.107 -11.640 1.00 85.88 723 VAL A CA 1
ATOM 5795 C C . VAL A 1 723 ? 0.027 34.880 -10.722 1.00 85.88 723 VAL A C 1
ATOM 5797 O O . VAL A 1 723 ? -1.030 34.352 -10.384 1.00 85.88 723 VAL A O 1
ATOM 5800 N N . ASN A 1 724 ? 1.208 34.457 -10.257 1.00 81.00 724 ASN A N 1
ATOM 5801 C CA . ASN A 1 724 ? 1.340 33.346 -9.309 1.00 81.00 724 ASN A CA 1
ATOM 5802 C C . ASN A 1 724 ? 0.637 33.637 -7.969 1.00 81.00 724 ASN A C 1
ATOM 5804 O O . ASN A 1 724 ? 0.010 32.741 -7.407 1.00 81.00 724 ASN A O 1
ATOM 5808 N N . GLU A 1 725 ? 0.703 34.874 -7.468 1.00 85.00 725 GLU A N 1
ATOM 5809 C CA . GLU A 1 725 ? 0.024 35.299 -6.237 1.00 85.00 725 GLU A CA 1
ATOM 5810 C C . GLU A 1 725 ? -1.509 35.285 -6.387 1.00 85.00 725 GLU A C 1
ATOM 5812 O O . GLU A 1 725 ? -2.211 34.739 -5.533 1.00 85.00 725 GLU A O 1
ATOM 5817 N N . GLN A 1 726 ? -2.040 35.792 -7.506 1.00 83.62 726 GLN A N 1
ATOM 5818 C CA . GLN A 1 726 ? -3.475 35.717 -7.815 1.00 83.62 726 GLN A CA 1
ATOM 5819 C C . GLN A 1 726 ? -3.957 34.264 -7.949 1.00 83.62 726 GLN A C 1
ATOM 5821 O O . GLN A 1 726 ? -4.978 33.892 -7.371 1.00 83.62 726 GLN A O 1
ATOM 5826 N N . LEU A 1 727 ? -3.191 33.423 -8.648 1.00 82.31 727 LEU A N 1
ATOM 5827 C CA . LEU A 1 727 ? -3.510 32.011 -8.862 1.00 82.31 727 LEU A CA 1
ATOM 5828 C C . LEU A 1 727 ? -3.413 31.184 -7.564 1.00 82.31 727 LEU A C 1
ATOM 5830 O O . LEU A 1 727 ? -4.165 30.226 -7.388 1.00 82.31 727 LEU A O 1
ATOM 5834 N N . ALA A 1 728 ? -2.547 31.571 -6.621 1.00 80.88 728 ALA A N 1
ATOM 5835 C CA . ALA A 1 728 ? -2.506 30.995 -5.276 1.00 80.88 728 ALA A CA 1
ATOM 5836 C C . ALA A 1 728 ? -3.736 31.386 -4.433 1.00 80.88 728 ALA A C 1
ATOM 5838 O O . ALA A 1 728 ? -4.320 30.528 -3.767 1.00 80.88 728 ALA A O 1
ATOM 5839 N N . LEU A 1 729 ? -4.170 32.652 -4.493 1.00 85.00 729 LEU A N 1
ATOM 5840 C CA . LEU A 1 729 ? -5.387 33.123 -3.819 1.00 85.00 729 LEU A CA 1
ATOM 5841 C C . LEU A 1 729 ? -6.649 32.429 -4.356 1.00 85.00 729 LEU A C 1
ATOM 5843 O O . LEU A 1 729 ? -7.503 32.011 -3.571 1.00 85.00 729 LEU A O 1
ATOM 5847 N N . GLU A 1 730 ? -6.757 32.258 -5.676 1.00 83.81 730 GLU A N 1
ATOM 5848 C CA . GLU A 1 730 ? -7.887 31.558 -6.292 1.00 83.81 730 GLU A CA 1
ATOM 5849 C C . GLU A 1 730 ? -7.905 30.065 -5.927 1.00 83.81 730 GLU A C 1
ATOM 5851 O O . GLU A 1 730 ? -8.948 29.562 -5.503 1.00 83.81 730 GLU A O 1
ATOM 5856 N N . LYS A 1 731 ? -6.753 29.374 -5.969 1.00 80.06 731 LYS A N 1
ATOM 5857 C CA . LYS A 1 731 ? -6.627 27.983 -5.490 1.00 80.06 731 LYS A CA 1
ATOM 5858 C C . LYS A 1 731 ? -7.085 27.830 -4.039 1.00 80.06 731 LYS A C 1
ATOM 5860 O O . LYS A 1 731 ? -7.965 27.014 -3.773 1.00 80.06 731 LYS A O 1
ATOM 5865 N N . ALA A 1 732 ? -6.590 28.669 -3.128 1.00 79.19 732 ALA A N 1
ATOM 5866 C CA . ALA A 1 732 ? -6.991 28.634 -1.720 1.00 79.19 732 ALA A CA 1
ATOM 5867 C C . ALA A 1 732 ? -8.504 28.877 -1.527 1.00 79.19 732 ALA A C 1
ATOM 5869 O O . ALA A 1 732 ? -9.134 28.282 -0.649 1.00 79.19 732 ALA A O 1
ATOM 5870 N N . GLN A 1 733 ? -9.126 29.718 -2.364 1.00 84.56 733 GLN A N 1
ATOM 5871 C CA . GLN A 1 733 ? -10.573 29.947 -2.332 1.00 84.56 733 GLN A CA 1
ATOM 5872 C C . GLN A 1 733 ? -11.381 28.773 -2.920 1.00 84.56 733 GLN A C 1
ATOM 5874 O O . GLN A 1 733 ? -12.479 28.487 -2.428 1.00 84.56 733 GLN A O 1
ATOM 5879 N N . ILE A 1 734 ? -10.853 28.071 -3.927 1.00 81.56 734 ILE A N 1
ATOM 5880 C CA . ILE A 1 734 ? -11.436 26.837 -4.477 1.00 81.56 734 ILE A CA 1
ATOM 5881 C C . ILE A 1 734 ? -11.357 25.709 -3.440 1.00 81.56 734 ILE A C 1
ATOM 5883 O O . ILE A 1 734 ? -12.390 25.125 -3.115 1.00 81.56 734 ILE A O 1
ATOM 5887 N N . GLU A 1 735 ? -10.189 25.465 -2.843 1.00 78.44 735 GLU A N 1
ATOM 5888 C CA . GLU A 1 735 ? -9.973 24.478 -1.772 1.00 78.44 735 GLU A CA 1
ATOM 5889 C C . GLU A 1 735 ? -10.912 24.728 -0.582 1.00 78.44 735 GLU A C 1
ATOM 5891 O O . GLU A 1 735 ? -11.685 23.852 -0.181 1.00 78.44 735 GLU A O 1
ATOM 5896 N N . ALA A 1 736 ? -10.970 25.973 -0.094 1.00 76.50 736 ALA A N 1
ATOM 5897 C CA . ALA A 1 736 ? -11.867 26.364 0.989 1.00 76.50 736 ALA A CA 1
ATOM 5898 C C . ALA A 1 736 ? -13.364 26.246 0.635 1.00 76.50 736 ALA A C 1
ATOM 5900 O O . ALA A 1 736 ? -14.209 26.331 1.529 1.00 76.50 736 ALA A O 1
ATOM 5901 N N . ASN A 1 737 ? -13.740 26.096 -0.638 1.00 79.00 737 ASN A N 1
ATOM 5902 C CA . ASN A 1 737 ? -15.112 25.800 -1.063 1.00 79.00 737 ASN A CA 1
ATOM 5903 C C . ASN A 1 737 ? -15.340 24.298 -1.286 1.00 79.00 737 ASN A C 1
ATOM 5905 O O . ASN A 1 737 ? -16.406 23.794 -0.918 1.00 79.00 737 ASN A O 1
ATOM 5909 N N . TYR A 1 738 ? -14.335 23.582 -1.792 1.00 77.44 738 TYR A N 1
ATOM 5910 C CA . TYR A 1 738 ? -14.321 22.127 -1.900 1.00 77.44 738 TYR A CA 1
ATOM 5911 C C . TYR A 1 738 ? -14.506 21.472 -0.526 1.00 77.44 738 TYR A C 1
ATOM 5913 O O . TYR A 1 738 ? -15.421 20.668 -0.362 1.00 77.44 738 TYR A O 1
ATOM 5921 N N . ASP A 1 739 ? -13.771 21.904 0.503 1.00 72.25 739 ASP A N 1
ATOM 5922 C CA . ASP A 1 739 ? -13.919 21.374 1.867 1.00 72.25 739 ASP A CA 1
ATOM 5923 C C . ASP A 1 739 ? -15.322 21.598 2.454 1.00 72.25 739 ASP A C 1
ATOM 5925 O O . ASP A 1 739 ? -15.904 20.695 3.062 1.00 72.25 739 ASP A O 1
ATOM 5929 N N . LYS A 1 740 ? -15.928 22.773 2.228 1.00 74.44 740 LYS A N 1
ATOM 5930 C CA . LYS A 1 740 ? -17.318 23.046 2.650 1.00 74.44 740 LYS A CA 1
ATOM 5931 C C . LYS A 1 740 ? -18.302 22.085 1.977 1.00 74.44 740 LYS A C 1
ATOM 5933 O O . LYS A 1 740 ? -19.274 21.661 2.609 1.00 74.44 740 LYS A O 1
ATOM 5938 N N . LEU A 1 741 ? -18.074 21.752 0.705 1.00 77.88 741 LEU A N 1
ATOM 5939 C CA . LEU A 1 741 ? -18.913 20.829 -0.057 1.00 77.88 741 LEU A CA 1
ATOM 5940 C C . LEU A 1 741 ? -18.680 19.370 0.367 1.00 77.88 741 LEU A C 1
ATOM 5942 O O . LEU A 1 741 ? -19.655 18.664 0.619 1.00 77.88 741 LEU A O 1
ATOM 5946 N N . ARG A 1 742 ? -17.421 18.959 0.553 1.00 76.44 742 ARG A N 1
ATOM 5947 C CA . ARG A 1 742 ? -16.982 17.648 1.060 1.00 76.44 742 ARG A CA 1
ATOM 5948 C C . ARG A 1 742 ? -17.578 17.352 2.439 1.00 76.44 742 ARG A C 1
ATOM 5950 O O . ARG A 1 742 ? -18.249 16.339 2.609 1.00 76.44 742 ARG A O 1
ATOM 5957 N N . ILE A 1 743 ? -17.467 18.279 3.396 1.00 71.81 743 ILE A N 1
ATOM 5958 C CA . ILE A 1 743 ? -18.080 18.149 4.735 1.00 71.81 743 ILE A CA 1
ATOM 5959 C C . ILE A 1 743 ? -19.615 18.051 4.641 1.00 71.81 743 ILE A C 1
ATOM 5961 O O . ILE A 1 743 ? -20.242 17.276 5.367 1.00 71.81 743 ILE A O 1
ATOM 5965 N N . LYS A 1 744 ? -20.249 18.813 3.738 1.00 74.06 744 LYS A N 1
ATOM 5966 C CA . LYS A 1 744 ? -21.703 18.755 3.509 1.00 74.06 744 LYS A CA 1
ATOM 5967 C C . LYS A 1 744 ? -22.137 17.418 2.890 1.00 74.06 744 LYS A C 1
ATOM 5969 O O . LYS A 1 744 ? -23.205 16.928 3.258 1.00 74.06 744 LYS A O 1
ATOM 5974 N N . PHE A 1 745 ? -21.336 16.848 1.988 1.00 76.06 745 PHE A N 1
ATOM 5975 C CA . PHE A 1 745 ? -21.549 15.526 1.397 1.00 76.06 745 PHE A CA 1
ATOM 5976 C C . PHE A 1 745 ? -21.418 14.431 2.458 1.00 76.06 745 PHE A C 1
ATOM 5978 O O . PHE A 1 745 ? -22.381 13.705 2.677 1.00 76.06 745 PHE A O 1
ATOM 5985 N N . GLU A 1 746 ? -20.319 14.398 3.217 1.00 71.56 746 GLU A N 1
ATOM 5986 C CA . GLU A 1 746 ? -20.088 13.434 4.306 1.00 71.56 746 GLU A CA 1
ATOM 5987 C C . GLU A 1 746 ? -21.212 13.421 5.354 1.00 71.56 746 GLU A C 1
ATOM 5989 O O . GLU A 1 746 ? -21.666 12.366 5.804 1.00 71.56 746 GLU A O 1
ATOM 5994 N N . LEU A 1 747 ? -21.741 14.593 5.720 1.00 69.81 747 LEU A N 1
ATOM 5995 C CA . LEU A 1 747 ? -22.879 14.687 6.641 1.00 69.81 747 LEU A CA 1
ATOM 5996 C C . LEU A 1 747 ? -24.184 14.123 6.053 1.00 69.81 747 LEU A C 1
ATOM 5998 O O . LEU A 1 747 ? -25.013 13.615 6.808 1.00 69.81 747 LEU A O 1
ATOM 6002 N N . LEU A 1 748 ? -24.390 14.190 4.735 1.00 72.56 748 LEU A N 1
ATOM 6003 C CA . LEU A 1 748 ? -25.544 13.574 4.067 1.00 72.56 748 LEU A CA 1
ATOM 6004 C C . LEU A 1 748 ? -25.333 12.066 3.865 1.00 72.56 748 LEU A C 1
ATOM 6006 O O . LEU A 1 748 ? -26.226 11.284 4.179 1.00 72.56 748 LEU A O 1
ATOM 6010 N N . TYR A 1 749 ? -24.139 11.667 3.431 1.00 74.06 749 TYR A N 1
ATOM 6011 C CA . TYR A 1 749 ? -23.704 10.290 3.203 1.00 74.06 749 TYR A CA 1
ATOM 6012 C C . TYR A 1 749 ? -23.786 9.445 4.484 1.00 74.06 749 TYR A C 1
ATOM 6014 O O . TYR A 1 749 ? -24.450 8.408 4.520 1.00 74.06 749 TYR A O 1
ATOM 6022 N N . SER A 1 750 ? -23.214 9.940 5.587 1.00 73.00 750 SER A N 1
ATOM 6023 C CA . SER A 1 750 ? -23.316 9.291 6.902 1.00 73.00 750 SER A CA 1
ATOM 6024 C C . SER A 1 750 ? -24.758 9.216 7.422 1.00 73.00 750 SER A C 1
ATOM 6026 O O . SER A 1 750 ? -25.127 8.209 8.027 1.00 73.00 750 SER A O 1
ATOM 6028 N N . SER A 1 751 ? -25.600 10.217 7.134 1.00 71.38 751 SER A N 1
ATOM 6029 C CA . SER A 1 751 ? -27.033 10.175 7.472 1.00 71.38 751 SER A CA 1
ATOM 6030 C C . SER A 1 751 ? -27.785 9.120 6.650 1.00 71.38 751 SER A C 1
ATOM 6032 O O . SER A 1 751 ? -28.575 8.360 7.202 1.00 71.38 751 SER A O 1
ATOM 6034 N N . ALA A 1 752 ? -27.517 9.019 5.345 1.00 74.25 752 ALA A N 1
ATOM 6035 C CA . ALA A 1 752 ? -28.112 8.011 4.466 1.00 74.25 752 ALA A CA 1
ATOM 6036 C C . ALA A 1 752 ? -27.698 6.579 4.858 1.00 74.25 752 ALA A C 1
ATOM 6038 O O . ALA A 1 752 ? -28.528 5.663 4.865 1.00 74.25 752 ALA A O 1
ATOM 6039 N N . ARG A 1 753 ? -26.433 6.390 5.258 1.00 74.25 753 ARG A N 1
ATOM 6040 C CA . ARG A 1 753 ? -25.906 5.121 5.781 1.00 74.25 753 ARG A CA 1
ATOM 6041 C C . ARG A 1 753 ? -26.584 4.707 7.093 1.00 74.25 753 ARG A C 1
ATOM 6043 O O . ARG A 1 753 ? -27.004 3.561 7.227 1.00 74.25 753 ARG A O 1
ATOM 6050 N N . ASP A 1 754 ? -26.747 5.639 8.032 1.00 73.56 754 ASP A N 1
ATOM 6051 C CA . ASP A 1 754 ? -27.442 5.394 9.303 1.00 73.56 754 ASP A CA 1
ATOM 6052 C C . ASP A 1 754 ? -28.936 5.063 9.088 1.00 73.56 754 ASP A C 1
ATOM 6054 O O . ASP A 1 754 ? -29.440 4.080 9.635 1.00 73.56 754 ASP A O 1
ATOM 6058 N N . ILE A 1 755 ? -29.632 5.802 8.211 1.00 75.50 755 ILE A N 1
ATOM 6059 C CA . ILE A 1 755 ? -31.029 5.516 7.829 1.00 75.50 755 ILE A CA 1
ATOM 6060 C C . ILE A 1 755 ? -31.162 4.122 7.207 1.00 75.50 755 ILE A C 1
ATOM 6062 O O . ILE A 1 755 ? -32.007 3.342 7.639 1.00 75.50 755 ILE A O 1
ATOM 6066 N N . SER A 1 756 ? -30.346 3.787 6.205 1.00 74.94 756 SER A N 1
ATOM 6067 C CA . SER A 1 756 ? -30.445 2.502 5.492 1.00 74.94 756 SER A CA 1
ATOM 6068 C C . SER A 1 756 ? -30.143 1.303 6.400 1.00 74.94 756 SER A C 1
ATOM 6070 O O . SER A 1 756 ? -30.885 0.319 6.381 1.00 74.94 756 SER A O 1
ATOM 6072 N N . GLN A 1 757 ? -29.145 1.408 7.285 1.00 73.75 757 GLN A N 1
ATOM 6073 C CA . GLN A 1 757 ? -28.867 0.389 8.304 1.00 73.75 757 GLN A CA 1
ATOM 6074 C C . GLN A 1 757 ? -30.026 0.237 9.313 1.00 73.75 757 GLN A C 1
ATOM 6076 O O . GLN A 1 757 ? -30.393 -0.886 9.682 1.00 73.75 757 GLN A O 1
ATOM 6081 N N . LYS A 1 758 ? -30.653 1.344 9.736 1.00 73.69 758 LYS A N 1
ATOM 6082 C CA . LYS A 1 758 ? -31.823 1.328 10.634 1.00 73.69 758 LYS A CA 1
ATOM 6083 C C . LYS A 1 758 ? -33.086 0.779 9.965 1.00 73.69 758 LYS A C 1
ATOM 6085 O O . LYS A 1 758 ? -33.812 0.011 10.589 1.00 73.69 758 LYS A O 1
ATOM 6090 N N . LEU A 1 759 ? -33.322 1.081 8.688 1.00 75.38 759 LEU A N 1
ATOM 6091 C CA . LEU A 1 759 ? -34.417 0.492 7.909 1.00 75.38 759 LEU A CA 1
ATOM 6092 C C . LEU A 1 759 ? -34.229 -1.020 7.721 1.00 75.38 759 LEU A C 1
ATOM 6094 O O . LEU A 1 759 ? -35.174 -1.777 7.930 1.00 75.38 759 LEU A O 1
ATOM 6098 N N . PHE A 1 760 ? -33.012 -1.483 7.411 1.00 75.69 760 PHE A N 1
ATOM 6099 C CA . PHE A 1 760 ? -32.717 -2.914 7.273 1.00 75.69 760 PHE A CA 1
ATOM 6100 C C . PHE A 1 760 ? -32.913 -3.685 8.591 1.00 75.69 760 PHE A C 1
ATOM 6102 O O . PHE A 1 760 ? -33.541 -4.745 8.613 1.00 75.69 760 PHE A O 1
ATOM 6109 N N . THR A 1 761 ? -32.427 -3.144 9.713 1.00 76.06 761 THR A N 1
ATOM 6110 C CA . THR A 1 761 ? -32.615 -3.767 11.037 1.00 76.06 761 THR A CA 1
ATOM 6111 C C . THR A 1 761 ? -34.070 -3.728 11.513 1.00 76.06 761 THR A C 1
ATOM 6113 O O . THR A 1 761 ? -34.543 -4.713 12.081 1.00 76.06 761 THR A O 1
ATOM 6116 N N . SER A 1 762 ? -34.808 -2.653 11.217 1.00 75.31 762 SER A N 1
ATOM 6117 C CA . SER A 1 762 ? -36.258 -2.542 11.437 1.00 75.31 762 SER A CA 1
ATOM 6118 C C . SER A 1 762 ? -37.044 -3.583 10.621 1.00 75.31 762 SER A C 1
ATOM 6120 O O . SER A 1 762 ? -37.896 -4.286 11.169 1.00 75.31 762 SER A O 1
ATOM 6122 N N . TYR A 1 763 ? -36.698 -3.773 9.341 1.00 76.94 763 TYR A N 1
ATOM 6123 C CA . TYR A 1 763 ? -37.267 -4.823 8.486 1.00 76.94 763 TYR A CA 1
ATOM 6124 C C . TYR A 1 763 ? -36.993 -6.229 9.042 1.00 76.94 763 TYR A C 1
ATOM 6126 O O . TYR A 1 763 ? -37.921 -7.034 9.150 1.00 76.94 763 TYR A O 1
ATOM 6134 N N . LYS A 1 764 ? -35.749 -6.523 9.454 1.00 77.69 764 LYS A N 1
ATOM 6135 C CA . LYS A 1 764 ? -35.389 -7.827 10.037 1.00 77.69 764 LYS A CA 1
ATOM 6136 C C . LYS A 1 764 ? -36.184 -8.111 11.317 1.00 77.69 764 LYS A C 1
ATOM 6138 O O . LYS A 1 764 ? -36.841 -9.145 11.392 1.00 77.69 764 LYS A O 1
ATOM 6143 N N . ARG A 1 765 ? -36.219 -7.167 12.265 1.00 77.81 765 ARG A N 1
ATOM 6144 C CA . ARG A 1 765 ? -37.008 -7.283 13.508 1.00 77.81 765 ARG A CA 1
ATOM 6145 C C . ARG A 1 765 ? -38.513 -7.409 13.251 1.00 77.81 765 ARG A C 1
ATOM 6147 O O . ARG A 1 765 ? -39.186 -8.167 13.943 1.00 77.81 765 ARG A O 1
ATOM 6154 N N . SER A 1 766 ? -39.038 -6.735 12.228 1.00 77.81 766 SER A N 1
ATOM 6155 C CA . SER A 1 766 ? -40.437 -6.890 11.802 1.00 77.81 766 SER A CA 1
ATOM 6156 C C . SER A 1 766 ? -40.729 -8.299 11.268 1.00 77.81 766 SER A C 1
ATOM 6158 O O . SER A 1 766 ? -41.799 -8.844 11.536 1.00 77.81 766 SER A O 1
ATOM 6160 N N . CYS A 1 767 ? -39.772 -8.927 10.575 1.00 78.19 767 CYS A N 1
ATOM 6161 C CA . CYS A 1 767 ? -39.869 -10.335 10.187 1.00 78.19 767 CYS A CA 1
ATOM 6162 C C . CYS A 1 767 ? -39.791 -11.258 11.415 1.00 78.19 767 CYS A C 1
ATOM 6164 O O . CYS A 1 767 ? -40.686 -12.077 11.602 1.00 78.19 767 CYS A O 1
ATOM 6166 N N . ASP A 1 768 ? -38.798 -11.073 12.295 1.00 75.94 768 ASP A N 1
ATOM 6167 C CA . ASP A 1 768 ? -38.640 -11.851 13.537 1.00 75.94 768 ASP A CA 1
ATOM 6168 C C . ASP A 1 768 ? -39.908 -11.797 14.424 1.00 75.94 768 ASP A C 1
ATOM 6170 O O . ASP A 1 768 ? -40.292 -12.791 15.044 1.00 75.94 768 ASP A O 1
ATOM 6174 N N . MET A 1 769 ? -40.601 -10.652 14.458 1.00 78.88 769 MET A N 1
ATOM 6175 C CA . MET A 1 769 ? -41.878 -10.469 15.157 1.00 78.88 769 MET A CA 1
ATOM 6176 C C . MET A 1 769 ? -43.025 -11.275 14.523 1.00 78.88 769 MET A C 1
ATOM 6178 O O . MET A 1 769 ? -43.811 -11.886 15.250 1.00 78.88 769 MET A O 1
ATOM 6182 N N . LEU A 1 770 ? -43.122 -11.312 13.187 1.00 80.94 770 LEU A N 1
ATOM 6183 C CA . LEU A 1 770 ? -44.100 -12.153 12.484 1.00 80.94 770 LEU A CA 1
ATOM 6184 C C . LEU A 1 770 ? -43.857 -13.643 12.775 1.00 80.94 770 LEU A C 1
ATOM 6186 O O . LEU A 1 770 ? -44.815 -14.379 13.031 1.00 80.94 770 LEU A O 1
ATOM 6190 N N . GLU A 1 771 ? -42.594 -14.081 12.829 1.00 80.38 771 GLU A N 1
ATOM 6191 C CA . GLU A 1 771 ? -42.256 -15.481 13.123 1.00 80.38 771 GLU A CA 1
ATOM 6192 C C . GLU A 1 771 ? -42.736 -15.923 14.510 1.00 80.38 771 GLU A C 1
ATOM 6194 O O . GLU A 1 771 ? -43.210 -17.052 14.675 1.00 80.38 771 GLU A O 1
ATOM 6199 N N . CYS A 1 772 ? -42.683 -15.022 15.498 1.00 75.56 772 CYS A N 1
ATOM 6200 C CA . CYS A 1 772 ? -43.130 -15.289 16.867 1.00 75.56 772 CYS A CA 1
ATOM 6201 C C . CYS A 1 772 ? -44.643 -15.571 16.963 1.00 75.56 772 CYS A C 1
ATOM 6203 O O . CYS A 1 772 ? -45.060 -16.332 17.833 1.00 75.56 772 CYS A O 1
ATOM 6205 N N . ILE A 1 773 ? -45.455 -15.044 16.036 1.00 78.38 773 ILE A N 1
ATOM 6206 C CA . ILE A 1 773 ? -46.894 -15.359 15.904 1.00 78.38 773 ILE A CA 1
ATOM 6207 C C . ILE A 1 773 ? -47.187 -16.436 14.836 1.00 78.38 773 ILE A C 1
ATOM 6209 O O . ILE A 1 773 ? -48.343 -16.690 14.483 1.00 78.38 773 ILE A O 1
ATOM 6213 N N . GLY A 1 774 ? -46.148 -17.110 14.326 1.00 77.19 774 GLY A N 1
ATOM 6214 C CA . GLY A 1 774 ? -46.260 -18.197 13.348 1.00 77.19 774 GLY A CA 1
ATOM 6215 C C . GLY A 1 774 ? -46.559 -17.741 11.917 1.00 77.19 774 GLY A C 1
ATOM 6216 O O . GLY A 1 774 ? -47.112 -18.520 11.134 1.00 77.19 774 GLY A O 1
ATOM 6217 N N . LEU A 1 775 ? -46.227 -16.494 11.577 1.00 82.75 775 LEU A N 1
ATOM 6218 C CA . LEU A 1 775 ? -46.316 -15.937 10.228 1.00 82.75 775 LEU A CA 1
ATOM 6219 C C . LEU A 1 775 ? -44.913 -15.743 9.639 1.00 82.75 775 LEU A C 1
ATOM 6221 O O . LEU A 1 775 ? -43.968 -15.445 10.356 1.00 82.75 775 LEU A O 1
ATOM 6225 N N . GLN A 1 776 ? -44.772 -15.875 8.325 1.00 83.00 776 GLN A N 1
ATOM 6226 C CA . GLN A 1 776 ? -43.525 -15.614 7.611 1.00 83.00 776 GLN A CA 1
ATOM 6227 C C . GLN A 1 776 ? -43.798 -14.675 6.436 1.00 83.00 776 GLN A C 1
ATOM 6229 O O . GLN A 1 776 ? -44.750 -14.884 5.680 1.00 83.00 776 GLN A O 1
ATOM 6234 N N . ALA A 1 777 ? -42.972 -13.640 6.283 1.00 80.69 777 ALA A N 1
ATOM 6235 C CA . ALA A 1 777 ? -42.997 -12.764 5.118 1.00 80.69 777 ALA A CA 1
ATOM 6236 C C . ALA A 1 777 ? -42.113 -13.350 4.007 1.00 80.69 777 ALA A C 1
ATOM 6238 O O . ALA A 1 777 ? -40.948 -13.670 4.232 1.00 80.69 777 ALA A O 1
ATOM 6239 N N . SER A 1 778 ? -42.666 -13.472 2.802 1.00 77.31 778 SER A N 1
ATOM 6240 C CA . SER A 1 778 ? -41.956 -13.914 1.597 1.00 77.31 778 SER A CA 1
ATOM 6241 C C . SER A 1 778 ? -42.015 -12.821 0.530 1.00 77.31 778 SER A C 1
ATOM 6243 O O . SER A 1 778 ? -43.075 -12.236 0.306 1.00 77.31 778 SER A O 1
ATOM 6245 N N . LYS A 1 779 ? -40.880 -12.514 -0.109 1.00 78.88 779 LYS A N 1
ATOM 6246 C CA . LYS A 1 779 ? -40.832 -11.607 -1.265 1.00 78.88 779 LYS A CA 1
ATOM 6247 C C . LYS A 1 779 ? -41.369 -12.338 -2.496 1.00 78.88 779 LYS A C 1
ATOM 6249 O O . LYS A 1 779 ? -40.973 -13.473 -2.744 1.00 78.88 779 LYS A O 1
ATOM 6254 N N . VAL A 1 780 ? -42.241 -11.684 -3.253 1.00 78.88 780 VAL A N 1
ATOM 6255 C CA . VAL A 1 780 ? -42.660 -12.105 -4.593 1.00 78.88 780 VAL A CA 1
ATOM 6256 C C . VAL A 1 780 ? -41.970 -11.174 -5.579 1.00 78.88 780 VAL A C 1
ATOM 6258 O O . VAL A 1 780 ? -42.214 -9.966 -5.542 1.00 78.88 780 VAL A O 1
ATOM 6261 N N . LEU A 1 781 ? -41.088 -11.738 -6.400 1.00 79.81 781 LEU A N 1
ATOM 6262 C CA . LEU A 1 781 ? -40.435 -11.034 -7.501 1.00 79.81 781 LEU A CA 1
ATOM 6263 C C . LEU A 1 781 ? -41.188 -11.303 -8.813 1.00 79.81 781 LEU A C 1
ATOM 6265 O O . LEU A 1 781 ? -41.941 -12.278 -8.882 1.00 79.81 781 LEU A O 1
ATOM 6269 N N . ASP A 1 782 ? -41.000 -10.455 -9.821 1.00 78.38 782 ASP A N 1
ATOM 6270 C CA . ASP A 1 782 ? -41.394 -10.751 -11.204 1.00 78.38 782 ASP A CA 1
ATOM 6271 C C . ASP A 1 782 ? -40.296 -11.527 -11.958 1.00 78.38 782 ASP A C 1
ATOM 6273 O O . ASP A 1 782 ? -39.240 -11.846 -11.403 1.00 78.38 782 ASP A O 1
ATOM 6277 N N . ASP A 1 783 ? -40.540 -11.815 -13.238 1.00 72.06 783 ASP A N 1
ATOM 6278 C CA . ASP A 1 783 ? -39.596 -12.524 -14.112 1.00 72.06 783 ASP A CA 1
ATOM 6279 C C . ASP A 1 783 ? -38.321 -11.705 -14.429 1.00 72.06 783 ASP A C 1
ATOM 6281 O O . ASP A 1 783 ? -37.324 -12.273 -14.876 1.00 72.06 783 ASP A O 1
ATOM 6285 N N . ASN A 1 784 ? -38.319 -10.391 -14.158 1.00 65.62 784 ASN A N 1
ATOM 6286 C CA . ASN A 1 784 ? -37.150 -9.507 -14.271 1.00 65.62 784 ASN A CA 1
ATOM 6287 C C . ASN A 1 784 ? -36.345 -9.416 -12.955 1.00 65.62 784 ASN A C 1
ATOM 6289 O O . ASN A 1 784 ? -35.222 -8.909 -12.946 1.00 65.62 784 ASN A O 1
ATOM 6293 N N . GLY A 1 785 ? -36.897 -9.910 -11.840 1.00 64.00 785 GLY A N 1
ATOM 6294 C CA . GLY A 1 785 ? -36.305 -9.852 -10.503 1.00 64.00 785 GLY A CA 1
ATOM 6295 C C . GLY A 1 785 ? -36.712 -8.635 -9.660 1.00 64.00 785 GLY A C 1
ATOM 6296 O O . GLY A 1 785 ? -36.180 -8.467 -8.558 1.00 64.00 785 GLY A O 1
ATOM 6297 N N . GLU A 1 786 ? -37.649 -7.803 -10.119 1.00 60.16 786 GLU A N 1
ATOM 6298 C CA . GLU A 1 786 ? -38.167 -6.657 -9.365 1.00 60.16 786 GLU A CA 1
ATOM 6299 C C . GLU A 1 786 ? -39.187 -7.078 -8.295 1.00 60.16 786 GLU A C 1
ATOM 6301 O O . GLU A 1 786 ? -39.895 -8.076 -8.418 1.00 60.16 786 GLU A O 1
ATOM 6306 N N . LEU A 1 787 ? -39.273 -6.317 -7.197 1.00 66.88 787 LEU A N 1
ATOM 6307 C CA . LEU A 1 787 ? -40.107 -6.665 -6.042 1.00 66.88 787 LEU A CA 1
ATOM 6308 C C . LEU A 1 787 ? -41.571 -6.235 -6.230 1.00 66.88 787 LEU A C 1
ATOM 6310 O O . LEU A 1 787 ? -41.935 -5.101 -5.931 1.00 66.88 787 LEU A O 1
ATOM 6314 N N . VAL A 1 788 ? -42.426 -7.180 -6.622 1.00 77.94 788 VAL A N 1
ATOM 6315 C CA . VAL A 1 788 ? -43.864 -6.945 -6.842 1.00 77.94 788 VAL A CA 1
ATOM 6316 C C . VAL A 1 788 ? -44.645 -6.839 -5.530 1.00 77.94 788 VAL A C 1
ATOM 6318 O O . VAL A 1 788 ? -45.500 -5.968 -5.383 1.00 77.94 788 VAL A O 1
ATOM 6321 N N . SER A 1 789 ? -44.416 -7.744 -4.568 1.00 79.81 789 SER A N 1
ATOM 6322 C CA . SER A 1 789 ? -45.164 -7.731 -3.297 1.00 79.81 789 SER A CA 1
ATOM 6323 C C . SER A 1 789 ? -44.515 -8.536 -2.165 1.00 79.81 789 SER A C 1
ATOM 6325 O O . SER A 1 789 ? -43.637 -9.374 -2.378 1.00 79.81 789 SER A O 1
ATOM 6327 N N . PHE A 1 790 ? -44.992 -8.315 -0.935 1.00 79.31 790 PHE A N 1
ATOM 6328 C CA . PHE A 1 790 ? -44.704 -9.163 0.224 1.00 79.31 790 PHE A CA 1
ATOM 6329 C C . PHE A 1 790 ? -45.904 -10.067 0.530 1.00 79.31 790 PHE A C 1
ATOM 6331 O O . PHE A 1 790 ? -46.956 -9.601 0.966 1.00 79.31 790 PHE A O 1
ATOM 6338 N N . LYS A 1 791 ? -45.739 -11.379 0.350 1.00 82.12 791 LYS A N 1
ATOM 6339 C CA . LYS A 1 791 ? -46.748 -12.394 0.670 1.00 82.12 791 LYS A CA 1
ATOM 6340 C C . LYS A 1 791 ? -46.506 -12.941 2.077 1.00 82.12 791 LYS A C 1
ATOM 6342 O O . LYS A 1 791 ? -45.491 -13.595 2.324 1.00 82.12 791 LYS A O 1
ATOM 6347 N N . ILE A 1 792 ? -47.440 -12.694 2.994 1.00 82.88 792 ILE A N 1
ATOM 6348 C CA . ILE A 1 792 ? -47.406 -13.231 4.364 1.00 82.88 792 ILE A CA 1
ATOM 6349 C C . ILE A 1 792 ? -48.111 -14.594 4.389 1.00 82.88 792 ILE A C 1
ATOM 6351 O O . ILE A 1 792 ? -49.223 -14.730 3.880 1.00 82.88 792 ILE A O 1
ATOM 6355 N N . GLN A 1 793 ? -47.471 -15.609 4.972 1.00 80.00 793 GLN A N 1
ATOM 6356 C CA . GLN A 1 793 ? -47.970 -16.990 5.020 1.00 80.00 793 GLN A CA 1
ATOM 6357 C C . GLN A 1 793 ? -47.891 -17.550 6.447 1.00 80.00 793 GLN A C 1
ATOM 6359 O O . GLN A 1 793 ? -47.011 -17.164 7.212 1.00 80.00 793 GLN A O 1
ATOM 6364 N N . ARG A 1 794 ? -48.800 -18.457 6.833 1.00 77.75 794 ARG A N 1
ATOM 6365 C CA . ARG A 1 794 ? -48.811 -19.063 8.179 1.00 77.75 794 ARG A CA 1
ATOM 6366 C C . ARG A 1 794 ? -48.070 -20.397 8.186 1.00 77.75 794 ARG A C 1
ATOM 6368 O O . ARG A 1 794 ? -48.522 -21.346 7.549 1.00 77.75 794 ARG A O 1
ATOM 6375 N N . VAL A 1 795 ? -46.990 -20.494 8.959 1.00 73.12 795 VAL A N 1
ATOM 6376 C CA . VAL A 1 795 ? -46.106 -21.671 8.989 1.00 73.12 795 VAL A CA 1
ATOM 6377 C C . VAL A 1 795 ? -46.235 -22.399 10.328 1.00 73.12 795 VAL A C 1
ATOM 6379 O O . VAL A 1 795 ? -46.056 -21.822 11.402 1.00 73.12 795 VAL A O 1
ATOM 6382 N N . LYS A 1 796 ? -46.567 -23.695 10.285 1.00 62.31 796 LYS A N 1
ATOM 6383 C CA . LYS A 1 796 ? -46.722 -24.519 11.495 1.00 62.31 796 LYS A CA 1
ATOM 6384 C C . LYS A 1 796 ? -45.358 -24.743 12.161 1.00 62.31 796 LYS A C 1
ATOM 6386 O O . LYS A 1 796 ? -44.409 -25.155 11.510 1.00 62.31 796 LYS A O 1
ATOM 6391 N N . GLY A 1 797 ? -45.283 -24.511 13.472 1.00 61.88 797 GLY A N 1
ATOM 6392 C CA . GLY A 1 797 ? -44.098 -24.794 14.294 1.00 61.88 797 GLY A CA 1
ATOM 6393 C C . GLY A 1 797 ? -43.059 -23.669 14.398 1.00 61.88 797 GLY A C 1
ATOM 6394 O O . GLY A 1 797 ? -42.199 -23.756 15.272 1.00 61.88 797 GLY A O 1
ATOM 6395 N N . LEU A 1 798 ? -43.160 -22.604 13.592 1.00 63.59 798 LEU A N 1
ATOM 6396 C CA . LEU A 1 798 ? -42.146 -21.539 13.513 1.00 63.59 798 LEU A CA 1
ATOM 6397 C C . LEU A 1 798 ? -41.863 -20.887 14.883 1.00 63.59 798 LEU A C 1
ATOM 6399 O O . LEU A 1 798 ? -40.740 -20.952 15.383 1.00 63.59 798 LEU A O 1
ATOM 6403 N N . GLY A 1 799 ? -42.911 -20.405 15.562 1.00 55.28 799 GLY A N 1
ATOM 6404 C CA . GLY A 1 799 ? -42.820 -19.747 16.874 1.00 55.28 799 GLY A CA 1
ATOM 6405 C C . GLY A 1 799 ? -42.340 -20.622 18.045 1.00 55.28 799 GLY A C 1
ATOM 6406 O O . GLY A 1 799 ? -42.196 -20.113 19.152 1.00 55.28 799 GLY A O 1
ATOM 6407 N N . ARG A 1 800 ? -42.072 -21.925 17.847 1.00 56.94 800 ARG A N 1
ATOM 6408 C CA . ARG A 1 800 ? -41.504 -22.800 18.896 1.00 56.94 800 ARG A CA 1
ATOM 6409 C C . ARG A 1 800 ? -39.981 -22.920 18.855 1.00 56.94 800 ARG A C 1
ATOM 6411 O O . ARG A 1 800 ? -39.396 -23.236 19.884 1.00 56.94 800 ARG A O 1
ATOM 6418 N N . ARG A 1 801 ? -39.326 -22.675 17.712 1.00 52.22 801 ARG A N 1
ATOM 6419 C CA . ARG A 1 801 ? -37.883 -22.963 17.554 1.00 52.22 801 ARG A CA 1
ATOM 6420 C C . ARG A 1 801 ? -36.961 -22.018 18.336 1.00 52.22 801 ARG A C 1
ATOM 6422 O O . ARG A 1 801 ? -35.865 -22.420 18.702 1.00 52.22 801 ARG A O 1
ATOM 6429 N N . ARG A 1 802 ? -37.385 -20.776 18.597 1.00 48.44 802 ARG A N 1
ATOM 6430 C CA . ARG A 1 802 ? -36.495 -19.697 19.078 1.00 48.44 802 ARG A CA 1
ATOM 6431 C C . ARG A 1 802 ? -36.402 -19.538 20.601 1.00 48.44 802 ARG A C 1
ATOM 6433 O O . ARG A 1 802 ? -35.489 -18.875 21.069 1.00 48.44 802 ARG A O 1
ATOM 6440 N N . ASN A 1 803 ? -37.276 -20.187 21.376 1.00 43.94 803 ASN A N 1
ATOM 6441 C CA . ASN A 1 803 ? -37.230 -20.150 22.849 1.00 43.94 803 ASN A CA 1
ATOM 6442 C C . ASN A 1 803 ? -36.307 -21.230 23.460 1.00 43.94 803 ASN A C 1
ATOM 6444 O O . ASN A 1 803 ? -36.258 -21.371 24.677 1.00 43.94 803 ASN A O 1
ATOM 6448 N N . ALA A 1 804 ? -35.605 -22.013 22.633 1.00 41.50 804 ALA A N 1
ATOM 6449 C CA . ALA A 1 804 ? -34.792 -23.149 23.074 1.00 41.50 804 ALA A CA 1
ATOM 6450 C C . ALA A 1 804 ? -33.323 -22.800 23.396 1.00 41.50 804 ALA A C 1
ATOM 6452 O O . ALA A 1 804 ? -32.655 -23.571 24.076 1.00 41.50 804 ALA A O 1
ATOM 6453 N N . SER A 1 805 ? -32.804 -21.646 22.960 1.00 36.38 805 SER A N 1
ATOM 6454 C CA . SER A 1 805 ? -31.378 -21.280 23.094 1.00 36.38 805 SER A CA 1
ATOM 6455 C C . SER A 1 805 ? -30.971 -20.788 24.495 1.00 36.38 805 SER A C 1
ATOM 6457 O O . SER A 1 805 ? -30.091 -19.939 24.616 1.00 36.38 805 SER A O 1
ATOM 6459 N N . GLY A 1 806 ? -31.645 -21.261 25.547 1.00 34.81 806 GLY A N 1
ATOM 6460 C CA . GLY A 1 806 ? -31.488 -20.781 26.926 1.00 34.81 806 GLY A CA 1
ATOM 6461 C C . GLY A 1 806 ? -31.458 -21.877 27.994 1.00 34.81 806 GLY A C 1
ATOM 6462 O O . GLY A 1 806 ? -31.497 -21.558 29.178 1.00 34.81 806 GLY A O 1
ATOM 6463 N N . SER A 1 807 ? -31.413 -23.159 27.612 1.00 27.89 807 SER A N 1
ATOM 6464 C CA . SER A 1 807 ? -31.306 -24.268 28.566 1.00 27.89 807 SER A CA 1
ATOM 6465 C C . SER A 1 807 ? -30.486 -25.421 27.986 1.00 27.89 807 SER A C 1
ATOM 6467 O O . SER A 1 807 ? -30.811 -25.957 26.930 1.00 27.89 807 SER A O 1
ATOM 6469 N N . ILE A 1 808 ? -29.414 -25.791 28.687 1.00 34.94 808 ILE A N 1
ATOM 6470 C CA . ILE A 1 808 ? -28.616 -26.996 28.436 1.00 34.94 808 ILE A CA 1
ATOM 6471 C C . ILE A 1 808 ? -29.130 -28.053 29.420 1.00 34.94 808 ILE A C 1
ATOM 6473 O O . ILE A 1 808 ? -28.991 -27.857 30.627 1.00 34.94 808 ILE A O 1
ATOM 6477 N N . GLY A 1 809 ? -29.768 -29.126 28.932 1.00 29.06 809 GLY A N 1
ATOM 6478 C CA . GLY A 1 809 ? -30.529 -30.018 29.821 1.00 29.06 809 GLY A CA 1
ATOM 6479 C C . GLY A 1 809 ? -31.200 -31.257 29.209 1.00 29.06 809 GLY A C 1
ATOM 6480 O O . GLY A 1 809 ? -32.338 -31.528 29.570 1.00 29.06 809 GLY A O 1
ATOM 6481 N N . ASP A 1 810 ? -30.479 -32.011 28.368 1.00 26.86 810 ASP A N 1
ATOM 6482 C CA . ASP A 1 810 ? -30.649 -33.472 28.151 1.00 26.86 810 ASP A CA 1
ATOM 6483 C C . ASP A 1 810 ? -31.991 -34.031 27.564 1.00 26.86 810 ASP A C 1
ATOM 6485 O O . ASP A 1 810 ? -32.968 -33.322 27.336 1.00 26.86 810 ASP A O 1
ATOM 6489 N N . VAL A 1 811 ? -31.999 -35.356 27.338 1.00 29.44 811 VAL A N 1
ATOM 6490 C CA . VAL A 1 811 ? -33.113 -36.303 27.102 1.00 29.44 811 VAL A CA 1
ATOM 6491 C C . VAL A 1 811 ? -33.524 -36.618 25.644 1.00 29.44 811 VAL A C 1
ATOM 6493 O O . VAL A 1 811 ? -34.483 -36.097 25.083 1.00 29.44 811 VAL A O 1
ATOM 6496 N N . SER A 1 812 ? -32.833 -37.645 25.126 1.00 29.05 812 SER A N 1
ATOM 6497 C CA . SER A 1 812 ? -33.283 -38.758 24.255 1.00 29.05 812 SER A CA 1
ATOM 6498 C C . SER A 1 812 ? -33.889 -38.523 22.857 1.00 29.05 812 SER A C 1
ATOM 6500 O O . SER A 1 812 ? -34.956 -37.940 22.681 1.00 29.05 812 SER A O 1
ATOM 6502 N N . ILE A 1 813 ? -33.267 -39.198 21.884 1.00 39.25 813 ILE A N 1
ATOM 6503 C CA . ILE A 1 813 ? -33.795 -39.554 20.555 1.00 39.25 813 ILE A CA 1
ATOM 6504 C C . ILE A 1 813 ? -34.891 -40.630 20.683 1.00 39.25 813 ILE A C 1
ATOM 6506 O O . ILE A 1 813 ? -34.737 -41.557 21.477 1.00 39.25 813 ILE A O 1
ATOM 6510 N N . LEU A 1 814 ? -35.935 -40.570 19.844 1.00 30.50 814 LEU A N 1
ATOM 6511 C CA . LEU A 1 814 ? -36.755 -41.732 19.466 1.00 30.50 814 LEU A CA 1
ATOM 6512 C C . LEU A 1 814 ? -37.429 -41.507 18.096 1.00 30.50 814 LEU A C 1
ATOM 6514 O O . LEU A 1 814 ? -37.842 -40.391 17.782 1.00 30.50 814 LEU A O 1
ATOM 6518 N N . ASP A 1 815 ? -37.508 -42.559 17.279 1.00 30.05 815 ASP A N 1
ATOM 6519 C CA . ASP A 1 815 ? -37.842 -42.486 15.849 1.00 30.05 815 ASP A CA 1
ATOM 6520 C C . ASP A 1 815 ? -39.326 -42.290 15.506 1.00 30.05 815 ASP A C 1
ATOM 6522 O O . ASP A 1 815 ? -40.227 -42.844 16.140 1.00 30.05 815 ASP A O 1
ATOM 6526 N N . SER A 1 816 ? -39.565 -41.639 14.362 1.00 27.83 816 SER A N 1
ATOM 6527 C CA . SER A 1 816 ? -40.554 -42.087 13.364 1.00 27.83 816 SER A CA 1
ATOM 6528 C C . SER A 1 816 ? -40.230 -41.490 11.981 1.00 27.83 816 SER A C 1
ATOM 6530 O O . SER A 1 816 ? -39.988 -40.285 11.893 1.00 27.83 816 SER A O 1
ATOM 6532 N N . PRO A 1 817 ? -40.208 -42.290 10.896 1.00 35.12 817 PRO A N 1
ATOM 6533 C CA . PRO A 1 817 ? -39.740 -41.843 9.584 1.00 35.12 817 PRO A CA 1
ATOM 6534 C C . PRO A 1 817 ? -40.838 -41.202 8.720 1.00 35.12 817 PRO A C 1
ATOM 6536 O O . PRO A 1 817 ? -42.019 -41.516 8.851 1.00 35.12 817 PRO A O 1
ATOM 6539 N N . GLY A 1 818 ? -40.411 -40.393 7.742 1.00 28.27 818 GLY A N 1
ATOM 6540 C CA . GLY A 1 818 ? -41.213 -40.043 6.564 1.00 28.27 818 GLY A CA 1
ATOM 6541 C C . GLY A 1 818 ? -41.717 -38.600 6.493 1.00 28.27 818 GLY A C 1
ATOM 6542 O O . GLY A 1 818 ? -42.857 -38.320 6.854 1.00 28.27 818 GLY A O 1
ATOM 6543 N N . THR A 1 819 ? -40.900 -37.704 5.928 1.00 30.09 819 THR A N 1
ATOM 6544 C CA . THR A 1 819 ? -41.186 -36.944 4.683 1.00 30.09 819 THR A CA 1
ATOM 6545 C C . THR A 1 819 ? -40.008 -35.998 4.418 1.00 30.09 819 THR A C 1
ATOM 6547 O O . THR A 1 819 ? -39.786 -35.061 5.183 1.00 30.09 819 THR A O 1
ATOM 6550 N N . GLU A 1 820 ? -39.247 -36.222 3.343 1.00 31.45 820 GLU A N 1
ATOM 6551 C CA . GLU A 1 820 ? -38.144 -35.334 2.946 1.00 31.45 820 GLU A CA 1
ATOM 6552 C C . GLU A 1 820 ? -38.647 -34.117 2.150 1.00 31.45 820 GLU A C 1
ATOM 6554 O O . GLU A 1 820 ? -38.523 -34.059 0.928 1.00 31.45 820 GLU A O 1
ATOM 6559 N N . GLU A 1 821 ? -39.168 -33.100 2.839 1.00 30.84 821 GLU A N 1
ATOM 6560 C CA . GLU A 1 821 ? -39.235 -31.748 2.271 1.00 30.84 821 GLU A CA 1
ATOM 6561 C C . GLU A 1 821 ? -38.052 -30.912 2.773 1.00 30.84 821 GLU A C 1
ATOM 6563 O O . GLU A 1 821 ? -37.871 -30.696 3.975 1.00 30.84 821 GLU A O 1
ATOM 6568 N N . LYS A 1 822 ? -37.223 -30.433 1.835 1.00 31.17 822 LYS A N 1
ATOM 6569 C CA . LYS A 1 822 ? -36.025 -29.629 2.117 1.00 31.17 822 LYS A CA 1
ATOM 6570 C C . LYS A 1 822 ? -36.406 -28.222 2.586 1.00 31.17 822 LYS A C 1
ATOM 6572 O O . LYS A 1 822 ? -36.412 -27.268 1.811 1.00 31.17 822 LYS A O 1
ATOM 6577 N N . LEU A 1 823 ? -36.694 -28.088 3.878 1.00 29.64 823 LEU A N 1
ATOM 6578 C CA . LEU A 1 823 ? -36.782 -26.795 4.553 1.00 29.64 823 LEU A CA 1
ATOM 6579 C C . LEU A 1 823 ? -35.411 -26.102 4.521 1.00 29.64 823 LEU A C 1
ATOM 6581 O O . LEU A 1 823 ? -34.520 -26.452 5.293 1.00 29.64 823 LEU A O 1
ATOM 6585 N N . ASN A 1 824 ? -35.252 -25.108 3.641 1.00 29.47 824 ASN A N 1
ATOM 6586 C CA . ASN A 1 824 ? -34.063 -24.254 3.613 1.00 29.47 824 ASN A CA 1
ATOM 6587 C C . ASN A 1 824 ? -33.852 -23.586 4.981 1.00 29.47 824 ASN A C 1
ATOM 6589 O O . ASN A 1 824 ? -34.696 -22.819 5.455 1.00 29.47 824 ASN A O 1
ATOM 6593 N N . ASN A 1 825 ? -32.699 -23.850 5.597 1.00 30.11 825 ASN A N 1
ATOM 6594 C CA . ASN A 1 825 ? -32.280 -23.205 6.836 1.00 30.11 825 ASN A CA 1
ATOM 6595 C C . ASN A 1 825 ? -31.821 -21.766 6.549 1.00 30.11 825 ASN A C 1
ATOM 6597 O O . ASN A 1 825 ? -30.630 -21.484 6.463 1.00 30.11 825 ASN A O 1
ATOM 6601 N N . ASN A 1 826 ? -32.772 -20.834 6.451 1.00 33.59 826 ASN A N 1
ATOM 6602 C CA . ASN A 1 826 ? -32.504 -19.393 6.345 1.00 33.59 826 ASN A CA 1
ATOM 6603 C C . ASN A 1 826 ? -32.012 -18.771 7.680 1.00 33.59 826 ASN A C 1
ATOM 6605 O O . ASN A 1 826 ? -32.348 -17.629 7.989 1.00 33.59 826 ASN A O 1
ATOM 6609 N N . SER A 1 827 ? -31.245 -19.508 8.493 1.00 35.00 827 SER A N 1
ATOM 6610 C CA . SER A 1 827 ? -30.574 -18.970 9.687 1.00 35.00 827 SER A CA 1
ATOM 6611 C C . SER A 1 827 ? -29.373 -18.099 9.313 1.00 35.00 827 SER A C 1
ATOM 6613 O O . SER A 1 827 ? -29.155 -17.059 9.932 1.00 35.00 827 SER A O 1
ATOM 6615 N N . ASP A 1 828 ? -28.658 -18.489 8.255 1.00 37.00 828 ASP A N 1
ATOM 6616 C CA . ASP A 1 828 ? -27.358 -17.937 7.874 1.00 37.00 828 ASP A CA 1
ATOM 6617 C C . ASP A 1 828 ? -27.368 -17.473 6.413 1.00 37.00 828 ASP A C 1
ATOM 6619 O O . ASP A 1 828 ? -26.647 -17.982 5.560 1.00 37.00 828 ASP A O 1
ATOM 6623 N N . ILE A 1 829 ? -28.214 -16.481 6.119 1.00 36.78 829 ILE A N 1
ATOM 6624 C CA . ILE A 1 829 ? -28.065 -15.657 4.914 1.00 36.78 829 ILE A CA 1
ATOM 6625 C C . ILE A 1 829 ? -27.009 -14.585 5.238 1.00 36.78 829 ILE A C 1
ATOM 6627 O O . ILE A 1 829 ? -27.282 -13.730 6.091 1.00 36.78 829 ILE A O 1
ATOM 6631 N N . PRO A 1 830 ? -25.820 -14.589 4.597 1.00 39.47 830 PRO A N 1
ATOM 6632 C CA . PRO A 1 830 ? -24.867 -13.490 4.723 1.00 39.47 830 PRO A CA 1
ATOM 6633 C C . PRO A 1 830 ? -25.523 -12.183 4.271 1.00 39.47 830 PRO A C 1
ATOM 6635 O O . PRO A 1 830 ? -26.369 -12.194 3.379 1.00 39.47 830 PRO A O 1
ATOM 6638 N N . ILE A 1 831 ? -25.144 -11.057 4.881 1.00 40.16 831 ILE A N 1
ATOM 6639 C CA . ILE A 1 831 ? -25.713 -9.737 4.564 1.00 40.16 831 ILE A CA 1
ATOM 6640 C C . ILE A 1 831 ? -25.569 -9.481 3.057 1.00 40.16 831 ILE A C 1
ATOM 6642 O O . ILE A 1 831 ? -24.451 -9.285 2.590 1.00 40.16 831 ILE A O 1
ATOM 6646 N N . ASP A 1 832 ? -26.684 -9.486 2.317 1.00 40.69 832 ASP A N 1
ATOM 6647 C CA . ASP A 1 832 ? -26.684 -9.287 0.864 1.00 40.69 832 ASP A CA 1
ATOM 6648 C C . ASP A 1 832 ? -26.120 -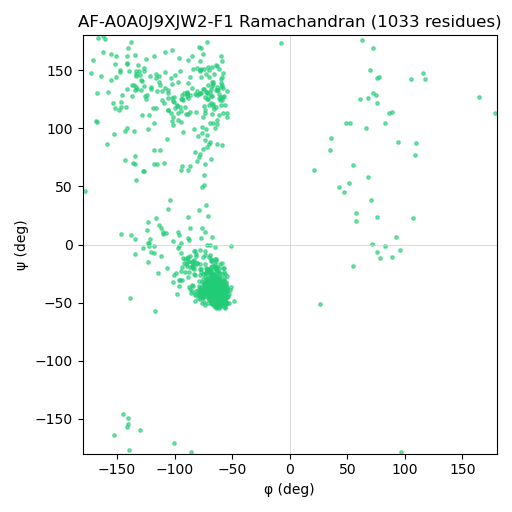7.893 0.527 1.00 40.69 832 ASP A C 1
ATOM 6650 O O . ASP A 1 832 ? -26.777 -6.882 0.822 1.00 40.69 832 ASP A O 1
ATOM 6654 N N . PRO A 1 833 ? -24.924 -7.799 -0.092 1.00 43.41 833 PRO A N 1
ATOM 6655 C CA . PRO A 1 833 ? -24.293 -6.513 -0.366 1.00 43.41 833 PRO A CA 1
ATOM 6656 C C . PRO A 1 833 ? -25.105 -5.648 -1.336 1.00 43.41 833 PRO A C 1
ATOM 6658 O O . PRO A 1 833 ? -24.966 -4.424 -1.322 1.00 43.41 833 PRO A O 1
ATOM 6661 N N . LYS A 1 834 ? -25.996 -6.246 -2.145 1.00 42.97 834 LYS A N 1
ATOM 6662 C CA . LYS A 1 834 ? -26.824 -5.520 -3.121 1.00 42.97 834 LYS A CA 1
ATOM 6663 C C . LYS A 1 834 ? -27.764 -4.500 -2.472 1.00 42.97 834 LYS A C 1
ATOM 6665 O O . LYS A 1 834 ? -28.099 -3.504 -3.103 1.00 42.97 834 LYS A O 1
ATOM 6670 N N . VAL A 1 835 ? -28.138 -4.677 -1.201 1.00 47.19 835 VAL A N 1
ATOM 6671 C CA . VAL A 1 835 ? -28.993 -3.713 -0.477 1.00 47.19 835 VAL A CA 1
ATOM 6672 C C . VAL A 1 835 ? -28.254 -2.398 -0.161 1.00 47.19 835 VAL A C 1
ATOM 6674 O O . VAL A 1 835 ? -28.891 -1.361 0.019 1.00 47.19 835 VAL A O 1
ATOM 6677 N N . PHE A 1 836 ? -26.917 -2.402 -0.150 1.00 45.19 836 PHE A N 1
ATOM 6678 C CA . PHE A 1 836 ? -26.083 -1.221 0.115 1.00 45.19 836 PHE A CA 1
ATOM 6679 C C . PHE A 1 836 ? -25.481 -0.585 -1.154 1.00 45.19 836 PHE A C 1
ATOM 6681 O O . PHE A 1 836 ? -24.732 0.384 -1.053 1.00 45.19 836 PHE A O 1
ATOM 6688 N N . TYR A 1 837 ? -25.809 -1.091 -2.349 1.00 45.53 837 TYR A N 1
ATOM 6689 C CA . TYR A 1 837 ? -25.082 -0.752 -3.581 1.00 45.53 837 TYR A CA 1
ATOM 6690 C C . TYR A 1 837 ? -25.243 0.703 -4.057 1.00 45.53 837 TYR A C 1
ATOM 6692 O O . TYR A 1 837 ? -24.347 1.233 -4.708 1.00 45.53 837 TYR A O 1
ATOM 6700 N N . TRP A 1 838 ? -26.328 1.388 -3.672 1.00 50.72 838 TRP A N 1
ATOM 6701 C CA . TRP A 1 838 ? -26.607 2.794 -4.030 1.00 50.72 838 TRP A CA 1
ATOM 6702 C C . TRP A 1 838 ? -25.650 3.829 -3.403 1.00 50.72 838 TRP A C 1
ATOM 6704 O O . TRP A 1 838 ? -25.884 5.031 -3.511 1.00 50.72 838 TRP A O 1
ATOM 6714 N N . LEU A 1 839 ? -24.596 3.369 -2.725 1.00 47.19 839 LEU A N 1
ATOM 6715 C CA . LEU A 1 839 ? -23.675 4.196 -1.952 1.00 47.19 839 LEU A CA 1
ATOM 6716 C C . LEU A 1 839 ? -22.208 4.110 -2.418 1.00 47.19 839 LEU A C 1
ATOM 6718 O O . LEU A 1 839 ? -21.386 4.860 -1.905 1.00 47.19 839 LEU A O 1
ATOM 6722 N N . ASN A 1 840 ? -21.865 3.219 -3.360 1.00 39.75 840 ASN A N 1
ATOM 6723 C CA . ASN A 1 840 ? -20.465 2.840 -3.624 1.00 39.75 840 ASN A CA 1
ATOM 6724 C C . ASN A 1 840 ? -19.962 3.084 -5.065 1.00 39.75 840 ASN A C 1
ATOM 6726 O O . ASN A 1 840 ? -18.833 2.707 -5.364 1.00 39.75 840 ASN A O 1
ATOM 6730 N N . SER A 1 841 ? -20.758 3.694 -5.955 1.00 38.09 841 SER A N 1
ATOM 6731 C CA . SER A 1 841 ? -20.347 3.992 -7.345 1.00 38.09 841 SER A CA 1
ATOM 6732 C C . SER A 1 841 ? -19.532 5.285 -7.497 1.00 38.09 841 SER A C 1
ATOM 6734 O O . SER A 1 841 ? -18.721 5.402 -8.409 1.00 38.09 841 SER A O 1
ATOM 6736 N N . TYR A 1 842 ? -19.691 6.245 -6.580 1.00 42.62 842 TYR A N 1
ATOM 6737 C CA . TYR A 1 842 ? -19.178 7.621 -6.724 1.00 42.62 842 TYR A CA 1
ATOM 6738 C C . TYR A 1 842 ? -17.652 7.803 -6.560 1.00 42.62 842 TYR A C 1
ATOM 6740 O O . TYR A 1 842 ? -17.182 8.933 -6.456 1.00 42.62 842 TYR A O 1
ATOM 6748 N N . TYR A 1 843 ? -16.888 6.709 -6.520 1.00 41.69 843 TYR A N 1
ATOM 6749 C CA . TYR A 1 843 ? -15.418 6.705 -6.503 1.00 41.69 843 TYR A CA 1
ATOM 6750 C C . TYR A 1 843 ? -14.787 5.925 -7.667 1.00 41.69 843 TYR A C 1
ATOM 6752 O O . TYR A 1 843 ? -13.562 5.887 -7.756 1.00 41.69 843 TYR A O 1
ATOM 6760 N N . ASN A 1 844 ? -15.598 5.321 -8.545 1.00 35.94 844 ASN A N 1
ATOM 6761 C CA . ASN A 1 844 ? -15.113 4.512 -9.668 1.00 35.94 844 ASN A CA 1
ATOM 6762 C C . ASN A 1 844 ? -15.438 5.124 -11.044 1.00 35.94 844 ASN A C 1
ATOM 6764 O O . ASN A 1 844 ? -14.715 4.837 -11.990 1.00 35.94 844 ASN A O 1
ATOM 6768 N N . ASP A 1 845 ? -16.476 5.964 -11.148 1.00 34.62 845 ASP A N 1
ATOM 6769 C CA . ASP A 1 845 ? -16.905 6.603 -12.401 1.00 34.62 845 ASP A CA 1
ATOM 6770 C C . ASP A 1 845 ? -16.677 8.130 -12.368 1.00 34.62 845 ASP A C 1
ATOM 6772 O O . ASP A 1 845 ? -17.592 8.918 -12.114 1.00 34.62 845 ASP A O 1
ATOM 6776 N N . SER A 1 846 ? -15.439 8.552 -12.630 1.00 35.56 846 SER A N 1
ATOM 6777 C CA . SER A 1 846 ? -15.115 9.891 -13.148 1.00 35.56 846 SER A CA 1
ATOM 6778 C C . SER A 1 846 ? -13.817 9.796 -13.949 1.00 35.56 846 SER A C 1
ATOM 6780 O O . SER A 1 846 ? -12.797 9.399 -13.389 1.00 35.56 846 SER A O 1
ATOM 6782 N N . GLU A 1 847 ? -13.903 10.091 -15.244 1.00 35.91 847 GLU A N 1
ATOM 6783 C CA . GLU A 1 847 ? -12.957 9.683 -16.293 1.00 35.91 847 GLU A CA 1
ATOM 6784 C C . GLU A 1 847 ? -11.530 10.250 -16.151 1.00 35.91 847 GLU A C 1
ATOM 6786 O O . GLU A 1 847 ? -11.314 11.314 -15.569 1.00 35.91 847 GLU A O 1
ATOM 6791 N N . ASP A 1 848 ? -10.556 9.529 -16.718 1.00 36.16 848 ASP A N 1
ATOM 6792 C CA . ASP A 1 848 ? -9.181 9.999 -16.900 1.00 36.16 848 ASP A CA 1
ATOM 6793 C C . ASP A 1 848 ? -9.127 11.165 -17.909 1.00 36.16 848 ASP A C 1
ATOM 6795 O O . ASP A 1 848 ? -9.428 10.967 -19.085 1.00 36.16 848 ASP A O 1
ATOM 6799 N N . GLU A 1 849 ? -8.637 12.342 -17.504 1.00 37.25 849 GLU A N 1
ATOM 6800 C CA . GLU A 1 849 ? -8.039 13.307 -18.441 1.00 37.25 849 GLU A CA 1
ATOM 6801 C C . GLU A 1 849 ? -6.908 14.123 -17.766 1.00 37.25 849 GLU A C 1
ATOM 6803 O O . GLU A 1 849 ? -7.113 14.840 -16.790 1.00 37.25 849 GLU A O 1
ATOM 6808 N N . GLU A 1 850 ? -5.688 13.924 -18.281 1.00 40.09 850 GLU A N 1
ATOM 6809 C CA . GLU A 1 850 ? -4.441 14.707 -18.142 1.00 40.09 850 GLU A CA 1
ATOM 6810 C C . GLU A 1 850 ? -4.087 15.406 -16.801 1.00 40.09 850 GLU A C 1
ATOM 6812 O O . GLU A 1 850 ? -4.311 16.603 -16.622 1.00 40.09 850 GLU A O 1
ATOM 6817 N N . ALA A 1 851 ? -3.335 14.710 -15.927 1.00 31.95 851 ALA A N 1
ATOM 6818 C CA . ALA A 1 851 ? -2.427 15.344 -14.951 1.00 31.95 851 ALA A CA 1
ATOM 6819 C C . ALA A 1 851 ? -1.314 14.394 -14.430 1.00 31.95 851 ALA A C 1
ATOM 6821 O O . ALA A 1 851 ? -1.452 13.793 -13.365 1.00 31.95 851 ALA A O 1
ATOM 6822 N N . GLU A 1 852 ? -0.174 14.282 -15.129 1.00 38.75 852 GLU A N 1
ATOM 6823 C CA . GLU A 1 852 ? 1.029 13.627 -14.573 1.00 38.75 852 GLU A CA 1
ATOM 6824 C C . GLU A 1 852 ? 1.807 14.571 -13.630 1.00 38.75 852 GLU A C 1
ATOM 6826 O O . GLU A 1 852 ? 2.665 15.329 -14.079 1.00 38.75 852 GLU A O 1
ATOM 6831 N N . ALA A 1 853 ? 1.533 14.506 -12.318 1.00 36.41 853 ALA A N 1
ATOM 6832 C CA . ALA A 1 853 ? 2.449 14.941 -11.249 1.00 36.41 853 ALA A CA 1
ATOM 6833 C C . ALA A 1 853 ? 2.036 14.396 -9.859 1.00 36.41 853 ALA A C 1
ATOM 6835 O O . ALA A 1 853 ? 0.852 14.333 -9.533 1.00 36.41 853 ALA A O 1
ATOM 6836 N N . ASP A 1 854 ? 3.032 14.082 -9.024 1.00 37.06 854 ASP A N 1
ATOM 6837 C CA . ASP A 1 854 ? 2.969 14.005 -7.551 1.00 37.06 854 ASP A CA 1
ATOM 6838 C C . ASP A 1 854 ? 1.904 13.086 -6.887 1.00 37.06 854 ASP A C 1
ATOM 6840 O O . ASP A 1 854 ? 1.023 13.542 -6.152 1.00 37.06 854 ASP A O 1
ATOM 6844 N N . GLU A 1 855 ? 2.040 11.757 -7.031 1.00 38.78 855 GLU A N 1
ATOM 6845 C CA . GLU A 1 855 ? 1.290 10.782 -6.202 1.00 38.78 855 GLU A CA 1
ATOM 6846 C C . GLU A 1 855 ? 1.906 10.509 -4.807 1.00 38.78 855 GLU A C 1
ATOM 6848 O O . GLU A 1 855 ? 1.172 10.146 -3.881 1.00 38.78 855 GLU A O 1
ATOM 6853 N N . ASP A 1 856 ? 3.224 10.683 -4.623 1.00 36.50 856 ASP A N 1
ATOM 6854 C CA . ASP A 1 856 ? 3.975 10.117 -3.478 1.00 36.50 856 ASP A CA 1
ATOM 6855 C C . ASP A 1 856 ? 3.527 10.643 -2.089 1.00 36.50 856 ASP A C 1
ATOM 6857 O O . ASP A 1 856 ? 3.602 9.911 -1.100 1.00 36.50 856 ASP A O 1
ATOM 6861 N N . ASP A 1 857 ? 2.995 11.870 -1.985 1.00 36.88 857 ASP A N 1
ATOM 6862 C CA . ASP A 1 857 ? 2.603 12.466 -0.690 1.00 36.88 857 ASP A CA 1
ATOM 6863 C C . ASP A 1 857 ? 1.148 12.160 -0.263 1.00 36.88 857 ASP A C 1
ATOM 6865 O O . ASP A 1 857 ? 0.758 12.349 0.889 1.00 36.88 857 ASP A O 1
ATOM 6869 N N . ARG A 1 858 ? 0.296 11.614 -1.143 1.00 33.88 858 ARG A N 1
ATOM 6870 C CA . ARG A 1 858 ? -1.135 11.433 -0.807 1.00 33.88 858 ARG A CA 1
ATOM 6871 C C . ARG A 1 858 ? -1.399 10.304 0.196 1.00 33.88 858 ARG A C 1
ATOM 6873 O O . ARG A 1 858 ? -2.397 10.339 0.918 1.00 33.88 858 ARG A O 1
ATOM 6880 N N . THR A 1 859 ? -0.515 9.308 0.287 1.00 36.22 859 THR A N 1
ATOM 6881 C CA . THR A 1 859 ? -0.711 8.134 1.165 1.00 36.22 859 THR A CA 1
ATOM 6882 C C . THR A 1 859 ? -0.229 8.327 2.609 1.00 36.22 859 THR A C 1
ATOM 6884 O O . THR A 1 859 ? -0.547 7.503 3.471 1.00 36.22 859 THR A O 1
ATOM 6887 N N . SER A 1 860 ? 0.483 9.421 2.906 1.00 37.31 860 SER A N 1
ATOM 6888 C CA . SER A 1 860 ? 0.832 9.843 4.271 1.00 37.31 860 SER A CA 1
ATOM 6889 C C . SER A 1 860 ? -0.375 10.518 4.955 1.00 37.31 860 SER A C 1
ATOM 6891 O O . SER A 1 860 ? -0.768 10.157 6.071 1.00 37.31 860 SER A O 1
ATOM 6893 N N . VAL A 1 861 ? -1.020 11.437 4.228 1.00 35.75 861 VAL A N 1
ATOM 6894 C CA . VAL A 1 861 ? -2.094 12.317 4.703 1.00 35.75 861 VAL A CA 1
ATOM 6895 C C . VAL A 1 861 ? -3.347 11.542 5.108 1.00 35.75 861 VAL A C 1
ATOM 6897 O O . VAL A 1 861 ? -3.885 11.788 6.185 1.00 35.75 861 VAL A O 1
ATOM 6900 N N . ILE A 1 862 ? -3.796 10.568 4.306 1.00 37.34 862 ILE A N 1
ATOM 6901 C CA . ILE A 1 862 ? -5.089 9.871 4.493 1.00 37.34 862 ILE A CA 1
ATOM 6902 C C . ILE A 1 862 ? -5.250 9.260 5.901 1.00 37.34 862 ILE A C 1
ATOM 6904 O O . ILE A 1 862 ? -6.343 9.295 6.473 1.00 37.34 862 ILE A O 1
ATOM 6908 N N . THR A 1 863 ? -4.174 8.737 6.501 1.00 38.97 863 THR A N 1
ATOM 6909 C CA . THR A 1 863 ? -4.225 8.148 7.852 1.00 38.97 863 THR A CA 1
ATOM 6910 C C . THR A 1 863 ? -4.275 9.173 8.986 1.00 38.97 863 THR A C 1
ATOM 6912 O O . THR A 1 863 ? -4.922 8.909 9.999 1.00 38.97 863 THR A O 1
ATOM 6915 N N . ALA A 1 864 ? -3.651 10.344 8.828 1.00 32.28 864 ALA A N 1
ATOM 6916 C CA . ALA A 1 864 ? -3.746 11.430 9.807 1.00 32.28 864 ALA A CA 1
ATOM 6917 C C . ALA A 1 864 ? -5.076 12.193 9.662 1.00 32.28 864 ALA A C 1
ATOM 6919 O O . ALA A 1 864 ? -5.751 12.496 10.653 1.00 32.28 864 ALA A O 1
ATOM 6920 N N . ASP A 1 865 ? -5.487 12.437 8.414 1.00 43.75 865 ASP A N 1
ATOM 6921 C CA . ASP A 1 865 ? -6.690 13.188 8.080 1.00 43.75 865 ASP A CA 1
ATOM 6922 C C . ASP A 1 865 ? -7.955 12.464 8.560 1.00 43.75 865 ASP A C 1
ATOM 6924 O O . ASP A 1 865 ? -8.857 13.125 9.032 1.00 43.75 865 ASP A O 1
ATOM 6928 N N . SER A 1 866 ? -8.030 11.127 8.605 1.00 46.25 866 SER A N 1
ATOM 6929 C CA . SER A 1 866 ? -9.217 10.435 9.161 1.00 46.25 866 SER A CA 1
ATOM 6930 C C . SER A 1 866 ? -9.541 10.836 10.620 1.00 46.25 866 SER A C 1
ATOM 6932 O O . SER A 1 866 ? -10.699 11.083 10.977 1.00 46.25 866 SER A O 1
ATOM 6934 N N . SER A 1 867 ? -8.516 11.010 11.465 1.00 44.59 867 SER A N 1
ATOM 6935 C CA . SER A 1 867 ? -8.691 11.518 12.835 1.00 44.59 867 SER A CA 1
ATOM 6936 C C . SER A 1 867 ? -9.114 12.993 12.834 1.00 44.59 867 SER A C 1
ATOM 6938 O O . SER A 1 867 ? -10.095 13.371 13.486 1.00 44.59 867 SER A O 1
ATOM 6940 N N . MET A 1 868 ? -8.430 13.822 12.039 1.00 48.53 868 MET A N 1
ATOM 6941 C CA . MET A 1 868 ? -8.666 15.266 11.973 1.00 48.53 868 MET A CA 1
ATOM 6942 C C . MET A 1 868 ? -10.015 15.622 11.323 1.00 48.53 868 MET A C 1
ATOM 6944 O O . MET A 1 868 ? -10.722 16.485 11.839 1.00 48.53 868 MET A O 1
ATOM 6948 N N . GLN A 1 869 ? -10.434 14.896 10.284 1.00 51.22 869 GLN A N 1
ATOM 6949 C CA . GLN A 1 869 ? -11.781 14.850 9.709 1.00 51.22 869 GLN A CA 1
ATOM 6950 C C . GLN A 1 869 ? -12.810 14.510 10.781 1.00 51.22 869 GLN A C 1
ATOM 6952 O O . GLN A 1 869 ? -13.792 15.233 10.912 1.00 51.22 869 GLN A O 1
ATOM 6957 N N . SER A 1 870 ? -12.605 13.456 11.585 1.00 54.19 870 SER A N 1
ATOM 6958 C CA . SER A 1 870 ? -13.566 13.095 12.637 1.00 54.19 870 SER A CA 1
ATOM 6959 C C . SER A 1 870 ? -13.757 14.246 13.638 1.00 54.19 870 SER A C 1
ATOM 6961 O O . SER A 1 870 ? -14.891 14.596 13.983 1.00 54.19 870 SER A O 1
ATOM 6963 N N . ALA A 1 871 ? -12.666 14.924 14.011 1.00 52.94 871 ALA A N 1
ATOM 6964 C CA . ALA A 1 871 ? -12.688 16.104 14.866 1.00 52.94 871 ALA A CA 1
ATOM 6965 C C . ALA A 1 871 ? -13.320 17.324 14.169 1.00 52.94 871 ALA A C 1
ATOM 6967 O O . ALA A 1 871 ? -14.108 18.036 14.792 1.00 52.94 871 ALA A O 1
ATOM 6968 N N . LEU A 1 872 ? -13.049 17.555 12.880 1.00 52.75 872 LEU A N 1
ATOM 6969 C CA . LEU A 1 872 ? -13.627 18.632 12.067 1.00 52.75 872 LEU A CA 1
ATOM 6970 C C . LEU A 1 872 ? -15.127 18.444 11.837 1.00 52.75 872 LEU A C 1
ATOM 6972 O O . LEU A 1 872 ? -15.876 19.407 11.993 1.00 52.75 872 LEU A O 1
ATOM 6976 N N . ILE A 1 873 ? -15.578 17.223 11.553 1.00 55.12 873 ILE A N 1
ATOM 6977 C CA . ILE A 1 873 ? -16.987 16.825 11.439 1.00 55.12 873 ILE A CA 1
ATOM 6978 C C . ILE A 1 873 ? -17.677 16.991 12.796 1.00 55.12 873 ILE A C 1
ATOM 6980 O O . ILE A 1 873 ? -18.768 17.553 12.862 1.00 55.12 873 ILE A O 1
ATOM 6984 N N . GLN A 1 874 ? -17.044 16.595 13.905 1.00 57.31 874 GLN A N 1
ATOM 6985 C CA . GLN A 1 874 ? -17.598 16.793 15.250 1.00 57.31 874 GLN A CA 1
ATOM 6986 C C . GLN A 1 874 ? -17.652 18.288 15.644 1.00 57.31 874 GLN A C 1
ATOM 6988 O O . GLN A 1 874 ? -18.625 18.742 16.248 1.00 57.31 874 GLN A O 1
ATOM 6993 N N . LYS A 1 875 ? -16.653 19.083 15.241 1.00 58.19 875 LYS A N 1
ATOM 6994 C CA . LYS A 1 875 ? -16.580 20.551 15.399 1.00 58.19 875 LYS A CA 1
ATOM 6995 C C . LYS A 1 875 ? -17.600 21.278 14.508 1.00 58.19 875 LYS A C 1
ATOM 6997 O O . LYS A 1 875 ? -18.165 22.281 14.939 1.00 58.19 875 LYS A O 1
ATOM 7002 N N . HIS A 1 876 ? -17.910 20.743 13.326 1.00 51.97 876 HIS A N 1
ATOM 7003 C CA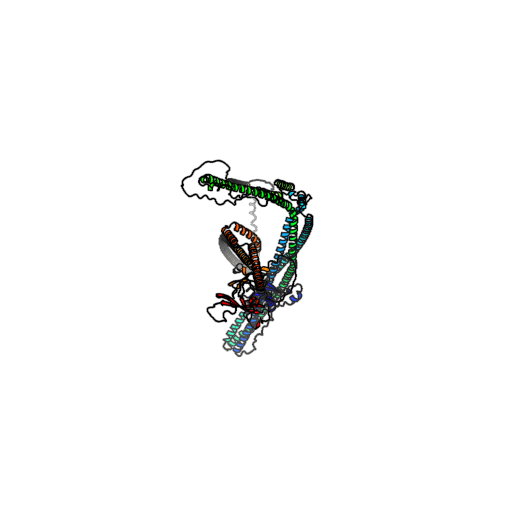 . HIS A 1 876 ? -18.966 21.249 12.445 1.00 51.97 876 HIS A CA 1
ATOM 7004 C C . HIS A 1 876 ? -20.366 20.828 12.902 1.00 51.97 876 HIS A C 1
ATOM 7006 O O . HIS A 1 876 ? -21.234 21.691 12.929 1.00 51.97 876 HIS A O 1
ATOM 7012 N N . ARG A 1 877 ? -20.593 19.602 13.402 1.00 53.66 877 ARG A N 1
ATOM 7013 C CA . ARG A 1 877 ? -21.843 19.241 14.113 1.00 53.66 877 ARG A CA 1
ATOM 7014 C C . ARG A 1 877 ? -22.125 20.197 15.279 1.00 53.66 877 ARG A C 1
ATOM 7016 O O . ARG A 1 877 ? -23.263 20.608 15.473 1.00 53.66 877 ARG A O 1
ATOM 7023 N N . ARG A 1 878 ? -21.084 20.618 16.013 1.00 54.84 878 ARG A N 1
ATOM 7024 C CA . ARG A 1 878 ? -21.186 21.625 17.089 1.00 54.84 878 ARG A CA 1
ATOM 7025 C C . ARG A 1 878 ? -21.474 23.057 16.596 1.00 54.84 878 ARG A C 1
ATOM 7027 O O . ARG A 1 878 ? -22.081 23.816 17.343 1.00 54.84 878 ARG A O 1
ATOM 7034 N N . LYS A 1 879 ? -21.066 23.444 15.377 1.00 53.62 879 LYS A N 1
ATOM 7035 C CA . LYS A 1 879 ? -21.290 24.799 14.816 1.00 53.62 879 LYS A CA 1
ATOM 7036 C C . LYS A 1 879 ? -22.524 24.927 13.906 1.00 53.62 879 LYS A C 1
ATOM 7038 O O . LYS A 1 879 ? -23.109 26.003 13.821 1.00 53.62 879 LYS A O 1
ATOM 7043 N N . MET A 1 880 ? -22.915 23.875 13.191 1.00 48.78 880 MET A N 1
ATOM 7044 C CA . MET A 1 880 ? -23.787 23.959 12.012 1.00 48.78 880 MET A CA 1
ATOM 7045 C C . MET A 1 880 ? -25.272 23.735 12.341 1.00 48.78 880 MET A C 1
ATOM 7047 O O . MET A 1 880 ? -25.888 22.778 11.884 1.00 48.78 880 MET A O 1
ATOM 7051 N N . SER A 1 881 ? -25.835 24.655 13.133 1.00 47.81 881 SER A N 1
ATOM 7052 C CA . SER A 1 881 ? -27.276 24.871 13.372 1.00 47.81 881 SER A CA 1
ATOM 7053 C C . SER A 1 881 ? -28.170 23.615 13.396 1.00 47.81 881 SER A C 1
ATOM 7055 O O . SER A 1 881 ? -28.863 23.287 12.431 1.00 47.81 881 SER A O 1
ATOM 7057 N N . THR A 1 882 ? -28.170 22.959 14.559 1.00 61.84 882 THR A N 1
ATOM 7058 C CA . THR A 1 882 ? -29.301 22.320 15.274 1.00 61.84 882 THR A CA 1
ATOM 7059 C C . THR A 1 882 ? -30.533 21.818 14.498 1.00 61.84 882 THR A C 1
ATOM 7061 O O . THR A 1 882 ? -30.941 20.682 14.719 1.00 61.84 882 THR A O 1
ATOM 7064 N N . VAL A 1 883 ? -31.170 22.612 13.632 1.00 61.84 883 VAL A N 1
ATOM 7065 C CA . VAL A 1 883 ? -32.485 22.332 13.024 1.00 61.84 883 VAL A CA 1
ATOM 7066 C C . VAL A 1 883 ? -32.519 21.025 12.225 1.00 61.84 883 VAL A C 1
ATOM 7068 O O . VAL A 1 883 ? -33.475 20.263 12.371 1.00 61.84 883 VAL A O 1
ATOM 7071 N N . ARG A 1 884 ? -31.510 20.731 11.386 1.00 66.38 884 ARG A N 1
ATOM 7072 C CA . ARG A 1 884 ? -31.523 19.486 10.587 1.00 66.38 884 ARG A CA 1
ATOM 7073 C C . ARG A 1 884 ? -31.326 18.258 11.469 1.00 66.38 884 ARG A C 1
ATOM 7075 O O . ARG A 1 884 ? -32.085 17.305 11.338 1.00 66.38 884 ARG A O 1
ATOM 7082 N N . GLU A 1 885 ? -30.341 18.280 12.365 1.00 69.75 885 GLU A N 1
ATOM 7083 C CA . GLU A 1 885 ? -30.056 17.122 13.218 1.00 69.75 885 GLU A CA 1
ATOM 7084 C C . GLU A 1 885 ? -31.158 16.908 14.268 1.00 69.75 885 GLU A C 1
ATOM 7086 O O . GLU A 1 885 ? -31.501 15.769 14.562 1.00 69.75 885 GLU A O 1
ATOM 7091 N N . HIS A 1 886 ? -31.806 17.975 14.750 1.00 71.75 886 HIS A N 1
ATOM 7092 C CA . HIS A 1 886 ? -32.998 17.869 15.593 1.00 71.75 886 HIS A CA 1
ATOM 7093 C C . HIS A 1 886 ? -34.177 17.239 14.840 1.00 71.75 886 HIS A C 1
ATOM 7095 O O . HIS A 1 886 ? -34.758 16.288 15.351 1.00 71.75 886 HIS A O 1
ATOM 7101 N N . ARG A 1 887 ? -34.480 17.677 13.605 1.00 74.31 887 ARG A N 1
ATOM 7102 C CA . ARG A 1 887 ? -35.498 17.021 12.756 1.00 74.31 887 ARG A CA 1
ATOM 7103 C C . ARG A 1 887 ? -35.154 15.560 12.457 1.00 74.31 887 ARG A C 1
ATOM 7105 O O . ARG A 1 887 ? -36.053 14.730 12.415 1.00 74.31 887 ARG A O 1
ATOM 7112 N N . TYR A 1 888 ? -33.873 15.241 12.261 1.00 73.38 888 TYR A N 1
ATOM 7113 C CA . TYR A 1 888 ? -33.428 13.870 12.015 1.00 73.38 888 TYR A CA 1
ATOM 7114 C C . TYR A 1 888 ? -33.606 12.974 13.247 1.00 73.38 888 TYR A C 1
ATOM 7116 O O . TYR A 1 888 ? -34.185 11.898 13.133 1.00 73.38 888 TYR A O 1
ATOM 7124 N N . ARG A 1 889 ? -33.194 13.437 14.435 1.00 73.19 889 ARG A N 1
ATOM 7125 C CA . ARG A 1 889 ? -33.429 12.717 15.696 1.00 73.19 889 ARG A CA 1
ATOM 7126 C C . ARG A 1 889 ? -34.925 12.580 15.985 1.00 73.19 889 ARG A C 1
ATOM 7128 O O . ARG A 1 889 ? -35.381 11.468 16.175 1.00 73.19 889 ARG A O 1
ATOM 7135 N N . GLN A 1 890 ? -35.705 13.654 15.849 1.00 77.44 890 GLN A N 1
ATOM 7136 C CA . GLN A 1 890 ? -37.166 13.624 15.987 1.00 77.44 890 GLN A CA 1
ATOM 7137 C C . GLN A 1 890 ? -37.829 12.610 15.035 1.00 77.44 890 GLN A C 1
ATOM 7139 O O . GLN A 1 890 ? -38.762 11.916 15.432 1.00 77.44 890 GLN A O 1
ATOM 7144 N N . PHE A 1 891 ? -37.350 12.491 13.791 1.00 76.56 891 PHE A N 1
ATOM 7145 C CA . PHE A 1 891 ? -37.800 11.460 12.851 1.00 76.56 891 PHE A CA 1
ATOM 7146 C C . PHE A 1 891 ? -37.441 10.047 13.336 1.00 76.56 891 PHE A C 1
ATOM 7148 O O . PHE A 1 891 ? -38.314 9.182 13.352 1.00 76.56 891 PHE A O 1
ATOM 7155 N N . LEU A 1 892 ? -36.202 9.816 13.786 1.00 74.19 892 LEU A N 1
ATOM 7156 C CA . LEU A 1 892 ? -35.794 8.532 14.368 1.00 74.19 892 LEU A CA 1
ATOM 7157 C C . LEU A 1 892 ? -36.643 8.164 15.594 1.00 74.19 892 LEU A C 1
ATOM 7159 O O . LEU A 1 892 ? -37.182 7.063 15.633 1.00 74.19 892 LEU A O 1
ATOM 7163 N N . ASP A 1 893 ? -36.831 9.096 16.529 1.00 71.88 893 ASP A N 1
ATOM 7164 C CA . ASP A 1 893 ? -37.629 8.929 17.751 1.00 71.88 893 ASP A CA 1
ATOM 7165 C C . ASP A 1 893 ? -39.124 8.668 17.452 1.00 71.88 893 ASP A C 1
ATOM 7167 O O . ASP A 1 893 ? -39.837 8.104 18.278 1.00 71.88 893 ASP A O 1
ATOM 7171 N N . THR A 1 894 ? -39.607 9.055 16.263 1.00 72.81 894 THR A N 1
ATOM 7172 C CA . THR A 1 894 ? -40.985 8.799 15.797 1.00 72.81 894 THR A CA 1
ATOM 7173 C C . THR A 1 894 ? -41.128 7.450 15.075 1.00 72.81 894 THR A C 1
ATOM 7175 O O . THR A 1 894 ? -42.211 6.868 15.069 1.00 72.81 894 THR A O 1
ATOM 7178 N N . VAL A 1 895 ? -40.062 6.949 14.440 1.00 67.44 895 VAL A N 1
ATOM 7179 C CA . VAL A 1 895 ? -40.087 5.745 13.582 1.00 67.44 895 VAL A CA 1
ATOM 7180 C C . VAL A 1 895 ? -39.554 4.495 14.295 1.00 67.44 895 VAL A C 1
ATOM 7182 O O . VAL A 1 895 ? -39.924 3.376 13.939 1.00 67.44 895 VAL A O 1
ATOM 7185 N N . TYR A 1 896 ? -38.684 4.653 15.292 1.00 66.12 896 TYR A N 1
ATOM 7186 C CA . TYR A 1 896 ? -38.014 3.546 15.971 1.00 66.12 896 TYR A CA 1
ATOM 7187 C C . TYR A 1 896 ? -38.768 3.116 17.238 1.00 66.12 896 TYR A C 1
ATOM 7189 O O . TYR A 1 896 ? -38.698 3.773 18.274 1.00 66.12 896 TYR A O 1
ATOM 7197 N N . LEU A 1 897 ? -39.462 1.976 17.170 1.00 66.25 897 LEU A N 1
ATOM 7198 C CA . LEU A 1 897 ? -40.021 1.319 18.354 1.00 66.25 897 LEU A CA 1
ATOM 7199 C C . LEU A 1 897 ? -38.951 0.501 19.094 1.00 66.25 897 LEU A C 1
ATOM 7201 O O . LEU A 1 897 ? -38.039 -0.057 18.478 1.00 66.25 897 LEU A O 1
ATOM 7205 N N . ASP A 1 898 ? -39.125 0.342 20.409 1.00 68.12 898 ASP A N 1
ATOM 7206 C CA . ASP A 1 898 ? -38.455 -0.717 21.171 1.00 68.12 898 ASP A CA 1
ATOM 7207 C C . ASP A 1 898 ? -39.042 -2.079 20.769 1.00 68.12 898 ASP A C 1
ATOM 7209 O O . ASP A 1 898 ? -40.028 -2.574 21.323 1.00 68.12 898 ASP A O 1
ATOM 7213 N N . TYR A 1 899 ? -38.439 -2.654 19.731 1.00 70.75 899 TYR A N 1
ATOM 7214 C CA . TYR A 1 899 ? -38.827 -3.939 19.168 1.00 70.75 899 TYR A CA 1
ATOM 7215 C C . TYR A 1 899 ? -38.702 -5.094 20.155 1.00 70.75 899 TYR A C 1
ATOM 7217 O O . TYR A 1 899 ? -39.462 -6.050 20.029 1.00 70.75 899 TYR A O 1
ATOM 7225 N N . ASP A 1 900 ? -37.778 -5.034 21.110 1.00 70.25 900 ASP A N 1
ATOM 7226 C CA . ASP A 1 900 ? -37.465 -6.183 21.956 1.00 70.25 900 ASP A CA 1
ATOM 7227 C C . ASP A 1 900 ? -38.485 -6.265 23.110 1.00 70.25 900 ASP A C 1
ATOM 7229 O O . ASP A 1 900 ? -39.112 -7.310 23.310 1.00 70.25 900 ASP A O 1
ATOM 7233 N N . LEU A 1 901 ? -38.812 -5.127 23.742 1.00 73.75 901 LEU A N 1
ATOM 7234 C CA . LEU A 1 901 ? -39.936 -5.015 24.684 1.00 73.75 901 LEU A CA 1
ATOM 7235 C C . LEU A 1 901 ? -41.297 -5.312 24.019 1.00 73.75 901 LEU A C 1
ATOM 7237 O O . LEU A 1 901 ? -42.171 -5.961 24.612 1.00 73.75 901 LEU A O 1
ATOM 7241 N N . PHE A 1 902 ? -41.497 -4.847 22.780 1.00 75.25 902 PHE A N 1
ATOM 7242 C CA . PHE A 1 902 ? -42.743 -5.067 22.040 1.00 75.25 902 PHE A CA 1
ATOM 7243 C C . PHE A 1 902 ? -42.915 -6.532 21.612 1.00 75.25 902 PHE A C 1
ATOM 7245 O O . PHE A 1 902 ? -43.990 -7.108 21.808 1.00 75.25 902 PHE A O 1
ATOM 7252 N N . ARG A 1 903 ? -41.853 -7.166 21.097 1.00 79.25 903 ARG A N 1
ATOM 7253 C CA . ARG A 1 903 ? -41.831 -8.580 20.690 1.00 79.25 903 ARG A CA 1
ATOM 7254 C C . ARG A 1 903 ? -42.262 -9.495 21.826 1.00 79.25 903 ARG A C 1
ATOM 7256 O O . ARG A 1 903 ? -43.125 -10.351 21.619 1.00 79.25 903 ARG A O 1
ATOM 7263 N N . ASP A 1 904 ? -41.686 -9.331 23.011 1.00 77.62 904 ASP A N 1
ATOM 7264 C CA . ASP A 1 904 ? -41.958 -10.225 24.138 1.00 77.62 904 ASP A CA 1
ATOM 7265 C C . ASP A 1 904 ? -43.386 -10.034 24.669 1.00 77.62 904 ASP A C 1
ATOM 7267 O O . ASP A 1 904 ? -44.081 -11.012 24.969 1.00 77.62 904 ASP A O 1
ATOM 7271 N N . SER A 1 905 ? -43.881 -8.793 24.654 1.00 81.69 905 SER A N 1
ATOM 7272 C CA . SER A 1 905 ? -45.277 -8.458 24.966 1.00 81.69 905 SER A CA 1
ATOM 7273 C C . SER A 1 905 ? -46.269 -9.124 23.998 1.00 81.69 905 SER A C 1
ATOM 7275 O O . SER A 1 905 ? -47.238 -9.753 24.436 1.00 81.69 905 SER A O 1
ATOM 7277 N N . VAL A 1 906 ? -46.013 -9.047 22.685 1.00 82.12 906 VAL A N 1
ATOM 7278 C CA . VAL A 1 906 ? -46.831 -9.695 21.641 1.00 82.12 906 VAL A CA 1
ATOM 7279 C C . VAL A 1 906 ? -46.764 -11.221 21.753 1.00 82.12 906 VAL A C 1
ATOM 7281 O O . VAL A 1 906 ? -47.801 -11.885 21.734 1.00 82.12 906 VAL A O 1
ATOM 7284 N N . THR A 1 907 ? -45.565 -11.780 21.932 1.00 80.44 907 THR A N 1
ATOM 7285 C CA . THR A 1 907 ? -45.330 -13.231 22.023 1.00 80.44 907 THR A CA 1
ATOM 7286 C C . THR A 1 907 ? -46.055 -13.835 23.224 1.00 80.44 907 THR A C 1
ATOM 7288 O O . THR A 1 907 ? -46.762 -14.835 23.087 1.00 80.44 907 THR A O 1
ATOM 7291 N N . LYS A 1 908 ? -45.956 -13.199 24.400 1.00 83.19 908 LYS A N 1
ATOM 7292 C CA . LYS A 1 908 ? -46.696 -13.607 25.601 1.00 83.19 908 LYS A CA 1
ATOM 7293 C C . LYS A 1 908 ? -48.206 -13.581 25.357 1.00 83.19 908 LYS A C 1
ATOM 7295 O O . LYS A 1 908 ? -48.876 -14.590 25.569 1.00 83.19 908 LYS A O 1
ATOM 7300 N N . ARG A 1 909 ? -48.730 -12.468 24.832 1.00 84.88 909 ARG A N 1
ATOM 7301 C CA . ARG A 1 909 ? -50.170 -12.303 24.586 1.00 84.88 909 ARG A CA 1
ATOM 7302 C C . ARG A 1 909 ? -50.720 -13.303 23.565 1.00 84.88 909 ARG A C 1
ATOM 7304 O O . ARG A 1 909 ? -51.851 -13.760 23.723 1.00 84.88 909 ARG A O 1
ATOM 7311 N N . PHE A 1 910 ? -49.941 -13.661 22.545 1.00 84.00 910 PHE A N 1
ATOM 7312 C CA . PHE A 1 910 ? -50.313 -14.690 21.574 1.00 84.00 910 PHE A CA 1
ATOM 7313 C C . PHE A 1 910 ? -50.381 -16.082 22.220 1.00 84.00 910 PHE A C 1
ATOM 7315 O O . PHE A 1 910 ? -51.372 -16.793 22.043 1.00 84.00 910 PHE A O 1
ATOM 7322 N N . ASN A 1 911 ? -49.379 -16.443 23.029 1.00 81.56 911 ASN A N 1
ATOM 7323 C CA . ASN A 1 911 ? -49.340 -17.721 23.744 1.00 81.56 911 ASN A CA 1
ATOM 7324 C C . ASN A 1 911 ? -50.504 -17.873 24.741 1.00 81.56 911 ASN A C 1
ATOM 7326 O O . ASN A 1 911 ? -51.130 -18.934 24.778 1.00 81.56 911 ASN A O 1
ATOM 7330 N N . ASP A 1 912 ? -50.848 -16.813 25.485 1.00 85.06 912 ASP A N 1
ATOM 7331 C CA . ASP A 1 912 ? -52.014 -16.789 26.384 1.00 85.06 912 ASP A CA 1
ATOM 7332 C C . ASP A 1 912 ? -53.318 -17.113 25.624 1.00 85.06 912 ASP A C 1
ATOM 7334 O O . ASP A 1 912 ? -54.142 -17.915 26.074 1.00 85.06 912 ASP A O 1
ATOM 7338 N N . VAL A 1 913 ? -53.494 -16.516 24.437 1.00 85.19 913 VAL A N 1
ATOM 7339 C CA . VAL A 1 913 ? -54.674 -16.719 23.581 1.00 85.19 913 VAL A CA 1
ATOM 7340 C C . VAL A 1 913 ? -54.687 -18.115 22.948 1.00 85.19 913 VAL A C 1
ATOM 7342 O O . VAL A 1 913 ? -55.749 -18.740 22.905 1.00 85.19 913 VAL A O 1
ATOM 7345 N N . GLU A 1 914 ? -53.543 -18.657 22.512 1.00 83.56 914 GLU A N 1
ATOM 7346 C CA . GLU A 1 914 ? -53.475 -20.036 22.003 1.00 83.56 914 GLU A CA 1
ATOM 7347 C C . GLU A 1 914 ? -53.811 -21.055 23.108 1.00 83.56 914 GLU A C 1
ATOM 7349 O O . GLU A 1 914 ? -54.584 -21.990 22.875 1.00 83.56 914 GLU A O 1
ATOM 7354 N N . HIS A 1 915 ? -53.302 -20.856 24.329 1.00 84.62 915 HIS A N 1
ATOM 7355 C CA . HIS A 1 915 ? -53.641 -21.696 25.481 1.00 84.62 915 HIS A CA 1
ATOM 7356 C C . HIS A 1 915 ? -55.133 -21.627 25.832 1.00 84.62 915 HIS A C 1
ATOM 7358 O O . HIS A 1 915 ? -55.754 -22.673 26.046 1.00 84.62 915 HIS A O 1
ATOM 7364 N N . LEU A 1 916 ? -55.731 -20.431 25.839 1.00 88.25 916 LEU A N 1
ATOM 7365 C CA . LEU A 1 916 ? -57.166 -20.259 26.076 1.00 88.25 916 LEU A CA 1
ATOM 7366 C C . LEU A 1 916 ? -58.007 -20.953 24.993 1.00 88.25 916 LEU A C 1
ATOM 7368 O O . LEU A 1 916 ? -58.932 -21.697 25.321 1.00 88.25 916 LEU A O 1
ATOM 7372 N N . ALA A 1 917 ? -57.658 -20.787 23.715 1.00 85.25 917 ALA A N 1
ATOM 7373 C CA . ALA A 1 917 ? -58.355 -21.435 22.605 1.00 85.25 917 ALA A CA 1
ATOM 7374 C C . ALA A 1 917 ? -58.275 -22.971 22.687 1.00 85.25 917 ALA A C 1
ATOM 7376 O O . ALA A 1 917 ? -59.294 -23.652 22.554 1.00 85.25 917 ALA A O 1
ATOM 7377 N N . ARG A 1 918 ? -57.091 -23.530 22.981 1.00 86.25 918 ARG A N 1
ATOM 7378 C CA . ARG A 1 918 ? -56.899 -24.979 23.186 1.00 86.25 918 ARG A CA 1
ATOM 7379 C C . ARG A 1 918 ? -57.691 -25.508 24.384 1.00 86.25 918 ARG A C 1
ATOM 7381 O O . ARG A 1 918 ? -58.264 -26.596 24.296 1.00 86.25 918 ARG A O 1
ATOM 7388 N N . LYS A 1 919 ? -57.754 -24.751 25.486 1.00 90.75 919 LYS A N 1
ATOM 7389 C CA . LYS A 1 919 ? -58.564 -25.094 26.666 1.00 90.75 919 LYS A CA 1
ATOM 7390 C C . LYS A 1 919 ? -60.051 -25.159 26.306 1.00 90.75 919 LYS A C 1
ATOM 7392 O O . LYS A 1 919 ? -60.673 -26.194 26.532 1.00 90.75 919 LYS A O 1
ATOM 7397 N N . LEU A 1 920 ? -60.586 -24.111 25.677 1.00 86.62 920 LEU A N 1
ATOM 7398 C CA . LEU A 1 920 ? -61.996 -24.039 25.280 1.00 86.62 920 LEU A CA 1
ATOM 7399 C C . LEU A 1 920 ? -62.377 -25.136 24.271 1.00 86.62 920 LEU A C 1
ATOM 7401 O O . LEU A 1 920 ? -63.443 -25.732 24.399 1.00 86.62 920 LEU A O 1
ATOM 7405 N N . GLN A 1 921 ? -61.499 -25.478 23.321 1.00 88.75 921 GLN A N 1
ATOM 7406 C CA . GLN A 1 921 ? -61.713 -26.614 22.411 1.00 88.75 921 GLN A CA 1
ATOM 7407 C C . GLN A 1 921 ? -61.795 -27.958 23.155 1.00 88.75 921 GLN A C 1
ATOM 7409 O O . GLN A 1 921 ? -62.669 -28.776 22.855 1.00 88.75 921 GLN A O 1
ATOM 7414 N N . LYS A 1 922 ? -60.921 -28.190 24.146 1.00 90.69 922 LYS A N 1
ATOM 7415 C CA . LYS A 1 922 ? -60.953 -29.404 24.979 1.00 90.69 922 LYS A CA 1
ATOM 7416 C C . LYS A 1 922 ? -62.216 -29.462 25.844 1.00 90.69 922 LYS A C 1
ATOM 7418 O O . LYS A 1 922 ? -62.830 -30.518 25.955 1.00 90.69 922 LYS A O 1
ATOM 7423 N N . GLU A 1 923 ? -62.628 -28.338 26.424 1.00 90.06 923 GLU A N 1
ATOM 7424 C CA . GLU A 1 923 ? -63.845 -28.244 27.236 1.00 90.06 923 GLU A CA 1
ATOM 7425 C C . GLU A 1 923 ? -65.109 -28.460 26.392 1.00 90.06 923 GLU A C 1
ATOM 7427 O O . GLU A 1 923 ? -65.938 -29.290 26.759 1.00 90.06 923 GLU A O 1
ATOM 7432 N N . ALA A 1 924 ? -65.223 -27.824 25.221 1.00 88.81 924 ALA A N 1
ATOM 7433 C CA . ALA A 1 924 ? -66.338 -28.025 24.293 1.00 88.81 924 ALA A CA 1
ATOM 7434 C C . ALA A 1 924 ? -66.480 -29.494 23.850 1.00 88.81 924 ALA A C 1
ATOM 7436 O O . ALA A 1 924 ? -67.593 -30.023 23.810 1.00 88.81 924 ALA A O 1
ATOM 7437 N N . ARG A 1 925 ? -65.358 -30.182 23.585 1.00 89.31 925 ARG A N 1
ATOM 7438 C CA . ARG A 1 925 ? -65.356 -31.626 23.313 1.00 89.31 925 ARG A CA 1
ATOM 7439 C C . ARG A 1 925 ? -65.842 -32.430 24.524 1.00 89.31 925 ARG A C 1
ATOM 7441 O O . ARG A 1 925 ? -66.772 -33.215 24.383 1.00 89.31 925 ARG A O 1
ATOM 7448 N N . ASN A 1 926 ? -65.293 -32.176 25.713 1.00 88.88 926 ASN A N 1
ATOM 7449 C CA . ASN A 1 926 ? -65.709 -32.859 26.944 1.00 88.88 926 ASN A CA 1
ATOM 7450 C C . ASN A 1 926 ? -67.214 -32.692 27.235 1.00 88.88 926 ASN A C 1
ATOM 7452 O O . ASN A 1 926 ? -67.847 -33.632 27.712 1.00 88.88 926 ASN A O 1
ATOM 7456 N N . TYR A 1 927 ? -67.801 -31.520 26.960 1.00 87.50 927 TYR A N 1
ATOM 7457 C CA . TYR A 1 927 ? -69.246 -31.305 27.102 1.00 87.50 927 TYR A CA 1
ATOM 7458 C C . TYR A 1 927 ? -70.058 -32.130 26.096 1.00 87.50 927 TYR A C 1
ATOM 7460 O O . TYR A 1 927 ? -71.055 -32.737 26.487 1.00 87.50 927 TYR A O 1
ATOM 7468 N N . ARG A 1 928 ? -69.620 -32.214 24.833 1.00 88.12 928 ARG A N 1
ATOM 7469 C CA . ARG A 1 928 ? -70.276 -33.041 23.806 1.00 88.12 928 ARG A CA 1
ATOM 7470 C C . ARG A 1 928 ? -70.222 -34.535 24.141 1.00 88.12 928 ARG A C 1
ATOM 7472 O O . ARG A 1 928 ? -71.243 -35.214 24.060 1.00 88.12 928 ARG A O 1
ATOM 7479 N N . ASP A 1 929 ? -69.059 -35.023 24.562 1.00 86.88 929 ASP A N 1
ATOM 7480 C CA . ASP A 1 929 ? -68.840 -36.436 24.889 1.00 86.88 929 ASP A CA 1
ATOM 7481 C C . ASP A 1 929 ? -69.673 -36.850 26.129 1.00 86.88 929 ASP A C 1
ATOM 7483 O O . ASP A 1 929 ? -70.306 -37.912 26.151 1.00 86.88 929 ASP A O 1
ATOM 7487 N N . ARG A 1 930 ? -69.780 -35.962 27.133 1.00 88.00 930 ARG A N 1
ATOM 7488 C CA . ARG A 1 930 ? -70.690 -36.123 28.287 1.00 88.00 930 ARG A CA 1
ATOM 7489 C C . ARG A 1 930 ? -72.165 -36.129 27.882 1.00 88.00 930 ARG A C 1
ATOM 7491 O O . ARG A 1 930 ? -72.905 -36.980 28.369 1.00 88.00 930 ARG A O 1
ATOM 7498 N N . ALA A 1 931 ? -72.586 -35.224 26.996 1.00 86.81 931 ALA A N 1
ATOM 7499 C CA . ALA A 1 931 ? -73.973 -35.147 26.539 1.00 86.81 931 ALA A CA 1
ATOM 7500 C C . ALA A 1 931 ? -74.419 -36.450 25.852 1.00 86.81 931 ALA A C 1
ATOM 7502 O O . ALA A 1 931 ? -75.445 -37.010 26.234 1.00 86.81 931 ALA A O 1
ATOM 7503 N N . HIS A 1 932 ? -73.614 -36.994 24.929 1.00 84.81 932 HIS A N 1
ATOM 7504 C CA . HIS A 1 932 ? -73.905 -38.288 24.297 1.00 84.81 932 HIS A CA 1
ATOM 7505 C C . HIS A 1 932 ? -73.912 -39.454 25.298 1.00 84.81 932 HIS A C 1
ATOM 7507 O O . HIS A 1 932 ? -74.773 -40.328 25.216 1.00 84.81 932 HIS A O 1
ATOM 7513 N N . THR A 1 933 ? -73.010 -39.458 26.286 1.00 84.75 933 THR A N 1
ATOM 7514 C CA . THR A 1 933 ? -72.997 -40.499 27.332 1.00 84.75 933 THR A CA 1
ATOM 7515 C C . THR A 1 933 ? -74.285 -40.465 28.165 1.00 84.75 933 THR A C 1
ATOM 7517 O O . THR A 1 933 ? -74.886 -41.504 28.439 1.00 84.75 933 THR A O 1
ATOM 7520 N N . GLN A 1 934 ? -74.751 -39.271 28.542 1.00 82.94 934 GLN A N 1
ATOM 7521 C CA . GLN A 1 934 ? -75.972 -39.101 29.331 1.00 82.94 934 GLN A CA 1
ATOM 7522 C C . GLN A 1 934 ? -77.249 -39.385 28.514 1.00 82.94 934 GLN A C 1
ATOM 7524 O O . GLN A 1 934 ? -78.217 -39.914 29.061 1.00 82.94 934 GLN A O 1
ATOM 7529 N N . GLU A 1 935 ? -77.232 -39.117 27.205 1.00 81.81 935 GLU A N 1
ATOM 7530 C CA . GLU A 1 935 ? -78.270 -39.529 26.250 1.00 81.81 935 GLU A CA 1
ATOM 7531 C C . GLU A 1 935 ? -78.355 -41.063 26.121 1.00 81.81 935 GLU A C 1
ATOM 7533 O O . GLU A 1 935 ? -79.441 -41.642 26.140 1.00 81.81 935 GLU A O 1
ATOM 7538 N N . GLN A 1 936 ? -77.215 -41.756 26.046 1.00 81.44 936 GLN A N 1
ATOM 7539 C CA . GLN A 1 936 ? -77.190 -43.219 25.997 1.00 81.44 936 GLN A CA 1
ATOM 7540 C C . GLN A 1 936 ? -77.722 -43.840 27.302 1.00 81.44 936 GLN A C 1
ATOM 7542 O O . GLN A 1 936 ? -78.481 -44.808 27.261 1.00 81.44 936 GLN A O 1
ATOM 7547 N N . GLN A 1 937 ? -77.397 -43.243 28.455 1.00 81.81 937 GLN A N 1
ATOM 7548 C CA . GLN A 1 937 ? -77.890 -43.681 29.767 1.00 81.81 937 GLN A CA 1
ATOM 7549 C C . GLN A 1 937 ? -79.378 -43.387 30.019 1.00 81.81 937 GLN A C 1
ATOM 7551 O O . GLN A 1 937 ? -79.977 -44.039 30.876 1.00 81.81 937 GLN A O 1
ATOM 7556 N N . SER A 1 938 ? -80.001 -42.416 29.338 1.00 78.12 938 SER A N 1
ATOM 7557 C CA . SER A 1 938 ? -81.453 -42.198 29.455 1.00 78.12 938 SER A CA 1
ATOM 7558 C C . SER A 1 938 ? -82.242 -43.216 28.628 1.00 78.12 938 SER A C 1
ATOM 7560 O O . SER A 1 938 ? -83.213 -43.778 29.128 1.00 78.12 938 SER A O 1
ATOM 7562 N N . ARG A 1 939 ? -81.765 -43.547 27.418 1.00 75.88 939 ARG A N 1
ATOM 7563 C CA . ARG A 1 939 ? -82.376 -44.523 26.491 1.00 75.88 939 ARG A CA 1
ATOM 7564 C C . ARG A 1 939 ? -82.528 -45.948 27.056 1.00 75.88 939 ARG A C 1
ATOM 7566 O O . ARG A 1 939 ? -83.275 -46.734 26.474 1.00 75.88 939 ARG A O 1
ATOM 7573 N N . GLN A 1 940 ? -81.843 -46.280 28.154 1.00 80.62 940 GLN A N 1
ATOM 7574 C CA . GLN A 1 940 ? -81.892 -47.580 28.845 1.00 80.62 940 GLN A CA 1
ATOM 7575 C C . GLN A 1 940 ? -82.866 -47.627 30.042 1.00 80.62 940 GLN A C 1
ATOM 7577 O O . GLN A 1 940 ? -82.978 -48.662 30.695 1.00 80.62 940 GLN A O 1
ATOM 7582 N N . LYS A 1 941 ? -83.549 -46.524 30.379 1.00 85.12 941 LYS A N 1
ATOM 7583 C CA . LYS A 1 941 ? -84.423 -46.437 31.563 1.00 85.12 941 LYS A CA 1
ATOM 7584 C C . LYS A 1 941 ? -85.895 -46.614 31.191 1.00 85.12 941 LYS A C 1
ATOM 7586 O O . LYS A 1 941 ? -86.330 -46.163 30.135 1.00 85.12 941 LYS A O 1
ATOM 7591 N N . LEU A 1 942 ? -86.658 -47.236 32.091 1.00 85.81 942 LEU A N 1
ATOM 7592 C CA . LEU A 1 942 ? -88.110 -47.377 31.967 1.00 85.81 942 LEU A CA 1
ATOM 7593 C C . LEU A 1 942 ? -88.814 -46.033 32.212 1.00 85.81 942 LEU A C 1
ATOM 7595 O O . LEU A 1 942 ? -88.649 -45.413 33.267 1.00 85.81 942 LEU A O 1
ATOM 7599 N N . ALA A 1 943 ? -89.636 -45.613 31.255 1.00 86.31 943 ALA A N 1
ATOM 7600 C CA . ALA A 1 943 ? -90.597 -44.534 31.416 1.00 86.31 943 ALA A CA 1
ATOM 7601 C C . ALA A 1 943 ? -91.827 -45.025 32.202 1.00 86.31 943 ALA A C 1
ATOM 7603 O O . ALA A 1 943 ? -92.255 -46.168 32.054 1.00 86.31 943 ALA A O 1
ATOM 7604 N N . TYR A 1 944 ? -92.392 -44.154 33.046 1.00 85.56 944 TYR A N 1
ATOM 7605 C CA . TYR A 1 944 ? -93.559 -44.472 33.890 1.00 85.56 944 TYR A CA 1
ATOM 7606 C C . TYR A 1 944 ? -94.509 -43.275 34.126 1.00 85.56 944 TYR A C 1
ATOM 7608 O O . TYR A 1 944 ? -95.403 -43.341 34.968 1.00 85.56 944 TYR A O 1
ATOM 7616 N N . LYS A 1 945 ? -94.300 -42.149 33.426 1.00 81.06 945 LYS A N 1
ATOM 7617 C CA . LYS A 1 945 ? -95.037 -40.880 33.631 1.00 81.06 945 LYS A CA 1
ATOM 7618 C C . LYS A 1 945 ? -95.411 -40.164 32.334 1.00 81.06 945 LYS A C 1
ATOM 7620 O O . LYS A 1 945 ? -96.551 -39.738 32.196 1.00 81.06 945 LYS A O 1
ATOM 7625 N N . SER A 1 946 ? -94.468 -40.052 31.399 1.00 79.50 946 SER A N 1
ATOM 7626 C CA . SER A 1 946 ? -94.614 -39.243 30.182 1.00 79.50 946 SER A CA 1
ATOM 7627 C C . SER A 1 946 ? -94.093 -40.007 28.967 1.00 79.50 946 SER A C 1
ATOM 7629 O O . SER A 1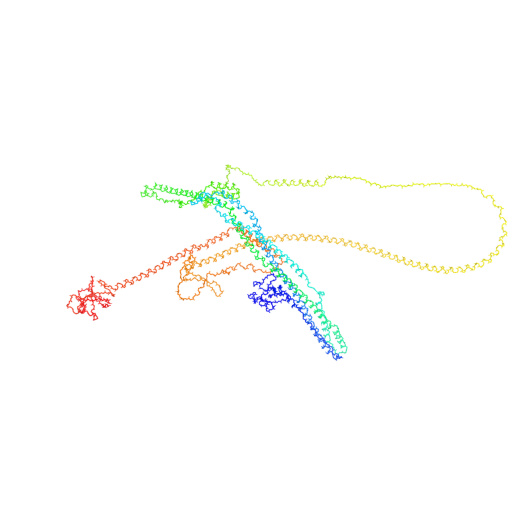 946 ? -93.037 -39.673 28.447 1.00 79.50 946 SER A O 1
ATOM 7631 N N . PHE A 1 947 ? -94.809 -41.057 28.564 1.00 86.31 947 PHE A N 1
ATOM 7632 C CA . PHE A 1 947 ? -94.390 -41.978 27.506 1.00 86.31 947 PHE A CA 1
ATOM 7633 C C . PHE A 1 947 ? -94.170 -41.286 26.152 1.00 86.31 947 PHE A C 1
ATOM 7635 O O . PHE A 1 947 ? -95.080 -40.649 25.622 1.00 86.31 947 PHE A O 1
ATOM 7642 N N . GLN A 1 948 ? -92.998 -41.482 25.549 1.00 86.06 948 GLN A N 1
ATOM 7643 C CA . GLN A 1 948 ? -92.664 -40.997 24.207 1.00 86.06 948 GLN A CA 1
ATOM 7644 C C . GLN A 1 948 ? -92.199 -42.117 23.268 1.00 86.06 948 GLN A C 1
ATOM 7646 O O . GLN A 1 948 ? -91.752 -43.191 23.678 1.00 86.06 948 GLN A O 1
ATOM 7651 N N . LYS A 1 949 ? -92.277 -41.855 21.958 1.00 86.69 949 LYS A N 1
ATOM 7652 C CA . LYS A 1 949 ? -91.745 -42.758 20.931 1.00 86.69 949 LYS A CA 1
ATOM 7653 C C . LYS A 1 949 ? -90.233 -42.927 21.108 1.00 86.69 949 LYS A C 1
ATOM 7655 O O . LYS A 1 949 ? -89.485 -41.956 21.081 1.00 86.69 949 LYS A O 1
ATOM 7660 N N . GLY A 1 950 ? -89.792 -44.177 21.209 1.00 84.38 950 GLY A N 1
ATOM 7661 C CA . GLY A 1 950 ? -88.404 -44.558 21.451 1.00 84.38 950 GLY A CA 1
ATOM 7662 C C . GLY A 1 950 ? -88.070 -44.836 22.919 1.00 84.38 950 GLY A C 1
ATOM 7663 O O . GLY A 1 950 ? -86.961 -45.297 23.182 1.00 84.38 950 GLY A O 1
ATOM 7664 N N . GLU A 1 951 ? -88.989 -44.623 23.864 1.00 88.50 951 GLU A N 1
ATOM 7665 C CA . GLU A 1 951 ? -88.785 -44.978 25.274 1.00 88.50 951 GLU A CA 1
ATOM 7666 C C . GLU A 1 951 ? -89.121 -46.444 25.571 1.00 88.50 951 GLU A C 1
ATOM 7668 O O . GLU A 1 951 ? -89.972 -47.052 24.917 1.00 88.50 951 GLU A O 1
ATOM 7673 N N . LEU A 1 952 ? -88.444 -47.002 26.577 1.00 88.75 952 LEU A N 1
ATOM 7674 C CA . LEU A 1 952 ? -88.745 -48.307 27.164 1.00 88.75 952 LEU A CA 1
ATOM 7675 C C . LEU A 1 952 ? -89.929 -48.177 28.126 1.00 88.75 952 LEU A C 1
ATOM 7677 O O . LEU A 1 952 ? -89.898 -47.337 29.024 1.00 88.75 952 LEU A O 1
ATOM 7681 N N . ALA A 1 953 ? -90.937 -49.033 27.985 1.00 90.19 953 ALA A N 1
ATOM 7682 C CA . ALA A 1 953 ? -92.083 -49.096 28.885 1.00 90.19 953 ALA A CA 1
ATOM 7683 C C . ALA A 1 953 ? -92.345 -50.537 29.346 1.00 90.19 953 ALA A C 1
ATOM 7685 O O . ALA A 1 953 ? -92.138 -51.499 28.604 1.00 90.19 953 ALA A O 1
ATOM 7686 N N . LEU A 1 954 ? -92.809 -50.668 30.589 1.00 90.44 954 LEU A N 1
ATOM 7687 C CA . LEU A 1 954 ? -93.345 -51.909 31.140 1.00 90.44 954 LEU A CA 1
ATOM 7688 C C . LEU A 1 954 ? -94.847 -51.952 30.843 1.00 90.44 954 LEU A C 1
ATOM 7690 O O . LEU A 1 954 ? -95.548 -50.986 31.129 1.00 90.44 954 LEU A O 1
ATOM 7694 N N . PHE A 1 955 ? -95.340 -53.064 30.315 1.00 90.12 955 PHE A N 1
ATOM 7695 C CA . PHE A 1 955 ? -96.753 -53.333 30.070 1.00 90.12 955 PHE A CA 1
ATOM 7696 C C . PHE A 1 955 ? -97.211 -54.516 30.923 1.00 90.12 955 PHE A C 1
ATOM 7698 O O . PHE A 1 955 ? -96.464 -55.478 31.114 1.00 90.12 955 PHE A O 1
ATOM 7705 N N . LEU A 1 956 ? -98.444 -54.433 31.417 1.00 89.69 956 LEU A N 1
ATOM 7706 C CA . LEU A 1 956 ? -99.086 -55.422 32.282 1.00 89.69 956 LEU A CA 1
ATOM 7707 C C . LEU A 1 956 ? -100.513 -55.708 31.773 1.00 89.69 956 LEU A C 1
ATOM 7709 O O . LEU A 1 956 ? -101.158 -54.783 31.265 1.00 89.69 956 LEU A O 1
ATOM 7713 N N . PRO A 1 957 ? -101.037 -56.937 31.919 1.00 87.44 957 PRO A N 1
ATOM 7714 C CA . PRO A 1 957 ? -102.437 -57.239 31.629 1.00 87.44 957 PRO A CA 1
ATOM 7715 C C . PRO A 1 957 ? -103.364 -56.501 32.605 1.00 87.44 957 PRO A C 1
ATOM 7717 O O . PRO A 1 957 ? -103.028 -56.294 33.776 1.00 87.44 957 PRO A O 1
ATOM 7720 N N . THR A 1 958 ? -104.550 -56.097 32.145 1.00 82.06 958 THR A N 1
ATOM 7721 C CA . THR A 1 958 ? -105.534 -55.458 33.029 1.00 82.06 958 THR A CA 1
ATOM 7722 C C . THR A 1 958 ? -106.235 -56.469 33.941 1.00 82.06 958 THR A C 1
ATOM 7724 O O . THR A 1 958 ? -106.204 -57.682 33.730 1.00 82.06 958 THR A O 1
ATOM 7727 N N . ARG A 1 959 ? -106.884 -55.954 34.993 1.00 73.81 959 ARG A N 1
ATOM 7728 C CA . ARG A 1 959 ? -107.567 -56.753 36.026 1.00 73.81 959 ARG A CA 1
ATOM 7729 C C . ARG A 1 959 ? -109.015 -57.126 35.668 1.00 73.81 959 ARG A C 1
ATOM 7731 O O . ARG A 1 959 ? -109.748 -57.541 36.560 1.00 73.81 959 ARG A O 1
ATOM 7738 N N . ASP A 1 960 ? -109.418 -56.972 34.406 1.00 66.25 960 ASP A N 1
ATOM 7739 C CA . ASP A 1 960 ? -110.726 -57.389 33.888 1.00 66.25 960 ASP A CA 1
ATOM 7740 C C . ASP A 1 960 ? -110.569 -58.647 33.006 1.00 66.25 960 ASP A C 1
ATOM 7742 O O . ASP A 1 960 ? -110.333 -58.535 31.802 1.00 66.25 960 ASP A O 1
ATOM 7746 N N . PRO A 1 961 ? -110.670 -59.861 33.583 1.00 59.88 961 PRO A N 1
ATOM 7747 C CA . PRO A 1 961 ? -110.526 -61.113 32.842 1.00 59.88 961 PRO A CA 1
ATOM 7748 C C . PRO A 1 961 ? -111.769 -61.477 32.012 1.00 59.88 961 PRO A C 1
ATOM 7750 O O . PRO A 1 961 ? -111.813 -62.569 31.456 1.00 59.88 961 PRO A O 1
ATOM 7753 N N . THR A 1 962 ? -112.796 -60.618 31.941 1.00 59.47 962 THR A N 1
ATOM 7754 C CA . THR A 1 962 ? -114.033 -60.909 31.188 1.00 59.47 962 THR A CA 1
ATOM 7755 C C . THR A 1 962 ? -113.920 -60.631 29.686 1.00 59.47 962 THR A C 1
ATOM 7757 O O . THR A 1 962 ? -114.841 -60.942 28.933 1.00 59.47 962 THR A O 1
ATOM 7760 N N . ARG A 1 963 ? -112.792 -60.062 29.240 1.00 67.75 963 ARG A N 1
ATOM 7761 C CA . ARG A 1 963 ? -112.534 -59.663 27.850 1.00 67.75 963 ARG A CA 1
ATOM 7762 C C . ARG A 1 963 ? -111.510 -60.588 27.205 1.00 67.75 963 ARG A C 1
ATOM 7764 O O . ARG A 1 963 ? -110.461 -60.843 27.792 1.00 67.75 963 ARG A O 1
ATOM 7771 N N . ASP A 1 964 ? -111.794 -61.028 25.982 1.00 66.19 964 ASP A N 1
ATOM 7772 C CA . ASP A 1 964 ? -110.890 -61.844 25.171 1.00 66.19 964 ASP A CA 1
ATOM 7773 C C . ASP A 1 964 ? -110.525 -61.100 23.868 1.00 66.19 964 ASP A C 1
ATOM 7775 O O . ASP A 1 964 ? -111.426 -60.786 23.083 1.00 66.19 964 ASP A O 1
ATOM 7779 N N . PRO A 1 965 ? -109.241 -60.766 23.624 1.00 70.38 965 PRO A N 1
ATOM 7780 C CA . PRO A 1 965 ? -108.106 -60.900 24.541 1.00 70.38 965 PRO A CA 1
ATOM 7781 C C . PRO A 1 965 ? -108.145 -59.858 25.675 1.00 70.38 965 PRO A C 1
ATOM 7783 O O . PRO A 1 965 ? -108.538 -58.709 25.459 1.00 70.38 965 PRO A O 1
ATOM 7786 N N . ASN A 1 966 ? -107.661 -60.223 26.871 1.00 78.19 966 ASN A N 1
ATOM 7787 C CA . ASN A 1 966 ? -107.510 -59.280 27.989 1.00 78.19 966 ASN A CA 1
ATOM 7788 C C . ASN A 1 966 ? -106.574 -58.130 27.558 1.00 78.19 966 ASN A C 1
ATOM 7790 O O . ASN A 1 966 ? -105.448 -58.408 27.128 1.00 78.19 966 ASN A O 1
ATOM 7794 N N . PRO A 1 967 ? -106.999 -56.855 27.639 1.00 83.88 967 PRO A N 1
ATOM 7795 C CA . PRO A 1 967 ? -106.165 -55.739 27.224 1.00 83.88 967 PRO A CA 1
ATOM 7796 C C . PRO A 1 967 ? -104.943 -55.557 28.131 1.00 83.88 967 PRO A C 1
ATOM 7798 O O . PRO A 1 967 ? -104.945 -55.882 29.317 1.00 83.88 967 PRO A O 1
ATOM 7801 N N . TRP A 1 968 ? -103.882 -54.992 27.560 1.00 89.25 968 TRP A N 1
ATOM 7802 C CA . TRP A 1 968 ? -102.624 -54.701 28.248 1.00 89.25 968 TRP A CA 1
ATOM 7803 C C . TRP A 1 968 ? -102.413 -53.191 28.333 1.00 89.25 968 TRP A C 1
ATOM 7805 O O . TRP A 1 968 ? -102.684 -52.475 27.369 1.00 89.25 968 TRP A O 1
ATOM 7815 N N . ALA A 1 969 ? -101.908 -52.699 29.462 1.00 89.19 969 ALA A N 1
ATOM 7816 C CA . ALA A 1 969 ? -101.678 -51.277 29.712 1.00 89.19 969 ALA A CA 1
ATOM 7817 C C . ALA A 1 969 ? -100.236 -51.001 30.158 1.00 89.19 969 ALA A C 1
ATOM 7819 O O . ALA A 1 969 ? -99.605 -51.838 30.804 1.00 89.19 969 ALA A O 1
ATOM 7820 N N . ALA A 1 970 ? -99.710 -49.823 29.818 1.00 90.12 970 ALA A N 1
ATOM 7821 C CA . ALA A 1 970 ? -98.385 -49.388 30.254 1.00 90.12 970 ALA A CA 1
ATOM 7822 C C . ALA A 1 970 ? -98.400 -49.011 31.748 1.00 90.12 970 ALA A C 1
ATOM 7824 O O . ALA A 1 970 ? -99.253 -48.236 32.182 1.00 90.12 970 ALA A O 1
ATOM 7825 N N . PHE A 1 971 ? -97.448 -49.527 32.530 1.00 88.94 971 PHE A N 1
ATOM 7826 C CA . PHE A 1 971 ? -97.310 -49.242 33.957 1.00 88.94 971 PHE A CA 1
ATOM 7827 C C . PHE A 1 971 ? -96.937 -47.774 34.189 1.00 88.94 971 PHE A C 1
ATOM 7829 O O . PHE A 1 971 ? -95.888 -47.296 33.755 1.00 88.94 971 PHE A O 1
ATOM 7836 N N . ASN A 1 972 ? -97.807 -47.059 34.893 1.00 86.38 972 ASN A N 1
ATOM 7837 C CA . ASN A 1 972 ? -97.871 -45.608 34.861 1.00 86.38 972 ASN A CA 1
ATOM 7838 C C . ASN A 1 972 ? -98.171 -45.003 36.244 1.00 86.38 972 ASN A C 1
ATOM 7840 O O . ASN A 1 972 ? -98.808 -45.618 37.095 1.00 86.38 972 ASN A O 1
ATOM 7844 N N . VAL A 1 973 ? -97.780 -43.744 36.450 1.00 81.44 973 VAL A N 1
ATOM 7845 C CA . VAL A 1 973 ? -98.130 -42.957 37.642 1.00 81.44 973 VAL A CA 1
ATOM 7846 C C . VAL A 1 973 ? -98.721 -41.617 37.211 1.00 81.44 973 VAL A C 1
ATOM 7848 O O . VAL A 1 973 ? -98.016 -40.764 36.680 1.00 81.44 973 VAL A O 1
ATOM 7851 N N . GLY A 1 974 ? -100.020 -41.424 37.461 1.00 70.25 974 GLY A N 1
ATOM 7852 C CA . GLY A 1 974 ? -100.735 -40.159 37.223 1.00 70.25 974 GLY A CA 1
ATOM 7853 C C . GLY A 1 974 ? -101.219 -39.907 35.787 1.00 70.25 974 GLY A C 1
ATOM 7854 O O . GLY A 1 974 ? -101.863 -38.894 35.545 1.00 70.25 974 GLY A O 1
ATOM 7855 N N . ALA A 1 975 ? -100.955 -40.821 34.851 1.00 64.12 975 ALA A N 1
ATOM 7856 C CA . ALA A 1 975 ? -101.312 -40.693 33.435 1.00 64.12 975 ALA A CA 1
ATOM 7857 C C . ALA A 1 975 ? -101.946 -42.003 32.912 1.00 64.12 975 ALA A C 1
ATOM 7859 O O . ALA A 1 975 ? -101.239 -42.821 32.322 1.00 64.12 975 ALA A O 1
ATOM 7860 N N . PRO A 1 976 ? -103.223 -42.300 33.231 1.00 72.00 976 PRO A N 1
ATOM 7861 C CA . PRO A 1 976 ? -103.899 -43.544 32.835 1.00 72.00 976 PRO A CA 1
ATOM 7862 C C . PRO A 1 976 ? -104.241 -43.616 31.335 1.00 72.00 976 PRO A C 1
ATOM 7864 O O . PRO A 1 976 ? -104.075 -42.649 30.597 1.00 72.00 976 PRO A O 1
ATOM 7867 N N . HIS A 1 977 ? -104.745 -44.779 30.907 1.00 84.19 977 HIS A N 1
ATOM 7868 C CA . HIS A 1 977 ? -105.273 -45.054 29.559 1.00 84.19 977 HIS A CA 1
ATOM 7869 C C . HIS A 1 977 ? -104.240 -45.113 28.414 1.00 84.19 977 HIS A C 1
ATOM 7871 O O . HIS A 1 977 ? -104.524 -44.709 27.287 1.00 84.19 977 HIS A O 1
ATOM 7877 N N . TYR A 1 978 ? -103.058 -45.674 28.682 1.00 87.69 978 TYR A N 1
ATOM 7878 C CA . TYR A 1 978 ? -102.083 -46.075 27.659 1.00 87.69 978 TYR A CA 1
ATOM 7879 C C . TYR A 1 978 ? -102.152 -47.591 27.454 1.00 87.69 978 TYR A C 1
ATOM 7881 O O . TYR A 1 978 ? -101.699 -48.345 28.315 1.00 87.69 978 TYR A O 1
ATOM 7889 N N . PHE A 1 979 ? -102.720 -48.035 26.333 1.00 88.69 979 PHE A N 1
ATOM 7890 C CA . PHE A 1 979 ? -103.012 -49.443 26.053 1.00 88.69 979 PHE A CA 1
ATOM 7891 C C . PHE A 1 979 ? -102.158 -49.987 24.910 1.00 88.69 979 PHE A C 1
ATOM 7893 O O . PHE A 1 979 ? -101.983 -49.335 23.884 1.00 88.69 979 PHE A O 1
ATOM 7900 N N . LEU A 1 980 ? -101.639 -51.199 25.073 1.00 88.25 980 LEU A N 1
ATOM 7901 C CA . LEU A 1 980 ? -100.838 -51.891 24.070 1.00 88.25 980 LEU A CA 1
ATOM 7902 C C . LEU A 1 980 ? -101.738 -52.467 22.969 1.00 88.25 980 LEU A C 1
ATOM 7904 O O . LEU A 1 980 ? -102.697 -53.187 23.246 1.00 88.25 980 LEU A O 1
ATOM 7908 N N . LYS A 1 981 ? -101.394 -52.198 21.710 1.00 86.12 981 LYS A N 1
ATOM 7909 C CA . LYS A 1 981 ? -102.013 -52.839 20.549 1.00 86.12 981 LYS A CA 1
ATOM 7910 C C . LYS A 1 981 ? -101.620 -54.323 20.515 1.00 86.12 981 LYS A C 1
ATOM 7912 O O . LYS A 1 981 ? -100.422 -54.608 20.436 1.00 86.12 981 LYS A O 1
ATOM 7917 N N . PRO A 1 982 ? -102.573 -55.272 20.544 1.00 77.88 982 PRO A N 1
ATOM 7918 C CA . PRO A 1 982 ? -102.239 -56.686 20.442 1.00 77.88 982 PRO A CA 1
ATOM 7919 C C . PRO A 1 982 ? -101.602 -56.983 19.078 1.00 77.88 982 PRO A C 1
ATOM 7921 O O . PRO A 1 982 ? -102.100 -56.564 18.033 1.00 77.88 982 PRO A O 1
ATOM 7924 N N . SER A 1 983 ? -100.491 -57.718 19.103 1.00 77.88 983 SER A N 1
ATOM 7925 C CA . SER A 1 983 ? -99.778 -58.217 17.926 1.00 77.88 983 SER A CA 1
ATOM 7926 C C . SER A 1 983 ? -99.414 -59.679 18.155 1.00 77.88 983 SER A C 1
ATOM 7928 O O . SER A 1 983 ? -98.954 -60.040 19.241 1.00 77.88 983 SER A O 1
ATOM 7930 N N . SER A 1 984 ? -99.584 -60.515 17.129 1.00 70.81 984 SER A N 1
ATOM 7931 C CA . SER A 1 984 ? -99.258 -61.946 17.176 1.00 70.81 984 SER A CA 1
ATOM 7932 C C . SER A 1 984 ? -97.783 -62.213 17.506 1.00 70.81 984 SER A C 1
ATOM 7934 O O . SER A 1 984 ? -97.467 -63.253 18.077 1.00 70.81 984 SER A O 1
ATOM 7936 N N . GLU A 1 985 ? -96.888 -61.262 17.210 1.00 75.19 985 GLU A N 1
ATOM 7937 C CA . GLU A 1 985 ? -95.458 -61.340 17.545 1.00 75.19 985 GLU A CA 1
ATOM 7938 C C . GLU A 1 985 ? -95.186 -61.331 19.060 1.00 75.19 985 GLU A C 1
ATOM 7940 O O . GLU A 1 985 ? -94.179 -61.877 19.502 1.00 75.19 985 GLU A O 1
ATOM 7945 N N . LEU A 1 986 ? -96.066 -60.719 19.864 1.00 77.31 986 LEU A N 1
ATOM 7946 C CA . LEU A 1 986 ? -95.824 -60.467 21.292 1.00 77.31 986 LEU A CA 1
ATOM 7947 C C . LEU A 1 986 ? -96.258 -61.622 22.213 1.00 77.31 986 LEU A C 1
ATOM 7949 O O . LEU A 1 986 ? -95.911 -61.613 23.391 1.00 77.31 986 LEU A O 1
ATOM 7953 N N . GLN A 1 987 ? -96.997 -62.615 21.697 1.00 76.56 987 GLN A N 1
ATOM 7954 C CA . GLN A 1 987 ? -97.410 -63.834 22.424 1.00 76.56 987 GLN A CA 1
ATOM 7955 C C . GLN A 1 987 ? -97.997 -63.563 23.830 1.00 76.56 987 GLN A C 1
ATOM 7957 O O . GLN A 1 987 ? -97.651 -64.215 24.816 1.00 76.56 987 GLN A O 1
ATOM 7962 N N . LEU A 1 988 ? -98.887 -62.568 23.921 1.00 78.44 988 LEU A N 1
ATOM 7963 C CA . LEU A 1 988 ? -99.386 -62.003 25.185 1.00 78.44 988 LEU A CA 1
ATOM 7964 C C . LEU A 1 988 ? -100.212 -62.972 26.055 1.00 78.44 988 LEU A C 1
ATOM 7966 O O . LEU A 1 988 ? -100.393 -62.703 27.237 1.00 78.44 988 LEU A O 1
ATOM 7970 N N . SER A 1 989 ? -100.703 -64.090 25.509 1.00 72.62 989 SER A N 1
ATOM 7971 C CA . SER A 1 989 ? -101.557 -65.050 26.230 1.00 72.62 989 SER A CA 1
ATOM 7972 C C . SER A 1 989 ? -100.850 -65.786 27.372 1.00 72.62 989 SER A C 1
ATOM 7974 O O . SER A 1 989 ? -101.508 -66.241 28.302 1.00 72.62 989 SER A O 1
ATOM 7976 N N . ASN A 1 990 ? -99.521 -65.913 27.304 1.00 75.19 990 ASN A N 1
ATOM 7977 C CA . ASN A 1 990 ? -98.726 -66.749 28.211 1.00 75.19 990 ASN A CA 1
ATOM 7978 C C . ASN A 1 990 ? -97.756 -65.914 29.072 1.00 75.19 990 ASN A C 1
ATOM 7980 O O . ASN A 1 990 ? -96.720 -66.421 29.502 1.00 75.19 990 ASN A O 1
ATOM 7984 N N . ARG A 1 991 ? -98.035 -64.617 29.268 1.00 78.69 991 ARG A N 1
ATOM 7985 C CA . ARG A 1 991 ? -97.127 -63.655 29.913 1.00 78.69 991 ARG A CA 1
ATOM 7986 C C . ARG A 1 991 ? -97.829 -62.883 31.031 1.00 78.69 991 ARG A C 1
ATOM 7988 O O . ARG A 1 991 ? -98.966 -62.460 30.873 1.00 78.69 991 ARG A O 1
ATOM 7995 N N . GLU A 1 992 ? -97.117 -62.631 32.127 1.00 83.38 992 GLU A N 1
ATOM 7996 C CA . GLU A 1 992 ? -97.587 -61.770 33.229 1.00 83.38 992 GLU A CA 1
ATOM 7997 C C . GLU A 1 992 ? -97.173 -60.299 33.052 1.00 83.38 992 GLU A C 1
ATOM 7999 O O . GLU A 1 992 ? -97.800 -59.396 33.602 1.00 83.38 992 GLU A O 1
ATOM 8004 N N . TRP A 1 993 ? -96.105 -60.051 32.289 1.00 87.62 993 TRP A N 1
ATOM 8005 C CA . TRP A 1 993 ? -95.552 -58.726 32.013 1.00 87.62 993 TRP A CA 1
AT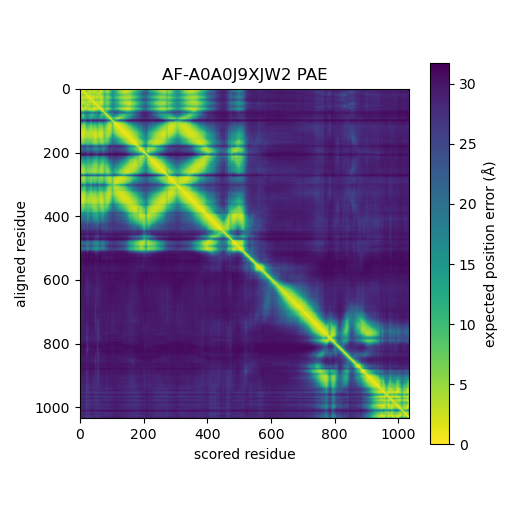OM 8006 C C . TRP A 1 993 ? -94.778 -58.716 30.684 1.00 87.62 993 TRP A C 1
ATOM 8008 O O . TRP A 1 993 ? -94.430 -59.763 30.133 1.00 87.62 993 TRP A O 1
ATOM 8018 N N . LEU A 1 994 ? -94.518 -57.518 30.158 1.00 88.06 994 LEU A N 1
ATOM 8019 C CA . LEU A 1 994 ? -93.754 -57.283 28.931 1.00 88.06 994 LEU A CA 1
ATOM 8020 C C . LEU A 1 994 ? -92.965 -55.979 29.072 1.00 88.06 994 LEU A C 1
ATOM 8022 O O . LEU A 1 994 ? -93.550 -54.940 29.360 1.00 88.06 994 LEU A O 1
ATOM 8026 N N . VAL A 1 995 ? -91.660 -56.002 28.808 1.00 88.88 995 VAL A N 1
ATOM 8027 C CA . VAL A 1 995 ? -90.871 -54.777 28.605 1.00 88.88 995 VAL A CA 1
ATOM 8028 C C . VAL A 1 995 ? -90.670 -54.581 27.105 1.00 88.88 995 VAL A C 1
ATOM 8030 O O . VAL A 1 995 ? -90.188 -55.473 26.410 1.00 88.88 995 VAL A O 1
ATOM 8033 N N . ALA A 1 996 ? -91.082 -53.426 26.588 1.00 88.81 996 ALA A N 1
ATOM 8034 C CA . ALA A 1 996 ? -91.054 -53.140 25.158 1.00 88.81 996 ALA A CA 1
ATOM 8035 C C . ALA A 1 996 ? -90.786 -51.655 24.887 1.00 88.81 996 ALA A C 1
ATOM 8037 O O . ALA A 1 996 ? -91.192 -50.780 25.656 1.00 88.81 996 ALA A O 1
ATOM 8038 N N . ARG A 1 997 ? -90.117 -51.359 23.769 1.00 89.62 997 ARG A N 1
ATOM 8039 C CA . ARG A 1 997 ? -89.848 -49.985 23.334 1.00 89.62 997 ARG A CA 1
ATOM 8040 C C . ARG A 1 997 ? -90.989 -49.471 22.465 1.00 89.62 997 ARG A C 1
ATOM 8042 O O . ARG A 1 997 ? -91.386 -50.126 21.500 1.00 89.62 997 ARG A O 1
ATOM 8049 N N . ILE A 1 998 ? -91.502 -48.288 22.792 1.00 89.69 998 ILE A N 1
ATOM 8050 C CA . ILE A 1 998 ? -92.630 -47.649 22.102 1.00 89.69 998 ILE A CA 1
ATOM 8051 C C . ILE A 1 998 ? -92.201 -47.260 20.680 1.00 89.69 998 ILE A C 1
ATOM 8053 O O . ILE A 1 998 ? -91.374 -46.367 20.493 1.00 89.69 998 ILE A O 1
ATOM 8057 N N . THR A 1 999 ? -92.759 -47.911 19.658 1.00 89.12 999 THR A N 1
ATOM 8058 C CA . THR A 1 999 ? -92.451 -47.645 18.241 1.00 89.12 999 THR A CA 1
ATOM 8059 C C . THR A 1 999 ? -93.419 -46.640 17.619 1.00 89.12 999 THR A C 1
ATOM 8061 O O . THR A 1 999 ? -93.022 -45.861 16.740 1.00 89.12 999 THR A O 1
ATOM 8064 N N . LYS A 1 1000 ? -94.668 -46.606 18.095 1.00 89.56 1000 LYS A N 1
ATOM 8065 C CA . LYS A 1 1000 ? -95.710 -45.651 17.702 1.00 89.56 1000 LYS A CA 1
ATOM 8066 C C . LYS A 1 1000 ? -96.687 -45.435 18.860 1.00 89.56 1000 LYS A C 1
ATOM 8068 O O . LYS A 1 1000 ? -96.864 -46.300 19.711 1.00 89.56 1000 LYS A O 1
ATOM 8073 N N . MET A 1 1001 ? -97.348 -44.287 18.855 1.00 88.62 1001 MET A N 1
ATOM 8074 C CA . MET A 1 1001 ? -98.464 -43.975 19.735 1.00 88.62 1001 MET A CA 1
ATOM 8075 C C . MET A 1 1001 ? -99.547 -43.280 18.908 1.00 88.62 1001 MET A C 1
ATOM 8077 O O . MET A 1 1001 ? -99.227 -42.436 18.071 1.00 88.62 1001 MET A O 1
ATOM 8081 N N . GLU A 1 1002 ? -100.804 -43.650 19.124 1.00 88.00 1002 GLU A N 1
ATOM 8082 C CA . GLU A 1 1002 ? -101.980 -43.031 18.513 1.00 88.00 1002 GLU A CA 1
ATOM 8083 C C . GLU A 1 1002 ? -102.909 -42.537 19.625 1.00 88.00 1002 GLU A C 1
ATOM 8085 O O . GLU A 1 1002 ? -103.490 -43.347 20.346 1.00 88.00 1002 GLU A O 1
ATOM 8090 N N . GLU A 1 1003 ? -103.045 -41.220 19.774 1.00 87.38 1003 GLU A N 1
ATOM 8091 C CA . GLU A 1 1003 ? -104.054 -40.618 20.651 1.00 87.38 1003 GLU A CA 1
ATOM 8092 C C . GLU A 1 1003 ? -105.455 -40.793 20.045 1.00 87.38 1003 GLU A C 1
ATOM 8094 O O . GLU A 1 1003 ? -105.654 -40.631 18.838 1.00 87.38 1003 GLU A O 1
ATOM 8099 N N . ARG A 1 1004 ? -106.428 -41.145 20.886 1.00 83.69 1004 ARG A N 1
ATOM 8100 C CA . ARG A 1 1004 ? -107.833 -41.363 20.534 1.00 83.69 1004 ARG A CA 1
ATOM 8101 C C . ARG A 1 1004 ? -108.737 -40.814 21.639 1.00 83.69 1004 ARG A C 1
ATOM 8103 O O . ARG A 1 1004 ? -108.336 -40.701 22.796 1.00 83.69 1004 ARG A O 1
ATOM 8110 N N . VAL A 1 1005 ? -109.972 -40.480 21.282 1.00 82.88 1005 VAL A N 1
ATOM 8111 C CA . VAL A 1 1005 ? -111.007 -39.995 22.208 1.00 82.88 1005 VAL A CA 1
ATOM 8112 C C . VAL A 1 1005 ? -112.240 -40.870 22.031 1.00 82.88 1005 VAL A C 1
ATOM 8114 O O . VAL A 1 1005 ? -112.604 -41.170 20.895 1.00 82.88 1005 VAL A O 1
ATOM 8117 N N . VAL A 1 1006 ? -112.875 -41.287 23.127 1.00 80.56 1006 VAL A N 1
ATOM 8118 C CA . VAL A 1 1006 ? -114.175 -41.969 23.049 1.00 80.56 1006 VAL A CA 1
ATOM 8119 C C . VAL A 1 1006 ? -115.265 -40.970 22.665 1.00 80.56 1006 VAL A C 1
ATOM 8121 O O . VAL A 1 1006 ? -115.373 -39.909 23.274 1.00 80.56 1006 VAL A O 1
ATOM 8124 N N . ASP A 1 1007 ? -116.072 -41.336 21.672 1.00 75.88 1007 ASP A N 1
ATOM 8125 C CA . ASP A 1 1007 ? -117.244 -40.592 21.208 1.00 75.88 1007 ASP A CA 1
ATOM 8126 C C . ASP A 1 1007 ? -118.400 -41.580 20.998 1.00 75.88 1007 ASP A C 1
ATOM 8128 O O . ASP A 1 1007 ? -118.486 -42.262 19.972 1.00 75.88 1007 ASP A O 1
ATOM 8132 N N . ARG A 1 1008 ? -119.289 -41.684 21.991 1.00 65.62 1008 ARG A N 1
ATOM 8133 C CA . ARG A 1 1008 ? -120.431 -42.611 21.972 1.00 65.62 1008 ARG A CA 1
ATOM 8134 C C . ARG A 1 1008 ? -121.516 -42.233 20.954 1.00 65.62 1008 ARG A C 1
ATOM 8136 O O . ARG A 1 1008 ? -122.399 -43.054 20.712 1.00 65.62 1008 ARG A O 1
ATOM 8143 N N . ALA A 1 1009 ? -121.464 -41.057 20.318 1.00 63.66 1009 ALA A N 1
ATOM 8144 C CA . ALA A 1 1009 ? -122.430 -40.684 19.280 1.00 63.66 1009 ALA A CA 1
ATOM 8145 C C . ALA A 1 1009 ? -122.149 -41.373 17.929 1.00 63.66 1009 ALA A C 1
ATOM 8147 O O . ALA A 1 1009 ? -123.057 -41.525 17.108 1.00 63.66 1009 ALA A O 1
ATOM 8148 N N . LYS A 1 1010 ? -120.915 -41.838 17.690 1.00 61.06 1010 LYS A N 1
ATOM 8149 C CA . LYS A 1 1010 ? -120.523 -42.576 16.477 1.00 61.06 1010 LYS A CA 1
ATOM 8150 C C . LYS A 1 1010 ? -120.626 -44.090 16.693 1.00 61.06 1010 LYS A C 1
ATOM 8152 O O . LYS A 1 1010 ? -119.622 -44.790 16.722 1.00 61.06 1010 LYS A O 1
ATOM 8157 N N . GLY A 1 1011 ? -121.851 -44.593 16.850 1.00 55.75 1011 GLY A N 1
ATOM 8158 C CA . GLY A 1 1011 ? -122.144 -45.984 17.227 1.00 55.75 1011 GLY A CA 1
ATOM 8159 C C . GLY A 1 1011 ? -121.594 -47.070 16.285 1.00 55.75 1011 GLY A C 1
ATOM 8160 O O . GLY A 1 1011 ? -122.314 -47.580 15.429 1.00 55.75 1011 GLY A O 1
ATOM 8161 N N . LYS A 1 1012 ? -120.335 -47.470 16.497 1.00 56.66 1012 LYS A N 1
ATOM 8162 C CA . LYS A 1 1012 ? -119.719 -48.717 16.026 1.00 56.66 1012 LYS A CA 1
ATOM 8163 C C . LYS A 1 1012 ? -118.979 -49.370 17.189 1.00 56.66 1012 LYS A C 1
ATOM 8165 O O . LYS A 1 1012 ? -118.192 -48.718 17.867 1.00 56.66 1012 LYS A O 1
ATOM 8170 N N . GLU A 1 1013 ? -119.165 -50.673 17.370 1.00 54.12 1013 GLU A N 1
ATOM 8171 C CA . GLU A 1 1013 ? -118.618 -51.430 18.511 1.00 54.12 1013 GLU A CA 1
ATOM 8172 C C . GLU A 1 1013 ? -117.073 -51.490 18.544 1.00 54.12 1013 GLU A C 1
ATOM 8174 O O . GLU A 1 1013 ? -116.489 -51.843 19.564 1.00 54.12 1013 GLU A O 1
ATOM 8179 N N . GLY A 1 1014 ? -116.391 -51.106 17.456 1.00 59.19 1014 GLY A N 1
ATOM 8180 C CA . GLY A 1 1014 ? -114.928 -51.139 17.343 1.00 59.19 1014 GLY A CA 1
ATOM 8181 C C . GLY A 1 1014 ? -114.164 -49.891 17.815 1.00 59.19 1014 GLY A C 1
ATOM 8182 O O . GLY A 1 1014 ? -112.950 -49.986 17.990 1.00 59.19 1014 GLY A O 1
ATOM 8183 N N . ASP A 1 1015 ? -114.812 -48.736 18.018 1.00 64.88 1015 ASP A N 1
ATOM 8184 C CA . ASP A 1 1015 ? -114.092 -47.477 18.317 1.00 64.88 1015 ASP A CA 1
ATOM 8185 C C . ASP A 1 1015 ? -113.745 -47.292 19.813 1.00 64.88 1015 ASP A C 1
ATOM 8187 O O . ASP A 1 1015 ? -112.864 -46.497 20.152 1.00 64.88 1015 ASP A O 1
ATOM 8191 N N . ASN A 1 1016 ? -114.360 -48.071 20.714 1.00 73.56 1016 ASN A N 1
ATOM 8192 C CA . ASN A 1 1016 ? -114.061 -48.076 22.154 1.00 73.56 1016 ASN A CA 1
ATOM 8193 C C . ASN A 1 1016 ? -113.763 -49.498 22.690 1.00 73.56 1016 ASN A C 1
ATOM 8195 O O . ASN A 1 1016 ? -114.493 -49.999 23.548 1.00 73.56 1016 ASN A O 1
ATOM 8199 N N . PRO A 1 1017 ? -112.685 -50.165 22.226 1.00 71.06 1017 PRO A N 1
ATOM 8200 C CA . PRO A 1 1017 ? -112.380 -51.560 22.578 1.00 71.06 1017 PRO A CA 1
ATOM 8201 C C . PRO A 1 1017 ? -112.071 -51.779 24.072 1.00 71.06 1017 PRO A C 1
ATOM 8203 O O . PRO A 1 1017 ? -112.039 -52.913 24.545 1.00 71.06 1017 PRO A O 1
ATOM 8206 N N . PHE A 1 1018 ? -111.850 -50.701 24.828 1.00 75.44 1018 PHE A N 1
ATOM 8207 C CA . PHE A 1 1018 ? -111.536 -50.737 26.258 1.00 75.44 1018 PHE A CA 1
ATOM 8208 C C . PHE A 1 1018 ? -112.681 -50.206 27.142 1.00 75.44 1018 PHE A C 1
ATOM 8210 O O . PHE A 1 1018 ? -112.487 -50.060 28.343 1.00 75.44 1018 PHE A O 1
ATOM 8217 N N . ASP A 1 1019 ? -113.867 -49.953 26.560 1.00 73.69 1019 ASP A N 1
ATOM 8218 C CA . ASP A 1 1019 ? -115.086 -49.432 27.215 1.00 73.69 1019 ASP A CA 1
ATOM 8219 C C . ASP A 1 1019 ? -114.826 -48.291 28.214 1.00 73.69 1019 ASP A C 1
ATOM 8221 O O . ASP A 1 1019 ? -115.253 -48.298 29.369 1.00 73.69 1019 ASP A O 1
ATOM 8225 N N . LEU A 1 1020 ? -114.064 -47.296 27.764 1.00 79.44 1020 LEU A N 1
ATOM 8226 C CA . LEU A 1 1020 ? -113.785 -46.104 28.555 1.00 79.44 1020 LEU A CA 1
ATOM 8227 C C . LEU A 1 1020 ? -114.991 -45.153 28.512 1.00 79.44 1020 LEU A C 1
ATOM 8229 O O . LEU A 1 1020 ? -115.819 -45.209 27.596 1.00 79.44 1020 LEU A O 1
ATOM 8233 N N . SER A 1 1021 ? -115.089 -44.265 29.501 1.00 79.44 1021 SER A N 1
ATOM 8234 C CA . SER A 1 1021 ? -116.148 -43.254 29.568 1.00 79.44 1021 SER A CA 1
ATOM 8235 C C . SER A 1 1021 ? -116.107 -42.292 28.377 1.00 79.44 1021 SER A C 1
ATOM 8237 O O . SER A 1 1021 ? -115.041 -41.998 27.837 1.00 79.44 1021 SER A O 1
ATOM 8239 N N . ASP A 1 1022 ? -117.269 -41.758 28.006 1.00 78.38 1022 ASP A N 1
ATOM 8240 C CA . ASP A 1 1022 ? -117.403 -40.830 26.882 1.00 78.38 1022 ASP A CA 1
ATOM 8241 C C . ASP A 1 1022 ? -116.541 -39.563 27.052 1.00 78.38 1022 ASP A C 1
ATOM 8243 O O . ASP A 1 1022 ? -116.336 -39.082 28.170 1.00 78.38 1022 ASP A O 1
ATOM 8247 N N . GLY A 1 1023 ? -115.986 -39.048 25.952 1.00 76.50 1023 GLY A N 1
ATOM 8248 C CA . GLY A 1 1023 ? -115.067 -37.904 25.942 1.00 76.50 1023 GLY A CA 1
ATOM 8249 C C . GLY A 1 1023 ? -113.660 -38.163 26.511 1.00 76.50 1023 GLY A C 1
ATOM 8250 O O . GLY A 1 1023 ? -112.838 -37.242 26.540 1.00 76.50 1023 GLY A O 1
ATOM 8251 N N . LEU A 1 1024 ? -113.343 -39.382 26.963 1.00 82.75 1024 LEU A N 1
ATOM 8252 C CA . LEU A 1 1024 ? -112.051 -39.691 27.581 1.00 82.75 1024 LEU A CA 1
ATOM 8253 C C . LEU A 1 1024 ? -110.942 -39.918 26.536 1.00 82.75 1024 LEU A C 1
ATOM 8255 O O . LEU A 1 1024 ? -111.107 -40.686 25.585 1.00 82.75 1024 LEU A O 1
ATOM 8259 N N . ARG A 1 1025 ? -109.788 -39.266 26.748 1.00 83.06 1025 ARG A N 1
ATOM 8260 C CA . ARG A 1 1025 ? -108.549 -39.448 25.970 1.00 83.06 1025 ARG A CA 1
ATOM 8261 C C . ARG A 1 1025 ? -107.808 -40.715 26.382 1.00 83.06 1025 ARG A C 1
ATOM 8263 O O . ARG A 1 1025 ? -107.520 -40.907 27.562 1.00 83.06 1025 ARG A O 1
ATOM 8270 N N . TRP A 1 1026 ? -107.426 -41.520 25.401 1.00 87.50 1026 TRP A N 1
ATOM 8271 C CA . TRP A 1 1026 ? -106.619 -42.722 25.573 1.00 87.50 1026 TRP A CA 1
ATOM 8272 C C . TRP A 1 1026 ? -105.619 -42.877 24.426 1.00 87.50 1026 TRP A C 1
ATOM 8274 O O . TRP A 1 1026 ? -105.764 -42.261 23.373 1.00 87.50 1026 TRP A O 1
ATOM 8284 N N . HIS A 1 1027 ? -104.589 -43.693 24.626 1.00 87.31 1027 HIS A N 1
ATOM 8285 C CA . HIS A 1 1027 ? -103.515 -43.878 23.655 1.00 87.31 1027 HIS A CA 1
ATOM 8286 C C . HIS A 1 1027 ? -103.354 -45.352 23.303 1.00 87.31 1027 HIS A C 1
ATOM 8288 O O . HIS A 1 1027 ? -103.136 -46.179 24.190 1.00 87.31 1027 HIS A O 1
ATOM 8294 N N . LEU A 1 1028 ? -103.411 -45.673 22.010 1.00 88.00 1028 LEU A N 1
ATOM 8295 C CA . LEU A 1 1028 ? -103.007 -46.975 21.494 1.00 88.00 1028 LEU A CA 1
ATOM 8296 C C . LEU A 1 1028 ? -101.497 -46.947 21.228 1.00 88.00 1028 LEU A C 1
ATOM 8298 O O . LEU A 1 1028 ? -101.022 -46.208 20.365 1.00 88.00 1028 LEU A O 1
ATOM 8302 N N . ILE A 1 1029 ? -100.737 -47.738 21.974 1.00 90.00 1029 ILE A N 1
ATOM 8303 C CA . ILE A 1 1029 ? -99.295 -47.898 21.804 1.00 90.00 1029 ILE A CA 1
ATOM 8304 C C . ILE A 1 1029 ? -99.017 -49.094 20.895 1.00 90.00 1029 ILE A C 1
ATOM 8306 O O . ILE A 1 1029 ? -99.454 -50.211 21.166 1.00 90.00 1029 ILE A O 1
ATOM 8310 N N . GLU A 1 1030 ? -98.198 -48.879 19.870 1.00 89.44 1030 GLU A N 1
ATOM 8311 C CA . GLU A 1 1030 ? -97.443 -49.955 19.233 1.00 89.44 1030 GLU A CA 1
ATOM 8312 C C . GLU A 1 1030 ? -96.061 -49.992 19.894 1.00 89.44 1030 GLU A C 1
ATOM 8314 O O . GLU A 1 1030 ? -95.363 -48.975 19.960 1.00 89.44 1030 GLU A O 1
ATOM 8319 N N . ALA A 1 1031 ? -95.668 -51.152 20.413 1.00 88.88 1031 ALA A N 1
ATOM 8320 C CA . ALA A 1 1031 ? -94.362 -51.360 21.022 1.00 88.88 1031 ALA A CA 1
ATOM 8321 C C . ALA A 1 1031 ? -93.745 -52.659 20.504 1.00 88.88 1031 ALA A C 1
ATOM 8323 O O . ALA A 1 1031 ? -94.456 -53.610 20.180 1.00 88.88 1031 ALA A O 1
ATOM 8324 N N . LYS A 1 1032 ? -92.414 -52.689 20.426 1.00 88.38 1032 LYS A N 1
ATOM 8325 C CA . LYS A 1 1032 ? -91.646 -53.879 20.059 1.00 88.38 1032 LYS A CA 1
ATOM 8326 C C . LYS A 1 1032 ? -90.885 -54.374 21.282 1.00 88.38 1032 LYS A C 1
ATOM 8328 O O . LYS A 1 1032 ? -90.241 -53.572 21.955 1.00 88.38 1032 LYS A O 1
ATOM 8333 N N . GLU A 1 1033 ? -90.970 -55.673 21.559 1.00 83.81 1033 GLU A N 1
ATOM 8334 C CA . GLU A 1 1033 ? -90.179 -56.313 22.614 1.00 83.81 1033 GLU A CA 1
ATOM 8335 C C . GLU A 1 1033 ? -88.684 -56.037 22.399 1.00 83.81 1033 GLU A C 1
ATOM 8337 O O . GLU A 1 1033 ? -88.167 -56.179 21.286 1.00 83.81 1033 GLU A O 1
ATOM 8342 N N . GLU A 1 1034 ? -88.007 -55.616 23.466 1.00 71.56 1034 GLU A N 1
ATOM 8343 C CA . GLU A 1 1034 ? -86.562 -55.405 23.476 1.00 71.56 1034 GLU A CA 1
ATOM 8344 C C . GLU A 1 1034 ? -85.909 -56.644 24.095 1.00 71.56 1034 GLU A C 1
ATOM 8346 O O . GLU A 1 1034 ? -86.240 -57.017 25.219 1.00 71.56 1034 GLU A O 1
ATOM 8351 N N . ARG A 1 1035 ? -85.060 -57.314 23.307 1.00 57.44 1035 ARG A N 1
ATOM 8352 C CA . ARG A 1 1035 ? -84.372 -58.567 23.653 1.00 57.44 1035 ARG A CA 1
ATOM 8353 C C . ARG A 1 1035 ? -82.961 -58.303 24.163 1.00 57.44 1035 ARG A C 1
ATOM 8355 O O . ARG A 1 1035 ? -82.322 -57.396 23.585 1.00 57.44 1035 ARG A O 1
#

InterPro domains:
  IPR019460 Autophagy-related protein 11, C-terminal [PF10377] (904-1033)
  IPR040040 Autophagy-related protein 11 [PTHR13222] (4-735)
  IPR045326 Autophagy protein ATG17-like domain [PF04108] (112-450)

Radius of gyration: 70.08 Å; Cα contacts (8 Å, |Δi|>4): 677; chains: 1; bounding box: 250×158×146 Å

Foldseek 3Di:
DAFEWEAELQQLDIDGDHLVVDPFVQVVLVVCCVPVVAHSVQWFKAWLLLHTDGNVQRDHPTYIYTDGNQDLPPVRDPVVLVVQDQPADDDDQDDAQDDPDDDPPWLVSLLVSLVSRLVSLVVLLVLLVVLVVLLVSLLSSLVSNLSSLVSLLSNLVVLLVVLVVLLVVLVVLLVVVVVVVVVLVCLVVLLVLQQVAWDDPLPDDPPPPDTDGLSNVDDPVVLVVLVVVLVVLNVVLVVLSVVLVVLSVVLVVLSVVLVVVSVVVSPDDDDDDVRPVSVVLSVVSVVLSVVSVVLSVVSVPDDGDPVSVVVSVVVVVCCVPPRSVSSVVSSVVSSVVSVVSSVSSSVSSSVSSVSVSSSVVSCVSSVVSVVSSVVSSVSSVVSVVSSVSSCCSVCSLLVSLVVLVVLALVVVVVVVVVVVLVVVLVVVVVVLVVVLVVLVVVCVVCCVVPVVSVVVHDDPDDDDDSDDDPPDDDSRRDRDPVNSVVSLVSCVVSVVVVSSVVSVVSVVVSPDDDPPPPPCDDPDPDDDDDDDDDDDDDDDDDDDDDDDDPPPVVVVVVVVVVVVVVVVVVVVVPDDDDDDDDDDDDDDDDDDDDDDDDDDDDDDDDDPDDPPPPPDPDPPPPVPPVVVPVVPVVVVVVVVVVVVVVVVVVVVVVVVVVVVVVVVVVVVVVVVVVVVVVVVVVVVVVVVVVVVVVVVVVVVVVVVVVVVVVVVVVVVVVVVVVVVVVVVVVVVVVVVVVVVVVLVVVVVLVLVVVVLVQVVVVVVLVQVLCLLLQKHWDFDADPVRHTPDIDIDGHPPRNPPPVPPPDDDDDDDDDDDDDDDDDPPPPDDDDDCVSVVVNPCVPPDDDDDDDPDDPPPPVVCVVVVVVVVVVVSVVCVVVPDDPVVVVSVVVCVVPDDPSVVVSVVSSVVSVVVVVVVVVVVVVVVVVVVVVVVVVVVQLPDEDAEDDDASHKWKKFFDPDVVDVVGWIATHHDPDDAETEDDDPVQVPPPDGMAIWGFHDKDKAFAAPVPDDPPRCSPPDDHRDIHMYTYTGGDD

Mean predicted aligned error: 24.03 Å

Nearest PDB structures (foldseek):
  8soi-assembly1_A  TM=5.802E-01  e=4.968E-13  Homo sapiens
  8sqz-assembly1_B  TM=4.628E-01  e=5.396E-06  Homo sapiens
  3zx6-assembly1_B  TM=2.724E-01  e=2.875E-01  Archaeoglobus fulgidus DSM 4304
  3zx6-assembly1_A  TM=3.196E-01  e=1.156E+00  Archaeoglobus fulgidus DSM 4304

Organism: Geotrichum candidum (NCBI:txid1173061)